Protein 6AM0 (pdb70)

CATH classification: 1.10.10.1050 (+1 more: 3.90.79.10)

B-factor: mean 101.77, std 34.58, range [34.34, 227.58]

Secondary structure (P-SEA, 3-state):
ccccccccccccaaaaaaaaaaaccccccccccccaaaaaaaaaaaaaaaaccccccccccccccaaaaaaaaaaaccccccccccaaaaaaaaaaaacccbbbbbbcccccccbbbbbccccccccccccccccccccaaaaaaaaaaaacccccccccccccbbbbbcccbbbbbbbbccccccbbbbbccccccccccccaaaaaaaaaacccccccccccccaaaaaaaaaaaaaaaaaaaaaaaaaaaaaacccc/ccaaaaaaaaaaaaaaaaaacccccccccccccbbbbbbbcccbbbbcccccbbbbbccccccccbbbbbccccccbbbbbccccccccbbbbbcccccbbbbbbbbcaaaaaaaaccccccccbbbbbbbbccccbbbbbccccccbbbbbccccaaaaaaaaaaaaacccccc/ccccccccccccccccccccccc/cccccccbbbbbccccbbbbbccccccccbbbbccccccccccccbbbbbccccccccccccccc/ccccccccccccaaaaaaaaaaaccccccccccccaaaaaaaaaaaaaaaaacccccccccccccaaaaaaaaaaaccccccccccaaaaaaaaaaaaaabbbbbbbcccccccbbbbbbcccccccccccccccccccaaaaaaaaaaaccccccccccccccbbbbbcccbbbbbbbbccccccbbbbbcccccccccccccccccccccccccccccccaaaaaaaaaaaaaaaaaaacaaaaaaaaaaacccc/ccaaaaaaaaaaaaaaaaaaaccccccccccccbbbbbbbcccbbbbcccccbbbbbcccccccccccbbbbccccccccccccccccccccbbbbccccccbbbbbbbbcccccccccccccccccbbbbbbcccbbbbbcccbbbbbbbbccccaaaaaaaaaaaaaacccccccc/cccccccccccccccccccccccccc/cccccccccccccccccccccccccbbbbccccccccccbbbbccccccccccccccc

Nearest PDB structures (foldseek):
  6am0-assembly1_E  TM=1.004E+00  e=3.508E-52  Kluyveromyces lactis NRRL Y-1140
  6am0-assembly1_A  TM=9.498E-01  e=4.312E-46  Kluyveromyces lactis NRRL Y-1140
  5lop-assembly1_A  TM=9.326E-01  e=1.225E-42  Kluyveromyces lactis NRRL Y-1140
  5lon-assembly1_A  TM=5.388E-01  e=1.935E-34  Kluyveromyces lactis NRRL Y-1140
  4kg3-assembly1_A  TM=9.601E-01  e=4.808E-19  Saccharomyces cerevisiae S288C

Sequence (1042 aa):
SLPLLRPFETVSLENAVEDLVVRFILNVPPEDLSTVERVLFHFEEASWFYTDFVKLMNPYLPNLSIKSFSKIVIDICPLIWNWDITPENALVKFSNYKKTIPVRGAAIFNDSLSKILLLRGINSKHWSFPRGKIGKDEDDVACCIREVKEQTGFDLTGFIDADQYVERNMNGKNFKIFLVKGVPEDFEFKPEHKNEIQAIEWKDFKKLSKAITKNEAKVFLVNSMIRPLSLYVKNEKRAKDENKLKLYAEEHLKSILGLNMSTETLEIYRKALNFNVIARYDPKIKQLLFHTPHATVYKWGDDNWNKLEYQGVLAIYLRDVGDKEAILPEVSSEANTPHVLTGHDIYNYGLIIMNRINPDNFSLAIAPNSVLNKRKLFAPNREEELEPMKVEVRDDLVMIKTLKKEVYGIWVHTPEDRQNIYELIKYLLENEPTDKCYAGATFATEAPQVTTLPKPSFMLNFKGYQIEIELKDGKRITGTLKQVSPKSLTLTDAVFQDGGVSPVFKIKADKLYDLKVLKLPPNSLPLLRPFETVSLENAVEDLVVRFILNVPPEDLSTVERVLFHFEEASWFYTDFVKLMNPYLPNLSIKSFSKIVIDICPLIWNWDITPENALVKFSNYKKTIPVRGAAIFNDSLSKILLLRGINSKHWSFPRGKIGKDEDDVACCIREVKEQTGFDLTGFIDADQYVERNMNGKNFKIFLVKGVPEDFEFKPEHKNEIQAIEWKDFKKLSKAITKNVFLVNSMIRPLSLYVKNEKRAKDENKLKLYAEEHLKSILGLNMSTETLEIYRKALNFNVIARYDPKIKQLLFHTPHATVYKWGDDNWNKLEYQGVLAIYLRDVGDKEAILPEVSSYDDEANTPHVLTGHDIYNYGLIIMNRINPDNFSLAIAPNSVLNKRKLNREEELEPMKVEVRDDLVMIKTLKKEVYGIWVHTPEDRQNIYELIKYLLENEPTDSFTHSKCYAGATFATEAPQVTTLPKPSFVLNFKGYQIEIELKRITGTLKQVSPKSLTLTDAVFQGVSPVFKIKADKLYDLKVLKLPP

Solvent-accessible surface area: 53587 Å² total; per-residue (Å²): 12,5,21,43,76,100,10,2,78,111,18,62,30,88,48,0,0,32,2,1,0,1,5,2,3,3,7,14,6,114,89,0,55,66,56,11,27,10,2,2,6,0,2,16,45,0,5,148,7,1,56,35,70,0,31,134,45,14,103,204,6,65,134,17,69,50,120,39,0,3,110,21,0,32,96,43,0,83,60,19,34,66,63,152,61,72,41,83,84,1,37,100,76,9,56,92,31,58,131,33,0,30,9,20,0,0,0,4,0,13,37,69,3,31,82,0,2,1,7,75,27,89,122,43,164,81,10,4,0,0,66,5,76,14,4,48,131,27,105,37,47,40,0,0,34,57,21,1,94,56,20,1,32,12,42,0,66,17,31,25,72,59,117,71,88,10,78,80,106,90,113,58,34,32,12,25,0,3,12,1,62,1,0,44,95,131,86,121,32,125,47,111,93,175,99,67,20,77,25,38,85,38,41,36,10,120,152,19,30,168,54,25,109,120,161,176,58,122,17,64,2,0,70,53,0,34,178,44,0,14,83,17,7,117,58,22,83,132,34,38,79,66,62,130,98,42,92,124,0,29,102,21,0,62,12,14,17,50,114,132,172,58,121,130,60,40,56,102,46,31,114,52,6,14,63,79,0,4,27,54,6,5,82,50,11,128,87,41,59,32,65,0,24,2,0,4,0,0,28,47,40,130,108,59,4,95,124,45,102,38,34,0,9,0,6,0,0,25,7,61,28,61,80,167,153,14,138,20,65,149,94,91,143,200,89,106,95,50,89,74,2,62,15,72,7,44,4,21,18,0,1,0,0,4,0,25,77,46,29,81,10,6,8,2,2,3,0,0,45,24,32,10,81,124,66,155,154,130,106,82,136,201,46,59,143,19,70,75,6,108,23,53,39,85,115,68,0,0,0,3,47,4,6,50,130,31,15,1,0,0,38,0,43,35,90,122,21,33,86,57,0,47,93,38,2,91,135,9,8,99,70,134,32,120,157,152,94,24,9,20,3,11,5,46,39,60,31,31,129,49,96,93,24,17,111,8,71,79,194,70,50,12,81,29,36,40,0,28,0,23,53,147,82,17,88,12,12,22,0,37,4,60,16,25,10,52,112,6,0,6,0,29,88,0,74,57,97,123,52,44,124,29,110,76,41,100,21,84,17,108,124,24,138,38,10,84,5,62,130,45,40,139,183,15,8,10,26,68,77,12,6,73,121,25,65,43,103,44,2,2,31,3,1,1,1,4,0,2,3,6,13,2,107,83,0,57,67,58,16,33,14,0,6,12,3,2,19,60,1,7,144,8,3,50,48,53,0,45,113,49,20,92,209,17,63,131,21,62,60,100,43,1,4,127,45,0,32,103,51,0,83,61,13,33,70,59,140,39,76,41,91,74,0,35,83,90,5,44,106,36,38,110,6,0,22,8,23,0,0,0,2,0,21,88,55,11,26,54,18,1,22,6,50,19,105,143,52,149,87,68,8,0,0,56,15,70,31,6,67,124,29,107,36,34,36,0,0,12,110,5,0,83,38,15,0,32,23,31,1,18,4,41,4,71,51,80,68,78,25,73,141,72,75,132,52,40,47,14,29,1,1,11,2,84,28,2,52,66,135,131,150,31,157,26,110,70,179,75,70,13,120,24,32,83,43,122,65,13,134,143,89,16,113,57,30,78,180,166,70,78,4,16,63,68,1,22,185,41,1,29,132,24,3,92,68,22,104,151,27,92,102,43,84,156,75,58,91,73,1,40,60,32,1,23,60,40,19,62,46,165,177,54,116,132,62,38,76,121,49,46,122,54,9,8,64,84,0,2,26,54,6,8,85,54,14,116,94,37,35,37,63,0,23,1,0,0,0,0,37,32,37,133,89,13,6,76,82,21,76,30,23,0,8,0,5,0,0,15,8,65,27,61,82,168,140,27,105,7,61,124,53,80,90,144,108,87,130,99,106,78,23,91,58,3,43,3,101,9,35,3,14,9,0,1,0,0,2,0,11,54,24,15,80,9,4,8,3,3,1,0,0,53,52,27,11,78,121,145,137,219,181,157,118,59,121,30,46,54,10,84,7,33,40,93,100,84,0,0,0,0,28,5,5,40,121,24,8,1,0,0,30,0,44,21,78,122,24,25,88,76,0,42,103,7,1,75,48,10,7,108,54,108,68,73,110,74,122,136,166,94,195,9,33,15,27,8,14,4,50,47,52,21,32,66,32,1,59,12,3,104,0,82,41,73,146,106,40,90,26,25,41,1,34,8,22,109,156,78,16,47,1,31,5,103,83,36,29,92,137,39,1,15,0,30,83,0,71,74,136,56,117,25,112,84,40,169,24,90,14,116,139,18,104,27,7,102,8,83,99,31,74,140

Radius of gyration: 44.65 Å; Cα contacts (8 Å, |Δi|>4): 1939; chains: 8; bounding box: 62×128×120 Å

InterPro domains:
  IPR000086 NUDIX hydrolase domain [PF00293] (104-222)
  IPR000086 NUDIX hydrolase domain [PS51462] (100-226)
  IPR007722 mRNA decapping protein 2, Box A domain [PF05026] (17-98)
  IPR007722 mRNA decapping protein 2, Box A domain [SM01125] (15-99)
  IPR015797 NUDIX hydrolase-like domain superfamily [SSF55811] (88-213)
  IPR020084 NUDIX hydrolase, conserved site [PS00893] (133-154)
  IPR036189 mRNA decapping protein 2, Box A domain superfamily [G3DSA:1.10.10.1050] (18-100)
  IPR036189 mRNA decapping protein 2, Box A domain superfamily [SSF140586] (9-100)
  IPR044099 mRNA decapping enzyme 2 , NUDIX hydrolase domain [cd03672] (102-243)

GO terms:
  GO:0005515 protein binding (F, IPI)

Foldseek 3Di:
DDDDDDCLLPDDPLVLLVVLCVVFQPDDDVVCLPDLLSRLVSLQVSLLCCQAPSCVSHVVDDNDDSLVSVVSNCVNCVVRPPDDDDVVVSVVVNVVVVVQFEKEFAFEAEQLRFWTKWFAAPVRQAIDTQMDGDDDPDDSLRRHQVRCCQAWVDGCVPFFDPPAWDWDQDPNHIYIYHYGYHDHPPDHTDHNGPNTTDDMDIDGLVVVLVVLVDPHDRHDPCNVCVPSVVVVSVVSVVVVVVVVVVVVVVVVVCVVPPPD/DDPVVVVVCVQVVVCVVVCVVVVQFDHWDDKAFKKWKWWDDPNDTHGDQFMGMKTKTFGDPPDFQAWDDDDPDPPPDDDDFTDTDQFGMKMWGCGPRDRDIDIATAHAPVSVVVVVPDPPVPHDQFDQKDWDADPQWIWMQGRRRIIMIMRGDDSVCSVVVRVVSVVSHHDDDDD/DPDDDDPCPPVDDDPVPDDDPPD/DVWQFQFWKWFAFDVRWIKTFTWPGDDQFKTKGAQIATPVGDTDGIDIDTPVGTDDMDTDGGHPD/DDDDDDCLQPPDPLVVLVVLCVVQQPDDPVVQVPDLLSRLVSLVVSLLCCQQPSCVNYVVDDNADSVRSVVSNCVSDVVSDDDPDDVVVSVVVNVVVVQQFEKEFEFEAAQQNFKTKWFAADPPRFTDTQMGGDDPPDDSLRRHQVRCCQAWVDGCNPWFDPVAWDWDDDPNYIYIYGYGYNDDPPDHTHHPGPRTTDDMDIGTCPVCVCVVVPCRPPCVVCSVVVVVVNVCVVVVVVVVVVVVVVVVVVCVVDPND/DDPVVVVVVVQVVVCVVVCVVVVFFDHWADKAFKKWKWWADPNDTHTDQFMGIKTKTFGDQPDFPDWDDDDDPVPLDDDDDDDQTGTDDFGMKMWGCGPRGRDIDIATAAAPVRVVPPPVPDSDQFDQKDWDADPQWIWIQGRNRIIMIMHGPDRVCSVVVRVVSVVRHHDDDDPDHD/DDPDDDDDPCPPVDDDPVPDDDDPPD/DDQFQFWKWFDPQIKTFTWPDDDQWWTKGAQIDTCDGDGIDIDTPVSTPDMDTDGGPD

Organism: Kluyveromyces lactis (strain ATCC 8585 / CBS 2359 / DSM 70799 / NBRC 1267 / NRRL Y-1140 / WM37) (NCBI:txid284590)

Structure (mmCIF, N/CA/C/O backbone):
data_6AM0
#
_entry.id   6AM0
#
_cell.length_a   174.260
_cell.length_b   83.250
_cell.length_c   104.300
_cell.angle_alpha   90.00
_cell.angle_beta   93.62
_cell.angle_gamma   90.00
#
_symmetry.space_group_name_H-M   'C 1 2 1'
#
loop_
_entity.id
_entity.type
_entity.pdbx_description
1 polymer KLLA0F23980p
2 polymer KLLA0E01827p
3 polymer KLLA0A01474p
4 polymer KLLA0A11308p
5 non-polymer 'MAGNESIUM ION'
6 non-polymer '[[(2~{R},3~{S},4~{R},5~{R})-5-(2-azanyl-7-methyl-6-oxidanylidene-3~{H}-purin-7-ium-9-yl)-3,4-bis(oxidanyl)oxolan-2-yl]methoxy-sulfanyl-phosphoryl] [[[(2~{R},3~{S},4~{R},5~{R})-5-(2-azanyl-7-methyl-6-oxidanylidene-3~{H}-purin-7-ium-9-yl)-3,4-bis(oxidanyl)oxolan-2-yl]methoxy-sulfanyl-phosphoryl]oxy-oxidanyl-phosphoryl] hydrogen phosphate'
#
loop_
_atom_site.group_PDB
_atom_site.id
_atom_site.type_symbol
_atom_site.label_atom_id
_atom_site.label_alt_id
_atom_site.label_comp_id
_atom_site.label_asym_id
_atom_site.label_entity_id
_atom_site.label_seq_id
_atom_site.pdbx_PDB_ins_code
_atom_site.Cartn_x
_atom_site.Cartn_y
_atom_site.Cartn_z
_atom_site.occupancy
_atom_site.B_iso_or_equiv
_atom_site.auth_seq_id
_atom_site.auth_comp_id
_atom_site.auth_asym_id
_atom_site.auth_atom_id
_atom_site.pdbx_PDB_model_num
ATOM 1 N N . SER A 1 2 ? -26.010 63.281 14.316 1.00 88.24 2 SER A N 1
ATOM 2 C CA . SER A 1 2 ? -26.715 62.467 13.330 1.00 94.23 2 SER A CA 1
ATOM 3 C C . SER A 1 2 ? -27.563 63.329 12.398 1.00 92.62 2 SER A C 1
ATOM 4 O O . SER A 1 2 ? -28.743 63.558 12.658 1.00 102.78 2 SER A O 1
ATOM 7 N N . LEU A 1 3 ? -26.951 63.798 11.311 1.00 82.19 3 LEU A N 1
ATOM 8 C CA . LEU A 1 3 ? -27.645 64.659 10.367 1.00 79.98 3 LEU A CA 1
ATOM 9 C C . LEU A 1 3 ? -28.842 63.934 9.753 1.00 88.16 3 LEU A C 1
ATOM 10 O O . LEU A 1 3 ? -28.821 62.711 9.583 1.00 93.82 3 LEU A O 1
ATOM 15 N N . PRO A 1 4 ? -29.903 64.666 9.411 1.00 92.17 4 PRO A N 1
ATOM 16 C CA . PRO A 1 4 ? -31.058 64.037 8.756 1.00 91.32 4 PRO A CA 1
ATOM 17 C C . PRO A 1 4 ? -30.791 63.833 7.271 1.00 92.39 4 PRO A C 1
ATOM 18 O O . PRO A 1 4 ? -30.373 64.756 6.567 1.00 99.57 4 PRO A O 1
ATOM 22 N N . LEU A 1 5 ? -31.031 62.619 6.798 1.00 88.36 5 LEU A N 1
ATOM 23 C CA . LEU A 1 5 ? -30.861 62.282 5.395 1.00 73.75 5 LEU A CA 1
ATOM 24 C C . LEU A 1 5 ? -32.229 62.071 4.754 1.00 78.17 5 LEU A C 1
ATOM 25 O O . LEU A 1 5 ? -33.268 62.098 5.419 1.00 82.47 5 LEU A O 1
ATOM 30 N N . LEU A 1 6 ? -32.217 61.862 3.443 1.00 74.70 6 LEU A N 1
ATOM 31 C CA . LEU A 1 6 ? -33.418 61.656 2.649 1.00 69.09 6 LEU A CA 1
ATOM 32 C C . LEU A 1 6 ? -33.526 60.185 2.254 1.00 73.07 6 LEU A C 1
ATOM 33 O O . LEU A 1 6 ? -32.671 59.361 2.588 1.00 86.91 6 LEU A O 1
ATOM 38 N N . ARG A 1 7 ? -34.598 59.854 1.536 1.00 67.61 7 ARG A N 1
ATOM 39 C CA . ARG A 1 7 ? -34.870 58.487 1.092 1.00 67.00 7 ARG A CA 1
ATOM 40 C C . ARG A 1 7 ? -35.114 58.484 -0.412 1.00 64.21 7 ARG A C 1
ATOM 41 O O . ARG A 1 7 ? -36.248 58.299 -0.870 1.00 80.15 7 ARG A O 1
ATOM 49 N N . PRO A 1 8 ? -34.064 58.677 -1.215 1.00 59.51 8 PRO A N 1
ATOM 50 C CA . PRO A 1 8 ? -34.271 58.765 -2.670 1.00 68.23 8 PRO A CA 1
ATOM 51 C C . PRO A 1 8 ? -34.781 57.479 -3.297 1.00 77.02 8 PRO A C 1
ATOM 52 O O . PRO A 1 8 ? -35.441 57.540 -4.341 1.00 82.31 8 PRO A O 1
ATOM 56 N N . PHE A 1 9 ? -34.511 56.321 -2.684 1.00 74.35 9 PHE A N 1
ATOM 57 C CA . PHE A 1 9 ? -34.948 55.046 -3.249 1.00 71.12 9 PHE A CA 1
ATOM 58 C C . PHE A 1 9 ? -36.450 55.008 -3.493 1.00 75.21 9 PHE A C 1
ATOM 59 O O . PHE A 1 9 ? -36.913 54.318 -4.410 1.00 80.68 9 PHE A O 1
ATOM 67 N N . GLU A 1 10 ? -37.226 55.733 -2.685 1.00 80.38 10 GLU A N 1
ATOM 68 C CA . GLU A 1 10 ? -38.672 55.758 -2.864 1.00 93.61 10 GLU A CA 1
ATOM 69 C C . GLU A 1 10 ? -39.094 56.560 -4.087 1.00 90.53 10 GLU A C 1
ATOM 70 O O . GLU A 1 10 ? -40.218 56.380 -4.568 1.00 91.72 10 GLU A O 1
ATOM 76 N N . THR A 1 11 ? -38.222 57.426 -4.610 1.00 90.96 11 THR A N 1
ATOM 77 C CA . THR A 1 11 ? -38.629 58.404 -5.610 1.00 88.03 11 THR A CA 1
ATOM 78 C C . THR A 1 11 ? -37.649 58.553 -6.771 1.00 80.47 11 THR A C 1
ATOM 79 O O . THR A 1 11 ? -37.810 59.475 -7.577 1.00 97.47 11 THR A O 1
ATOM 83 N N . VAL A 1 12 ? -36.645 57.692 -6.889 1.00 71.31 12 VAL A N 1
ATOM 84 C CA . VAL A 1 12 ? -35.705 57.790 -7.999 1.00 71.52 12 VAL A CA 1
ATOM 85 C C . VAL A 1 12 ? -36.131 56.829 -9.093 1.00 65.52 12 VAL A C 1
ATOM 86 O O . VAL A 1 12 ? -36.769 55.799 -8.842 1.00 72.66 12 VAL A O 1
ATOM 90 N N . SER A 1 13 ? -35.770 57.173 -10.324 1.00 62.20 13 SER A N 1
ATOM 91 C CA . SER A 1 13 ? -35.912 56.234 -11.419 1.00 71.25 13 SER A CA 1
ATOM 92 C C . SER A 1 13 ? -35.067 54.996 -11.144 1.00 73.57 13 SER A C 1
ATOM 93 O O . SER A 1 13 ? -34.138 55.013 -10.331 1.00 78.97 13 SER A O 1
ATOM 96 N N . LEU A 1 14 ? -35.410 53.905 -11.831 1.00 69.04 14 LEU A N 1
ATOM 97 C CA . LEU A 1 14 ? -34.652 52.669 -11.685 1.00 60.47 14 LEU A CA 1
ATOM 98 C C . LEU A 1 14 ? -33.163 52.891 -11.910 1.00 72.85 14 LEU A C 1
ATOM 99 O O . LEU A 1 14 ? -32.335 52.274 -11.230 1.00 84.46 14 LEU A O 1
ATOM 104 N N . GLU A 1 15 ? -32.806 53.788 -12.832 1.00 68.55 15 GLU A N 1
ATOM 105 C CA . GLU A 1 15 ? -31.400 54.015 -13.156 1.00 76.76 15 GLU A CA 1
ATOM 106 C C . GLU A 1 15 ? -30.634 54.557 -11.955 1.00 73.11 15 GLU A C 1
ATOM 107 O O . GLU A 1 15 ? -29.554 54.058 -11.611 1.00 71.09 15 GLU A O 1
ATOM 113 N N . ASN A 1 16 ? -31.178 55.582 -11.300 1.00 68.77 16 ASN A N 1
ATOM 114 C CA . ASN A 1 16 ? -30.477 56.173 -10.167 1.00 80.86 16 ASN A CA 1
ATOM 115 C C . ASN A 1 16 ? -30.475 55.249 -8.959 1.00 86.46 16 ASN A C 1
ATOM 116 O O . ASN A 1 16 ? -29.510 55.248 -8.186 1.00 94.89 16 ASN A O 1
ATOM 121 N N . ALA A 1 17 ? -31.535 54.459 -8.778 1.00 72.64 17 ALA A N 1
ATOM 122 C CA . ALA A 1 17 ? -31.514 53.440 -7.736 1.00 60.67 17 ALA A CA 1
ATOM 123 C C . ALA A 1 17 ? -30.401 52.428 -7.989 1.00 65.37 17 ALA A C 1
ATOM 124 O O . ALA A 1 17 ? -29.687 52.031 -7.059 1.00 77.19 17 ALA A O 1
ATOM 126 N N . VAL A 1 18 ? -30.225 52.014 -9.247 1.00 61.23 18 VAL A N 1
ATOM 127 C CA . VAL A 1 18 ? -29.155 51.074 -9.574 1.00 62.44 18 VAL A CA 1
ATOM 128 C C . VAL A 1 18 ? -27.791 51.710 -9.331 1.00 64.26 18 VAL A C 1
ATOM 129 O O . VAL A 1 18 ? -26.845 51.037 -8.899 1.00 72.96 18 VAL A O 1
ATOM 133 N N . GLU A 1 19 ? -27.661 53.014 -9.603 1.00 63.50 19 GLU A N 1
ATOM 134 C CA . GLU A 1 19 ? -26.410 53.701 -9.287 1.00 68.86 19 GLU A CA 1
ATOM 135 C C . GLU A 1 19 ? -26.149 53.694 -7.783 1.00 62.20 19 GLU A C 1
ATOM 136 O O . GLU A 1 19 ? -25.020 53.441 -7.337 1.00 64.34 19 GLU A O 1
ATOM 142 N N . ASP A 1 20 ? -27.188 53.962 -6.988 1.00 53.39 20 ASP A N 1
ATOM 143 C CA . ASP A 1 20 ? -27.058 53.891 -5.536 1.00 63.20 20 ASP A CA 1
ATOM 144 C C . ASP A 1 20 ? -26.556 52.517 -5.102 1.00 65.40 20 ASP A C 1
ATOM 145 O O . ASP A 1 20 ? -25.572 52.406 -4.355 1.00 64.82 20 ASP A O 1
ATOM 150 N N . LEU A 1 21 ? -27.214 51.453 -5.571 1.00 58.65 21 LEU A N 1
ATOM 151 C CA . LEU A 1 21 ? -26.742 50.111 -5.245 1.00 52.15 21 LEU A CA 1
ATOM 152 C C . LEU A 1 21 ? -25.300 49.909 -5.686 1.00 55.50 21 LEU A C 1
ATOM 153 O O . LEU A 1 21 ? -24.547 49.180 -5.030 1.00 61.90 21 LEU A O 1
ATOM 158 N N . VAL A 1 22 ? -24.891 50.558 -6.775 1.00 50.33 22 VAL A N 1
ATOM 159 C CA . VAL A 1 22 ? -23.522 50.393 -7.251 1.00 52.15 22 VAL A CA 1
ATOM 160 C C . VAL A 1 22 ? -22.534 51.007 -6.267 1.00 58.85 22 VAL A C 1
ATOM 161 O O . VAL A 1 22 ? -21.492 50.412 -5.966 1.00 67.24 22 VAL A O 1
ATOM 165 N N . VAL A 1 23 ? -22.838 52.199 -5.742 1.00 51.27 23 VAL A N 1
ATOM 166 C CA . VAL A 1 23 ? -21.902 52.765 -4.772 1.00 58.98 23 VAL A CA 1
ATOM 167 C C . VAL A 1 23 ? -21.955 51.987 -3.464 1.00 63.94 23 VAL A C 1
ATOM 168 O O . VAL A 1 23 ? -20.968 51.952 -2.720 1.00 58.14 23 VAL A O 1
ATOM 172 N N . ARG A 1 24 ? -23.081 51.328 -3.171 1.00 65.59 24 ARG A N 1
ATOM 173 C CA . ARG A 1 24 ? -23.192 50.586 -1.918 1.00 55.84 24 ARG A CA 1
ATOM 174 C C . ARG A 1 24 ? -22.460 49.245 -1.960 1.00 62.83 24 ARG A C 1
ATOM 175 O O . ARG A 1 24 ? -21.896 48.821 -0.946 1.00 77.19 24 ARG A O 1
ATOM 183 N N . PHE A 1 25 ? -22.453 48.555 -3.103 1.00 54.85 25 PHE A N 1
ATOM 184 C CA . PHE A 1 25 ? -22.046 47.154 -3.107 1.00 51.63 25 PHE A CA 1
ATOM 185 C C . PHE A 1 25 ? -20.858 46.820 -3.991 1.00 57.95 25 PHE A C 1
ATOM 186 O O . PHE A 1 25 ? -20.155 45.852 -3.694 1.00 70.16 25 PHE A O 1
ATOM 194 N N . ILE A 1 26 ? -20.617 47.562 -5.071 1.00 52.75 26 ILE A N 1
ATOM 195 C CA . ILE A 1 26 ? -19.659 47.156 -6.087 1.00 44.88 26 ILE A CA 1
ATOM 196 C C . ILE A 1 26 ? -18.549 48.181 -6.275 1.00 54.45 26 ILE A C 1
ATOM 197 O O . ILE A 1 26 ? -17.388 47.811 -6.477 1.00 73.72 26 ILE A O 1
ATOM 202 N N . LEU A 1 27 ? -18.874 49.473 -6.200 1.00 51.32 27 LEU A N 1
ATOM 203 C CA . LEU A 1 27 ? -17.924 50.497 -6.628 1.00 60.59 27 LEU A CA 1
ATOM 204 C C . LEU A 1 27 ? -16.777 50.674 -5.635 1.00 68.96 27 LEU A C 1
ATOM 205 O O . LEU A 1 27 ? -15.635 50.920 -6.043 1.00 72.56 27 LEU A O 1
ATOM 210 N N . ASN A 1 28 ? -17.048 50.548 -4.335 1.00 79.47 28 ASN A N 1
ATOM 211 C CA . ASN A 1 28 ? -16.118 51.002 -3.308 1.00 60.98 28 ASN A CA 1
ATOM 212 C C . ASN A 1 28 ? -15.479 49.874 -2.508 1.00 61.84 28 ASN A C 1
ATOM 213 O O . ASN A 1 28 ? -14.772 50.148 -1.534 1.00 65.15 28 ASN A O 1
ATOM 218 N N . VAL A 1 29 ? -15.691 48.623 -2.898 1.00 57.81 29 VAL A N 1
ATOM 219 C CA . VAL A 1 29 ? -15.142 47.482 -2.171 1.00 51.82 29 VAL A CA 1
ATOM 220 C C . VAL A 1 29 ? -13.622 47.466 -2.300 1.00 68.62 29 VAL A C 1
ATOM 221 O O . VAL A 1 29 ? -13.079 47.990 -3.284 1.00 83.30 29 VAL A O 1
ATOM 225 N N . PRO A 1 30 ? -12.902 46.889 -1.339 1.00 61.40 30 PRO A N 1
ATOM 226 C CA . PRO A 1 30 ? -11.432 46.870 -1.406 1.00 65.10 30 PRO A CA 1
ATOM 227 C C . PRO A 1 30 ? -10.938 46.038 -2.578 1.00 82.63 30 PRO A C 1
ATOM 228 O O . PRO A 1 30 ? -11.703 45.252 -3.159 1.00 79.33 30 PRO A O 1
ATOM 232 N N . PRO A 1 31 ? -9.658 46.186 -2.951 1.00 75.73 31 PRO A N 1
ATOM 233 C CA . PRO A 1 31 ? -9.179 45.571 -4.203 1.00 64.36 31 PRO A CA 1
ATOM 234 C C . PRO A 1 31 ? -9.370 44.067 -4.291 1.00 74.24 31 PRO A C 1
ATOM 235 O O . PRO A 1 31 ? -9.675 43.563 -5.378 1.00 77.91 31 PRO A O 1
ATOM 239 N N . GLU A 1 32 ? -9.192 43.329 -3.190 1.00 84.31 32 GLU A N 1
ATOM 240 C CA . GLU A 1 32 ? -9.299 41.874 -3.269 1.00 82.57 32 GLU A CA 1
ATOM 241 C C . GLU A 1 32 ? -10.689 41.434 -3.712 1.00 72.23 32 GLU A C 1
ATOM 242 O O . GLU A 1 32 ? -10.831 40.410 -4.389 1.00 56.67 32 GLU A O 1
ATOM 248 N N . ASP A 1 33 ? -11.722 42.199 -3.356 1.00 70.64 33 ASP A N 1
ATOM 249 C CA . ASP A 1 33 ? -13.078 41.855 -3.760 1.00 63.16 33 ASP A CA 1
ATOM 250 C C . ASP A 1 33 ? -13.323 42.106 -5.238 1.00 70.44 33 ASP A C 1
ATOM 251 O O . ASP A 1 33 ? -14.337 41.643 -5.771 1.00 66.45 33 ASP A O 1
ATOM 256 N N . LEU A 1 34 ? -12.431 42.841 -5.902 1.00 74.98 34 LEU A N 1
ATOM 257 C CA . LEU A 1 34 ? -12.522 43.105 -7.331 1.00 72.15 34 LEU A CA 1
ATOM 258 C C . LEU A 1 34 ? -11.491 42.315 -8.129 1.00 72.83 34 LEU A C 1
ATOM 259 O O . LEU A 1 34 ? -11.209 42.657 -9.281 1.00 94.42 34 LEU A O 1
ATOM 264 N N . SER A 1 35 ? -10.927 41.259 -7.541 1.00 68.90 35 SER A N 1
ATOM 265 C CA . SER A 1 35 ? -9.829 40.546 -8.183 1.00 65.52 35 SER A CA 1
ATOM 266 C C . SER A 1 35 ? -10.327 39.563 -9.236 1.00 71.83 35 SER A C 1
ATOM 267 O O . SER A 1 35 ? -9.705 39.417 -10.293 1.00 77.87 35 SER A O 1
ATOM 270 N N . THR A 1 36 ? -11.432 38.875 -8.965 1.00 70.37 36 THR A N 1
ATOM 271 C CA . THR A 1 36 ? -11.950 37.849 -9.856 1.00 58.02 36 THR A CA 1
ATOM 272 C C . THR A 1 36 ? -13.426 38.098 -10.124 1.00 66.71 36 THR A C 1
ATOM 273 O O . THR A 1 36 ? -14.086 38.873 -9.426 1.00 81.83 36 THR A O 1
ATOM 277 N N . VAL A 1 37 ? -13.938 37.416 -11.149 1.00 73.44 37 VAL A N 1
ATOM 278 C CA . VAL A 1 37 ? -15.348 37.542 -11.504 1.00 66.24 37 VAL A CA 1
ATOM 279 C C . VAL A 1 37 ? -16.230 37.049 -10.364 1.00 76.39 37 VAL A C 1
ATOM 280 O O . VAL A 1 37 ? -17.303 37.604 -10.102 1.00 80.82 37 VAL A O 1
ATOM 284 N N . GLU A 1 38 ? -15.789 36.004 -9.664 1.00 71.71 38 GLU A N 1
ATOM 285 C CA . GLU A 1 38 ? -16.576 35.449 -8.568 1.00 63.83 38 GLU A CA 1
ATOM 286 C C . GLU A 1 38 ? -16.645 36.424 -7.398 1.00 64.66 38 GLU A C 1
ATOM 287 O O . GLU A 1 38 ? -17.729 36.699 -6.858 1.00 72.74 38 GLU A O 1
ATOM 293 N N . ARG A 1 39 ? -15.488 36.967 -7.007 1.00 56.64 39 ARG A N 1
ATOM 294 C CA . ARG A 1 39 ? -15.428 37.904 -5.892 1.00 63.01 39 ARG A CA 1
ATOM 295 C C . ARG A 1 39 ? -16.393 39.067 -6.083 1.00 73.77 39 ARG A C 1
ATOM 296 O O . ARG A 1 39 ? -17.057 39.493 -5.131 1.00 87.89 39 ARG A O 1
ATOM 304 N N . VAL A 1 40 ? -16.500 39.587 -7.308 1.00 70.88 40 VAL A N 1
ATOM 305 C CA . VAL A 1 40 ? -17.440 40.681 -7.532 1.00 72.30 40 VAL A CA 1
ATOM 306 C C . VAL A 1 40 ? -18.861 40.156 -7.669 1.00 71.09 40 VAL A C 1
ATOM 307 O O . VAL A 1 40 ? -19.816 40.836 -7.273 1.00 74.46 40 VAL A O 1
ATOM 311 N N . LEU A 1 41 ? -19.032 38.950 -8.216 1.00 61.81 41 LEU A N 1
ATOM 312 C CA . LEU A 1 41 ? -20.377 38.425 -8.405 1.00 53.65 41 LEU A CA 1
ATOM 313 C C . LEU A 1 41 ? -21.080 38.214 -7.074 1.00 55.34 41 LEU A C 1
ATOM 314 O O . LEU A 1 41 ? -22.308 38.307 -7.010 1.00 58.60 41 LEU A O 1
ATOM 319 N N . PHE A 1 42 ? -20.327 37.947 -6.000 1.00 69.53 42 PHE A N 1
ATOM 320 C CA . PHE A 1 42 ? -20.942 37.950 -4.672 1.00 55.86 42 PHE A CA 1
ATOM 321 C C . PHE A 1 42 ? -21.531 39.316 -4.337 1.00 63.76 42 PHE A C 1
ATOM 322 O O . PHE A 1 42 ? -22.579 39.410 -3.683 1.00 58.73 42 PHE A O 1
ATOM 330 N N . HIS A 1 43 ? -20.873 40.389 -4.779 1.00 67.95 43 HIS A N 1
ATOM 331 C CA . HIS A 1 43 ? -21.391 41.725 -4.510 1.00 58.61 43 HIS A CA 1
ATOM 332 C C . HIS A 1 43 ? -22.593 42.038 -5.389 1.00 58.87 43 HIS A C 1
ATOM 333 O O . HIS A 1 43 ? -23.568 42.638 -4.921 1.00 47.63 43 HIS A O 1
ATOM 340 N N . PHE A 1 44 ? -22.541 41.646 -6.663 1.00 56.90 44 PHE A N 1
ATOM 341 C CA . PHE A 1 44 ? -23.734 41.703 -7.501 1.00 59.19 44 PHE A CA 1
ATOM 342 C C . PHE A 1 44 ? -24.900 40.989 -6.827 1.00 60.67 44 PHE A C 1
ATOM 343 O O . PHE A 1 44 ? -26.018 41.511 -6.765 1.00 64.48 44 PHE A O 1
ATOM 351 N N . GLU A 1 45 ? -24.640 39.794 -6.297 1.00 53.91 45 GLU A N 1
ATOM 352 C CA . GLU A 1 45 ? -25.678 39.006 -5.641 1.00 49.18 45 GLU A CA 1
ATOM 353 C C . GLU A 1 45 ? -26.272 39.749 -4.451 1.00 60.02 45 GLU A C 1
ATOM 354 O O . GLU A 1 45 ? -27.499 39.854 -4.320 1.00 62.98 45 GLU A O 1
ATOM 360 N N . GLU A 1 46 ? -25.412 40.264 -3.563 1.00 65.05 46 GLU A N 1
ATOM 361 C CA . GLU A 1 46 ? -25.911 41.051 -2.438 1.00 62.63 46 GLU A CA 1
ATOM 362 C C . GLU A 1 46 ? -26.738 42.235 -2.917 1.00 58.22 46 GLU A C 1
ATOM 363 O O . GLU A 1 46 ? -27.789 42.538 -2.343 1.00 49.89 46 GLU A O 1
ATOM 369 N N . ALA A 1 47 ? -26.280 42.920 -3.967 1.00 63.70 47 ALA A N 1
ATOM 370 C CA . ALA A 1 47 ? -27.012 44.083 -4.454 1.00 53.76 47 ALA A CA 1
ATOM 371 C C . ALA A 1 47 ? -28.383 43.686 -4.987 1.00 53.56 47 ALA A C 1
ATOM 372 O O . ALA A 1 47 ? -29.371 44.390 -4.754 1.00 55.22 47 ALA A O 1
ATOM 374 N N . SER A 1 48 ? -28.467 42.552 -5.688 1.00 51.16 48 SER A N 1
ATOM 375 C CA . SER A 1 48 ? -29.753 42.099 -6.211 1.00 49.77 48 SER A CA 1
ATOM 376 C C . SER A 1 48 ? -30.704 41.728 -5.081 1.00 55.19 48 SER A C 1
ATOM 377 O O . SER A 1 48 ? -31.868 42.146 -5.078 1.00 61.19 48 SER A O 1
ATOM 380 N N . TRP A 1 49 ? -30.229 40.931 -4.118 1.00 56.12 49 TRP A N 1
ATOM 381 C CA . TRP A 1 49 ? -31.035 40.640 -2.936 1.00 49.71 49 TRP A CA 1
ATOM 382 C C . TRP A 1 49 ? -31.528 41.923 -2.281 1.00 58.33 49 TRP A C 1
ATOM 383 O O . TRP A 1 49 ? -32.697 42.031 -1.896 1.00 69.89 49 TRP A O 1
ATOM 394 N N . PHE A 1 50 ? -30.638 42.910 -2.151 1.00 58.19 50 PHE A N 1
ATOM 395 C CA . PHE A 1 50 ? -30.993 44.175 -1.513 1.00 64.02 50 PHE A CA 1
ATOM 396 C C . PHE A 1 50 ? -32.099 44.880 -2.287 1.00 70.28 50 PHE A C 1
ATOM 397 O O . PHE A 1 50 ? -33.081 45.351 -1.701 1.00 63.88 50 PHE A O 1
ATOM 405 N N . TYR A 1 51 ? -31.945 44.965 -3.612 1.00 64.81 51 TYR A N 1
ATOM 406 C CA . TYR A 1 51 ? -32.976 45.535 -4.473 1.00 65.00 51 TYR A CA 1
ATOM 407 C C . TYR A 1 51 ? -34.316 44.852 -4.247 1.00 70.68 51 TYR A C 1
ATOM 408 O O . TYR A 1 51 ? -35.335 45.513 -4.018 1.00 80.77 51 TYR A O 1
ATOM 417 N N . THR A 1 52 ? -34.325 43.518 -4.306 1.00 57.40 52 THR A N 1
ATOM 418 C CA . THR A 1 52 ? -35.569 42.771 -4.155 1.00 42.53 52 THR A CA 1
ATOM 419 C C . THR A 1 52 ? -36.209 43.011 -2.795 1.00 62.52 52 THR A C 1
ATOM 420 O O . THR A 1 52 ? -37.431 43.166 -2.697 1.00 77.08 52 THR A O 1
ATOM 424 N N . ASP A 1 53 ? -35.403 43.050 -1.734 1.00 66.74 53 ASP A N 1
ATOM 425 C CA . ASP A 1 53 ? -35.968 43.085 -0.390 1.00 55.18 53 ASP A CA 1
ATOM 426 C C . ASP A 1 53 ? -36.345 44.485 0.056 1.00 65.71 53 ASP A C 1
ATOM 427 O O . ASP A 1 53 ? -37.315 44.646 0.802 1.00 74.59 53 ASP A O 1
ATOM 432 N N . PHE A 1 54 ? -35.601 45.501 -0.372 1.00 77.73 54 PHE A N 1
ATOM 433 C CA . PHE A 1 54 ? -35.763 46.839 0.184 1.00 70.00 54 PHE A CA 1
ATOM 434 C C . PHE A 1 54 ? -36.239 47.857 -0.842 1.00 68.89 54 PHE A C 1
ATOM 435 O O . PHE A 1 54 ? -37.305 48.449 -0.649 1.00 67.72 54 PHE A O 1
ATOM 443 N N . VAL A 1 55 ? -35.489 48.095 -1.919 1.00 60.78 55 VAL A N 1
ATOM 444 C CA . VAL A 1 55 ? -35.815 49.259 -2.738 1.00 72.51 55 VAL A CA 1
ATOM 445 C C . VAL A 1 55 ? -37.031 48.992 -3.616 1.00 64.08 55 VAL A C 1
ATOM 446 O O . VAL A 1 55 ? -37.776 49.922 -3.941 1.00 72.09 55 VAL A O 1
ATOM 450 N N . LYS A 1 56 ? -37.265 47.736 -4.000 1.00 64.62 56 LYS A N 1
ATOM 451 C CA . LYS A 1 56 ? -38.451 47.419 -4.783 1.00 58.63 56 LYS A CA 1
ATOM 452 C C . LYS A 1 56 ? -39.721 47.631 -3.968 1.00 73.38 56 LYS A C 1
ATOM 453 O O . LYS A 1 56 ? -40.765 47.986 -4.527 1.00 93.94 56 LYS A O 1
ATOM 459 N N . LEU A 1 57 ? -39.650 47.451 -2.653 1.00 71.19 57 LEU A N 1
ATOM 460 C CA . LEU A 1 57 ? -40.790 47.700 -1.783 1.00 78.89 57 LEU A CA 1
ATOM 461 C C . LEU A 1 57 ? -40.872 49.150 -1.321 1.00 82.49 57 LEU A C 1
ATOM 462 O O . LEU A 1 57 ? -41.828 49.511 -0.627 1.00 83.75 57 LEU A O 1
ATOM 467 N N . MET A 1 58 ? -39.896 49.984 -1.682 1.00 83.05 58 MET A N 1
ATOM 468 C CA . MET A 1 58 ? -39.958 51.412 -1.394 1.00 83.48 58 MET A CA 1
ATOM 469 C C . MET A 1 58 ? -40.544 52.210 -2.549 1.00 94.16 58 MET A C 1
ATOM 470 O O . MET A 1 58 ? -41.141 53.269 -2.324 1.00 103.07 58 MET A O 1
ATOM 475 N N . ASN A 1 59 ? -40.380 51.721 -3.777 1.00 84.89 59 ASN A N 1
ATOM 476 C CA . ASN A 1 59 ? -40.851 52.408 -4.977 1.00 74.32 59 ASN A CA 1
ATOM 477 C C . ASN A 1 59 ? -41.520 51.372 -5.868 1.00 75.37 59 ASN A C 1
ATOM 478 O O . ASN A 1 59 ? -40.871 50.751 -6.720 1.00 75.77 59 ASN A O 1
ATOM 483 N N . PRO A 1 60 ? -42.835 51.155 -5.696 1.00 79.72 60 PRO A N 1
ATOM 484 C CA . PRO A 1 60 ? -43.516 50.073 -6.427 1.00 74.33 60 PRO A CA 1
ATOM 485 C C . PRO A 1 60 ? -43.553 50.261 -7.937 1.00 84.74 60 PRO A C 1
ATOM 486 O O . PRO A 1 60 ? -44.075 49.402 -8.654 1.00 99.68 60 PRO A O 1
ATOM 490 N N . TYR A 1 61 ? -43.011 51.371 -8.436 1.00 76.11 61 TYR A N 1
ATOM 491 C CA . TYR A 1 61 ? -42.854 51.546 -9.874 1.00 78.52 61 TYR A CA 1
ATOM 492 C C . TYR A 1 61 ? -41.659 50.789 -10.432 1.00 86.95 61 TYR A C 1
ATOM 493 O O . TYR A 1 61 ? -41.525 50.690 -11.657 1.00 100.80 61 TYR A O 1
ATOM 502 N N . LEU A 1 62 ? -40.796 50.258 -9.574 1.00 81.03 62 LEU A N 1
ATOM 503 C CA . LEU A 1 62 ? -39.658 49.494 -10.051 1.00 70.38 62 LEU A CA 1
ATOM 504 C C . LEU A 1 62 ? -40.112 48.098 -10.467 1.00 64.42 62 LEU A C 1
ATOM 505 O O . LEU A 1 62 ? -41.040 47.545 -9.871 1.00 67.57 62 LEU A O 1
ATOM 510 N N . PRO A 1 63 ? -39.498 47.511 -11.487 1.00 60.07 63 PRO A N 1
ATOM 511 C CA . PRO A 1 63 ? -39.872 46.157 -11.899 1.00 65.33 63 PRO A CA 1
ATOM 512 C C . PRO A 1 63 ? -39.279 45.111 -10.964 1.00 76.37 63 PRO A C 1
ATOM 513 O O . PRO A 1 63 ? -38.411 45.392 -10.137 1.00 78.09 63 PRO A O 1
ATOM 517 N N . ASN A 1 64 ? -39.780 43.886 -11.104 1.00 76.78 64 ASN A N 1
ATOM 518 C CA . ASN A 1 64 ? -39.276 42.745 -10.347 1.00 67.91 64 ASN A CA 1
ATOM 519 C C . ASN A 1 64 ? -38.105 42.138 -11.110 1.00 67.67 64 ASN A C 1
ATOM 520 O O . ASN A 1 64 ? -38.289 41.563 -12.188 1.00 74.39 64 ASN A O 1
ATOM 525 N N . LEU A 1 65 ? -36.905 42.261 -10.553 1.00 65.05 65 LEU A N 1
ATOM 526 C CA . LEU A 1 65 ? -35.701 41.745 -11.183 1.00 64.32 65 LEU A CA 1
ATOM 527 C C . LEU A 1 65 ? -35.172 40.529 -10.439 1.00 62.06 65 LEU A C 1
ATOM 528 O O . LEU A 1 65 ? -35.297 40.419 -9.216 1.00 76.43 65 LEU A O 1
ATOM 533 N N . SER A 1 66 ? -34.587 39.618 -11.204 1.00 59.49 66 SER A N 1
ATOM 534 C CA . SER A 1 66 ? -33.749 38.555 -10.682 1.00 65.51 66 SER A CA 1
ATOM 535 C C . SER A 1 66 ? -32.293 38.971 -10.851 1.00 76.48 66 SER A C 1
ATOM 536 O O . SER A 1 66 ? -31.986 40.007 -11.444 1.00 84.08 66 SER A O 1
ATOM 539 N N . ILE A 1 67 ? -31.380 38.143 -10.338 1.00 76.71 67 ILE A N 1
ATOM 540 C CA . ILE A 1 67 ? -29.964 38.503 -10.370 1.00 77.12 67 ILE A CA 1
ATOM 541 C C . ILE A 1 67 ? -29.454 38.607 -11.804 1.00 80.22 67 ILE A C 1
ATOM 542 O O . ILE A 1 67 ? -28.510 39.356 -12.084 1.00 84.83 67 ILE A O 1
ATOM 547 N N . LYS A 1 68 ? -30.073 37.877 -12.734 1.00 69.49 68 LYS A N 1
ATOM 548 C CA . LYS A 1 68 ? -29.663 37.935 -14.134 1.00 70.85 68 LYS A CA 1
ATOM 549 C C . LYS A 1 68 ? -30.058 39.269 -14.762 1.00 69.40 68 LYS A C 1
ATOM 550 O O . LYS A 1 68 ? -29.211 40.005 -15.292 1.00 72.52 68 LYS A O 1
ATOM 556 N N . SER A 1 69 ? -31.350 39.600 -14.702 1.00 57.34 69 SER A N 1
ATOM 557 C CA . SER A 1 69 ? -31.811 40.903 -15.166 1.00 68.14 69 SER A CA 1
ATOM 558 C C . SER A 1 69 ? -31.116 42.037 -14.415 1.00 91.05 69 SER A C 1
ATOM 559 O O . SER A 1 69 ? -30.769 43.066 -15.011 1.00 106.32 69 SER A O 1
ATOM 562 N N . PHE A 1 70 ? -30.893 41.859 -13.109 1.00 86.59 70 PHE A N 1
ATOM 563 C CA . PHE A 1 70 ? -30.205 42.877 -12.317 1.00 71.94 70 PHE A CA 1
ATOM 564 C C . PHE A 1 70 ? -28.794 43.117 -12.836 1.00 64.15 70 PHE A C 1
ATOM 565 O O . PHE A 1 70 ? -28.378 44.266 -13.024 1.00 65.56 70 PHE A O 1
ATOM 573 N N . SER A 1 71 ? -28.036 42.042 -13.070 1.00 64.27 71 SER A N 1
ATOM 574 C CA . SER A 1 71 ? -26.686 42.202 -13.602 1.00 76.25 71 SER A CA 1
ATOM 575 C C . SER A 1 71 ? -26.713 42.884 -14.964 1.00 83.88 71 SER A C 1
ATOM 576 O O . SER A 1 71 ? -25.879 43.756 -15.247 1.00 88.09 71 SER A O 1
ATOM 579 N N . LYS A 1 72 ? -27.673 42.502 -15.814 1.00 84.95 72 LYS A N 1
ATOM 580 C CA . LYS A 1 72 ? -27.867 43.175 -17.096 1.00 75.62 72 LYS A CA 1
ATOM 581 C C . LYS A 1 72 ? -27.990 44.685 -16.909 1.00 69.56 72 LYS A C 1
ATOM 582 O O . LYS A 1 72 ? -27.220 45.467 -17.483 1.00 77.74 72 LYS A O 1
ATOM 588 N N . ILE A 1 73 ? -28.952 45.109 -16.087 1.00 61.18 73 ILE A N 1
ATOM 589 C CA . ILE A 1 73 ? -29.223 46.536 -15.932 1.00 58.46 73 ILE A CA 1
ATOM 590 C C . ILE A 1 73 ? -28.024 47.256 -15.325 1.00 76.36 73 ILE A C 1
ATOM 591 O O . ILE A 1 73 ? -27.674 48.370 -15.738 1.00 75.33 73 ILE A O 1
ATOM 596 N N . VAL A 1 74 ? -27.369 46.630 -14.345 1.00 78.24 74 VAL A N 1
ATOM 597 C CA . VAL A 1 74 ? -26.236 47.268 -13.679 1.00 77.31 74 VAL A CA 1
ATOM 598 C C . VAL A 1 74 ? -25.107 47.512 -14.669 1.00 71.11 74 VAL A C 1
ATOM 599 O O . VAL A 1 74 ? -24.575 48.625 -14.771 1.00 64.77 74 VAL A O 1
ATOM 603 N N . ILE A 1 75 ? -24.722 46.477 -15.418 1.00 73.57 75 ILE A N 1
ATOM 604 C CA . ILE A 1 75 ? -23.672 46.668 -16.409 1.00 79.03 75 ILE A CA 1
ATOM 605 C C . ILE A 1 75 ? -24.123 47.616 -17.520 1.00 84.05 75 ILE A C 1
ATOM 606 O O . ILE A 1 75 ? -23.281 48.228 -18.190 1.00 69.27 75 ILE A O 1
ATOM 611 N N . ASP A 1 76 ? -25.436 47.784 -17.715 1.00 83.07 76 ASP A N 1
ATOM 612 C CA . ASP A 1 76 ? -25.917 48.789 -18.661 1.00 82.22 76 ASP A CA 1
ATOM 613 C C . ASP A 1 76 ? -25.654 50.202 -18.150 1.00 72.26 76 ASP A C 1
ATOM 614 O O . ASP A 1 76 ? -25.105 51.041 -18.873 1.00 77.29 76 ASP A O 1
ATOM 619 N N . ILE A 1 77 ? -26.037 50.482 -16.903 1.00 75.17 77 ILE A N 1
ATOM 620 C CA . ILE A 1 77 ? -26.030 51.856 -16.408 1.00 64.01 77 ILE A CA 1
ATOM 621 C C . ILE A 1 77 ? -24.636 52.282 -15.959 1.00 61.34 77 ILE A C 1
ATOM 622 O O . ILE A 1 77 ? -24.245 53.441 -16.131 1.00 70.48 77 ILE A O 1
ATOM 627 N N . CYS A 1 78 ? -23.866 51.367 -15.367 1.00 66.07 78 CYS A N 1
ATOM 628 C CA . CYS A 1 78 ? -22.516 51.649 -14.881 1.00 73.77 78 CYS A CA 1
ATOM 629 C C . CYS A 1 78 ? -21.548 50.716 -15.598 1.00 85.82 78 CYS A C 1
ATOM 630 O O . CYS A 1 78 ? -21.069 49.734 -15.012 1.00 90.18 78 CYS A O 1
ATOM 633 N N . PRO A 1 79 ? -21.230 50.993 -16.865 1.00 84.10 79 PRO A N 1
ATOM 634 C CA . PRO A 1 79 ? -20.338 50.089 -17.607 1.00 67.24 79 PRO A CA 1
ATOM 635 C C . PRO A 1 79 ? -18.924 50.046 -17.058 1.00 73.01 79 PRO A C 1
ATOM 636 O O . PRO A 1 79 ? -18.228 49.043 -17.263 1.00 84.85 79 PRO A O 1
ATOM 640 N N . LEU A 1 80 ? -18.480 51.091 -16.358 1.00 68.00 80 LEU A N 1
ATOM 641 C CA . LEU A 1 80 ? -17.089 51.176 -15.937 1.00 70.43 80 LEU A CA 1
ATOM 642 C C . LEU A 1 80 ? -16.735 50.204 -14.821 1.00 82.60 80 LEU A C 1
ATOM 643 O O . LEU A 1 80 ? -15.554 50.103 -14.470 1.00 79.12 80 LEU A O 1
ATOM 648 N N . ILE A 1 81 ? -17.711 49.492 -14.256 1.00 87.51 81 ILE A N 1
ATOM 649 C CA . ILE A 1 81 ? -17.402 48.512 -13.221 1.00 74.40 81 ILE A CA 1
ATOM 650 C C . ILE A 1 81 ? -17.156 47.122 -13.790 1.00 69.04 81 ILE A C 1
ATOM 651 O O . ILE A 1 81 ? -16.465 46.317 -13.151 1.00 77.27 81 ILE A O 1
ATOM 656 N N . TRP A 1 82 ? -17.697 46.814 -14.965 1.00 83.14 82 TRP A N 1
ATOM 657 C CA . TRP A 1 82 ? -17.488 45.506 -15.573 1.00 76.53 82 TRP A CA 1
ATOM 658 C C . TRP A 1 82 ? -16.138 45.515 -16.275 1.00 79.27 82 TRP A C 1
ATOM 659 O O . TRP A 1 82 ? -15.982 46.126 -17.337 1.00 81.56 82 TRP A O 1
ATOM 670 N N . ASN A 1 83 ? -15.159 44.843 -15.674 1.00 94.00 83 ASN A N 1
ATOM 671 C CA . ASN A 1 83 ? -13.775 44.914 -16.115 1.00 106.78 83 ASN A CA 1
ATOM 672 C C . ASN A 1 83 ? -13.371 43.759 -17.021 1.00 105.39 83 ASN A C 1
ATOM 673 O O . ASN A 1 83 ? -12.288 43.807 -17.613 1.00 110.66 83 ASN A O 1
ATOM 678 N N . TRP A 1 84 ? -14.210 42.737 -17.153 1.00 106.30 84 TRP A N 1
ATOM 679 C CA . TRP A 1 84 ? -13.873 41.527 -17.884 1.00 106.17 84 TRP A CA 1
ATOM 680 C C . TRP A 1 84 ? -14.683 41.433 -19.170 1.00 113.60 84 TRP A C 1
ATOM 681 O O . TRP A 1 84 ? -15.690 42.124 -19.352 1.00 115.55 84 TRP A O 1
ATOM 692 N N . ASP A 1 85 ? -14.226 40.563 -20.065 1.00 120.76 85 ASP A N 1
ATOM 693 C CA . ASP A 1 85 ? -14.879 40.357 -21.357 1.00 128.79 85 ASP A CA 1
ATOM 694 C C . ASP A 1 85 ? -15.582 39.001 -21.376 1.00 128.65 85 ASP A C 1
ATOM 695 O O . ASP A 1 85 ? -15.346 38.138 -22.225 1.00 129.19 85 ASP A O 1
ATOM 700 N N . ILE A 1 86 ? -16.457 38.830 -20.389 1.00 126.84 86 ILE A N 1
ATOM 701 C CA . ILE A 1 86 ? -17.287 37.645 -20.239 1.00 118.25 86 ILE A CA 1
ATOM 702 C C . ILE A 1 86 ? -18.740 38.088 -20.281 1.00 109.80 86 ILE A C 1
ATOM 703 O O . ILE A 1 86 ? -19.102 39.119 -19.701 1.00 104.48 86 ILE A O 1
ATOM 708 N N . THR A 1 87 ? -19.566 37.322 -20.982 1.00 110.33 87 THR A N 1
ATOM 709 C CA . THR A 1 87 ? -21.001 37.537 -20.913 1.00 120.20 87 THR A CA 1
ATOM 710 C C . THR A 1 87 ? -21.450 37.384 -19.464 1.00 129.86 87 THR A C 1
ATOM 711 O O . THR A 1 87 ? -21.071 36.403 -18.809 1.00 135.61 87 THR A O 1
ATOM 715 N N . PRO A 1 88 ? -22.239 38.317 -18.928 1.00 129.68 88 PRO A N 1
ATOM 716 C CA . PRO A 1 88 ? -22.707 38.163 -17.540 1.00 126.52 88 PRO A CA 1
ATOM 717 C C . PRO A 1 88 ? -23.381 36.824 -17.275 1.00 117.85 88 PRO A C 1
ATOM 718 O O . PRO A 1 88 ? -23.358 36.342 -16.135 1.00 115.59 88 PRO A O 1
ATOM 722 N N . GLU A 1 89 ? -23.944 36.182 -18.301 1.00 111.86 89 GLU A N 1
ATOM 723 C CA . GLU A 1 89 ? -24.541 34.865 -18.107 1.00 116.77 89 GLU A CA 1
ATOM 724 C C . GLU A 1 89 ? -23.468 33.795 -17.919 1.00 110.80 89 GLU A C 1
ATOM 725 O O . GLU A 1 89 ? -23.509 33.019 -16.953 1.00 109.42 89 GLU A O 1
ATOM 731 N N . ASN A 1 90 ? -22.490 33.744 -18.830 1.00 105.41 90 ASN A N 1
ATOM 732 C CA . ASN A 1 90 ? -21.370 32.821 -18.660 1.00 114.96 90 ASN A CA 1
ATOM 733 C C . ASN A 1 90 ? -20.640 33.087 -17.351 1.00 118.50 90 ASN A C 1
ATOM 734 O O . ASN A 1 90 ? -20.200 32.151 -16.667 1.00 123.77 90 ASN A O 1
ATOM 739 N N . ALA A 1 91 ? -20.505 34.365 -16.986 1.00 119.26 91 ALA A N 1
ATOM 740 C CA . ALA A 1 91 ? -19.972 34.710 -15.675 1.00 99.92 91 ALA A CA 1
ATOM 741 C C . ALA A 1 91 ? -20.819 34.107 -14.564 1.00 98.60 91 ALA A C 1
ATOM 742 O O . ALA A 1 91 ? -20.288 33.688 -13.529 1.00 93.05 91 ALA A O 1
ATOM 744 N N . LEU A 1 92 ? -22.142 34.045 -14.759 1.00 99.85 92 LEU A N 1
ATOM 745 C CA . LEU A 1 92 ? -22.994 33.413 -13.754 1.00 104.27 92 LEU A CA 1
ATOM 746 C C . LEU A 1 92 ? -22.708 31.918 -13.640 1.00 99.79 92 LEU A C 1
ATOM 747 O O . LEU A 1 92 ? -22.663 31.375 -12.526 1.00 109.62 92 LEU A O 1
ATOM 752 N N . VAL A 1 93 ? -22.503 31.230 -14.770 1.00 93.35 93 VAL A N 1
ATOM 753 C CA . VAL A 1 93 ? -22.189 29.801 -14.685 1.00 96.02 93 VAL A CA 1
ATOM 754 C C . VAL A 1 93 ? -20.849 29.594 -13.981 1.00 97.82 93 VAL A C 1
ATOM 755 O O . VAL A 1 93 ? -20.682 28.653 -13.190 1.00 106.22 93 VAL A O 1
ATOM 759 N N . LYS A 1 94 ? -19.887 30.490 -14.225 1.00 93.73 94 LYS A N 1
ATOM 760 C CA . LYS A 1 94 ? -18.620 30.403 -13.506 1.00 99.21 94 LYS A CA 1
ATOM 761 C C . LYS A 1 94 ? -18.806 30.689 -12.018 1.00 99.28 94 LYS A C 1
ATOM 762 O O . LYS A 1 94 ? -18.082 30.135 -11.178 1.00 93.46 94 LYS A O 1
ATOM 768 N N . PHE A 1 95 ? -19.783 31.534 -11.680 1.00 109.42 95 PHE A N 1
ATOM 769 C CA . PHE A 1 95 ? -20.096 31.824 -10.284 1.00 81.45 95 PHE A CA 1
ATOM 770 C C . PHE A 1 95 ? -20.619 30.581 -9.573 1.00 86.06 95 PHE A C 1
ATOM 771 O O . PHE A 1 95 ? -20.137 30.218 -8.491 1.00 82.68 95 PHE A O 1
ATOM 779 N N . SER A 1 96 ? -21.609 29.910 -10.174 1.00 84.06 96 SER A N 1
ATOM 780 C CA . SER A 1 96 ? -22.120 28.677 -9.582 1.00 86.55 96 SER A CA 1
ATOM 781 C C . SER A 1 96 ? -21.015 27.636 -9.450 1.00 86.43 96 SER A C 1
ATOM 782 O O . SER A 1 96 ? -20.901 26.959 -8.416 1.00 91.28 96 SER A O 1
ATOM 785 N N . ASN A 1 97 ? -20.183 27.505 -10.488 1.00 87.18 97 ASN A N 1
ATOM 786 C CA . ASN A 1 97 ? -19.065 26.571 -10.413 1.00 99.92 97 ASN A CA 1
ATOM 787 C C . ASN A 1 97 ? -18.150 26.894 -9.236 1.00 87.18 97 ASN A C 1
ATOM 788 O O . ASN A 1 97 ? -17.657 25.983 -8.560 1.00 89.26 97 ASN A O 1
ATOM 793 N N . TYR A 1 98 ? -17.915 28.183 -8.966 1.00 87.72 98 TYR A N 1
ATOM 794 C CA . TYR A 1 98 ? -17.114 28.537 -7.796 1.00 80.12 98 TYR A CA 1
ATOM 795 C C . TYR A 1 98 ? -17.810 28.124 -6.506 1.00 80.98 98 TYR A C 1
ATOM 796 O O . TYR A 1 98 ? -17.173 27.571 -5.601 1.00 74.61 98 TYR A O 1
ATOM 805 N N . LYS A 1 99 ? -19.116 28.391 -6.397 1.00 68.96 99 LYS A N 1
ATOM 806 C CA . LYS A 1 99 ? -19.832 28.027 -5.177 1.00 60.64 99 LYS A CA 1
ATOM 807 C C . LYS A 1 99 ? -19.781 26.530 -4.912 1.00 85.65 99 LYS A C 1
ATOM 808 O O . LYS A 1 99 ? -19.799 26.110 -3.749 1.00 91.01 99 LYS A O 1
ATOM 814 N N . LYS A 1 100 ? -19.711 25.713 -5.971 1.00 90.94 100 LYS A N 1
ATOM 815 C CA . LYS A 1 100 ? -19.847 24.263 -5.818 1.00 85.68 100 LYS A CA 1
ATOM 816 C C . LYS A 1 100 ? -18.885 23.660 -4.796 1.00 84.54 100 LYS A C 1
ATOM 817 O O . LYS A 1 100 ? -19.171 22.594 -4.239 1.00 84.91 100 LYS A O 1
ATOM 823 N N . THR A 1 101 ? -17.746 24.302 -4.540 1.00 80.93 101 THR A N 1
ATOM 824 C CA . THR A 1 101 ? -16.701 23.714 -3.707 1.00 86.30 101 THR A CA 1
ATOM 825 C C . THR A 1 101 ? -16.310 24.620 -2.545 1.00 88.45 101 THR A C 1
ATOM 826 O O . THR A 1 101 ? -15.136 24.719 -2.183 1.00 81.31 101 THR A O 1
ATOM 830 N N . ILE A 1 102 ? -17.279 25.285 -1.937 1.00 89.94 102 ILE A N 1
ATOM 831 C CA . ILE A 1 102 ? -17.047 26.113 -0.754 1.00 80.79 102 ILE A CA 1
ATOM 832 C C . ILE A 1 102 ? -17.507 25.330 0.468 1.00 74.33 102 ILE A C 1
ATOM 833 O O . ILE A 1 102 ? -18.657 24.877 0.500 1.00 71.67 102 ILE A O 1
ATOM 838 N N . PRO A 1 103 ? -16.651 25.140 1.477 1.00 72.09 103 PRO A N 1
ATOM 839 C CA . PRO A 1 103 ? -17.063 24.397 2.677 1.00 65.45 103 PRO A CA 1
ATOM 840 C C . PRO A 1 103 ? -18.344 24.948 3.289 1.00 69.40 103 PRO A C 1
ATOM 841 O O . PRO A 1 103 ? -18.574 26.159 3.317 1.00 83.15 103 PRO A O 1
ATOM 845 N N . VAL A 1 104 ? -19.180 24.041 3.785 1.00 70.59 104 VAL A N 1
ATOM 846 C CA . VAL A 1 104 ? -20.464 24.380 4.389 1.00 66.85 104 VAL A CA 1
ATOM 847 C C . VAL A 1 104 ? -20.444 23.913 5.836 1.00 64.39 104 VAL A C 1
ATOM 848 O O . VAL A 1 104 ? -20.203 22.730 6.109 1.00 77.77 104 VAL A O 1
ATOM 852 N N . ARG A 1 105 ? -20.696 24.836 6.760 1.00 58.24 105 ARG A N 1
ATOM 853 C CA . ARG A 1 105 ? -20.763 24.525 8.180 1.00 67.63 105 ARG A CA 1
ATOM 854 C C . ARG A 1 105 ? -22.194 24.712 8.664 1.00 72.67 105 ARG A C 1
ATOM 855 O O . ARG A 1 105 ? -22.838 25.722 8.348 1.00 73.31 105 ARG A O 1
ATOM 863 N N . GLY A 1 106 ? -22.693 23.728 9.412 1.00 71.85 106 GLY A N 1
ATOM 864 C CA . GLY A 1 106 ? -24.052 23.760 9.913 1.00 66.94 106 GLY A CA 1
ATOM 865 C C . GLY A 1 106 ? -24.179 23.162 11.298 1.00 68.12 106 GLY A C 1
ATOM 866 O O . GLY A 1 106 ? -23.168 22.860 11.941 1.00 73.92 106 GLY A O 1
ATOM 867 N N . ALA A 1 107 ? -25.411 22.970 11.769 1.00 64.94 107 ALA A N 1
ATOM 868 C CA . ALA A 1 107 ? -25.617 22.509 13.138 1.00 57.11 107 ALA A CA 1
ATOM 869 C C . ALA A 1 107 ? -26.855 21.630 13.232 1.00 62.93 107 ALA A C 1
ATOM 870 O O . ALA A 1 107 ? -27.960 22.069 12.902 1.00 83.15 107 ALA A O 1
ATOM 872 N N . ALA A 1 108 ? -26.663 20.395 13.688 1.00 69.60 108 ALA A N 1
ATOM 873 C CA . ALA A 1 108 ? -27.752 19.558 14.180 1.00 69.89 108 ALA A CA 1
ATOM 874 C C . ALA A 1 108 ? -28.116 20.026 15.582 1.00 76.71 108 ALA A C 1
ATOM 875 O O . ALA A 1 108 ? -27.313 19.909 16.518 1.00 76.84 108 ALA A O 1
ATOM 877 N N . ILE A 1 109 ? -29.329 20.550 15.722 1.00 77.79 109 ILE A N 1
ATOM 878 C CA . ILE A 1 109 ? -29.773 21.253 16.918 1.00 70.80 109 ILE A CA 1
ATOM 879 C C . ILE A 1 109 ? -30.834 20.408 17.605 1.00 73.35 109 ILE A C 1
ATOM 880 O O . ILE A 1 109 ? -31.808 19.988 16.967 1.00 71.99 109 ILE A O 1
ATOM 885 N N . PHE A 1 110 ? -30.651 20.158 18.901 1.00 83.91 110 PHE A N 1
ATOM 886 C CA . PHE A 1 110 ? -31.495 19.231 19.639 1.00 76.78 110 PHE A CA 1
ATOM 887 C C . PHE A 1 110 ? -32.149 19.905 20.838 1.00 87.26 110 PHE A C 1
ATOM 888 O O . PHE A 1 110 ? -31.566 20.784 21.482 1.00 87.23 110 PHE A O 1
ATOM 896 N N . ASN A 1 111 ? -33.376 19.471 21.119 1.00 91.32 111 ASN A N 1
ATOM 897 C CA . ASN A 1 111 ? -34.056 19.822 22.356 1.00 101.60 111 ASN A CA 1
ATOM 898 C C . ASN A 1 111 ? -33.316 19.216 23.546 1.00 113.36 111 ASN A C 1
ATOM 899 O O . ASN A 1 111 ? -32.627 18.199 23.423 1.00 118.03 111 ASN A O 1
ATOM 904 N N . ASP A 1 112 ? -33.453 19.863 24.709 1.00 119.77 112 ASP A N 1
ATOM 905 C CA . ASP A 1 112 ? -32.776 19.374 25.908 1.00 106.35 112 ASP A CA 1
ATOM 906 C C . ASP A 1 112 ? -33.175 17.936 26.208 1.00 94.18 112 ASP A C 1
ATOM 907 O O . ASP A 1 112 ? -32.323 17.102 26.536 1.00 91.98 112 ASP A O 1
ATOM 912 N N . SER A 1 113 ? -34.465 17.630 26.104 1.00 86.18 113 SER A N 1
ATOM 913 C CA . SER A 1 113 ? -34.914 16.254 25.934 1.00 94.14 113 SER A CA 1
ATOM 914 C C . SER A 1 113 ? -34.730 15.903 24.465 1.00 104.91 113 SER A C 1
ATOM 915 O O . SER A 1 113 ? -35.477 16.386 23.608 1.00 123.66 113 SER A O 1
ATOM 918 N N . LEU A 1 114 ? -33.734 15.074 24.167 1.00 89.19 114 LEU A N 1
ATOM 919 C CA . LEU A 1 114 ? -33.364 14.811 22.781 1.00 81.10 114 LEU A CA 1
ATOM 920 C C . LEU A 1 114 ? -34.448 14.030 22.042 1.00 84.08 114 LEU A C 1
ATOM 921 O O . LEU A 1 114 ? -34.183 12.971 21.462 1.00 84.03 114 LEU A O 1
ATOM 926 N N . SER A 1 115 ? -35.669 14.563 22.045 1.00 89.07 115 SER A N 1
ATOM 927 C CA . SER A 1 115 ? -36.785 13.964 21.327 1.00 92.05 115 SER A CA 1
ATOM 928 C C . SER A 1 115 ? -36.959 14.537 19.930 1.00 99.53 115 SER A C 1
ATOM 929 O O . SER A 1 115 ? -37.409 13.822 19.025 1.00 95.38 115 SER A O 1
ATOM 932 N N . LYS A 1 116 ? -36.609 15.806 19.731 1.00 106.84 116 LYS A N 1
ATOM 933 C CA . LYS A 1 116 ? -36.855 16.482 18.469 1.00 97.03 116 LYS A CA 1
ATOM 934 C C . LYS A 1 116 ? -35.612 17.244 18.035 1.00 92.01 116 LYS A C 1
ATOM 935 O O . LYS A 1 116 ? -34.808 17.686 18.861 1.00 76.03 116 LYS A O 1
ATOM 941 N N . ILE A 1 117 ? -35.470 17.389 16.719 1.00 94.49 117 ILE A N 1
ATOM 942 C CA . ILE A 1 117 ? -34.338 18.060 16.096 1.00 85.41 117 ILE A CA 1
ATOM 943 C C . ILE A 1 117 ? -34.872 19.165 15.195 1.00 82.00 117 ILE A C 1
ATOM 944 O O . ILE A 1 117 ? -35.890 18.988 14.515 1.00 81.65 117 ILE A O 1
ATOM 949 N N . LEU A 1 118 ? -34.192 20.308 15.199 1.00 79.73 118 LEU A N 1
ATOM 950 C CA . LEU A 1 118 ? -34.649 21.493 14.484 1.00 73.82 118 LEU A CA 1
ATOM 951 C C . LEU A 1 118 ? -34.147 21.463 13.046 1.00 63.19 118 LEU A C 1
ATOM 952 O O . LEU A 1 118 ? -32.934 21.478 12.809 1.00 72.45 118 LEU A O 1
ATOM 957 N N . LEU A 1 119 ? -35.075 21.439 12.090 1.00 57.53 119 LEU A N 1
ATOM 958 C CA . LEU A 1 119 ? -34.734 21.438 10.673 1.00 67.06 119 LEU A CA 1
ATOM 959 C C . LEU A 1 119 ? -35.499 22.542 9.952 1.00 69.83 119 LEU A C 1
ATOM 960 O O . LEU A 1 119 ? -36.497 23.065 10.455 1.00 89.63 119 LEU A O 1
ATOM 965 N N . LEU A 1 120 ? -35.020 22.889 8.756 1.00 63.72 120 LEU A N 1
ATOM 966 C CA . LEU A 1 120 ? -35.643 23.930 7.946 1.00 64.97 120 LEU A CA 1
ATOM 967 C C . LEU A 1 120 ? -35.662 23.521 6.479 1.00 68.52 120 LEU A C 1
ATOM 968 O O . LEU A 1 120 ? -34.838 22.725 6.022 1.00 70.57 120 LEU A O 1
ATOM 973 N N . ARG A 1 121 ? -36.612 24.092 5.741 1.00 80.33 121 ARG A N 1
ATOM 974 C CA . ARG A 1 121 ? -36.708 23.923 4.297 1.00 84.89 121 ARG A CA 1
ATOM 975 C C . ARG A 1 121 ? -36.671 25.288 3.624 1.00 82.88 121 ARG A C 1
ATOM 976 O O . ARG A 1 121 ? -37.196 26.272 4.164 1.00 74.59 121 ARG A O 1
ATOM 984 N N . GLY A 1 122 ? -36.040 25.335 2.441 1.00 82.32 122 GLY A N 1
ATOM 985 C CA . GLY A 1 122 ? -35.897 26.560 1.681 1.00 88.18 122 GLY A CA 1
ATOM 986 C C . GLY A 1 122 ? -37.077 26.826 0.760 1.00 98.30 122 GLY A C 1
ATOM 987 O O . GLY A 1 122 ? -38.010 26.034 0.655 1.00 106.74 122 GLY A O 1
ATOM 988 N N . ILE A 1 123 ? -36.993 27.962 0.056 1.00 101.29 123 ILE A N 1
ATOM 989 C CA . ILE A 1 123 ? -38.158 28.540 -0.619 1.00 101.37 123 ILE A CA 1
ATOM 990 C C . ILE A 1 123 ? -38.796 27.536 -1.571 1.00 109.56 123 ILE A C 1
ATOM 991 O O . ILE A 1 123 ? -40.011 27.305 -1.532 1.00 109.46 123 ILE A O 1
ATOM 996 N N . ASN A 1 124 ? -37.995 26.932 -2.443 1.00 106.86 124 ASN A N 1
ATOM 997 C CA . ASN A 1 124 ? -38.403 25.703 -3.116 1.00 119.37 124 ASN A CA 1
ATOM 998 C C . ASN A 1 124 ? -38.413 24.617 -2.047 1.00 128.70 124 ASN A C 1
ATOM 999 O O . ASN A 1 124 ? -37.374 24.023 -1.757 1.00 124.25 124 ASN A O 1
ATOM 1004 N N . SER A 1 125 ? -39.593 24.376 -1.451 1.00 131.84 125 SER A N 1
ATOM 1005 C CA . SER A 1 125 ? -39.728 23.568 -0.234 1.00 122.82 125 SER A CA 1
ATOM 1006 C C . SER A 1 125 ? -38.814 22.351 -0.210 1.00 121.88 125 SER A C 1
ATOM 1007 O O . SER A 1 125 ? -38.076 22.136 0.758 1.00 138.09 125 SER A O 1
ATOM 1010 N N . LYS A 1 126 ? -38.871 21.536 -1.264 1.00 120.41 126 LYS A N 1
ATOM 1011 C CA . LYS A 1 126 ? -37.907 20.465 -1.475 1.00 118.09 126 LYS A CA 1
ATOM 1012 C C . LYS A 1 126 ? -37.822 19.555 -0.255 1.00 118.63 126 LYS A C 1
ATOM 1013 O O . LYS A 1 126 ? -38.801 18.898 0.115 1.00 115.30 126 LYS A O 1
ATOM 1019 N N . HIS A 1 127 ? -36.668 19.542 0.397 1.00 110.84 127 HIS A N 1
ATOM 1020 C CA . HIS A 1 127 ? -36.424 18.670 1.533 1.00 96.67 127 HIS A CA 1
ATOM 1021 C C . HIS A 1 127 ? -36.081 19.513 2.766 1.00 92.72 127 HIS A C 1
ATOM 1022 O O . HIS A 1 127 ? -36.149 20.745 2.744 1.00 91.06 127 HIS A O 1
ATOM 1029 N N . TRP A 1 128 ? -35.725 18.835 3.854 1.00 94.80 128 TRP A N 1
ATOM 1030 C CA . TRP A 1 128 ? -35.315 19.484 5.090 1.00 85.38 128 TRP A CA 1
ATOM 1031 C C . TRP A 1 128 ? -33.849 19.179 5.363 1.00 78.25 128 TRP A C 1
ATOM 1032 O O . TRP A 1 128 ? -33.322 18.150 4.925 1.00 71.47 128 TRP A O 1
ATOM 1043 N N . SER A 1 129 ? -33.192 20.083 6.087 1.00 63.57 129 SER A N 1
ATOM 1044 C CA . SER A 1 129 ? -31.809 19.882 6.500 1.00 57.91 129 SER A CA 1
ATOM 1045 C C . SER A 1 129 ? -31.517 20.785 7.686 1.00 66.65 129 SER A C 1
ATOM 1046 O O . SER A 1 129 ? -32.381 21.529 8.160 1.00 72.52 129 SER A O 1
ATOM 1049 N N . PHE A 1 130 ? -30.277 20.711 8.161 1.00 68.59 130 PHE A N 1
ATOM 1050 C CA . PHE A 1 130 ? -29.850 21.532 9.273 1.00 68.40 130 PHE A CA 1
ATOM 1051 C C . PHE A 1 130 ? -29.648 22.972 8.815 1.00 61.75 130 PHE A C 1
ATOM 1052 O O . PHE A 1 130 ? -29.403 23.235 7.634 1.00 74.24 130 PHE A O 1
ATOM 1060 N N . PRO A 1 131 ? -29.766 23.926 9.734 1.00 49.77 131 PRO A N 1
ATOM 1061 C CA . PRO A 1 131 ? -29.237 25.267 9.470 1.00 52.64 131 PRO A CA 1
ATOM 1062 C C . PRO A 1 131 ? -27.758 25.187 9.125 1.00 66.39 131 PRO A C 1
ATOM 1063 O O . PRO A 1 131 ? -26.961 24.587 9.854 1.00 92.68 131 PRO A O 1
ATOM 1067 N N . ARG A 1 132 ? -27.397 25.789 7.996 1.00 54.46 132 ARG A N 1
ATOM 1068 C CA . ARG A 1 132 ? -26.053 25.646 7.457 1.00 64.44 132 ARG A CA 1
ATOM 1069 C C . ARG A 1 132 ? -25.746 26.852 6.582 1.00 70.32 132 ARG A C 1
ATOM 1070 O O . ARG A 1 132 ? -26.633 27.634 6.231 1.00 71.35 132 ARG A O 1
ATOM 1078 N N . GLY A 1 133 ? -24.471 26.997 6.237 1.00 65.76 133 GLY A N 1
ATOM 1079 C CA . GLY A 1 133 ? -24.083 28.095 5.369 1.00 61.85 133 GLY A CA 1
ATOM 1080 C C . GLY A 1 133 ? -22.665 27.926 4.879 1.00 69.00 133 GLY A C 1
ATOM 1081 O O . GLY A 1 133 ? -21.908 27.080 5.366 1.00 72.31 133 GLY A O 1
ATOM 1082 N N . LYS A 1 134 ? -22.315 28.757 3.902 1.00 64.73 134 LYS A N 1
ATOM 1083 C CA . LYS A 1 134 ? -21.003 28.694 3.275 1.00 64.43 134 LYS A CA 1
ATOM 1084 C C . LYS A 1 134 ? -19.973 29.460 4.098 1.00 62.22 134 LYS A C 1
ATOM 1085 O O . LYS A 1 134 ? -20.286 30.475 4.728 1.00 47.37 134 LYS A O 1
ATOM 1091 N N . ILE A 1 135 ? -18.736 28.962 4.088 1.00 59.72 135 ILE A N 1
ATOM 1092 C CA . ILE A 1 135 ? -17.685 29.539 4.915 1.00 65.00 135 ILE A CA 1
ATOM 1093 C C . ILE A 1 135 ? -17.214 30.862 4.316 1.00 71.61 135 ILE A C 1
ATOM 1094 O O . ILE A 1 135 ? -17.209 31.056 3.092 1.00 69.72 135 ILE A O 1
ATOM 1099 N N . GLY A 1 136 ? -16.827 31.792 5.192 1.00 65.56 136 GLY A N 1
ATOM 1100 C CA . GLY A 1 136 ? -16.346 33.091 4.783 1.00 53.60 136 GLY A CA 1
ATOM 1101 C C . GLY A 1 136 ? -14.830 33.161 4.716 1.00 66.16 136 GLY A C 1
ATOM 1102 O O . GLY A 1 136 ? -14.120 32.158 4.800 1.00 80.70 136 GLY A O 1
ATOM 1103 N N . LYS A 1 137 ? -14.334 34.387 4.572 1.00 85.08 137 LYS A N 1
ATOM 1104 C CA . LYS A 1 137 ? -12.905 34.619 4.391 1.00 80.51 137 LYS A CA 1
ATOM 1105 C C . LYS A 1 137 ? -12.165 34.459 5.713 1.00 81.10 137 LYS A C 1
ATOM 1106 O O . LYS A 1 137 ? -12.388 35.232 6.650 1.00 82.80 137 LYS A O 1
ATOM 1112 N N . ASP A 1 138 ? -11.275 33.469 5.778 1.00 88.56 138 ASP A N 1
ATOM 1113 C CA . ASP A 1 138 ? -10.420 33.224 6.942 1.00 95.06 138 ASP A CA 1
ATOM 1114 C C . ASP A 1 138 ? -11.237 33.188 8.233 1.00 85.91 138 ASP A C 1
ATOM 1115 O O . ASP A 1 138 ? -11.059 34.000 9.142 1.00 85.03 138 ASP A O 1
ATOM 1120 N N . GLU A 1 139 ? -12.149 32.226 8.299 1.00 80.50 139 GLU A N 1
ATOM 1121 C CA . GLU A 1 139 ? -13.063 32.117 9.423 1.00 75.57 139 GLU A CA 1
ATOM 1122 C C . GLU A 1 139 ? -13.042 30.698 9.969 1.00 73.63 139 GLU A C 1
ATOM 1123 O O . GLU A 1 139 ? -13.030 29.729 9.205 1.00 76.59 139 GLU A O 1
ATOM 1129 N N . ASP A 1 140 ? -13.039 30.584 11.294 1.00 77.44 140 ASP A N 1
ATOM 1130 C CA . ASP A 1 140 ? -13.097 29.276 11.927 1.00 79.77 140 ASP A CA 1
ATOM 1131 C C . ASP A 1 140 ? -14.450 28.621 11.687 1.00 80.69 140 ASP A C 1
ATOM 1132 O O . ASP A 1 140 ? -15.468 29.292 11.494 1.00 90.58 140 ASP A O 1
ATOM 1137 N N . ASP A 1 141 ? -14.451 27.285 11.714 1.00 72.16 141 ASP A N 1
ATOM 1138 C CA . ASP A 1 141 ? -15.670 26.536 11.434 1.00 72.12 141 ASP A CA 1
ATOM 1139 C C . ASP A 1 141 ? -16.759 26.812 12.466 1.00 71.06 141 ASP A C 1
ATOM 1140 O O . ASP A 1 141 ? -17.948 26.802 12.126 1.00 81.61 141 ASP A O 1
ATOM 1145 N N . VAL A 1 142 ? -16.387 27.066 13.722 1.00 64.89 142 VAL A N 1
ATOM 1146 C CA . VAL A 1 142 ? -17.408 27.370 14.719 1.00 70.53 142 VAL A CA 1
ATOM 1147 C C . VAL A 1 142 ? -17.919 28.797 14.555 1.00 73.83 142 VAL A C 1
ATOM 1148 O O . VAL A 1 142 ? -19.098 29.070 14.810 1.00 72.74 142 VAL A O 1
ATOM 1152 N N . ALA A 1 143 ? -17.060 29.725 14.129 1.00 71.78 143 ALA A N 1
ATOM 1153 C CA . ALA A 1 143 ? -17.532 31.070 13.829 1.00 68.59 143 ALA A CA 1
ATOM 1154 C C . ALA A 1 143 ? -18.476 31.050 12.637 1.00 69.26 143 ALA A C 1
ATOM 1155 O O . ALA A 1 143 ? -19.507 31.733 12.637 1.00 71.44 143 ALA A O 1
ATOM 1157 N N . CYS A 1 144 ? -18.145 30.254 11.618 1.00 59.51 144 CYS A N 1
ATOM 1158 C CA . CYS A 1 144 ? -19.009 30.124 10.451 1.00 60.59 144 CYS A CA 1
ATOM 1159 C C . CYS A 1 144 ? -20.342 29.489 10.822 1.00 68.87 144 CYS A C 1
ATOM 1160 O O . CYS A 1 144 ? -21.405 29.970 10.415 1.00 66.76 144 CYS A O 1
ATOM 1163 N N . CYS A 1 145 ? -20.301 28.396 11.586 1.00 75.96 145 CYS A N 1
ATOM 1164 C CA . CYS A 1 145 ? -21.533 27.751 12.025 1.00 69.63 145 CYS A CA 1
ATOM 1165 C C . CYS A 1 145 ? -22.400 28.714 12.826 1.00 72.41 145 CYS A C 1
ATOM 1166 O O . CYS A 1 145 ? -23.600 28.846 12.567 1.00 72.54 145 CYS A O 1
ATOM 1169 N N . ILE A 1 146 ? -21.802 29.408 13.796 1.00 71.46 146 ILE A N 1
ATOM 1170 C CA . ILE A 1 146 ? -22.558 30.350 14.619 1.00 63.20 146 ILE A CA 1
ATOM 1171 C C . ILE A 1 146 ? -23.175 31.442 13.752 1.00 64.12 146 ILE A C 1
ATOM 1172 O O . ILE A 1 146 ? -24.376 31.732 13.845 1.00 71.44 146 ILE A O 1
ATOM 1177 N N . ARG A 1 147 ? -22.361 32.058 12.892 1.00 68.48 147 ARG A N 1
ATOM 1178 C CA . ARG A 1 147 ? -22.845 33.149 12.052 1.00 72.24 147 ARG A CA 1
ATOM 1179 C C . ARG A 1 147 ? -23.990 32.687 11.160 1.00 70.47 147 ARG A C 1
ATOM 1180 O O . ARG A 1 147 ? -25.030 33.353 11.055 1.00 69.36 147 ARG A O 1
ATOM 1188 N N . GLU A 1 148 ? -23.825 31.526 10.527 1.00 59.45 148 GLU A N 1
ATOM 1189 C CA . GLU A 1 148 ? -24.806 31.076 9.550 1.00 60.21 148 GLU A CA 1
ATOM 1190 C C . GLU A 1 148 ? -26.090 30.597 10.219 1.00 70.95 148 GLU A C 1
ATOM 1191 O O . GLU A 1 148 ? -27.185 30.834 9.696 1.00 81.93 148 GLU A O 1
ATOM 1197 N N . VAL A 1 149 ? -25.997 29.931 11.375 1.00 68.87 149 VAL A N 1
ATOM 1198 C CA . VAL A 1 149 ? -27.238 29.539 12.035 1.00 67.93 149 VAL A CA 1
ATOM 1199 C C . VAL A 1 149 ? -27.936 30.761 12.610 1.00 68.07 149 VAL A C 1
ATOM 1200 O O . VAL A 1 149 ? -29.163 30.764 12.767 1.00 80.32 149 VAL A O 1
ATOM 1204 N N . LYS A 1 150 ? -27.186 31.822 12.921 1.00 61.72 150 LYS A N 1
ATOM 1205 C CA . LYS A 1 150 ? -27.845 33.037 13.388 1.00 63.19 150 LYS A CA 1
ATOM 1206 C C . LYS A 1 150 ? -28.568 33.741 12.247 1.00 78.79 150 LYS A C 1
ATOM 1207 O O . LYS A 1 150 ? -29.668 34.272 12.439 1.00 85.29 150 LYS A O 1
ATOM 1213 N N . GLU A 1 151 ? -27.973 33.754 11.051 1.00 71.61 151 GLU A N 1
ATOM 1214 C CA . GLU A 1 151 ? -28.653 34.364 9.911 1.00 68.11 151 GLU A CA 1
ATOM 1215 C C . GLU A 1 151 ? -29.847 33.529 9.459 1.00 69.37 151 GLU A C 1
ATOM 1216 O O . GLU A 1 151 ? -30.887 34.078 9.078 1.00 92.76 151 GLU A O 1
ATOM 1222 N N . GLN A 1 152 ? -29.724 32.202 9.496 1.00 64.33 152 GLN A N 1
ATOM 1223 C CA . GLN A 1 152 ? -30.801 31.347 9.013 1.00 64.64 152 GLN A CA 1
ATOM 1224 C C . GLN A 1 152 ? -31.926 31.187 10.026 1.00 77.50 152 GLN A C 1
ATOM 1225 O O . GLN A 1 152 ? -33.070 30.933 9.632 1.00 77.64 152 GLN A O 1
ATOM 1231 N N . THR A 1 153 ? -31.628 31.306 11.322 1.00 75.88 153 THR A N 1
ATOM 1232 C CA . THR A 1 153 ? -32.614 31.046 12.366 1.00 60.14 153 THR A CA 1
ATOM 1233 C C . THR A 1 153 ? -32.798 32.178 13.362 1.00 63.10 153 THR A C 1
ATOM 1234 O O . THR A 1 153 ? -33.816 32.184 14.064 1.00 73.50 153 THR A O 1
ATOM 1238 N N . GLY A 1 154 ? -31.859 33.113 13.472 1.00 62.19 154 GLY A N 1
ATOM 1239 C CA . GLY A 1 154 ? -31.950 34.122 14.508 1.00 72.95 154 GLY A CA 1
ATOM 1240 C C . GLY A 1 154 ? -31.502 33.657 15.871 1.00 83.46 154 GLY A C 1
ATOM 1241 O O . GLY A 1 154 ? -31.871 34.270 16.877 1.00 87.42 154 GLY A O 1
ATOM 1242 N N . PHE A 1 155 ? -30.707 32.593 15.937 1.00 87.96 155 PHE A N 1
ATOM 1243 C CA . PHE A 1 155 ? -30.291 31.993 17.195 1.00 86.19 155 PHE A CA 1
ATOM 1244 C C . PHE A 1 155 ? -28.772 31.939 17.262 1.00 83.33 155 PHE A C 1
ATOM 1245 O O . PHE A 1 155 ? -28.117 31.513 16.303 1.00 80.85 155 PHE A O 1
ATOM 1253 N N . ASP A 1 156 ? -28.217 32.359 18.395 1.00 75.44 156 ASP A N 1
ATOM 1254 C CA . ASP A 1 156 ? -26.776 32.345 18.605 1.00 78.25 156 ASP A CA 1
ATOM 1255 C C . ASP A 1 156 ? -26.372 31.052 19.303 1.00 76.32 156 ASP A C 1
ATOM 1256 O O . ASP A 1 156 ? -26.904 30.721 20.366 1.00 82.07 156 ASP A O 1
ATOM 1261 N N . LEU A 1 157 ? -25.426 30.329 18.705 1.00 82.83 157 LEU A N 1
ATOM 1262 C CA . LEU A 1 157 ? -24.925 29.065 19.245 1.00 77.65 157 LEU A CA 1
ATOM 1263 C C . LEU A 1 157 ? -23.575 29.226 19.929 1.00 94.50 157 LEU A C 1
ATOM 1264 O O . LEU A 1 157 ? -22.717 28.347 19.818 1.00 97.03 157 LEU A O 1
ATOM 1269 N N . THR A 1 158 ? -23.356 30.333 20.639 1.00 98.19 158 THR A N 1
ATOM 1270 C CA . THR A 1 158 ? -22.043 30.596 21.221 1.00 99.94 158 THR A CA 1
ATOM 1271 C C . THR A 1 158 ? -21.644 29.507 22.212 1.00 102.35 158 THR A C 1
ATOM 1272 O O . THR A 1 158 ? -20.661 28.786 22.002 1.00 112.38 158 THR A O 1
ATOM 1276 N N . GLY A 1 159 ? -22.404 29.366 23.301 1.00 82.57 159 GLY A N 1
ATOM 1277 C CA . GLY A 1 159 ? -22.025 28.420 24.335 1.00 75.87 159 GLY A CA 1
ATOM 1278 C C . GLY A 1 159 ? -22.386 26.979 24.049 1.00 81.77 159 GLY A C 1
ATOM 1279 O O . GLY A 1 159 ? -21.866 26.079 24.716 1.00 95.46 159 GLY A O 1
ATOM 1280 N N . PHE A 1 160 ? -23.252 26.738 23.069 1.00 82.84 160 PHE A N 1
ATOM 1281 C CA . PHE A 1 160 ? -23.787 25.405 22.828 1.00 80.42 160 PHE A CA 1
ATOM 1282 C C . PHE A 1 160 ? -22.890 24.541 21.950 1.00 80.84 160 PHE A C 1
ATOM 1283 O O . PHE A 1 160 ? -23.012 23.311 21.987 1.00 79.05 160 PHE A O 1
ATOM 1291 N N . ILE A 1 161 ? -21.996 25.143 21.173 1.00 77.52 161 ILE A N 1
ATOM 1292 C CA . ILE A 1 161 ? -21.178 24.389 20.228 1.00 77.22 161 ILE A CA 1
ATOM 1293 C C . ILE A 1 161 ? -19.953 23.837 20.943 1.00 83.79 161 ILE A C 1
ATOM 1294 O O . ILE A 1 161 ? -19.187 24.584 21.562 1.00 86.57 161 ILE A O 1
ATOM 1299 N N . ASP A 1 162 ? -19.769 22.524 20.860 1.00 74.67 162 ASP A N 1
ATOM 1300 C CA . ASP A 1 162 ? -18.534 21.871 21.264 1.00 78.73 162 ASP A CA 1
ATOM 1301 C C . ASP A 1 162 ? -17.753 21.549 19.997 1.00 79.12 162 ASP A C 1
ATOM 1302 O O . ASP A 1 162 ? -18.221 20.773 19.157 1.00 93.12 162 ASP A O 1
ATOM 1307 N N . ALA A 1 163 ? -16.569 22.147 19.862 1.00 79.79 163 ALA A N 1
ATOM 1308 C CA . ALA A 1 163 ? -15.817 22.119 18.611 1.00 79.63 163 ALA A CA 1
ATOM 1309 C C . ALA A 1 163 ? -15.349 20.728 18.204 1.00 82.65 163 ALA A C 1
ATOM 1310 O O . ALA A 1 163 ? -14.791 20.589 17.110 1.00 83.50 163 ALA A O 1
ATOM 1312 N N . ASP A 1 164 ? -15.550 19.701 19.033 1.00 93.34 164 ASP A N 1
ATOM 1313 C CA . ASP A 1 164 ? -15.131 18.350 18.688 1.00 100.92 164 ASP A CA 1
ATOM 1314 C C . ASP A 1 164 ? -16.279 17.423 18.324 1.00 95.01 164 ASP A C 1
ATOM 1315 O O . ASP A 1 164 ? -16.037 16.387 17.696 1.00 85.50 164 ASP A O 1
ATOM 1320 N N . GLN A 1 165 ? -17.509 17.760 18.699 1.00 89.12 165 GLN A N 1
ATOM 1321 C CA . GLN A 1 165 ? -18.680 16.959 18.354 1.00 87.67 165 GLN A CA 1
ATOM 1322 C C . GLN A 1 165 ? -19.191 17.443 17.002 1.00 77.41 165 GLN A C 1
ATOM 1323 O O . GLN A 1 165 ? -19.869 18.469 16.916 1.00 89.24 165 GLN A O 1
ATOM 1329 N N . TYR A 1 166 ? -18.864 16.713 15.939 1.00 64.38 166 TYR A N 1
ATOM 1330 C CA . TYR A 1 166 ? -19.328 17.097 14.612 1.00 67.99 166 TYR A CA 1
ATOM 1331 C C . TYR A 1 166 ? -19.325 15.885 13.693 1.00 72.74 166 TYR A C 1
ATOM 1332 O O . TYR A 1 166 ? -18.765 14.832 14.009 1.00 87.26 166 TYR A O 1
ATOM 1341 N N . VAL A 1 167 ? -19.972 16.056 12.544 1.00 76.52 167 VAL A N 1
ATOM 1342 C CA . VAL A 1 167 ? -19.976 15.083 11.461 1.00 79.71 167 VAL A CA 1
ATOM 1343 C C . VAL A 1 167 ? -19.398 15.761 10.228 1.00 77.06 167 VAL A C 1
ATOM 1344 O O . VAL A 1 167 ? -19.680 16.936 9.968 1.00 84.83 167 VAL A O 1
ATOM 1348 N N . GLU A 1 168 ? -18.580 15.027 9.477 1.00 73.69 168 GLU A N 1
ATOM 1349 C CA . GLU A 1 168 ? -17.949 15.549 8.272 1.00 79.54 168 GLU A CA 1
ATOM 1350 C C . GLU A 1 168 ? -18.243 14.623 7.104 1.00 78.33 168 GLU A C 1
ATOM 1351 O O . GLU A 1 168 ? -17.995 13.416 7.190 1.00 83.11 168 GLU A O 1
ATOM 1357 N N . ARG A 1 169 ? -18.765 15.190 6.014 1.00 79.12 169 ARG A N 1
ATOM 1358 C CA . ARG A 1 169 ? -19.104 14.420 4.822 1.00 84.32 169 ARG A CA 1
ATOM 1359 C C . ARG A 1 169 ? -18.754 15.224 3.580 1.00 83.88 169 ARG A C 1
ATOM 1360 O O . ARG A 1 169 ? -19.133 16.393 3.467 1.00 89.13 169 ARG A O 1
ATOM 1368 N N . ASN A 1 170 ? -18.043 14.594 2.651 1.00 84.26 170 ASN A N 1
ATOM 1369 C CA . ASN A 1 170 ? -17.691 15.196 1.372 1.00 76.89 170 ASN A CA 1
ATOM 1370 C C . ASN A 1 170 ? -18.558 14.564 0.291 1.00 85.65 170 ASN A C 1
ATOM 1371 O O . ASN A 1 170 ? -18.511 13.346 0.090 1.00 91.75 170 ASN A O 1
ATOM 1376 N N . MET A 1 171 ? -19.351 15.385 -0.396 1.00 88.21 171 MET A N 1
ATOM 1377 C CA . MET A 1 171 ? -20.296 14.885 -1.388 1.00 103.10 171 MET A CA 1
ATOM 1378 C C . MET A 1 171 ? -19.828 15.100 -2.823 1.00 111.79 171 MET A C 1
ATOM 1379 O O . MET A 1 171 ? -19.750 14.142 -3.597 1.00 122.35 171 MET A O 1
ATOM 1384 N N . ASN A 1 172 ? -19.525 16.341 -3.200 1.00 104.79 172 ASN A N 1
ATOM 1385 C CA . ASN A 1 172 ? -19.093 16.667 -4.555 1.00 99.66 172 ASN A CA 1
ATOM 1386 C C . ASN A 1 172 ? -17.957 17.688 -4.479 1.00 103.09 172 ASN A C 1
ATOM 1387 O O . ASN A 1 172 ? -18.011 18.771 -5.053 1.00 108.01 172 ASN A O 1
ATOM 1392 N N . GLY A 1 173 ? -16.900 17.338 -3.745 1.00 101.35 173 GLY A N 1
ATOM 1393 C CA . GLY A 1 173 ? -15.903 18.307 -3.342 1.00 90.76 173 GLY A CA 1
ATOM 1394 C C . GLY A 1 173 ? -16.395 19.313 -2.330 1.00 88.62 173 GLY A C 1
ATOM 1395 O O . GLY A 1 173 ? -15.575 20.011 -1.719 1.00 95.30 173 GLY A O 1
ATOM 1396 N N . LYS A 1 174 ? -17.707 19.410 -2.136 1.00 79.38 174 LYS A N 1
ATOM 1397 C CA . LYS A 1 174 ? -18.311 20.267 -1.127 1.00 78.03 174 LYS A CA 1
ATOM 1398 C C . LYS A 1 174 ? -18.108 19.637 0.245 1.00 81.95 174 LYS A C 1
ATOM 1399 O O . LYS A 1 174 ? -18.685 18.586 0.545 1.00 77.67 174 LYS A O 1
ATOM 1405 N N . ASN A 1 175 ? -17.282 20.267 1.075 1.00 79.89 175 ASN A N 1
ATOM 1406 C CA . ASN A 1 175 ? -16.962 19.736 2.395 1.00 75.05 175 ASN A CA 1
ATOM 1407 C C . ASN A 1 175 ? -18.030 20.178 3.387 1.00 81.30 175 ASN A C 1
ATOM 1408 O O . ASN A 1 175 ? -18.091 21.353 3.763 1.00 93.41 175 ASN A O 1
ATOM 1413 N N . PHE A 1 176 ? -18.869 19.239 3.815 1.00 83.11 176 PHE A N 1
ATOM 1414 C CA . PHE A 1 176 ? -19.896 19.501 4.815 1.00 73.34 176 PHE A CA 1
ATOM 1415 C C . PHE A 1 176 ? -19.374 19.162 6.205 1.00 72.77 176 PHE A C 1
ATOM 1416 O O . PHE A 1 176 ? -18.812 18.082 6.419 1.00 74.14 176 PHE A O 1
ATOM 1424 N N . LYS A 1 177 ? -19.573 20.081 7.148 1.00 70.33 177 LYS A N 1
ATOM 1425 C CA . LYS A 1 177 ? -19.294 19.826 8.557 1.00 61.31 177 LYS A CA 1
ATOM 1426 C C . LYS A 1 177 ? -20.462 20.351 9.375 1.00 62.57 177 LYS A C 1
ATOM 1427 O O . LYS A 1 177 ? -20.736 21.555 9.365 1.00 70.57 177 LYS A O 1
ATOM 1433 N N . ILE A 1 178 ? -21.152 19.452 10.074 1.00 66.20 178 ILE A N 1
ATOM 1434 C CA . ILE A 1 178 ? -22.327 19.798 10.869 1.00 67.15 178 ILE A CA 1
ATOM 1435 C C . ILE A 1 178 ? -22.036 19.455 12.322 1.00 66.33 178 ILE A C 1
ATOM 1436 O O . ILE A 1 178 ? -21.818 18.285 12.659 1.00 68.14 178 ILE A O 1
ATOM 1441 N N . PHE A 1 179 ? -22.035 20.471 13.179 1.00 60.84 179 PHE A N 1
ATOM 1442 C CA . PHE A 1 179 ? -21.784 20.262 14.594 1.00 61.30 179 PHE A CA 1
ATOM 1443 C C . PHE A 1 179 ? -23.018 19.679 15.273 1.00 73.98 179 PHE A C 1
ATOM 1444 O O . PHE A 1 179 ? -24.123 19.706 14.737 1.00 84.54 179 PHE A O 1
ATOM 1452 N N . LEU A 1 180 ? -22.815 19.133 16.466 1.00 78.28 180 LEU A N 1
ATOM 1453 C CA . LEU A 1 180 ? -23.896 18.565 17.257 1.00 72.37 180 LEU A CA 1
ATOM 1454 C C . LEU A 1 180 ? -24.088 19.419 18.497 1.00 68.23 180 LEU A C 1
ATOM 1455 O O . LEU A 1 180 ? -23.132 19.658 19.242 1.00 71.74 180 LEU A O 1
ATOM 1460 N N . VAL A 1 181 ? -25.310 19.900 18.706 1.00 67.34 181 VAL A N 1
ATOM 1461 C CA . VAL A 1 181 ? -25.596 20.724 19.870 1.00 69.35 181 VAL A CA 1
ATOM 1462 C C . VAL A 1 181 ? -26.857 20.214 20.547 1.00 77.32 181 VAL A C 1
ATOM 1463 O O . VAL A 1 181 ? -27.731 19.612 19.915 1.00 77.04 181 VAL A O 1
ATOM 1467 N N . LYS A 1 182 ? -26.936 20.454 21.852 1.00 74.62 182 LYS A N 1
ATOM 1468 C CA . LYS A 1 182 ? -28.077 20.054 22.655 1.00 74.99 182 LYS A CA 1
ATOM 1469 C C . LYS A 1 182 ? -28.381 21.161 23.650 1.00 78.68 182 LYS A C 1
ATOM 1470 O O . LYS A 1 182 ? -27.537 22.011 23.942 1.00 78.44 182 LYS A O 1
ATOM 1476 N N . GLY A 1 183 ? -29.604 21.144 24.168 1.00 92.95 183 GLY A N 1
ATOM 1477 C CA . GLY A 1 183 ? -29.982 22.066 25.217 1.00 104.57 183 GLY A CA 1
ATOM 1478 C C . GLY A 1 183 ? -30.478 23.414 24.754 1.00 104.67 183 GLY A C 1
ATOM 1479 O O . GLY A 1 183 ? -30.506 24.354 25.557 1.00 103.10 183 GLY A O 1
ATOM 1480 N N . VAL A 1 184 ? -30.863 23.548 23.490 1.00 99.39 184 VAL A N 1
ATOM 1481 C CA . VAL A 1 184 ? -31.490 24.783 23.034 1.00 94.22 184 VAL A CA 1
ATOM 1482 C C . VAL A 1 184 ? -32.970 24.686 23.380 1.00 89.79 184 VAL A C 1
ATOM 1483 O O . VAL A 1 184 ? -33.533 23.581 23.399 1.00 99.52 184 VAL A O 1
ATOM 1487 N N . PRO A 1 185 ? -33.629 25.801 23.691 1.00 82.77 185 PRO A N 1
ATOM 1488 C CA . PRO A 1 185 ? -35.053 25.745 24.041 1.00 89.67 185 PRO A CA 1
ATOM 1489 C C . PRO A 1 185 ? -35.921 25.579 22.802 1.00 96.12 185 PRO A C 1
ATOM 1490 O O . PRO A 1 185 ? -35.801 26.337 21.836 1.00 108.27 185 PRO A O 1
ATOM 1494 N N . GLU A 1 186 ? -36.803 24.578 22.838 1.00 92.45 186 GLU A N 1
ATOM 1495 C CA . GLU A 1 186 ? -37.874 24.479 21.856 1.00 100.14 186 GLU A CA 1
ATOM 1496 C C . GLU A 1 186 ? -38.829 25.661 21.937 1.00 106.65 186 GLU A C 1
ATOM 1497 O O . GLU A 1 186 ? -39.684 25.817 21.058 1.00 106.56 186 GLU A O 1
ATOM 1503 N N . ASP A 1 187 ? -38.685 26.498 22.966 1.00 111.81 187 ASP A N 1
ATOM 1504 C CA . ASP A 1 187 ? -39.547 27.658 23.148 1.00 110.13 187 ASP A CA 1
ATOM 1505 C C . ASP A 1 187 ? -39.276 28.726 22.092 1.00 109.92 187 ASP A C 1
ATOM 1506 O O . ASP A 1 187 ? -40.210 29.258 21.481 1.00 111.65 187 ASP A O 1
ATOM 1511 N N . PHE A 1 188 ? -37.996 29.037 21.863 1.00 111.97 188 PHE A N 1
ATOM 1512 C CA . PHE A 1 188 ? -37.555 30.160 21.037 1.00 108.55 188 PHE A CA 1
ATOM 1513 C C . PHE A 1 188 ? -38.303 30.235 19.711 1.00 109.04 188 PHE A C 1
ATOM 1514 O O . PHE A 1 188 ? -38.566 29.215 19.070 1.00 116.96 188 PHE A O 1
ATOM 1522 N N . GLU A 1 189 ? -38.647 31.457 19.305 1.00 101.61 189 GLU A N 1
ATOM 1523 C CA . GLU A 1 189 ? -39.289 31.700 18.016 1.00 104.17 189 GLU A CA 1
ATOM 1524 C C . GLU A 1 189 ? -38.209 32.000 16.982 1.00 91.71 189 GLU A C 1
ATOM 1525 O O . GLU A 1 189 ? -37.546 33.041 17.047 1.00 80.33 189 GLU A O 1
ATOM 1531 N N . PHE A 1 190 ? -38.041 31.097 16.023 1.00 92.10 190 PHE A N 1
ATOM 1532 C CA . PHE A 1 190 ? -36.968 31.199 15.043 1.00 100.43 190 PHE A CA 1
ATOM 1533 C C . PHE A 1 190 ? -37.465 31.947 13.810 1.00 100.17 190 PHE A C 1
ATOM 1534 O O . PHE A 1 190 ? -38.385 31.486 13.125 1.00 91.22 190 PHE A O 1
ATOM 1542 N N . LYS A 1 191 ? -36.856 33.098 13.530 1.00 98.06 191 LYS A N 1
ATOM 1543 C CA . LYS A 1 191 ? -37.109 33.821 12.299 1.00 94.34 191 LYS A CA 1
ATOM 1544 C C . LYS A 1 191 ? -35.817 33.942 11.499 1.00 86.57 191 LYS A C 1
ATOM 1545 O O . LYS A 1 191 ? -34.759 34.215 12.077 1.00 86.35 191 LYS A O 1
ATOM 1551 N N . PRO A 1 192 ? -35.860 33.740 10.185 1.00 79.20 192 PRO A N 1
ATOM 1552 C CA . PRO A 1 192 ? -34.675 34.012 9.366 1.00 71.24 192 PRO A CA 1
ATOM 1553 C C . PRO A 1 192 ? -34.385 35.504 9.298 1.00 67.90 192 PRO A C 1
ATOM 1554 O O . PRO A 1 192 ? -35.283 36.341 9.409 1.00 68.86 192 PRO A O 1
ATOM 1558 N N . GLU A 1 193 ? -33.099 35.832 9.137 1.00 59.77 193 GLU A N 1
ATOM 1559 C CA . GLU A 1 193 ? -32.693 37.230 9.040 1.00 67.13 193 GLU A CA 1
ATOM 1560 C C . GLU A 1 193 ? -33.036 37.835 7.688 1.00 82.06 193 GLU A C 1
ATOM 1561 O O . GLU A 1 193 ? -33.186 39.057 7.587 1.00 79.24 193 GLU A O 1
ATOM 1567 N N . HIS A 1 194 ? -33.162 37.008 6.654 1.00 91.13 194 HIS A N 1
ATOM 1568 C CA . HIS A 1 194 ? -33.451 37.459 5.304 1.00 72.25 194 HIS A CA 1
ATOM 1569 C C . HIS A 1 194 ? -34.671 36.721 4.781 1.00 76.43 194 HIS A C 1
ATOM 1570 O O . HIS A 1 194 ? -34.813 35.514 4.994 1.00 84.46 194 HIS A O 1
ATOM 1577 N N . LYS A 1 195 ? -35.548 37.445 4.099 1.00 91.27 195 LYS A N 1
ATOM 1578 C CA . LYS A 1 195 ? -36.725 36.824 3.518 1.00 90.64 195 LYS A CA 1
ATOM 1579 C C . LYS A 1 195 ? -36.404 36.302 2.120 1.00 76.00 195 LYS A C 1
ATOM 1580 O O . LYS A 1 195 ? -35.382 36.647 1.522 1.00 74.43 195 LYS A O 1
ATOM 1586 N N . ASN A 1 196 ? -37.297 35.446 1.615 1.00 79.80 196 ASN A N 1
ATOM 1587 C CA . ASN A 1 196 ? -37.131 34.690 0.373 1.00 80.36 196 ASN A CA 1
ATOM 1588 C C . ASN A 1 196 ? -35.955 33.728 0.427 1.00 74.62 196 ASN A C 1
ATOM 1589 O O . ASN A 1 196 ? -35.463 33.293 -0.619 1.00 75.68 196 ASN A O 1
ATOM 1594 N N . GLU A 1 197 ? -35.503 33.379 1.629 1.00 80.75 197 GLU A N 1
ATOM 1595 C CA . GLU A 1 197 ? -34.424 32.424 1.834 1.00 82.36 197 GLU A CA 1
ATOM 1596 C C . GLU A 1 197 ? -34.902 31.136 2.484 1.00 76.45 197 GLU A C 1
ATOM 1597 O O . GLU A 1 197 ? -34.572 30.043 2.010 1.00 82.33 197 GLU A O 1
ATOM 1603 N N . ILE A 1 198 ? -35.681 31.234 3.558 1.00 71.06 198 ILE A N 1
ATOM 1604 C CA . ILE A 1 198 ? -36.111 30.081 4.339 1.00 70.08 198 ILE A CA 1
ATOM 1605 C C . ILE A 1 198 ? -37.621 29.937 4.216 1.00 70.69 198 ILE A C 1
ATOM 1606 O O . ILE A 1 198 ? -38.368 30.883 4.496 1.00 76.62 198 ILE A O 1
ATOM 1611 N N . GLN A 1 199 ? -38.067 28.747 3.810 1.00 79.79 199 GLN A N 1
ATOM 1612 C CA . GLN A 1 199 ? -39.496 28.483 3.705 1.00 89.65 199 GLN A CA 1
ATOM 1613 C C . GLN A 1 199 ? -40.101 28.155 5.066 1.00 95.19 199 GLN A C 1
ATOM 1614 O O . GLN A 1 199 ? -41.109 28.752 5.458 1.00 94.30 199 GLN A O 1
ATOM 1620 N N . ALA A 1 200 ? -39.504 27.219 5.807 1.00 101.07 200 ALA A N 1
ATOM 1621 C CA . ALA A 1 200 ? -40.097 26.846 7.087 1.00 88.21 200 ALA A CA 1
ATOM 1622 C C . ALA A 1 200 ? -39.031 26.353 8.056 1.00 79.82 200 ALA A C 1
ATOM 1623 O O . ALA A 1 200 ? -37.998 25.814 7.648 1.00 70.86 200 ALA A O 1
ATOM 1625 N N . ILE A 1 201 ? -39.307 26.540 9.349 1.00 75.95 201 ILE A N 1
ATOM 1626 C CA . ILE A 1 201 ? -38.433 26.112 10.438 1.00 79.68 201 ILE A CA 1
ATOM 1627 C C . ILE A 1 201 ? -39.274 25.345 11.447 1.00 83.28 201 ILE A C 1
ATOM 1628 O O . ILE A 1 201 ? -40.173 25.922 12.073 1.00 91.05 201 ILE A O 1
ATOM 1633 N N . GLU A 1 202 ? -38.972 24.061 11.629 1.00 80.73 202 GLU A N 1
ATOM 1634 C CA . GLU A 1 202 ? -39.793 23.213 12.482 1.00 94.38 202 GLU A CA 1
ATOM 1635 C C . GLU A 1 202 ? -38.941 22.177 13.204 1.00 87.10 202 GLU A C 1
ATOM 1636 O O . GLU A 1 202 ? -37.930 21.699 12.680 1.00 97.12 202 GLU A O 1
ATOM 1642 N N . TRP A 1 203 ? -39.369 21.840 14.419 1.00 86.51 203 TRP A N 1
ATOM 1643 C CA . TRP A 1 203 ? -38.859 20.660 15.101 1.00 76.87 203 TRP A CA 1
ATOM 1644 C C . TRP A 1 203 ? -39.475 19.400 14.504 1.00 84.61 203 TRP A C 1
ATOM 1645 O O . TRP A 1 203 ? -40.624 19.395 14.055 1.00 92.92 203 TRP A O 1
ATOM 1656 N N . LYS A 1 204 ? -38.704 18.319 14.511 1.00 79.62 204 LYS A N 1
ATOM 1657 C CA . LYS A 1 204 ? -39.183 17.023 14.052 1.00 90.72 204 LYS A CA 1
ATOM 1658 C C . LYS A 1 204 ? -38.884 15.976 15.116 1.00 103.75 204 LYS A C 1
ATOM 1659 O O . LYS A 1 204 ? -37.813 15.996 15.732 1.00 111.53 204 LYS A O 1
ATOM 1665 N N . ASP A 1 205 ? -39.842 15.074 15.341 1.00 101.10 205 ASP A N 1
ATOM 1666 C CA . ASP A 1 205 ? -39.647 13.972 16.277 1.00 101.31 205 ASP A CA 1
ATOM 1667 C C . ASP A 1 205 ? -38.474 13.120 15.814 1.00 92.27 205 ASP A C 1
ATOM 1668 O O . ASP A 1 205 ? -38.545 12.490 14.754 1.00 87.13 205 ASP A O 1
ATOM 1673 N N . PHE A 1 206 ? -37.385 13.102 16.590 1.00 83.67 206 PHE A N 1
ATOM 1674 C CA . PHE A 1 206 ? -36.174 12.439 16.120 1.00 81.23 206 PHE A CA 1
ATOM 1675 C C . PHE A 1 206 ? -36.355 10.932 16.007 1.00 99.00 206 PHE A C 1
ATOM 1676 O O . PHE A 1 206 ? -35.764 10.304 15.121 1.00 101.28 206 PHE A O 1
ATOM 1684 N N . LYS A 1 207 ? -37.159 10.335 16.887 1.00 106.26 207 LYS A N 1
ATOM 1685 C CA . LYS A 1 207 ? -37.446 8.910 16.773 1.00 105.96 207 LYS A CA 1
ATOM 1686 C C . LYS A 1 207 ? -38.269 8.623 15.522 1.00 95.18 207 LYS A C 1
ATOM 1687 O O . LYS A 1 207 ? -37.904 7.765 14.708 1.00 82.32 207 LYS A O 1
ATOM 1693 N N . LYS A 1 208 ? -39.375 9.353 15.344 1.00 101.77 208 LYS A N 1
ATOM 1694 C CA . LYS A 1 208 ? -40.203 9.180 14.154 1.00 95.45 208 LYS A CA 1
ATOM 1695 C C . LYS A 1 208 ? -39.440 9.544 12.889 1.00 93.00 208 LYS A C 1
ATOM 1696 O O . LYS A 1 208 ? -39.629 8.915 11.842 1.00 95.52 208 LYS A O 1
ATOM 1702 N N . LEU A 1 209 ? -38.588 10.569 12.958 1.00 98.30 209 LEU A N 1
ATOM 1703 C CA . LEU A 1 209 ? -37.798 10.936 11.787 1.00 94.71 209 LEU A CA 1
ATOM 1704 C C . LEU A 1 209 ? -36.786 9.851 11.448 1.00 93.89 209 LEU A C 1
ATOM 1705 O O . LEU A 1 209 ? -36.549 9.563 10.270 1.00 79.13 209 LEU A O 1
ATOM 1710 N N . SER A 1 210 ? -36.184 9.237 12.468 1.00 101.45 210 SER A N 1
ATOM 1711 C CA . SER A 1 210 ? -35.240 8.153 12.221 1.00 97.54 210 SER A CA 1
ATOM 1712 C C . SER A 1 210 ? -35.943 6.939 11.624 1.00 93.13 210 SER A C 1
ATOM 1713 O O . SER A 1 210 ? -35.420 6.308 10.698 1.00 79.72 210 SER A O 1
ATOM 1716 N N . LYS A 1 211 ? -37.131 6.600 12.137 1.00 97.89 211 LYS A N 1
ATOM 1717 C CA . LYS A 1 211 ? -37.920 5.536 11.522 1.00 97.93 211 LYS A CA 1
ATOM 1718 C C . LYS A 1 211 ? -38.312 5.889 10.093 1.00 103.14 211 LYS A C 1
ATOM 1719 O O . LYS A 1 211 ? -38.383 5.005 9.230 1.00 95.74 211 LYS A O 1
ATOM 1725 N N . ALA A 1 212 ? -38.559 7.172 9.824 1.00 106.89 212 ALA A N 1
ATOM 1726 C CA . ALA A 1 212 ? -39.009 7.598 8.504 1.00 105.45 212 ALA A CA 1
ATOM 1727 C C . ALA A 1 212 ? -37.878 7.565 7.484 1.00 96.24 212 ALA A C 1
ATOM 1728 O O . ALA A 1 212 ? -38.101 7.214 6.322 1.00 96.47 212 ALA A O 1
ATOM 1730 N N . ILE A 1 213 ? -36.662 7.933 7.894 1.00 102.08 213 ILE A N 1
ATOM 1731 C CA . ILE A 1 213 ? -35.528 7.882 6.976 1.00 103.15 213 ILE A CA 1
ATOM 1732 C C . ILE A 1 213 ? -35.167 6.438 6.658 1.00 106.15 213 ILE A C 1
ATOM 1733 O O . ILE A 1 213 ? -34.666 6.139 5.566 1.00 101.78 213 ILE A O 1
ATOM 1738 N N . THR A 1 214 ? -35.437 5.518 7.581 1.00 116.97 214 THR A N 1
ATOM 1739 C CA . THR A 1 214 ? -35.315 4.086 7.310 1.00 130.96 214 THR A CA 1
ATOM 1740 C C . THR A 1 214 ? -36.495 3.556 6.497 1.00 140.98 214 THR A C 1
ATOM 1741 O O . THR A 1 214 ? -36.951 2.429 6.697 1.00 134.53 214 THR A O 1
ATOM 1745 N N . LYS A 1 215 ? -37.005 4.375 5.579 1.00 146.98 215 LYS A N 1
ATOM 1746 C CA . LYS A 1 215 ? -38.130 4.028 4.728 1.00 147.05 215 LYS A CA 1
ATOM 1747 C C . LYS A 1 215 ? -37.727 2.938 3.735 1.00 158.22 215 LYS A C 1
ATOM 1748 O O . LYS A 1 215 ? -36.548 2.611 3.570 1.00 159.51 215 LYS A O 1
ATOM 1754 N N . ASN A 1 216 ? -38.734 2.361 3.073 1.00 169.12 216 ASN A N 1
ATOM 1755 C CA . ASN A 1 216 ? -38.465 1.482 1.941 1.00 167.82 216 ASN A CA 1
ATOM 1756 C C . ASN A 1 216 ? -37.664 2.202 0.863 1.00 165.24 216 ASN A C 1
ATOM 1757 O O . ASN A 1 216 ? -36.923 1.563 0.107 1.00 165.69 216 ASN A O 1
ATOM 1762 N N . GLU A 1 217 ? -37.796 3.524 0.779 1.00 162.91 217 GLU A N 1
ATOM 1763 C CA . GLU A 1 217 ? -36.994 4.326 -0.136 1.00 159.19 217 GLU A CA 1
ATOM 1764 C C . GLU A 1 217 ? -36.513 5.606 0.543 1.00 152.04 217 GLU A C 1
ATOM 1765 O O . GLU A 1 217 ? -35.388 6.057 0.318 1.00 147.43 217 GLU A O 1
ATOM 1771 N N . ALA A 1 220 ? -36.319 10.087 2.107 1.00 147.06 220 ALA A N 1
ATOM 1772 C CA . ALA A 1 220 ? -37.623 10.692 1.870 1.00 146.43 220 ALA A CA 1
ATOM 1773 C C . ALA A 1 220 ? -37.750 12.038 2.573 1.00 144.94 220 ALA A C 1
ATOM 1774 O O . ALA A 1 220 ? -37.731 12.106 3.805 1.00 137.32 220 ALA A O 1
ATOM 1776 N N . LYS A 1 221 ? -37.868 13.100 1.771 1.00 140.40 221 LYS A N 1
ATOM 1777 C CA . LYS A 1 221 ? -38.147 14.470 2.199 1.00 129.26 221 LYS A CA 1
ATOM 1778 C C . LYS A 1 221 ? -36.964 15.142 2.882 1.00 113.66 221 LYS A C 1
ATOM 1779 O O . LYS A 1 221 ? -37.150 16.175 3.536 1.00 115.12 221 LYS A O 1
ATOM 1785 N N . VAL A 1 222 ? -35.752 14.600 2.753 1.00 107.28 222 VAL A N 1
ATOM 1786 C CA . VAL A 1 222 ? -34.626 15.028 3.576 1.00 100.00 222 VAL A CA 1
ATOM 1787 C C . VAL A 1 222 ? -33.351 15.093 2.738 1.00 94.19 222 VAL A C 1
ATOM 1788 O O . VAL A 1 222 ? -33.171 14.339 1.776 1.00 89.73 222 VAL A O 1
ATOM 1792 N N . PHE A 1 223 ? -32.472 16.032 3.103 1.00 86.29 223 PHE A N 1
ATOM 1793 C CA . PHE A 1 223 ? -31.137 16.173 2.535 1.00 87.16 223 PHE A CA 1
ATOM 1794 C C . PHE A 1 223 ? -30.124 16.175 3.672 1.00 77.79 223 PHE A C 1
ATOM 1795 O O . PHE A 1 223 ? -30.385 16.739 4.740 1.00 81.02 223 PHE A O 1
ATOM 1803 N N . LEU A 1 224 ? -28.984 15.515 3.445 1.00 78.91 224 LEU A N 1
ATOM 1804 C CA . LEU A 1 224 ? -27.885 15.403 4.406 1.00 81.95 224 LEU A CA 1
ATOM 1805 C C . LEU A 1 224 ? -28.232 14.577 5.641 1.00 79.47 224 LEU A C 1
ATOM 1806 O O . LEU A 1 224 ? -27.468 13.681 6.013 1.00 89.02 224 LEU A O 1
ATOM 1811 N N . VAL A 1 225 ? -29.356 14.880 6.297 1.00 77.97 225 VAL A N 1
ATOM 1812 C CA . VAL A 1 225 ? -29.718 14.168 7.522 1.00 74.95 225 VAL A CA 1
ATOM 1813 C C . VAL A 1 225 ? -29.791 12.668 7.267 1.00 80.40 225 VAL A C 1
ATOM 1814 O O . VAL A 1 225 ? -29.339 11.862 8.089 1.00 84.47 225 VAL A O 1
ATOM 1818 N N . ASN A 1 226 ? -30.346 12.269 6.119 1.00 88.52 226 ASN A N 1
ATOM 1819 C CA . ASN A 1 226 ? -30.378 10.852 5.770 1.00 93.69 226 ASN A CA 1
ATOM 1820 C C . ASN A 1 226 ? -28.968 10.293 5.635 1.00 89.44 226 ASN A C 1
ATOM 1821 O O . ASN A 1 226 ? -28.702 9.151 6.028 1.00 94.13 226 ASN A O 1
ATOM 1826 N N . SER A 1 227 ? -28.049 11.091 5.092 1.00 87.79 227 SER A N 1
ATOM 1827 C CA . SER A 1 227 ? -26.662 10.673 4.948 1.00 92.58 227 SER A CA 1
ATOM 1828 C C . SER A 1 227 ? -25.922 10.626 6.280 1.00 95.41 227 SER A C 1
ATOM 1829 O O . SER A 1 227 ? -24.923 9.909 6.391 1.00 108.47 227 SER A O 1
ATOM 1832 N N . MET A 1 228 ? -26.384 11.366 7.291 1.00 85.79 228 MET A N 1
ATOM 1833 C CA . MET A 1 228 ? -25.670 11.495 8.557 1.00 79.36 228 MET A CA 1
ATOM 1834 C C . MET A 1 228 ? -26.433 10.898 9.732 1.00 82.84 228 MET A C 1
ATOM 1835 O O . MET A 1 228 ? -26.135 11.228 10.884 1.00 81.69 228 MET A O 1
ATOM 1840 N N . ILE A 1 229 ? -27.408 10.027 9.472 1.00 83.92 229 ILE A N 1
ATOM 1841 C CA . ILE A 1 229 ? -28.402 9.730 10.499 1.00 86.60 229 ILE A CA 1
ATOM 1842 C C . ILE A 1 229 ? -27.808 8.880 11.618 1.00 96.15 229 ILE A C 1
ATOM 1843 O O . ILE A 1 229 ? -28.169 9.045 12.790 1.00 97.89 229 ILE A O 1
ATOM 1848 N N . ARG A 1 230 ? -26.888 7.973 11.294 1.00 97.67 230 ARG A N 1
ATOM 1849 C CA . ARG A 1 230 ? -26.407 7.064 12.329 1.00 94.49 230 ARG A CA 1
ATOM 1850 C C . ARG A 1 230 ? -25.475 7.761 13.320 1.00 84.41 230 ARG A C 1
ATOM 1851 O O . ARG A 1 230 ? -25.611 7.535 14.530 1.00 93.08 230 ARG A O 1
ATOM 1859 N N . PRO A 1 231 ? -24.520 8.597 12.882 1.00 77.13 231 PRO A N 1
ATOM 1860 C CA . PRO A 1 231 ? -23.773 9.391 13.875 1.00 71.74 231 PRO A CA 1
ATOM 1861 C C . PRO A 1 231 ? -24.672 10.273 14.725 1.00 79.11 231 PRO A C 1
ATOM 1862 O O . PRO A 1 231 ? -24.434 10.419 15.931 1.00 83.39 231 PRO A O 1
ATOM 1866 N N . LEU A 1 232 ? -25.709 10.862 14.123 1.00 81.94 232 LEU A N 1
ATOM 1867 C CA . LEU A 1 232 ? -26.686 11.636 14.883 1.00 85.93 232 LEU A CA 1
ATOM 1868 C C . LEU A 1 232 ? -27.318 10.792 15.981 1.00 83.73 232 LEU A C 1
ATOM 1869 O O . LEU A 1 232 ? -27.256 11.137 17.169 1.00 82.78 232 LEU A O 1
ATOM 1874 N N . SER A 1 233 ? -27.952 9.683 15.589 1.00 75.11 233 SER A N 1
ATOM 1875 C CA . SER A 1 233 ? -28.613 8.819 16.558 1.00 84.45 233 SER A CA 1
ATOM 1876 C C . SER A 1 233 ? -27.649 8.397 17.655 1.00 94.33 233 SER A C 1
ATOM 1877 O O . SER A 1 233 ? -27.975 8.495 18.840 1.00 103.33 233 SER A O 1
ATOM 1880 N N . LEU A 1 234 ? -26.438 7.972 17.280 1.00 79.11 234 LEU A N 1
ATOM 1881 C CA . LEU A 1 234 ? -25.407 7.656 18.268 1.00 76.81 234 LEU A CA 1
ATOM 1882 C C . LEU A 1 234 ? -25.229 8.802 19.262 1.00 77.87 234 LEU A C 1
ATOM 1883 O O . LEU A 1 234 ? -25.190 8.589 20.483 1.00 76.28 234 LEU A O 1
ATOM 1888 N N . TYR A 1 235 ? -25.137 10.032 18.748 1.00 85.45 235 TYR A N 1
ATOM 1889 C CA . TYR A 1 235 ? -24.992 11.193 19.619 1.00 79.78 235 TYR A CA 1
ATOM 1890 C C . TYR A 1 235 ? -26.158 11.306 20.596 1.00 78.55 235 TYR A C 1
ATOM 1891 O O . TYR A 1 235 ? -25.954 11.579 21.788 1.00 82.41 235 TYR A O 1
ATOM 1900 N N . VAL A 1 236 ? -27.388 11.084 20.120 1.00 75.35 236 VAL A N 1
ATOM 1901 C CA . VAL A 1 236 ? -28.524 11.223 21.029 1.00 87.95 236 VAL A CA 1
ATOM 1902 C C . VAL A 1 236 ? -28.543 10.086 22.043 1.00 97.51 236 VAL A C 1
ATOM 1903 O O . VAL A 1 236 ? -29.037 10.255 23.165 1.00 105.80 236 VAL A O 1
ATOM 1907 N N . LYS A 1 237 ? -27.995 8.924 21.683 1.00 96.73 237 LYS A N 1
ATOM 1908 C CA . LYS A 1 237 ? -27.906 7.818 22.628 1.00 89.48 237 LYS A CA 1
ATOM 1909 C C . LYS A 1 237 ? -26.947 8.154 23.760 1.00 85.55 237 LYS A C 1
ATOM 1910 O O . LYS A 1 237 ? -27.300 8.047 24.942 1.00 91.60 237 LYS A O 1
ATOM 1916 N N . ASN A 1 238 ? -25.729 8.583 23.413 1.00 77.70 238 ASN A N 1
ATOM 1917 C CA . ASN A 1 238 ? -24.773 8.967 24.446 1.00 69.80 238 ASN A CA 1
ATOM 1918 C C . ASN A 1 238 ? -25.290 10.121 25.294 1.00 86.95 238 ASN A C 1
ATOM 1919 O O . ASN A 1 238 ? -25.004 10.182 26.495 1.00 109.23 238 ASN A O 1
ATOM 1924 N N . GLU A 1 239 ? -26.057 11.040 24.701 1.00 86.47 239 GLU A N 1
ATOM 1925 C CA . GLU A 1 239 ? -26.496 12.203 25.466 1.00 92.60 239 GLU A CA 1
ATOM 1926 C C . GLU A 1 239 ? -27.653 11.865 26.402 1.00 89.51 239 GLU A C 1
ATOM 1927 O O . GLU A 1 239 ? -27.642 12.259 27.574 1.00 79.46 239 GLU A O 1
ATOM 1933 N N . LYS A 1 240 ? -28.665 11.149 25.904 1.00 88.88 240 LYS A N 1
ATOM 1934 C CA . LYS A 1 240 ? -29.766 10.733 26.771 1.00 92.14 240 LYS A CA 1
ATOM 1935 C C . LYS A 1 240 ? -29.264 9.817 27.883 1.00 100.52 240 LYS A C 1
ATOM 1936 O O . LYS A 1 240 ? -29.555 10.032 29.070 1.00 109.83 240 LYS A O 1
ATOM 1942 N N . ARG A 1 241 ? -28.483 8.797 27.510 1.00 96.88 241 ARG A N 1
ATOM 1943 C CA . ARG A 1 241 ? -27.887 7.904 28.500 1.00 97.49 241 ARG A CA 1
ATOM 1944 C C . ARG A 1 241 ? -27.060 8.681 29.521 1.00 91.22 241 ARG A C 1
ATOM 1945 O O . ARG A 1 241 ? -27.117 8.393 30.724 1.00 97.64 241 ARG A O 1
ATOM 1953 N N . ALA A 1 242 ? -26.299 9.681 29.066 1.00 81.46 242 ALA A N 1
ATOM 1954 C CA . ALA A 1 242 ? -25.494 10.471 29.991 1.00 76.02 242 ALA A CA 1
ATOM 1955 C C . ALA A 1 242 ? -26.358 11.324 30.913 1.00 89.85 242 ALA A C 1
ATOM 1956 O O . ALA A 1 242 ? -25.972 11.575 32.061 1.00 94.21 242 ALA A O 1
ATOM 1958 N N . LYS A 1 243 ? -27.516 11.787 30.436 1.00 98.90 243 LYS A N 1
ATOM 1959 C CA . LYS A 1 243 ? -28.432 12.512 31.312 1.00 108.55 243 LYS A CA 1
ATOM 1960 C C . LYS A 1 243 ? -28.957 11.600 32.415 1.00 109.55 243 LYS A C 1
ATOM 1961 O O . LYS A 1 243 ? -28.982 11.979 33.595 1.00 97.02 243 LYS A O 1
ATOM 1967 N N . ASP A 1 244 ? -29.375 10.383 32.045 1.00 113.09 244 ASP A N 1
ATOM 1968 C CA . ASP A 1 244 ? -29.833 9.424 33.050 1.00 106.75 244 ASP A CA 1
ATOM 1969 C C . ASP A 1 244 ? -28.732 9.113 34.064 1.00 97.22 244 ASP A C 1
ATOM 1970 O O . ASP A 1 244 ? -28.981 9.079 35.279 1.00 100.22 244 ASP A O 1
ATOM 1975 N N . GLU A 1 245 ? -27.505 8.886 33.582 1.00 83.96 245 GLU A N 1
ATOM 1976 C CA . GLU A 1 245 ? -26.391 8.638 34.491 1.00 74.64 245 GLU A CA 1
ATOM 1977 C C . GLU A 1 245 ? -26.132 9.831 35.400 1.00 100.86 245 GLU A C 1
ATOM 1978 O O . GLU A 1 245 ? -25.729 9.653 36.556 1.00 118.74 245 GLU A O 1
ATOM 1984 N N . ASN A 1 246 ? -26.351 11.050 34.905 1.00 104.89 246 ASN A N 1
ATOM 1985 C CA . ASN A 1 246 ? -26.250 12.210 35.781 1.00 106.65 246 ASN A CA 1
ATOM 1986 C C . ASN A 1 246 ? -27.351 12.207 36.833 1.00 97.47 246 ASN A C 1
ATOM 1987 O O . ASN A 1 246 ? -27.135 12.688 37.953 1.00 96.44 246 ASN A O 1
ATOM 1992 N N . LYS A 1 247 ? -28.527 11.666 36.501 1.00 97.71 247 LYS A N 1
ATOM 1993 C CA . LYS A 1 247 ? -29.584 11.532 37.501 1.00 111.45 247 LYS A CA 1
ATOM 1994 C C . LYS A 1 247 ? -29.168 10.577 38.614 1.00 120.38 247 LYS A C 1
ATOM 1995 O O . LYS A 1 247 ? -29.209 10.931 39.801 1.00 125.93 247 LYS A O 1
ATOM 2001 N N . LEU A 1 248 ? -28.773 9.350 38.248 1.00 115.46 248 LEU A N 1
ATOM 2002 C CA . LEU A 1 248 ? -28.297 8.397 39.250 1.00 96.55 248 LEU A CA 1
ATOM 2003 C C . LEU A 1 248 ? -27.162 8.987 40.078 1.00 92.37 248 LEU A C 1
ATOM 2004 O O . LEU A 1 248 ? -27.128 8.836 41.307 1.00 91.55 248 LEU A O 1
ATOM 2009 N N . LYS A 1 249 ? -26.228 9.670 39.416 1.00 96.07 249 LYS A N 1
ATOM 2010 C CA . LYS A 1 249 ? -25.114 10.302 40.114 1.00 94.19 249 LYS A CA 1
ATOM 2011 C C . LYS A 1 249 ? -25.612 11.302 41.151 1.00 98.11 249 LYS A C 1
ATOM 2012 O O . LYS A 1 249 ? -25.127 11.329 42.289 1.00 101.18 249 LYS A O 1
ATOM 2018 N N . LEU A 1 250 ? -26.595 12.127 40.776 1.00 108.53 250 LEU A N 1
ATOM 2019 C CA . LEU A 1 250 ? -27.134 13.127 41.696 1.00 116.01 250 LEU A CA 1
ATOM 2020 C C . LEU A 1 250 ? -27.793 12.464 42.902 1.00 121.47 250 LEU A C 1
ATOM 2021 O O . LEU A 1 250 ? -27.531 12.836 44.058 1.00 120.96 250 LEU A O 1
ATOM 2026 N N . TYR A 1 251 ? -28.667 11.485 42.642 1.00 118.85 251 TYR A N 1
ATOM 2027 C CA . TYR A 1 251 ? -29.234 10.648 43.697 1.00 112.47 251 TYR A CA 1
ATOM 2028 C C . TYR A 1 251 ? -28.152 10.181 44.667 1.00 106.24 251 TYR A C 1
ATOM 2029 O O . TYR A 1 251 ? -28.273 10.345 45.892 1.00 98.88 251 TYR A O 1
ATOM 2038 N N . ALA A 1 252 ? -27.064 9.632 44.126 1.00 109.10 252 ALA A N 1
ATOM 2039 C CA . ALA A 1 252 ? -25.944 9.184 44.941 1.00 97.87 252 ALA A CA 1
ATOM 2040 C C . ALA A 1 252 ? -25.405 10.310 45.814 1.00 94.71 252 ALA A C 1
ATOM 2041 O O . ALA A 1 252 ? -25.536 10.245 47.037 1.00 102.82 252 ALA A O 1
ATOM 2043 N N . GLU A 1 253 ? -24.825 11.353 45.205 1.00 87.24 253 GLU A N 1
ATOM 2044 C CA . GLU A 1 253 ? -24.137 12.378 45.992 1.00 101.43 253 GLU A CA 1
ATOM 2045 C C . GLU A 1 253 ? -25.032 12.965 47.075 1.00 97.27 253 GLU A C 1
ATOM 2046 O O . GLU A 1 253 ? -24.569 13.242 48.191 1.00 93.44 253 GLU A O 1
ATOM 2052 N N . GLU A 1 254 ? -26.319 13.153 46.774 1.00 102.14 254 GLU A N 1
ATOM 2053 C CA . GLU A 1 254 ? -27.217 13.651 47.810 1.00 111.11 254 GLU A CA 1
ATOM 2054 C C . GLU A 1 254 ? -27.351 12.644 48.948 1.00 107.25 254 GLU A C 1
ATOM 2055 O O . GLU A 1 254 ? -27.278 13.013 50.129 1.00 96.91 254 GLU A O 1
ATOM 2061 N N . HIS A 1 255 ? -27.508 11.359 48.612 1.00 105.21 255 HIS A N 1
ATOM 2062 C CA . HIS A 1 255 ? -27.646 10.347 49.657 1.00 101.30 255 HIS A CA 1
ATOM 2063 C C . HIS A 1 255 ? -26.378 10.213 50.497 1.00 105.38 255 HIS A C 1
ATOM 2064 O O . HIS A 1 255 ? -26.457 10.064 51.721 1.00 110.06 255 HIS A O 1
ATOM 2071 N N . LEU A 1 256 ? -25.201 10.247 49.865 1.00 101.99 256 LEU A N 1
ATOM 2072 C CA . LEU A 1 256 ? -23.957 10.182 50.627 1.00 99.71 256 LEU A CA 1
ATOM 2073 C C . LEU A 1 256 ? -23.825 11.383 51.551 1.00 101.21 256 LEU A C 1
ATOM 2074 O O . LEU A 1 256 ? -23.456 11.241 52.723 1.00 110.77 256 LEU A O 1
ATOM 2079 N N . LYS A 1 257 ? -24.128 12.582 51.044 1.00 106.62 257 LYS A N 1
ATOM 2080 C CA . LYS A 1 257 ? -24.112 13.748 51.919 1.00 113.44 257 LYS A CA 1
ATOM 2081 C C . LYS A 1 257 ? -25.191 13.682 52.992 1.00 108.85 257 LYS A C 1
ATOM 2082 O O . LYS A 1 257 ? -25.134 14.462 53.950 1.00 111.16 257 LYS A O 1
ATOM 2088 N N . SER A 1 258 ? -26.166 12.779 52.856 1.00 104.29 258 SER A N 1
ATOM 2089 C CA . SER A 1 258 ? -27.088 12.513 53.956 1.00 101.09 258 SER A CA 1
ATOM 2090 C C . SER A 1 258 ? -26.488 11.547 54.973 1.00 95.65 258 SER A C 1
ATOM 2091 O O . SER A 1 258 ? -26.644 11.745 56.183 1.00 94.65 258 SER A O 1
ATOM 2094 N N . ILE A 1 259 ? -25.814 10.494 54.501 1.00 91.25 259 ILE A N 1
ATOM 2095 C CA . ILE A 1 259 ? -25.203 9.526 55.409 1.00 92.79 259 ILE A CA 1
ATOM 2096 C C . ILE A 1 259 ? -24.171 10.212 56.293 1.00 102.66 259 ILE A C 1
ATOM 2097 O O . ILE A 1 259 ? -24.138 10.015 57.513 1.00 116.00 259 ILE A O 1
ATOM 2102 N N . LEU A 1 260 ? -23.323 11.037 55.693 1.00 89.77 260 LEU A N 1
ATOM 2103 C CA . LEU A 1 260 ? -22.372 11.837 56.444 1.00 89.05 260 LEU A CA 1
ATOM 2104 C C . LEU A 1 260 ? -23.036 13.160 56.820 1.00 100.82 260 LEU A C 1
ATOM 2105 O O . LEU A 1 260 ? -24.243 13.346 56.641 1.00 100.83 260 LEU A O 1
ATOM 2110 N N . GLY A 1 261 ? -22.255 14.101 57.342 1.00 111.54 261 GLY A N 1
ATOM 2111 C CA . GLY A 1 261 ? -22.815 15.367 57.771 1.00 120.06 261 GLY A CA 1
ATOM 2112 C C . GLY A 1 261 ? -22.408 16.558 56.928 1.00 131.04 261 GLY A C 1
ATOM 2113 O O . GLY A 1 261 ? -21.258 17.005 56.990 1.00 134.11 261 GLY A O 1
ATOM 2114 N N . LEU A 1 262 ? -23.344 17.082 56.132 1.00 138.07 262 LEU A N 1
ATOM 2115 C CA . LEU A 1 262 ? -23.097 18.334 55.423 1.00 146.19 262 LEU A CA 1
ATOM 2116 C C . LEU A 1 262 ? -22.981 19.494 56.406 1.00 153.30 262 LEU A C 1
ATOM 2117 O O . LEU A 1 262 ? -22.060 20.314 56.311 1.00 154.51 262 LEU A O 1
ATOM 2122 N N . ASN A 1 263 ? -23.907 19.579 57.356 1.00 159.29 263 ASN A N 1
ATOM 2123 C CA . ASN A 1 263 ? -23.867 20.599 58.398 1.00 159.96 263 ASN A CA 1
ATOM 2124 C C . ASN A 1 263 ? -22.933 20.159 59.523 1.00 159.16 263 ASN A C 1
ATOM 2125 O O . ASN A 1 263 ? -22.499 20.968 60.343 1.00 158.72 263 ASN A O 1
ATOM 2130 N N . MET B 2 3 ? -11.382 50.526 -17.766 1.00 112.39 1 MET B N 1
ATOM 2131 C CA . MET B 2 3 ? -10.219 49.647 -17.793 1.00 111.09 1 MET B CA 1
ATOM 2132 C C . MET B 2 3 ? -8.950 50.448 -17.508 1.00 102.89 1 MET B C 1
ATOM 2133 O O . MET B 2 3 ? -7.851 49.897 -17.436 1.00 98.38 1 MET B O 1
ATOM 2138 N N . SER B 2 4 ? -9.122 51.757 -17.352 1.00 92.38 2 SER B N 1
ATOM 2139 C CA . SER B 2 4 ? -8.052 52.666 -16.965 1.00 87.21 2 SER B CA 1
ATOM 2140 C C . SER B 2 4 ? -8.250 53.063 -15.510 1.00 85.62 2 SER B C 1
ATOM 2141 O O . SER B 2 4 ? -9.365 53.409 -15.105 1.00 88.42 2 SER B O 1
ATOM 2144 N N . THR B 2 5 ? -7.170 53.009 -14.726 1.00 77.09 3 THR B N 1
ATOM 2145 C CA . THR B 2 5 ? -7.274 53.323 -13.304 1.00 76.25 3 THR B CA 1
ATOM 2146 C C . THR B 2 5 ? -7.703 54.768 -13.086 1.00 80.85 3 THR B C 1
ATOM 2147 O O . THR B 2 5 ? -8.509 55.055 -12.193 1.00 87.60 3 THR B O 1
ATOM 2151 N N . GLU B 2 6 ? -7.186 55.693 -13.900 1.00 74.80 4 GLU B N 1
ATOM 2152 C CA . GLU B 2 6 ? -7.536 57.100 -13.728 1.00 65.17 4 GLU B CA 1
ATOM 2153 C C . GLU B 2 6 ? -9.008 57.347 -14.043 1.00 63.95 4 GLU B C 1
ATOM 2154 O O . GLU B 2 6 ? -9.659 58.170 -13.390 1.00 61.07 4 GLU B O 1
ATOM 2160 N N . THR B 2 7 ? -9.554 56.640 -15.036 1.00 68.53 5 THR B N 1
ATOM 2161 C CA . THR B 2 7 ? -10.974 56.784 -15.353 1.00 57.75 5 THR B CA 1
ATOM 2162 C C . THR B 2 7 ? -11.841 56.277 -14.208 1.00 60.16 5 THR B C 1
ATOM 2163 O O . THR B 2 7 ? -12.810 56.934 -13.802 1.00 72.83 5 THR B O 1
ATOM 2167 N N . LEU B 2 8 ? -11.494 55.109 -13.661 1.00 68.24 6 LEU B N 1
ATOM 2168 C CA . LEU B 2 8 ? -12.324 54.486 -12.635 1.00 72.17 6 LEU B CA 1
ATOM 2169 C C . LEU B 2 8 ? -12.343 55.309 -11.352 1.00 63.25 6 LEU B C 1
ATOM 2170 O O . LEU B 2 8 ? -13.378 55.394 -10.682 1.00 54.23 6 LEU B O 1
ATOM 2175 N N . GLU B 2 9 ? -11.216 55.926 -10.989 1.00 50.49 7 GLU B N 1
ATOM 2176 C CA . GLU B 2 9 ? -11.195 56.721 -9.765 1.00 55.57 7 GLU B CA 1
ATOM 2177 C C . GLU B 2 9 ? -12.049 57.972 -9.912 1.00 66.17 7 GLU B C 1
ATOM 2178 O O . GLU B 2 9 ? -12.764 58.359 -8.977 1.00 64.62 7 GLU B O 1
ATOM 2184 N N . ILE B 2 10 ? -12.000 58.612 -11.084 1.00 72.73 8 ILE B N 1
ATOM 2185 C CA . ILE B 2 10 ? -12.851 59.771 -11.326 1.00 65.24 8 ILE B CA 1
ATOM 2186 C C . ILE B 2 10 ? -14.319 59.366 -11.289 1.00 60.13 8 ILE B C 1
ATOM 2187 O O . ILE B 2 10 ? -15.149 60.053 -10.682 1.00 67.39 8 ILE B O 1
ATOM 2192 N N . TYR B 2 11 ? -14.666 58.236 -11.914 1.00 49.85 9 TYR B N 1
ATOM 2193 C CA . TYR B 2 11 ? -16.057 57.793 -11.873 1.00 53.13 9 TYR B CA 1
ATOM 2194 C C . TYR B 2 11 ? -16.495 57.451 -10.454 1.00 60.22 9 TYR B C 1
ATOM 2195 O O . TYR B 2 11 ? -17.655 57.675 -10.091 1.00 67.56 9 TYR B O 1
ATOM 2204 N N . ARG B 2 12 ? -15.581 56.919 -9.638 1.00 49.05 10 ARG B N 1
ATOM 2205 C CA . ARG B 2 12 ? -15.900 56.615 -8.249 1.00 56.23 10 ARG B CA 1
ATOM 2206 C C . ARG B 2 12 ? -16.169 57.890 -7.457 1.00 68.07 10 ARG B C 1
ATOM 2207 O O . ARG B 2 12 ? -17.161 57.977 -6.724 1.00 64.01 10 ARG B O 1
ATOM 2215 N N . LYS B 2 13 ? -15.301 58.897 -7.595 1.00 57.81 11 LYS B N 1
ATOM 2216 C CA . LYS B 2 13 ? -15.523 60.151 -6.878 1.00 45.56 11 LYS B CA 1
ATOM 2217 C C . LYS B 2 13 ? -16.813 60.822 -7.334 1.00 58.58 11 LYS B C 1
ATOM 2218 O O . LYS B 2 13 ? -17.652 61.213 -6.511 1.00 70.67 11 LYS B O 1
ATOM 2224 N N . ALA B 2 14 ? -16.994 60.950 -8.651 1.00 60.73 12 ALA B N 1
ATOM 2225 C CA . ALA B 2 14 ? -18.155 61.657 -9.177 1.00 59.70 12 ALA B CA 1
ATOM 2226 C C . ALA B 2 14 ? -19.451 60.948 -8.815 1.00 57.40 12 ALA B C 1
ATOM 2227 O O . ALA B 2 14 ? -20.432 61.593 -8.427 1.00 55.88 12 ALA B O 1
ATOM 2229 N N . LEU B 2 15 ? -19.476 59.618 -8.928 1.00 65.00 13 LEU B N 1
ATOM 2230 C CA . LEU B 2 15 ? -20.698 58.885 -8.616 1.00 62.15 13 LEU B CA 1
ATOM 2231 C C . LEU B 2 15 ? -20.961 58.861 -7.116 1.00 66.31 13 LEU B C 1
ATOM 2232 O O . LEU B 2 15 ? -22.117 58.953 -6.683 1.00 63.37 13 LEU B O 1
ATOM 2237 N N . ASN B 2 16 ? -19.909 58.731 -6.306 1.00 53.72 14 ASN B N 1
ATOM 2238 C CA . ASN B 2 16 ? -20.101 58.809 -4.864 1.00 59.88 14 ASN B CA 1
ATOM 2239 C C . ASN B 2 16 ? -20.702 60.150 -4.472 1.00 66.90 14 ASN B C 1
ATOM 2240 O O . ASN B 2 16 ? -21.643 60.205 -3.673 1.00 71.20 14 ASN B O 1
ATOM 2245 N N . PHE B 2 17 ? -20.196 61.240 -5.055 1.00 59.90 15 PHE B N 1
ATOM 2246 C CA . PHE B 2 17 ? -20.774 62.551 -4.779 1.00 53.45 15 PHE B CA 1
ATOM 2247 C C . PHE B 2 17 ? -22.219 62.626 -5.256 1.00 58.74 15 PHE B C 1
ATOM 2248 O O . PHE B 2 17 ? -23.088 63.147 -4.549 1.00 66.96 15 PHE B O 1
ATOM 2256 N N . ASN B 2 18 ? -22.489 62.132 -6.469 1.00 59.96 16 ASN B N 1
ATOM 2257 C CA . ASN B 2 18 ? -23.849 62.175 -7.002 1.00 63.86 16 ASN B CA 1
ATOM 2258 C C . ASN B 2 18 ? -24.822 61.446 -6.088 1.00 65.09 16 ASN B C 1
ATOM 2259 O O . ASN B 2 18 ? -25.963 61.886 -5.908 1.00 59.73 16 ASN B O 1
ATOM 2264 N N . VAL B 2 19 ? -24.389 60.333 -5.497 1.00 76.86 17 VAL B N 1
ATOM 2265 C CA . VAL B 2 19 ? -25.290 59.545 -4.663 1.00 70.16 17 VAL B CA 1
ATOM 2266 C C . VAL B 2 19 ? -25.449 60.179 -3.290 1.00 62.23 17 VAL B C 1
ATOM 2267 O O . VAL B 2 19 ? -26.573 60.371 -2.811 1.00 63.21 17 VAL B O 1
ATOM 2271 N N . ILE B 2 20 ? -24.333 60.506 -2.632 1.00 66.28 18 ILE B N 1
ATOM 2272 C CA . ILE B 2 20 ? -24.408 61.122 -1.310 1.00 68.08 18 ILE B CA 1
ATOM 2273 C C . ILE B 2 20 ? -25.215 62.409 -1.367 1.00 68.78 18 ILE B C 1
ATOM 2274 O O . ILE B 2 20 ? -25.943 62.738 -0.422 1.00 68.46 18 ILE B O 1
ATOM 2279 N N . ALA B 2 21 ? -25.129 63.139 -2.481 1.00 69.26 19 ALA B N 1
ATOM 2280 C CA . ALA B 2 21 ? -25.900 64.368 -2.621 1.00 56.97 19 ALA B CA 1
ATOM 2281 C C . ALA B 2 21 ? -27.401 64.101 -2.609 1.00 64.26 19 ALA B C 1
ATOM 2282 O O . ALA B 2 21 ? -28.182 64.988 -2.249 1.00 63.73 19 ALA B O 1
ATOM 2284 N N . ARG B 2 22 ? -27.828 62.894 -2.993 1.00 61.22 20 ARG B N 1
ATOM 2285 C CA . ARG B 2 22 ? -29.243 62.550 -2.914 1.00 69.17 20 ARG B CA 1
ATOM 2286 C C . ARG B 2 22 ? -29.697 62.252 -1.490 1.00 68.70 20 ARG B C 1
ATOM 2287 O O . ARG B 2 22 ? -30.904 62.124 -1.255 1.00 68.56 20 ARG B O 1
ATOM 2295 N N . TYR B 2 23 ? -28.771 62.130 -0.543 1.00 59.02 21 TYR B N 1
ATOM 2296 C CA . TYR B 2 23 ? -29.112 61.985 0.865 1.00 63.51 21 TYR B CA 1
ATOM 2297 C C . TYR B 2 23 ? -28.846 63.261 1.647 1.00 72.25 21 TYR B C 1
ATOM 2298 O O . TYR B 2 23 ? -29.715 63.736 2.384 1.00 73.41 21 TYR B O 1
ATOM 2307 N N . ASP B 2 24 ? -27.659 63.839 1.489 1.00 70.23 22 ASP B N 1
ATOM 2308 C CA . ASP B 2 24 ? -27.325 65.131 2.075 1.00 73.08 22 ASP B CA 1
ATOM 2309 C C . ASP B 2 24 ? -27.148 66.119 0.932 1.00 74.19 22 ASP B C 1
ATOM 2310 O O . ASP B 2 24 ? -26.049 66.237 0.368 1.00 73.87 22 ASP B O 1
ATOM 2315 N N . PRO B 2 25 ? -28.203 66.836 0.535 1.00 69.52 23 PRO B N 1
ATOM 2316 C CA . PRO B 2 25 ? -28.085 67.749 -0.613 1.00 67.75 23 PRO B CA 1
ATOM 2317 C C . PRO B 2 25 ? -27.096 68.874 -0.398 1.00 81.45 23 PRO B C 1
ATOM 2318 O O . PRO B 2 25 ? -26.707 69.531 -1.372 1.00 89.92 23 PRO B O 1
ATOM 2322 N N . LYS B 2 26 ? -26.666 69.112 0.838 1.00 79.58 24 LYS B N 1
ATOM 2323 C CA . LYS B 2 26 ? -25.737 70.186 1.148 1.00 64.25 24 LYS B CA 1
ATOM 2324 C C . LYS B 2 26 ? -24.277 69.775 0.995 1.00 70.32 24 LYS B C 1
ATOM 2325 O O . LYS B 2 26 ? -23.389 70.561 1.341 1.00 86.43 24 LYS B O 1
ATOM 2331 N N . ILE B 2 27 ? -24.004 68.573 0.483 1.00 70.48 25 ILE B N 1
ATOM 2332 C CA . ILE B 2 27 ? -22.622 68.156 0.278 1.00 67.37 25 ILE B CA 1
ATOM 2333 C C . ILE B 2 27 ? -21.986 69.030 -0.794 1.00 75.87 25 ILE B C 1
ATOM 2334 O O . ILE B 2 27 ? -22.626 69.400 -1.788 1.00 85.82 25 ILE B O 1
ATOM 2339 N N . LYS B 2 28 ? -20.727 69.379 -0.585 1.00 67.76 26 LYS B N 1
ATOM 2340 C CA . LYS B 2 28 ? -19.993 70.279 -1.462 1.00 61.07 26 LYS B CA 1
ATOM 2341 C C . LYS B 2 28 ? -18.734 69.655 -2.039 1.00 70.74 26 LYS B C 1
ATOM 2342 O O . LYS B 2 28 ? -18.397 69.922 -3.197 1.00 68.04 26 LYS B O 1
ATOM 2348 N N . GLN B 2 29 ? -18.036 68.819 -1.272 1.00 71.63 27 GLN B N 1
ATOM 2349 C CA . GLN B 2 29 ? -16.802 68.204 -1.745 1.00 71.51 27 GLN B CA 1
ATOM 2350 C C . GLN B 2 29 ? -16.475 66.993 -0.884 1.00 74.40 27 GLN B C 1
ATOM 2351 O O . GLN B 2 29 ? -16.562 67.063 0.345 1.00 78.83 27 GLN B O 1
ATOM 2357 N N . LEU B 2 30 ? -16.102 65.893 -1.532 1.00 77.73 28 LEU B N 1
ATOM 2358 C CA . LEU B 2 30 ? -15.616 64.716 -0.826 1.00 68.64 28 LEU B CA 1
ATOM 2359 C C . LEU B 2 30 ? -14.187 64.951 -0.359 1.00 75.91 28 LEU B C 1
ATOM 2360 O O . LEU B 2 30 ? -13.318 65.316 -1.156 1.00 79.14 28 LEU B O 1
ATOM 2365 N N . LEU B 2 31 ? -13.943 64.744 0.933 1.00 81.49 29 LEU B N 1
ATOM 2366 C CA . LEU B 2 31 ? -12.610 64.915 1.497 1.00 75.27 29 LEU B CA 1
ATOM 2367 C C . LEU B 2 31 ? -11.890 63.599 1.734 1.00 76.11 29 LEU B C 1
ATOM 2368 O O . LEU B 2 31 ? -10.677 63.515 1.519 1.00 81.11 29 LEU B O 1
ATOM 2373 N N . PHE B 2 32 ? -12.602 62.568 2.179 1.00 71.06 30 PHE B N 1
ATOM 2374 C CA . PHE B 2 32 ? -11.952 61.315 2.523 1.00 67.93 30 PHE B CA 1
ATOM 2375 C C . PHE B 2 32 ? -12.924 60.169 2.287 1.00 63.80 30 PHE B C 1
ATOM 2376 O O . PHE B 2 32 ? -14.145 60.345 2.332 1.00 59.01 30 PHE B O 1
ATOM 2384 N N . HIS B 2 33 ? -12.364 58.987 2.034 1.00 54.96 31 HIS B N 1
ATOM 2385 C CA . HIS B 2 33 ? -13.168 57.804 1.763 1.00 65.18 31 HIS B CA 1
ATOM 2386 C C . HIS B 2 33 ? -12.354 56.564 2.104 1.00 56.66 31 HIS B C 1
ATOM 2387 O O . HIS B 2 33 ? -11.140 56.531 1.881 1.00 65.44 31 HIS B O 1
ATOM 2394 N N . THR B 2 34 ? -13.027 55.555 2.657 1.00 55.50 32 THR B N 1
ATOM 2395 C CA . THR B 2 34 ? -12.389 54.284 2.958 1.00 59.61 32 THR B CA 1
ATOM 2396 C C . THR B 2 34 ? -13.347 53.159 2.581 1.00 59.77 32 THR B C 1
ATOM 2397 O O . THR B 2 34 ? -14.574 53.286 2.769 1.00 72.83 32 THR B O 1
ATOM 2401 N N . PRO B 2 35 ? -12.813 52.058 2.039 1.00 48.61 33 PRO B N 1
ATOM 2402 C CA . PRO B 2 35 ? -13.678 51.050 1.397 1.00 47.27 33 PRO B CA 1
ATOM 2403 C C . PRO B 2 35 ? -14.713 50.432 2.315 1.00 60.42 33 PRO B C 1
ATOM 2404 O O . PRO B 2 35 ? -15.839 50.171 1.872 1.00 66.81 33 PRO B O 1
ATOM 2408 N N . HIS B 2 36 ? -14.371 50.174 3.574 1.00 62.51 34 HIS B N 1
ATOM 2409 C CA . HIS B 2 36 ? -15.289 49.464 4.450 1.00 57.28 34 HIS B CA 1
ATOM 2410 C C . HIS B 2 36 ? -15.100 49.920 5.889 1.00 60.15 34 HIS B C 1
ATOM 2411 O O . HIS B 2 36 ? -13.974 50.171 6.327 1.00 68.51 34 HIS B O 1
ATOM 2418 N N . ALA B 2 37 ? -16.209 50.012 6.618 1.00 50.29 35 ALA B N 1
ATOM 2419 C CA . ALA B 2 37 ? -16.186 50.464 8.000 1.00 53.43 35 ALA B CA 1
ATOM 2420 C C . ALA B 2 37 ? -17.400 49.914 8.731 1.00 62.93 35 ALA B C 1
ATOM 2421 O O . ALA B 2 37 ? -18.518 49.954 8.210 1.00 58.03 35 ALA B O 1
ATOM 2423 N N . THR B 2 38 ? -17.166 49.393 9.933 1.00 65.73 36 THR B N 1
ATOM 2424 C CA . THR B 2 38 ? -18.212 48.920 10.828 1.00 65.20 36 THR B CA 1
ATOM 2425 C C . THR B 2 38 ? -18.329 49.876 12.007 1.00 74.52 36 THR B C 1
ATOM 2426 O O . THR B 2 38 ? -17.331 50.426 12.476 1.00 89.64 36 THR B O 1
ATOM 2430 N N . VAL B 2 39 ? -19.550 50.070 12.497 1.00 62.87 37 VAL B N 1
ATOM 2431 C CA . VAL B 2 39 ? -19.807 51.059 13.535 1.00 61.76 37 VAL B CA 1
ATOM 2432 C C . VAL B 2 39 ? -20.419 50.383 14.757 1.00 68.91 37 VAL B C 1
ATOM 2433 O O . VAL B 2 39 ? -21.302 49.525 14.637 1.00 76.10 37 VAL B O 1
ATOM 2437 N N . TYR B 2 40 ? -19.924 50.764 15.934 1.00 65.05 38 TYR B N 1
ATOM 2438 C CA . TYR B 2 40 ? -20.437 50.339 17.227 1.00 69.23 38 TYR B CA 1
ATOM 2439 C C . TYR B 2 40 ? -20.839 51.569 18.031 1.00 71.45 38 TYR B C 1
ATOM 2440 O O . TYR B 2 40 ? -20.232 52.634 17.905 1.00 65.71 38 TYR B O 1
ATOM 2449 N N . LYS B 2 41 ? -21.865 51.419 18.861 1.00 68.13 39 LYS B N 1
ATOM 2450 C CA . LYS B 2 41 ? -22.283 52.467 19.780 1.00 77.45 39 LYS B CA 1
ATOM 2451 C C . LYS B 2 41 ? -21.936 52.055 21.203 1.00 98.13 39 LYS B C 1
ATOM 2452 O O . LYS B 2 41 ? -21.975 50.869 21.548 1.00 96.05 39 LYS B O 1
ATOM 2458 N N . TRP B 2 42 ? -21.587 53.038 22.032 1.00 105.52 40 TRP B N 1
ATOM 2459 C CA . TRP B 2 42 ? -21.190 52.763 23.406 1.00 106.42 40 TRP B CA 1
ATOM 2460 C C . TRP B 2 42 ? -22.254 53.243 24.384 1.00 104.80 40 TRP B C 1
ATOM 2461 O O . TRP B 2 42 ? -22.699 54.394 24.320 1.00 97.92 40 TRP B O 1
ATOM 2472 N N . GLY B 2 43 ? -22.646 52.344 25.282 1.00 113.82 41 GLY B N 1
ATOM 2473 C CA . GLY B 2 43 ? -23.572 52.594 26.368 1.00 120.52 41 GLY B CA 1
ATOM 2474 C C . GLY B 2 43 ? -23.606 51.350 27.230 1.00 123.90 41 GLY B C 1
ATOM 2475 O O . GLY B 2 43 ? -23.347 50.256 26.718 1.00 121.65 41 GLY B O 1
ATOM 2476 N N . ASP B 2 44 ? -23.893 51.490 28.528 1.00 130.96 42 ASP B N 1
ATOM 2477 C CA . ASP B 2 44 ? -23.899 50.365 29.468 1.00 134.51 42 ASP B CA 1
ATOM 2478 C C . ASP B 2 44 ? -22.499 49.766 29.645 1.00 126.08 42 ASP B C 1
ATOM 2479 O O . ASP B 2 44 ? -22.349 48.590 29.985 1.00 123.91 42 ASP B O 1
ATOM 2484 N N . ASP B 2 45 ? -21.464 50.577 29.415 1.00 118.70 43 ASP B N 1
ATOM 2485 C CA . ASP B 2 45 ? -20.066 50.184 29.621 1.00 129.12 43 ASP B CA 1
ATOM 2486 C C . ASP B 2 45 ? -19.682 48.934 28.830 1.00 132.03 43 ASP B C 1
ATOM 2487 O O . ASP B 2 45 ? -18.856 48.132 29.275 1.00 131.74 43 ASP B O 1
ATOM 2492 N N . ASN B 2 46 ? -20.276 48.762 27.652 1.00 129.63 44 ASN B N 1
ATOM 2493 C CA . ASN B 2 46 ? -19.824 47.761 26.697 1.00 117.42 44 ASN B CA 1
ATOM 2494 C C . ASN B 2 46 ? -20.299 48.183 25.316 1.00 103.32 44 ASN B C 1
ATOM 2495 O O . ASN B 2 46 ? -21.321 48.859 25.178 1.00 99.96 44 ASN B O 1
ATOM 2500 N N . TRP B 2 47 ? -19.531 47.804 24.302 1.00 97.77 45 TRP B N 1
ATOM 2501 C CA . TRP B 2 47 ? -19.855 48.192 22.940 1.00 90.07 45 TRP B CA 1
ATOM 2502 C C . TRP B 2 47 ? -20.994 47.344 22.392 1.00 91.00 45 TRP B C 1
ATOM 2503 O O . TRP B 2 47 ? -21.129 46.159 22.710 1.00 95.54 45 TRP B O 1
ATOM 2514 N N . ASN B 2 48 ? -21.819 47.965 21.554 1.00 82.86 46 ASN B N 1
ATOM 2515 C CA . ASN B 2 48 ? -22.884 47.264 20.848 1.00 88.72 46 ASN B CA 1
ATOM 2516 C C . ASN B 2 48 ? -22.719 47.501 19.355 1.00 85.02 46 ASN B C 1
ATOM 2517 O O . ASN B 2 48 ? -22.669 48.652 18.909 1.00 83.25 46 ASN B O 1
ATOM 2522 N N . LYS B 2 49 ? -22.620 46.416 18.589 1.00 79.91 47 LYS B N 1
ATOM 2523 C CA . LYS B 2 49 ? -22.461 46.507 17.141 1.00 77.08 47 LYS B CA 1
ATOM 2524 C C . LYS B 2 49 ? -23.782 46.931 16.513 1.00 77.91 47 LYS B C 1
ATOM 2525 O O . LYS B 2 49 ? -24.774 46.198 16.580 1.00 85.30 47 LYS B O 1
ATOM 2531 N N . LEU B 2 50 ? -23.800 48.117 15.909 1.00 71.69 48 LEU B N 1
ATOM 2532 C CA . LEU B 2 50 ? -24.987 48.622 15.239 1.00 64.87 48 LEU B CA 1
ATOM 2533 C C . LEU B 2 50 ? -25.159 47.937 13.884 1.00 72.64 48 LEU B C 1
ATOM 2534 O O . LEU B 2 50 ? -24.361 47.087 13.478 1.00 81.35 48 LEU B O 1
ATOM 2539 N N . GLU B 2 51 ? -26.210 48.315 13.168 1.00 76.62 49 GLU B N 1
ATOM 2540 C CA . GLU B 2 51 ? -26.546 47.683 11.890 1.00 76.84 49 GLU B CA 1
ATOM 2541 C C . GLU B 2 51 ? -26.149 48.554 10.700 1.00 69.84 49 GLU B C 1
ATOM 2542 O O . GLU B 2 51 ? -26.924 48.720 9.759 1.00 69.40 49 GLU B O 1
ATOM 2548 N N . TYR B 2 52 ? -24.941 49.118 10.718 1.00 62.17 50 TYR B N 1
ATOM 2549 C CA . TYR B 2 52 ? -24.412 49.862 9.582 1.00 53.53 50 TYR B CA 1
ATOM 2550 C C . TYR B 2 52 ? -23.057 49.294 9.191 1.00 66.11 50 TYR B C 1
ATOM 2551 O O . TYR B 2 52 ? -22.229 48.986 10.054 1.00 75.11 50 TYR B O 1
ATOM 2560 N N . GLN B 2 53 ? -22.834 49.167 7.884 1.00 73.61 51 GLN B N 1
ATOM 2561 C CA . GLN B 2 53 ? -21.638 48.520 7.362 1.00 67.03 51 GLN B CA 1
ATOM 2562 C C . GLN B 2 53 ? -21.489 48.889 5.895 1.00 64.66 51 GLN B C 1
ATOM 2563 O O . GLN B 2 53 ? -22.424 48.690 5.114 1.00 69.61 51 GLN B O 1
ATOM 2569 N N . GLY B 2 54 ? -20.332 49.422 5.524 1.00 58.60 52 GLY B N 1
ATOM 2570 C CA . GLY B 2 54 ? -20.069 49.752 4.137 1.00 58.13 52 GLY B CA 1
ATOM 2571 C C . GLY B 2 54 ? -18.996 50.818 4.017 1.00 61.38 52 GLY B C 1
ATOM 2572 O O . GLY B 2 54 ? -18.226 51.051 4.943 1.00 76.45 52 GLY B O 1
ATOM 2573 N N . VAL B 2 55 ? -18.969 51.452 2.842 1.00 67.36 53 VAL B N 1
ATOM 2574 C CA . VAL B 2 55 ? -17.973 52.474 2.553 1.00 58.40 53 VAL B CA 1
ATOM 2575 C C . VAL B 2 55 ? -18.234 53.709 3.408 1.00 54.82 53 VAL B C 1
ATOM 2576 O O . VAL B 2 55 ? -19.390 54.079 3.680 1.00 56.34 53 VAL B O 1
ATOM 2580 N N . LEU B 2 56 ? -17.146 54.342 3.862 1.00 63.04 54 LEU B N 1
ATOM 2581 C CA . LEU B 2 56 ? -17.217 55.521 4.718 1.00 55.29 54 LEU B CA 1
ATOM 2582 C C . LEU B 2 56 ? -16.682 56.733 3.970 1.00 51.47 54 LEU B C 1
ATOM 2583 O O . LEU B 2 56 ? -15.614 56.671 3.350 1.00 60.28 54 LEU B O 1
ATOM 2588 N N . ALA B 2 57 ? -17.412 57.844 4.062 1.00 52.90 55 ALA B N 1
ATOM 2589 C CA . ALA B 2 57 ? -17.059 59.077 3.373 1.00 59.15 55 ALA B CA 1
ATOM 2590 C C . ALA B 2 57 ? -17.136 60.254 4.335 1.00 64.02 55 ALA B C 1
ATOM 2591 O O . ALA B 2 57 ? -18.132 60.413 5.053 1.00 63.99 55 ALA B O 1
ATOM 2593 N N . ILE B 2 58 ? -16.079 61.066 4.348 1.00 56.55 56 ILE B N 1
ATOM 2594 C CA . ILE B 2 58 ? -16.043 62.349 5.043 1.00 64.37 56 ILE B CA 1
ATOM 2595 C C . ILE B 2 58 ? -16.091 63.443 3.990 1.00 63.28 56 ILE B C 1
ATOM 2596 O O . ILE B 2 58 ? -15.250 63.469 3.080 1.00 57.79 56 ILE B O 1
ATOM 2601 N N . TYR B 2 59 ? -17.050 64.358 4.123 1.00 65.97 57 TYR B N 1
ATOM 2602 C CA . TYR B 2 59 ? -17.271 65.358 3.089 1.00 75.65 57 TYR B CA 1
ATOM 2603 C C . TYR B 2 59 ? -17.519 66.734 3.690 1.00 81.76 57 TYR B C 1
ATOM 2604 O O . TYR B 2 59 ? -18.016 66.870 4.812 1.00 76.37 57 TYR B O 1
ATOM 2613 N N . LEU B 2 60 ? -17.166 67.753 2.910 1.00 83.35 58 LEU B N 1
ATOM 2614 C CA . LEU B 2 60 ? -17.443 69.143 3.235 1.00 76.69 58 LEU B CA 1
ATOM 2615 C C . LEU B 2 60 ? -18.887 69.478 2.886 1.00 74.39 58 LEU B C 1
ATOM 2616 O O . LEU B 2 60 ? -19.455 68.936 1.936 1.00 84.24 58 LEU B O 1
ATOM 2621 N N . ARG B 2 61 ? -19.487 70.373 3.666 1.00 78.59 59 ARG B N 1
ATOM 2622 C CA . ARG B 2 61 ? -20.871 70.773 3.461 1.00 81.78 59 ARG B CA 1
ATOM 2623 C C . ARG B 2 61 ? -20.960 72.272 3.204 1.00 89.65 59 ARG B C 1
ATOM 2624 O O . ARG B 2 61 ? -20.069 73.045 3.568 1.00 101.48 59 ARG B O 1
ATOM 2632 N N . ASP B 2 62 ? -22.061 72.675 2.577 1.00 76.69 60 ASP B N 1
ATOM 2633 C CA . ASP B 2 62 ? -22.290 74.060 2.183 1.00 89.34 60 ASP B CA 1
ATOM 2634 C C . ASP B 2 62 ? -23.230 74.713 3.190 1.00 100.83 60 ASP B C 1
ATOM 2635 O O . ASP B 2 62 ? -24.407 74.350 3.274 1.00 106.42 60 ASP B O 1
ATOM 2640 N N . VAL B 2 63 ? -22.715 75.680 3.949 1.00 111.72 61 VAL B N 1
ATOM 2641 C CA . VAL B 2 63 ? -23.532 76.403 4.918 1.00 115.53 61 VAL B CA 1
ATOM 2642 C C . VAL B 2 63 ? -23.338 77.905 4.755 1.00 132.99 61 VAL B C 1
ATOM 2643 O O . VAL B 2 63 ? -23.433 78.663 5.729 1.00 147.17 61 VAL B O 1
ATOM 2647 N N . GLY B 2 64 ? -23.067 78.348 3.524 1.00 131.55 62 GLY B N 1
ATOM 2648 C CA . GLY B 2 64 ? -23.076 79.776 3.250 1.00 126.87 62 GLY B CA 1
ATOM 2649 C C . GLY B 2 64 ? -24.432 80.403 3.508 1.00 125.08 62 GLY B C 1
ATOM 2650 O O . GLY B 2 64 ? -24.523 81.530 4.002 1.00 110.50 62 GLY B O 1
ATOM 2651 N N . ASP B 2 65 ? -25.499 79.683 3.170 1.00 134.79 63 ASP B N 1
ATOM 2652 C CA . ASP B 2 65 ? -26.841 80.089 3.564 1.00 130.96 63 ASP B CA 1
ATOM 2653 C C . ASP B 2 65 ? -26.948 80.107 5.083 1.00 133.70 63 ASP B C 1
ATOM 2654 O O . ASP B 2 65 ? -26.375 79.259 5.772 1.00 137.09 63 ASP B O 1
ATOM 2659 N N . LYS B 2 66 ? -27.689 81.084 5.610 1.00 133.60 64 LYS B N 1
ATOM 2660 C CA . LYS B 2 66 ? -27.841 81.235 7.050 1.00 125.96 64 LYS B CA 1
ATOM 2661 C C . LYS B 2 66 ? -29.235 80.906 7.564 1.00 125.55 64 LYS B C 1
ATOM 2662 O O . LYS B 2 66 ? -29.383 80.645 8.762 1.00 124.71 64 LYS B O 1
ATOM 2668 N N . GLU B 2 67 ? -30.251 80.915 6.704 1.00 122.88 65 GLU B N 1
ATOM 2669 C CA . GLU B 2 67 ? -31.591 80.483 7.081 1.00 129.16 65 GLU B CA 1
ATOM 2670 C C . GLU B 2 67 ? -31.765 78.974 6.961 1.00 132.35 65 GLU B C 1
ATOM 2671 O O . GLU B 2 67 ? -32.885 78.474 7.113 1.00 136.91 65 GLU B O 1
ATOM 2677 N N . ALA B 2 68 ? -30.680 78.245 6.704 1.00 131.58 66 ALA B N 1
ATOM 2678 C CA . ALA B 2 68 ? -30.763 76.815 6.439 1.00 129.98 66 ALA B CA 1
ATOM 2679 C C . ALA B 2 68 ? -31.384 76.076 7.618 1.00 126.57 66 ALA B C 1
ATOM 2680 O O . ALA B 2 68 ? -30.865 76.122 8.738 1.00 122.37 66 ALA B O 1
ATOM 2682 N N . ILE B 2 69 ? -32.503 75.403 7.359 1.00 129.41 67 ILE B N 1
ATOM 2683 C CA . ILE B 2 69 ? -33.204 74.600 8.352 1.00 126.33 67 ILE B CA 1
ATOM 2684 C C . ILE B 2 69 ? -33.262 73.165 7.845 1.00 120.55 67 ILE B C 1
ATOM 2685 O O . ILE B 2 69 ? -33.403 72.923 6.641 1.00 117.79 67 ILE B O 1
ATOM 2690 N N . LEU B 2 70 ? -33.129 72.217 8.763 1.00 116.15 68 LEU B N 1
ATOM 2691 C CA . LEU B 2 70 ? -32.980 70.820 8.395 1.00 114.33 68 LEU B CA 1
ATOM 2692 C C . LEU B 2 70 ? -34.322 70.190 8.035 1.00 120.24 68 LEU B C 1
ATOM 2693 O O . LEU B 2 70 ? -35.380 70.665 8.454 1.00 129.58 68 LEU B O 1
ATOM 2698 N N . PRO B 2 71 ? -34.302 69.108 7.245 1.00 117.12 69 PRO B N 1
ATOM 2699 C CA . PRO B 2 71 ? -35.551 68.403 6.918 1.00 118.26 69 PRO B CA 1
ATOM 2700 C C . PRO B 2 71 ? -36.136 67.656 8.108 1.00 118.43 69 PRO B C 1
ATOM 2701 O O . PRO B 2 71 ? -35.735 67.887 9.253 1.00 115.32 69 PRO B O 1
ATOM 2705 N N . GLU B 2 72 ? -37.084 66.756 7.853 1.00 127.57 70 GLU B N 1
ATOM 2706 C CA . GLU B 2 72 ? -37.721 66.005 8.925 1.00 134.13 70 GLU B CA 1
ATOM 2707 C C . GLU B 2 72 ? -38.111 64.629 8.406 1.00 139.13 70 GLU B C 1
ATOM 2713 N N . VAL B 2 73 ? -38.288 63.701 9.337 1.00 147.85 71 VAL B N 1
ATOM 2714 C CA . VAL B 2 73 ? -38.660 62.326 9.027 1.00 156.56 71 VAL B CA 1
ATOM 2715 C C . VAL B 2 73 ? -40.177 62.229 8.946 1.00 170.44 71 VAL B C 1
ATOM 2716 O O . VAL B 2 73 ? -40.906 62.939 9.646 1.00 175.81 71 VAL B O 1
ATOM 2720 N N . SER B 2 74 ? -40.665 61.345 8.077 1.00 175.14 72 SER B N 1
ATOM 2721 C CA . SER B 2 74 ? -42.089 61.037 8.038 1.00 175.59 72 SER B CA 1
ATOM 2722 C C . SER B 2 74 ? -42.454 60.030 9.127 1.00 181.72 72 SER B C 1
ATOM 2723 O O . SER B 2 74 ? -43.072 59.000 8.844 1.00 184.81 72 SER B O 1
ATOM 2726 N N . SER B 2 75 ? -42.080 60.328 10.372 1.00 180.51 73 SER B N 1
ATOM 2727 C CA . SER B 2 75 ? -42.330 59.445 11.517 1.00 173.95 73 SER B CA 1
ATOM 2728 C C . SER B 2 75 ? -41.857 58.014 11.269 1.00 169.94 73 SER B C 1
ATOM 2729 O O . SER B 2 75 ? -41.114 57.445 12.073 1.00 164.44 73 SER B O 1
ATOM 2732 N N . GLU B 2 86 ? -34.816 52.807 24.836 1.00 123.93 84 GLU B N 1
ATOM 2733 C CA . GLU B 2 86 ? -35.472 54.004 24.324 1.00 130.56 84 GLU B CA 1
ATOM 2734 C C . GLU B 2 86 ? -34.443 55.010 23.813 1.00 133.66 84 GLU B C 1
ATOM 2735 O O . GLU B 2 86 ? -34.564 55.521 22.700 1.00 134.70 84 GLU B O 1
ATOM 2741 N N . ALA B 2 87 ? -33.426 55.285 24.629 1.00 133.98 85 ALA B N 1
ATOM 2742 C CA . ALA B 2 87 ? -32.306 56.118 24.213 1.00 131.85 85 ALA B CA 1
ATOM 2743 C C . ALA B 2 87 ? -31.261 55.335 23.430 1.00 130.60 85 ALA B C 1
ATOM 2744 O O . ALA B 2 87 ? -30.132 55.813 23.274 1.00 124.59 85 ALA B O 1
ATOM 2746 N N . ASN B 2 88 ? -31.617 54.140 22.950 1.00 133.53 86 ASN B N 1
ATOM 2747 C CA . ASN B 2 88 ? -30.699 53.343 22.144 1.00 136.22 86 ASN B CA 1
ATOM 2748 C C . ASN B 2 88 ? -30.507 53.953 20.762 1.00 137.73 86 ASN B C 1
ATOM 2749 O O . ASN B 2 88 ? -29.398 53.935 20.215 1.00 136.43 86 ASN B O 1
ATOM 2754 N N . THR B 2 89 ? -31.577 54.493 20.185 1.00 136.72 87 THR B N 1
ATOM 2755 C CA . THR B 2 89 ? -31.536 55.129 18.882 1.00 127.30 87 THR B CA 1
ATOM 2756 C C . THR B 2 89 ? -30.976 56.546 18.990 1.00 119.42 87 THR B C 1
ATOM 2757 O O . THR B 2 89 ? -31.197 57.238 19.989 1.00 118.26 87 THR B O 1
ATOM 2761 N N . PRO B 2 90 ? -30.258 57.000 17.966 1.00 116.56 88 PRO B N 1
ATOM 2762 C CA . PRO B 2 90 ? -29.605 58.310 18.038 1.00 116.14 88 PRO B CA 1
ATOM 2763 C C . PRO B 2 90 ? -30.605 59.446 17.906 1.00 113.91 88 PRO B C 1
ATOM 2764 O O . PRO B 2 90 ? -31.759 59.271 17.510 1.00 113.82 88 PRO B O 1
ATOM 2768 N N . HIS B 2 91 ? -30.128 60.638 18.244 1.00 110.02 89 HIS B N 1
ATOM 2769 C CA . HIS B 2 91 ? -30.904 61.857 18.077 1.00 107.94 89 HIS B CA 1
ATOM 2770 C C . HIS B 2 91 ? -30.539 62.494 16.744 1.00 99.36 89 HIS B C 1
ATOM 2771 O O . HIS B 2 91 ? -29.369 62.817 16.505 1.00 101.86 89 HIS B O 1
ATOM 2778 N N . VAL B 2 92 ? -31.530 62.670 15.880 1.00 92.32 90 VAL B N 1
ATOM 2779 C CA . VAL B 2 92 ? -31.333 63.351 14.608 1.00 91.54 90 VAL B CA 1
ATOM 2780 C C . VAL B 2 92 ? -31.480 64.850 14.831 1.00 86.16 90 VAL B C 1
ATOM 2781 O O . VAL B 2 92 ? -32.454 65.308 15.441 1.00 96.53 90 VAL B O 1
ATOM 2785 N N . LEU B 2 93 ? -30.506 65.614 14.347 1.00 82.88 91 LEU B N 1
ATOM 2786 C CA . LEU B 2 93 ? -30.449 67.039 14.635 1.00 93.29 91 LEU B CA 1
ATOM 2787 C C . LEU B 2 93 ? -31.590 67.791 13.962 1.00 109.12 91 LEU B C 1
ATOM 2788 O O . LEU B 2 93 ? -32.035 67.448 12.865 1.00 99.91 91 LEU B O 1
ATOM 2793 N N . THR B 2 94 ? -32.057 68.832 14.641 1.00 124.01 92 THR B N 1
ATOM 2794 C CA . THR B 2 94 ? -33.026 69.782 14.117 1.00 112.53 92 THR B CA 1
ATOM 2795 C C . THR B 2 94 ? -32.459 71.193 14.249 1.00 107.74 92 THR B C 1
ATOM 2796 O O . THR B 2 94 ? -31.337 71.396 14.722 1.00 94.79 92 THR B O 1
ATOM 2800 N N . GLY B 2 95 ? -33.247 72.174 13.819 1.00 115.06 93 GLY B N 1
ATOM 2801 C CA . GLY B 2 95 ? -32.859 73.563 13.959 1.00 126.17 93 GLY B CA 1
ATOM 2802 C C . GLY B 2 95 ? -32.007 74.090 12.823 1.00 129.29 93 GLY B C 1
ATOM 2803 O O . GLY B 2 95 ? -32.142 73.654 11.675 1.00 128.48 93 GLY B O 1
ATOM 2804 N N . HIS B 2 96 ? -31.121 75.031 13.136 1.00 132.26 94 HIS B N 1
ATOM 2805 C CA . HIS B 2 96 ? -30.296 75.661 12.115 1.00 130.87 94 HIS B CA 1
ATOM 2806 C C . HIS B 2 96 ? -29.221 74.703 11.614 1.00 126.25 94 HIS B C 1
ATOM 2807 O O . HIS B 2 96 ? -28.619 73.955 12.390 1.00 123.33 94 HIS B O 1
ATOM 2814 N N . ASP B 2 97 ? -28.982 74.735 10.303 1.00 124.35 95 ASP B N 1
ATOM 2815 C CA . ASP B 2 97 ? -27.952 73.920 9.657 1.00 117.15 95 ASP B CA 1
ATOM 2816 C C . ASP B 2 97 ? -26.645 74.703 9.690 1.00 112.64 95 ASP B C 1
ATOM 2817 O O . ASP B 2 97 ? -26.431 75.612 8.884 1.00 112.83 95 ASP B O 1
ATOM 2822 N N . ILE B 2 98 ? -25.761 74.343 10.621 1.00 116.00 96 ILE B N 1
ATOM 2823 C CA . ILE B 2 98 ? -24.513 75.071 10.832 1.00 115.44 96 ILE B CA 1
ATOM 2824 C C . ILE B 2 98 ? -23.350 74.095 10.949 1.00 115.25 96 ILE B C 1
ATOM 2825 O O . ILE B 2 98 ? -22.352 74.380 11.621 1.00 117.07 96 ILE B O 1
ATOM 2830 N N . TYR B 2 99 ? -23.461 72.945 10.291 1.00 112.36 97 TYR B N 1
ATOM 2831 C CA . TYR B 2 99 ? -22.480 71.871 10.413 1.00 103.45 97 TYR B CA 1
ATOM 2832 C C . TYR B 2 99 ? -21.599 71.871 9.169 1.00 86.53 97 TYR B C 1
ATOM 2833 O O . TYR B 2 99 ? -22.075 71.615 8.059 1.00 82.00 97 TYR B O 1
ATOM 2842 N N . ASN B 2 100 ? -20.313 72.167 9.361 1.00 83.04 98 ASN B N 1
ATOM 2843 C CA . ASN B 2 100 ? -19.415 72.337 8.226 1.00 84.24 98 ASN B CA 1
ATOM 2844 C C . ASN B 2 100 ? -19.121 71.013 7.539 1.00 81.38 98 ASN B C 1
ATOM 2845 O O . ASN B 2 100 ? -19.003 70.961 6.310 1.00 80.97 98 ASN B O 1
ATOM 2850 N N . TYR B 2 101 ? -18.996 69.933 8.305 1.00 80.82 99 TYR B N 1
ATOM 2851 C CA . TYR B 2 101 ? -18.550 68.669 7.746 1.00 75.59 99 TYR B CA 1
ATOM 2852 C C . TYR B 2 101 ? -19.532 67.562 8.096 1.00 81.63 99 TYR B C 1
ATOM 2853 O O . TYR B 2 101 ? -20.314 67.666 9.045 1.00 84.99 99 TYR B O 1
ATOM 2862 N N . GLY B 2 102 ? -19.478 66.496 7.307 1.00 72.17 100 GLY B N 1
ATOM 2863 C CA . GLY B 2 102 ? -20.337 65.351 7.521 1.00 66.62 100 GLY B CA 1
ATOM 2864 C C . GLY B 2 102 ? -19.581 64.056 7.322 1.00 64.02 100 GLY B C 1
ATOM 2865 O O . GLY B 2 102 ? -18.650 63.968 6.520 1.00 69.38 100 GLY B O 1
ATOM 2866 N N . LEU B 2 103 ? -19.983 63.050 8.090 1.00 63.61 101 LEU B N 1
ATOM 2867 C CA . LEU B 2 103 ? -19.514 61.684 7.921 1.00 65.93 101 LEU B CA 1
ATOM 2868 C C . LEU B 2 103 ? -20.715 60.811 7.603 1.00 68.12 101 LEU B C 1
ATOM 2869 O O . LEU B 2 103 ? -21.776 60.954 8.221 1.00 74.77 101 LEU B O 1
ATOM 2874 N N . ILE B 2 104 ? -20.550 59.901 6.647 1.00 66.02 102 ILE B N 1
ATOM 2875 C CA . ILE B 2 104 ? -21.633 59.001 6.271 1.00 67.23 102 ILE B CA 1
ATOM 2876 C C . ILE B 2 104 ? -21.063 57.624 5.952 1.00 72.17 102 ILE B C 1
ATOM 2877 O O . ILE B 2 104 ? -19.997 57.504 5.337 1.00 84.63 102 ILE B O 1
ATOM 2882 N N . ILE B 2 105 ? -21.770 56.588 6.399 1.00 61.51 103 ILE B N 1
ATOM 2883 C CA . ILE B 2 105 ? -21.530 55.205 6.002 1.00 68.40 103 ILE B CA 1
ATOM 2884 C C . ILE B 2 105 ? -22.672 54.788 5.087 1.00 65.04 103 ILE B C 1
ATOM 2885 O O . ILE B 2 105 ? -23.844 54.834 5.493 1.00 68.04 103 ILE B O 1
ATOM 2890 N N . MET B 2 106 ? -22.329 54.369 3.865 1.00 50.62 104 MET B N 1
ATOM 2891 C CA . MET B 2 106 ? -23.306 53.878 2.892 1.00 48.77 104 MET B CA 1
ATOM 2892 C C . MET B 2 106 ? -23.591 52.405 3.180 1.00 51.42 104 MET B C 1
ATOM 2893 O O . MET B 2 106 ? -22.797 51.530 2.821 1.00 61.69 104 MET B O 1
ATOM 2898 N N . ASN B 2 107 ? -24.745 52.134 3.787 1.00 50.55 105 ASN B N 1
ATOM 2899 C CA . ASN B 2 107 ? -25.031 50.835 4.387 1.00 45.12 105 ASN B CA 1
ATOM 2900 C C . ASN B 2 107 ? -25.331 49.757 3.348 1.00 54.31 105 ASN B C 1
ATOM 2901 O O . ASN B 2 107 ? -26.048 49.994 2.372 1.00 62.73 105 ASN B O 1
ATOM 2906 N N . ARG B 2 108 ? -24.786 48.557 3.579 1.00 51.94 106 ARG B N 1
ATOM 2907 C CA . ARG B 2 108 ? -25.111 47.366 2.802 1.00 44.15 106 ARG B CA 1
ATOM 2908 C C . ARG B 2 108 ? -26.099 46.454 3.521 1.00 56.12 106 ARG B C 1
ATOM 2909 O O . ARG B 2 108 ? -26.532 45.450 2.945 1.00 70.20 106 ARG B O 1
ATOM 2917 N N . ILE B 2 109 ? -26.456 46.775 4.762 1.00 54.81 107 ILE B N 1
ATOM 2918 C CA . ILE B 2 109 ? -27.397 45.973 5.543 1.00 54.37 107 ILE B CA 1
ATOM 2919 C C . ILE B 2 109 ? -28.837 46.317 5.189 1.00 50.61 107 ILE B C 1
ATOM 2920 O O . ILE B 2 109 ? -29.629 45.438 4.839 1.00 68.58 107 ILE B O 1
ATOM 2925 N N . ASN B 2 110 ? -29.189 47.596 5.282 1.00 50.42 108 ASN B N 1
ATOM 2926 C CA . ASN B 2 110 ? -30.548 48.056 5.027 1.00 64.37 108 ASN B CA 1
ATOM 2927 C C . ASN B 2 110 ? -30.457 49.456 4.430 1.00 72.35 108 ASN B C 1
ATOM 2928 O O . ASN B 2 110 ? -29.374 50.045 4.383 1.00 79.25 108 ASN B O 1
ATOM 2933 N N . PRO B 2 111 ? -31.581 50.003 3.942 1.00 72.57 109 PRO B N 1
ATOM 2934 C CA . PRO B 2 111 ? -31.507 51.287 3.217 1.00 66.81 109 PRO B CA 1
ATOM 2935 C C . PRO B 2 111 ? -31.031 52.476 4.043 1.00 75.18 109 PRO B C 1
ATOM 2936 O O . PRO B 2 111 ? -30.687 53.504 3.445 1.00 71.70 109 PRO B O 1
ATOM 2940 N N . ASP B 2 112 ? -31.005 52.391 5.372 1.00 80.69 110 ASP B N 1
ATOM 2941 C CA . ASP B 2 112 ? -30.670 53.545 6.199 1.00 67.05 110 ASP B CA 1
ATOM 2942 C C . ASP B 2 112 ? -29.160 53.651 6.377 1.00 67.57 110 ASP B C 1
ATOM 2943 O O . ASP B 2 112 ? -28.504 52.680 6.770 1.00 75.35 110 ASP B O 1
ATOM 2948 N N . ASN B 2 113 ? -28.620 54.834 6.095 1.00 60.96 111 ASN B N 1
ATOM 2949 C CA . ASN B 2 113 ? -27.191 55.111 6.155 1.00 64.84 111 ASN B CA 1
ATOM 2950 C C . ASN B 2 113 ? -26.816 55.734 7.496 1.00 66.15 111 ASN B C 1
ATOM 2951 O O . ASN B 2 113 ? -27.661 56.278 8.211 1.00 59.75 111 ASN B O 1
ATOM 2956 N N . PHE B 2 114 ? -25.528 55.652 7.838 1.00 67.90 112 PHE B N 1
ATOM 2957 C CA . PHE B 2 114 ? -25.056 56.197 9.109 1.00 59.88 112 PHE B CA 1
ATOM 2958 C C . PHE B 2 114 ? -24.564 57.625 8.915 1.00 58.69 112 PHE B C 1
ATOM 2959 O O . PHE B 2 114 ? -23.694 57.880 8.077 1.00 63.03 112 PHE B O 1
ATOM 2967 N N . SER B 2 115 ? -25.112 58.553 9.696 1.00 59.84 113 SER B N 1
ATOM 2968 C CA . SER B 2 115 ? -24.781 59.966 9.572 1.00 71.40 113 SER B CA 1
ATOM 2969 C C . SER B 2 115 ? -24.209 60.492 10.880 1.00 74.16 113 SER B C 1
ATOM 2970 O O . SER B 2 115 ? -24.740 60.205 11.958 1.00 79.56 113 SER B O 1
ATOM 2973 N N . LEU B 2 116 ? -23.130 61.265 10.778 1.00 78.14 114 LEU B N 1
ATOM 2974 C CA . LEU B 2 116 ? -22.564 61.972 11.921 1.00 75.45 114 LEU B CA 1
ATOM 2975 C C . LEU B 2 116 ? -22.206 63.383 11.494 1.00 76.78 114 LEU B C 1
ATOM 2976 O O . LEU B 2 116 ? -21.410 63.569 10.569 1.00 78.99 114 LEU B O 1
ATOM 2981 N N . ALA B 2 117 ? -22.791 64.371 12.162 1.00 79.47 115 ALA B N 1
ATOM 2982 C CA . ALA B 2 117 ? -22.421 65.752 11.900 1.00 77.39 115 ALA B CA 1
ATOM 2983 C C . ALA B 2 117 ? -21.064 66.050 12.519 1.00 72.77 115 ALA B C 1
ATOM 2984 O O . ALA B 2 117 ? -20.705 65.499 13.563 1.00 73.39 115 ALA B O 1
ATOM 2986 N N . ILE B 2 118 ? -20.301 66.918 11.862 1.00 72.66 116 ILE B N 1
ATOM 2987 C CA . ILE B 2 118 ? -19.008 67.364 12.365 1.00 78.03 116 ILE B CA 1
ATOM 2988 C C . ILE B 2 118 ? -18.984 68.882 12.311 1.00 86.30 116 ILE B C 1
ATOM 2989 O O . ILE B 2 118 ? -18.975 69.472 11.221 1.00 99.34 116 ILE B O 1
ATOM 2994 N N . ALA B 2 119 ? -18.981 69.512 13.480 1.00 88.42 117 ALA B N 1
ATOM 2995 C CA . ALA B 2 119 ? -18.829 70.946 13.613 1.00 84.63 117 ALA B CA 1
ATOM 2996 C C . ALA B 2 119 ? -17.541 71.247 14.356 1.00 97.79 117 ALA B C 1
ATOM 2997 O O . ALA B 2 119 ? -17.298 70.657 15.418 1.00 109.00 117 ALA B O 1
ATOM 2999 N N . PRO B 2 120 ? -16.688 72.129 13.838 1.00 95.80 118 PRO B N 1
ATOM 3000 C CA . PRO B 2 120 ? -15.437 72.444 14.537 1.00 104.24 118 PRO B CA 1
ATOM 3001 C C . PRO B 2 120 ? -15.712 73.129 15.868 1.00 119.70 118 PRO B C 1
ATOM 3002 O O . PRO B 2 120 ? -16.814 73.607 16.144 1.00 137.58 118 PRO B O 1
ATOM 3006 N N . ASN B 2 121 ? -14.678 73.168 16.711 1.00 114.52 119 ASN B N 1
ATOM 3007 C CA . ASN B 2 121 ? -14.835 73.774 18.029 1.00 118.26 119 ASN B CA 1
ATOM 3008 C C . ASN B 2 121 ? -15.004 75.288 17.927 1.00 122.21 119 ASN B C 1
ATOM 3009 O O . ASN B 2 121 ? -15.783 75.884 18.683 1.00 134.47 119 ASN B O 1
ATOM 3014 N N . SER B 2 122 ? -14.296 75.922 16.988 1.00 114.52 120 SER B N 1
ATOM 3015 C CA . SER B 2 122 ? -14.378 77.374 16.842 1.00 113.27 120 SER B CA 1
ATOM 3016 C C . SER B 2 122 ? -15.778 77.811 16.426 1.00 113.53 120 SER B C 1
ATOM 3017 O O . SER B 2 122 ? -16.340 78.758 16.991 1.00 122.61 120 SER B O 1
ATOM 3020 N N . VAL B 2 123 ? -16.358 77.131 15.433 1.00 112.88 121 VAL B N 1
ATOM 3021 C CA . VAL B 2 123 ? -17.700 77.480 14.975 1.00 118.02 121 VAL B CA 1
ATOM 3022 C C . VAL B 2 123 ? -18.725 77.259 16.081 1.00 130.89 121 VAL B C 1
ATOM 3023 O O . VAL B 2 123 ? -19.717 77.992 16.177 1.00 135.22 121 VAL B O 1
ATOM 3027 N N . LEU B 2 124 ? -18.495 76.264 16.941 1.00 132.13 122 LEU B N 1
ATOM 3028 C CA . LEU B 2 124 ? -19.446 75.963 18.007 1.00 123.73 122 LEU B CA 1
ATOM 3029 C C . LEU B 2 124 ? -19.386 77.014 19.112 1.00 124.18 122 LEU B C 1
ATOM 3030 O O . LEU B 2 124 ? -20.410 77.615 19.471 1.00 123.70 122 LEU B O 1
ATOM 3035 N N . ASN B 2 125 ? -18.192 77.249 19.665 1.00 123.56 123 ASN B N 1
ATOM 3036 C CA . ASN B 2 125 ? -18.064 78.258 20.713 1.00 128.45 123 ASN B CA 1
ATOM 3037 C C . ASN B 2 125 ? -18.424 79.645 20.197 1.00 133.70 123 ASN B C 1
ATOM 3038 O O . ASN B 2 125 ? -18.857 80.504 20.973 1.00 132.91 123 ASN B O 1
ATOM 3043 N N . LYS B 2 126 ? -18.250 79.885 18.895 1.00 138.54 124 LYS B N 1
ATOM 3044 C CA . LYS B 2 126 ? -18.749 81.123 18.306 1.00 135.08 124 LYS B CA 1
ATOM 3045 C C . LYS B 2 126 ? -20.271 81.123 18.244 1.00 136.39 124 LYS B C 1
ATOM 3046 O O . LYS B 2 126 ? -20.907 82.167 18.434 1.00 132.65 124 LYS B O 1
ATOM 3052 N N . ARG B 2 127 ? -20.870 79.956 17.981 1.00 145.23 125 ARG B N 1
ATOM 3053 C CA . ARG B 2 127 ? -22.325 79.834 18.002 1.00 144.93 125 ARG B CA 1
ATOM 3054 C C . ARG B 2 127 ? -22.891 80.125 19.386 1.00 145.04 125 ARG B C 1
ATOM 3055 O O . ARG B 2 127 ? -24.028 80.599 19.503 1.00 141.17 125 ARG B O 1
ATOM 3063 N N . LYS B 2 128 ? -22.118 79.849 20.442 1.00 147.60 126 LYS B N 1
ATOM 3064 C CA . LYS B 2 128 ? -22.544 80.221 21.792 1.00 150.21 126 LYS B CA 1
ATOM 3065 C C . LYS B 2 128 ? -22.977 81.682 21.868 1.00 153.39 126 LYS B C 1
ATOM 3066 O O . LYS B 2 128 ? -23.974 82.010 22.522 1.00 149.53 126 LYS B O 1
ATOM 3072 N N . LEU B 2 129 ? -22.244 82.574 21.201 1.00 155.02 127 LEU B N 1
ATOM 3073 C CA . LEU B 2 129 ? -22.473 84.015 21.327 1.00 149.53 127 LEU B CA 1
ATOM 3074 C C . LEU B 2 129 ? -23.661 84.420 20.450 1.00 156.77 127 LEU B C 1
ATOM 3075 O O . LEU B 2 129 ? -23.532 85.034 19.388 1.00 155.91 127 LEU B O 1
ATOM 3080 N N . PHE B 2 130 ? -24.847 84.063 20.944 1.00 166.31 128 PHE B N 1
ATOM 3081 C CA . PHE B 2 130 ? -26.124 84.242 20.264 1.00 170.31 128 PHE B CA 1
ATOM 3082 C C . PHE B 2 130 ? -27.184 84.298 21.356 1.00 174.84 128 PHE B C 1
ATOM 3083 O O . PHE B 2 130 ? -27.253 83.391 22.192 1.00 177.43 128 PHE B O 1
ATOM 3091 N N . ALA B 2 131 ? -27.989 85.366 21.357 1.00 171.92 129 ALA B N 1
ATOM 3092 C CA . ALA B 2 131 ? -28.866 85.647 22.496 1.00 170.03 129 ALA B CA 1
ATOM 3093 C C . ALA B 2 131 ? -29.810 84.508 22.858 1.00 176.42 129 ALA B C 1
ATOM 3094 O O . ALA B 2 131 ? -29.811 84.100 24.032 1.00 175.34 129 ALA B O 1
ATOM 3096 N N . PRO B 2 132 ? -30.641 83.969 21.948 1.00 178.82 130 PRO B N 1
ATOM 3097 C CA . PRO B 2 132 ? -31.717 83.066 22.407 1.00 179.44 130 PRO B CA 1
ATOM 3098 C C . PRO B 2 132 ? -31.221 81.883 23.216 1.00 180.54 130 PRO B C 1
ATOM 3099 O O . PRO B 2 132 ? -31.852 81.528 24.219 1.00 181.13 130 PRO B O 1
ATOM 3103 N N . ASN B 2 133 ? -30.086 81.291 22.837 1.00 178.62 131 ASN B N 1
ATOM 3104 C CA . ASN B 2 133 ? -29.646 80.014 23.400 1.00 178.44 131 ASN B CA 1
ATOM 3105 C C . ASN B 2 133 ? -30.778 78.990 23.323 1.00 176.27 131 ASN B C 1
ATOM 3106 O O . ASN B 2 133 ? -30.919 78.118 24.184 1.00 174.32 131 ASN B O 1
ATOM 3111 N N . ARG B 2 134 ? -31.606 79.116 22.284 1.00 174.22 132 ARG B N 1
ATOM 3112 C CA . ARG B 2 134 ? -32.768 78.264 22.070 1.00 166.22 132 ARG B CA 1
ATOM 3113 C C . ARG B 2 134 ? -32.490 77.121 21.106 1.00 164.20 132 ARG B C 1
ATOM 3114 O O . ARG B 2 134 ? -33.038 76.028 21.287 1.00 163.59 132 ARG B O 1
ATOM 3122 N N . GLU B 2 135 ? -31.637 77.337 20.107 1.00 160.11 133 GLU B N 1
ATOM 3123 C CA . GLU B 2 135 ? -31.252 76.259 19.209 1.00 153.39 133 GLU B CA 1
ATOM 3124 C C . GLU B 2 135 ? -30.645 75.101 19.998 1.00 148.05 133 GLU B C 1
ATOM 3125 O O . GLU B 2 135 ? -30.195 75.256 21.137 1.00 151.13 133 GLU B O 1
ATOM 3131 N N . GLU B 2 136 ? -30.637 73.927 19.368 1.00 135.10 134 GLU B N 1
ATOM 3132 C CA . GLU B 2 136 ? -30.385 72.682 20.084 1.00 131.72 134 GLU B CA 1
ATOM 3133 C C . GLU B 2 136 ? -29.029 72.704 20.776 1.00 124.06 134 GLU B C 1
ATOM 3134 O O . GLU B 2 136 ? -28.016 73.080 20.180 1.00 123.55 134 GLU B O 1
ATOM 3140 N N . GLU B 2 137 ? -29.022 72.309 22.046 1.00 119.25 135 GLU B N 1
ATOM 3141 C CA . GLU B 2 137 ? -27.798 72.320 22.832 1.00 124.91 135 GLU B CA 1
ATOM 3142 C C . GLU B 2 137 ? -26.835 71.260 22.319 1.00 122.61 135 GLU B C 1
ATOM 3143 O O . GLU B 2 137 ? -27.202 70.090 22.167 1.00 125.89 135 GLU B O 1
ATOM 3149 N N . LEU B 2 138 ? -25.604 71.669 22.055 1.00 117.69 136 LEU B N 1
ATOM 3150 C CA . LEU B 2 138 ? -24.579 70.794 21.515 1.00 113.24 136 LEU B CA 1
ATOM 3151 C C . LEU B 2 138 ? -23.407 70.721 22.488 1.00 112.76 136 LEU B C 1
ATOM 3152 O O . LEU B 2 138 ? -23.412 71.340 23.553 1.00 124.74 136 LEU B O 1
ATOM 3157 N N . GLU B 2 139 ? -22.395 69.943 22.107 1.00 107.81 137 GLU B N 1
ATOM 3158 C CA . GLU B 2 139 ? -21.171 69.798 22.871 1.00 109.93 137 GLU B CA 1
ATOM 3159 C C . GLU B 2 139 ? -20.038 69.590 21.881 1.00 104.18 137 GLU B C 1
ATOM 3160 O O . GLU B 2 139 ? -20.252 68.954 20.838 1.00 100.04 137 GLU B O 1
ATOM 3166 N N . PRO B 2 140 ? -18.847 70.123 22.154 1.00 103.59 138 PRO B N 1
ATOM 3167 C CA . PRO B 2 140 ? -17.713 69.879 21.255 1.00 103.62 138 PRO B CA 1
ATOM 3168 C C . PRO B 2 140 ? -17.412 68.393 21.136 1.00 109.31 138 PRO B C 1
ATOM 3169 O O . PRO B 2 140 ? -17.463 67.645 22.116 1.00 104.00 138 PRO B O 1
ATOM 3173 N N . MET B 2 141 ? -17.108 67.969 19.914 1.00 104.52 139 MET B N 1
ATOM 3174 C CA . MET B 2 141 ? -16.796 66.573 19.666 1.00 100.46 139 MET B CA 1
ATOM 3175 C C . MET B 2 141 ? -15.408 66.233 20.185 1.00 91.58 139 MET B C 1
ATOM 3176 O O . MET B 2 141 ? -14.573 67.107 20.436 1.00 97.94 139 MET B O 1
ATOM 3181 N N . LYS B 2 142 ? -15.167 64.938 20.346 1.00 84.55 140 LYS B N 1
ATOM 3182 C CA . LYS B 2 142 ? -13.829 64.441 20.624 1.00 85.80 140 LYS B CA 1
ATOM 3183 C C . LYS B 2 142 ? -13.578 63.220 19.754 1.00 81.26 140 LYS B C 1
ATOM 3184 O O . LYS B 2 142 ? -14.513 62.585 19.261 1.00 84.13 140 LYS B O 1
ATOM 3190 N N . VAL B 2 143 ? -12.305 62.903 19.546 1.00 68.76 141 VAL B N 1
ATOM 3191 C CA . VAL B 2 143 ? -11.950 61.768 18.705 1.00 70.66 141 VAL B CA 1
ATOM 3192 C C . VAL B 2 143 ? -10.680 61.138 19.254 1.00 78.80 141 VAL B C 1
ATOM 3193 O O . VAL B 2 143 ? -9.778 61.832 19.734 1.00 86.49 141 VAL B O 1
ATOM 3197 N N . GLU B 2 144 ? -10.622 59.812 19.186 1.00 70.98 142 GLU B N 1
ATOM 3198 C CA . GLU B 2 144 ? -9.559 59.041 19.806 1.00 79.65 142 GLU B CA 1
ATOM 3199 C C . GLU B 2 144 ? -9.330 57.785 18.979 1.00 85.48 142 GLU B C 1
ATOM 3200 O O . GLU B 2 144 ? -10.239 57.305 18.298 1.00 87.43 142 GLU B O 1
ATOM 3206 N N . VAL B 2 145 ? -8.102 57.273 19.021 1.00 89.87 143 VAL B N 1
ATOM 3207 C CA . VAL B 2 145 ? -7.765 55.968 18.466 1.00 91.77 143 VAL B CA 1
ATOM 3208 C C . VAL B 2 145 ? -7.227 55.103 19.590 1.00 97.03 143 VAL B C 1
ATOM 3209 O O . VAL B 2 145 ? -6.359 55.541 20.354 1.00 100.90 143 VAL B O 1
ATOM 3213 N N . ARG B 2 146 ? -7.725 53.875 19.682 1.00 92.22 144 ARG B N 1
ATOM 3214 C CA . ARG B 2 146 ? -7.211 52.941 20.675 1.00 93.79 144 ARG B CA 1
ATOM 3215 C C . ARG B 2 146 ? -7.349 51.537 20.114 1.00 85.34 144 ARG B C 1
ATOM 3216 O O . ARG B 2 146 ? -8.457 51.126 19.757 1.00 79.26 144 ARG B O 1
ATOM 3224 N N . ASP B 2 147 ? -6.226 50.824 20.020 1.00 82.77 145 ASP B N 1
ATOM 3225 C CA . ASP B 2 147 ? -6.202 49.446 19.525 1.00 91.79 145 ASP B CA 1
ATOM 3226 C C . ASP B 2 147 ? -7.001 49.302 18.233 1.00 96.46 145 ASP B C 1
ATOM 3227 O O . ASP B 2 147 ? -7.790 48.368 18.066 1.00 100.50 145 ASP B O 1
ATOM 3232 N N . ASP B 2 148 ? -6.806 50.258 17.323 1.00 101.00 146 ASP B N 1
ATOM 3233 C CA . ASP B 2 148 ? -7.355 50.299 15.965 1.00 93.36 146 ASP B CA 1
ATOM 3234 C C . ASP B 2 148 ? -8.834 50.663 15.914 1.00 84.59 146 ASP B C 1
ATOM 3235 O O . ASP B 2 148 ? -9.457 50.506 14.854 1.00 97.40 146 ASP B O 1
ATOM 3240 N N . LEU B 2 149 ? -9.420 51.152 17.003 1.00 73.26 147 LEU B N 1
ATOM 3241 C CA . LEU B 2 149 ? -10.800 51.617 17.011 1.00 64.59 147 LEU B CA 1
ATOM 3242 C C . LEU B 2 149 ? -10.811 53.137 17.081 1.00 77.23 147 LEU B C 1
ATOM 3243 O O . LEU B 2 149 ? -10.044 53.730 17.852 1.00 95.60 147 LEU B O 1
ATOM 3248 N N . VAL B 2 150 ? -11.676 53.763 16.283 1.00 65.91 148 VAL B N 1
ATOM 3249 C CA . VAL B 2 150 ? -11.751 55.219 16.198 1.00 64.85 148 VAL B CA 1
ATOM 3250 C C . VAL B 2 150 ? -13.027 55.659 16.907 1.00 77.55 148 VAL B C 1
ATOM 3251 O O . VAL B 2 150 ? -14.125 55.570 16.356 1.00 91.93 148 VAL B O 1
ATOM 3255 N N . MET B 2 151 ? -12.883 56.165 18.126 1.00 75.47 149 MET B N 1
ATOM 3256 C CA . MET B 2 151 ? -14.015 56.589 18.935 1.00 68.78 149 MET B CA 1
ATOM 3257 C C . MET B 2 151 ? -14.263 58.083 18.770 1.00 69.71 149 MET B C 1
ATOM 3258 O O . MET B 2 151 ? -13.323 58.881 18.690 1.00 69.02 149 MET B O 1
ATOM 3263 N N . ILE B 2 152 ? -15.541 58.450 18.712 1.00 58.29 150 ILE B N 1
ATOM 3264 C CA . ILE B 2 152 ? -15.984 59.820 18.501 1.00 74.80 150 ILE B CA 1
ATOM 3265 C C . ILE B 2 152 ? -17.060 60.145 19.530 1.00 85.54 150 ILE B C 1
ATOM 3266 O O . ILE B 2 152 ? -18.029 59.391 19.685 1.00 96.41 150 ILE B O 1
ATOM 3271 N N . LYS B 2 153 ? -16.872 61.257 20.240 1.00 71.07 151 LYS B N 1
ATOM 3272 C CA . LYS B 2 153 ? -17.893 61.857 21.090 1.00 74.36 151 LYS B CA 1
ATOM 3273 C C . LYS B 2 153 ? -18.588 62.932 20.263 1.00 83.27 151 LYS B C 1
ATOM 3274 O O . LYS B 2 153 ? -17.974 63.952 19.924 1.00 93.62 151 LYS B O 1
ATOM 3280 N N . THR B 2 154 ? -19.861 62.700 19.944 1.00 79.93 152 THR B N 1
ATOM 3281 C CA . THR B 2 154 ? -20.616 63.541 19.028 1.00 87.96 152 THR B CA 1
ATOM 3282 C C . THR B 2 154 ? -21.107 64.810 19.724 1.00 92.73 152 THR B C 1
ATOM 3283 O O . THR B 2 154 ? -20.970 64.983 20.939 1.00 86.96 152 THR B O 1
ATOM 3287 N N . LEU B 2 155 ? -21.691 65.709 18.923 1.00 92.51 153 LEU B N 1
ATOM 3288 C CA . LEU B 2 155 ? -22.311 66.908 19.480 1.00 93.27 153 LEU B CA 1
ATOM 3289 C C . LEU B 2 155 ? -23.394 66.542 20.483 1.00 100.06 153 LEU B C 1
ATOM 3290 O O . LEU B 2 155 ? -23.510 67.166 21.543 1.00 106.22 153 LEU B O 1
ATOM 3295 N N . LYS B 2 156 ? -24.187 65.525 20.166 1.00 105.83 154 LYS B N 1
ATOM 3296 C CA . LYS B 2 156 ? -25.297 65.089 20.998 1.00 110.27 154 LYS B CA 1
ATOM 3297 C C . LYS B 2 156 ? -24.861 64.246 22.190 1.00 98.31 154 LYS B C 1
ATOM 3298 O O . LYS B 2 156 ? -25.726 63.648 22.842 1.00 94.15 154 LYS B O 1
ATOM 3304 N N . LYS B 2 157 ? -23.559 64.178 22.479 1.00 86.64 155 LYS B N 1
ATOM 3305 C CA . LYS B 2 157 ? -22.951 63.489 23.611 1.00 97.43 155 LYS B CA 1
ATOM 3306 C C . LYS B 2 157 ? -22.889 61.973 23.387 1.00 96.28 155 LYS B C 1
ATOM 3307 O O . LYS B 2 157 ? -22.149 61.291 24.101 1.00 86.61 155 LYS B O 1
ATOM 3313 N N . GLU B 2 158 ? -23.628 61.422 22.423 1.00 93.52 1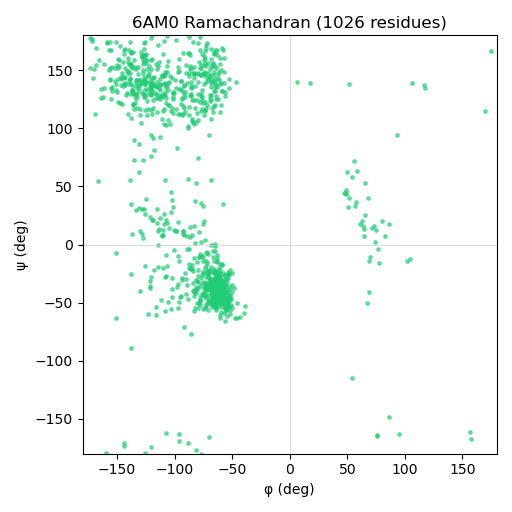56 GLU B N 1
ATOM 3314 C CA . GLU B 2 158 ? -23.485 60.015 22.070 1.00 89.23 156 GLU B CA 1
ATOM 3315 C C . GLU B 2 158 ? -22.044 59.722 21.669 1.00 84.71 156 GLU B C 1
ATOM 3316 O O . GLU B 2 158 ? -21.336 60.587 21.146 1.00 81.64 156 GLU B O 1
ATOM 3322 N N . VAL B 2 159 ? -21.593 58.497 21.940 1.00 79.90 157 VAL B N 1
ATOM 3323 C CA . VAL B 2 159 ? -20.216 58.110 21.650 1.00 78.00 157 VAL B CA 1
ATOM 3324 C C . VAL B 2 159 ? -20.214 56.812 20.843 1.00 74.02 157 VAL B C 1
ATOM 3325 O O . VAL B 2 159 ? -20.915 55.846 21.183 1.00 76.84 157 VAL B O 1
ATOM 3329 N N . TYR B 2 160 ? -19.445 56.814 19.751 1.00 78.74 158 TYR B N 1
ATOM 3330 C CA . TYR B 2 160 ? -19.399 55.718 18.794 1.00 66.16 158 TYR B CA 1
ATOM 3331 C C . TYR B 2 160 ? -17.954 55.303 18.553 1.00 58.38 158 TYR B C 1
ATOM 3332 O O . TYR B 2 160 ? -17.017 56.048 18.819 1.00 68.73 158 TYR B O 1
ATOM 3341 N N . GLY B 2 161 ? -17.792 54.107 18.032 1.00 55.15 159 GLY B N 1
ATOM 3342 C CA . GLY B 2 161 ? -16.480 53.624 17.629 1.00 57.49 159 GLY B CA 1
ATOM 3343 C C . GLY B 2 161 ? -16.570 53.005 16.250 1.00 68.58 159 GLY B C 1
ATOM 3344 O O . GLY B 2 161 ? -17.532 52.311 15.930 1.00 75.97 159 GLY B O 1
ATOM 3345 N N . ILE B 2 162 ? -15.555 53.271 15.437 1.00 65.97 160 ILE B N 1
ATOM 3346 C CA . ILE B 2 162 ? -15.542 52.865 14.040 1.00 63.09 160 ILE B CA 1
ATOM 3347 C C . ILE B 2 162 ? -14.344 51.955 13.819 1.00 70.97 160 ILE B C 1
ATOM 3348 O O . ILE B 2 162 ? -13.218 52.287 14.217 1.00 85.91 160 ILE B O 1
ATOM 3353 N N . TRP B 2 163 ? -14.600 50.807 13.202 1.00 61.32 161 TRP B N 1
ATOM 3354 C CA . TRP B 2 163 ? -13.585 49.839 12.812 1.00 59.26 161 TRP B CA 1
ATOM 3355 C C . TRP B 2 163 ? -13.484 49.874 11.291 1.00 69.07 161 TRP B C 1
ATOM 3356 O O . TRP B 2 163 ? -14.346 49.335 10.591 1.00 89.02 161 TRP B O 1
ATOM 3367 N N . VAL B 2 164 ? -12.445 50.508 10.783 1.00 57.87 162 VAL B N 1
ATOM 3368 C CA . VAL B 2 164 ? -12.240 50.636 9.346 1.00 63.08 162 VAL B CA 1
ATOM 3369 C C . VAL B 2 164 ? -11.389 49.468 8.861 1.00 69.06 162 VAL B C 1
ATOM 3370 O O . VAL B 2 164 ? -10.415 49.077 9.515 1.00 72.56 162 VAL B O 1
ATOM 3374 N N . HIS B 2 165 ? -11.773 48.897 7.714 1.00 73.75 163 HIS B N 1
ATOM 3375 C CA . HIS B 2 165 ? -11.115 47.698 7.195 1.00 67.39 163 HIS B CA 1
ATOM 3376 C C . HIS B 2 165 ? -9.654 47.966 6.852 1.00 67.82 163 HIS B C 1
ATOM 3377 O O . HIS B 2 165 ? -8.750 47.276 7.338 1.00 79.23 163 HIS B O 1
ATOM 3384 N N . THR B 2 166 ? -9.408 48.950 6.001 1.00 71.72 164 THR B N 1
ATOM 3385 C CA . THR B 2 166 ? -8.049 49.265 5.572 1.00 75.21 164 THR B CA 1
ATOM 3386 C C . THR B 2 166 ? -7.230 49.766 6.754 1.00 84.12 164 THR B C 1
ATOM 3387 O O . THR B 2 166 ? -7.597 50.778 7.363 1.00 92.89 164 THR B O 1
ATOM 3391 N N . PRO B 2 167 ? -6.126 49.103 7.112 1.00 85.66 165 PRO B N 1
ATOM 3392 C CA . PRO B 2 167 ? -5.393 49.520 8.323 1.00 78.58 165 PRO B CA 1
ATOM 3393 C C . PRO B 2 167 ? -4.793 50.915 8.227 1.00 75.48 165 PRO B C 1
ATOM 3394 O O . PRO B 2 167 ? -4.930 51.707 9.169 1.00 68.46 165 PRO B O 1
ATOM 3398 N N . GLU B 2 168 ? -4.142 51.247 7.106 1.00 82.17 166 GLU B N 1
ATOM 3399 C CA . GLU B 2 168 ? -3.521 52.563 6.964 1.00 87.94 166 GLU B CA 1
ATOM 3400 C C . GLU B 2 168 ? -4.514 53.693 7.213 1.00 81.38 166 GLU B C 1
ATOM 3401 O O . GLU B 2 168 ? -4.138 54.749 7.738 1.00 81.36 166 GLU B O 1
ATOM 3407 N N . ASP B 2 169 ? -5.787 53.480 6.873 1.00 84.32 167 ASP B N 1
ATOM 3408 C CA . ASP B 2 169 ? -6.785 54.532 7.018 1.00 82.77 167 ASP B CA 1
ATOM 3409 C C . ASP B 2 169 ? -7.139 54.808 8.473 1.00 84.38 167 ASP B C 1
ATOM 3410 O O . ASP B 2 169 ? -7.571 55.925 8.781 1.00 89.64 167 ASP B O 1
ATOM 3415 N N . ARG B 2 170 ? -6.954 53.833 9.373 1.00 87.12 168 ARG B N 1
ATOM 3416 C CA . ARG B 2 170 ? -7.323 54.031 10.775 1.00 73.33 168 ARG B CA 1
ATOM 3417 C C . ARG B 2 170 ? -6.673 55.284 11.345 1.00 70.70 168 ARG B C 1
ATOM 3418 O O . ARG B 2 170 ? -7.330 56.098 12.004 1.00 65.75 168 ARG B O 1
ATOM 3426 N N . GLN B 2 171 ? -5.376 55.457 11.092 1.00 69.53 169 GLN B N 1
ATOM 3427 C CA . GLN B 2 171 ? -4.715 56.697 11.479 1.00 83.52 169 GLN B CA 1
ATOM 3428 C C . GLN B 2 171 ? -5.308 57.878 10.724 1.00 81.21 169 GLN B C 1
ATOM 3429 O O . GLN B 2 171 ? -5.744 58.863 11.335 1.00 80.53 169 GLN B O 1
ATOM 3435 N N . ASN B 2 172 ? -5.373 57.768 9.391 1.00 81.70 170 ASN B N 1
ATOM 3436 C CA . ASN B 2 172 ? -5.776 58.882 8.535 1.00 79.95 170 ASN B CA 1
ATOM 3437 C C . ASN B 2 172 ? -7.039 59.556 9.053 1.00 85.81 170 ASN B C 1
ATOM 3438 O O . ASN B 2 172 ? -7.016 60.732 9.441 1.00 91.95 170 ASN B O 1
ATOM 3443 N N . ILE B 2 173 ? -8.145 58.807 9.082 1.00 83.44 171 ILE B N 1
ATOM 3444 C CA . ILE B 2 173 ? -9.434 59.283 9.575 1.00 84.29 171 ILE B CA 1
ATOM 3445 C C . ILE B 2 173 ? -9.201 60.148 10.802 1.00 74.21 171 ILE B C 1
ATOM 3446 O O . ILE B 2 173 ? -9.510 61.347 10.794 1.00 76.37 171 ILE B O 1
ATOM 3451 N N . TYR B 2 174 ? -8.580 59.553 11.827 1.00 74.82 172 TYR B N 1
ATOM 3452 C CA . TYR B 2 174 ? -8.333 60.255 13.081 1.00 79.44 172 TYR B CA 1
ATOM 3453 C C . TYR B 2 174 ? -7.773 61.642 12.832 1.00 78.49 172 TYR B C 1
ATOM 3454 O O . TYR B 2 174 ? -8.418 62.654 13.141 1.00 80.31 172 TYR B O 1
ATOM 3463 N N . GLU B 2 175 ? -6.582 61.699 12.230 1.00 63.85 173 GLU B N 1
ATOM 3464 C CA . GLU B 2 175 ? -5.939 62.983 11.990 1.00 75.23 173 GLU B CA 1
ATOM 3465 C C . GLU B 2 175 ? -6.905 63.926 11.291 1.00 77.17 173 GLU B C 1
ATOM 3466 O O . GLU B 2 175 ? -7.192 65.021 11.791 1.00 88.24 173 GLU B O 1
ATOM 3472 N N . LEU B 2 176 ? -7.497 63.463 10.186 1.00 74.84 174 LEU B N 1
ATOM 3473 C CA . LEU B 2 176 ? -8.442 64.289 9.446 1.00 77.21 174 LEU B CA 1
ATOM 3474 C C . LEU B 2 176 ? -9.540 64.791 10.368 1.00 72.56 174 LEU B C 1
ATOM 3475 O O . LEU B 2 176 ? -9.762 66.003 10.488 1.00 84.90 174 LEU B O 1
ATOM 3480 N N . ILE B 2 177 ? -10.203 63.868 11.074 1.00 72.28 175 ILE B N 1
ATOM 3481 C CA . ILE B 2 177 ? -11.256 64.275 12.001 1.00 87.58 175 ILE B CA 1
ATOM 3482 C C . ILE B 2 177 ? -10.704 65.289 12.988 1.00 92.88 175 ILE B C 1
ATOM 3483 O O . ILE B 2 177 ? -11.260 66.381 13.166 1.00 89.46 175 ILE B O 1
ATOM 3488 N N . LYS B 2 178 ? -9.571 64.953 13.610 1.00 94.64 176 LYS B N 1
ATOM 3489 C CA . LYS B 2 178 ? -8.936 65.881 14.536 1.00 93.81 176 LYS B CA 1
ATOM 3490 C C . LYS B 2 178 ? -8.712 67.224 13.862 1.00 91.43 176 LYS B C 1
ATOM 3491 O O . LYS B 2 178 ? -9.112 68.268 14.388 1.00 91.70 176 LYS B O 1
ATOM 3497 N N . TYR B 2 179 ? -8.129 67.205 12.659 1.00 94.96 177 TYR B N 1
ATOM 3498 C CA . TYR B 2 179 ? -7.965 68.427 11.881 1.00 89.60 177 TYR B CA 1
ATOM 3499 C C . TYR B 2 179 ? -9.283 69.185 11.792 1.00 88.02 177 TYR B C 1
ATOM 3500 O O . TYR B 2 179 ? -9.378 70.346 12.209 1.00 87.61 177 TYR B O 1
ATOM 3509 N N . LEU B 2 180 ? -10.334 68.506 11.324 1.00 85.41 178 LEU B N 1
ATOM 3510 C CA . LEU B 2 180 ? -11.621 69.159 11.122 1.00 89.65 178 LEU B CA 1
ATOM 3511 C C . LEU B 2 180 ? -12.182 69.735 12.414 1.00 97.82 178 LEU B C 1
ATOM 3512 O O . LEU B 2 180 ? -13.005 70.656 12.365 1.00 106.35 178 LEU B O 1
ATOM 3517 N N . LEU B 2 181 ? -11.740 69.233 13.568 1.00 104.44 179 LEU B N 1
ATOM 3518 C CA . LEU B 2 181 ? -12.195 69.790 14.834 1.00 102.76 179 LEU B CA 1
ATOM 3519 C C . LEU B 2 181 ? -11.384 71.014 15.241 1.00 108.21 179 LEU B C 1
ATOM 3520 O O . LEU B 2 181 ? -11.948 71.990 15.748 1.00 108.19 179 LEU B O 1
ATOM 3525 N N . GLU B 2 182 ? -10.064 70.987 15.022 1.00 107.80 180 GLU B N 1
ATOM 3526 C CA . GLU B 2 182 ? -9.206 71.990 15.650 1.00 103.02 180 GLU B CA 1
ATOM 3527 C C . GLU B 2 182 ? -9.192 73.310 14.890 1.00 102.49 180 GLU B C 1
ATOM 3528 O O . GLU B 2 182 ? -9.024 74.368 15.508 1.00 106.68 180 GLU B O 1
ATOM 3534 N N . ASN B 2 183 ? -9.362 73.282 13.573 1.00 101.62 181 ASN B N 1
ATOM 3535 C CA . ASN B 2 183 ? -9.083 74.438 12.734 1.00 112.55 181 ASN B CA 1
ATOM 3536 C C . ASN B 2 183 ? -10.355 75.124 12.253 1.00 127.60 181 ASN B C 1
ATOM 3537 O O . ASN B 2 183 ? -11.435 74.527 12.212 1.00 130.47 181 ASN B O 1
ATOM 3542 N N . GLU B 2 184 ? -10.200 76.398 11.893 1.00 138.97 182 GLU B N 1
ATOM 3543 C CA . GLU B 2 184 ? -11.257 77.129 11.217 1.00 148.13 182 GLU B CA 1
ATOM 3544 C C . GLU B 2 184 ? -11.498 76.519 9.836 1.00 148.23 182 GLU B C 1
ATOM 3545 O O . GLU B 2 184 ? -10.574 75.988 9.210 1.00 152.93 182 GLU B O 1
ATOM 3551 N N . PRO B 2 185 ? -12.732 76.572 9.345 1.00 140.93 183 PRO B N 1
ATOM 3552 C CA . PRO B 2 185 ? -13.068 75.879 8.095 1.00 146.21 183 PRO B CA 1
ATOM 3553 C C . PRO B 2 185 ? -13.112 76.788 6.873 1.00 154.53 183 PRO B C 1
ATOM 3554 O O . PRO B 2 185 ? -13.758 77.841 6.902 1.00 160.65 183 PRO B O 1
ATOM 3558 N N . THR B 2 186 ? -12.435 76.387 5.795 1.00 157.77 184 THR B N 1
ATOM 3559 C CA . THR B 2 186 ? -12.460 77.083 4.511 1.00 157.95 184 THR B CA 1
ATOM 3560 C C . THR B 2 186 ? -11.766 76.207 3.473 1.00 157.21 184 THR B C 1
ATOM 3561 O O . THR B 2 186 ? -10.784 75.524 3.782 1.00 155.25 184 THR B O 1
ATOM 3565 N N . ASP B 2 187 ? -12.298 76.228 2.249 1.00 158.15 185 ASP B N 1
ATOM 3566 C CA . ASP B 2 187 ? -11.712 75.532 1.098 1.00 160.68 185 ASP B CA 1
ATOM 3567 C C . ASP B 2 187 ? -11.486 74.041 1.355 1.00 162.29 185 ASP B C 1
ATOM 3568 O O . ASP B 2 187 ? -10.553 73.440 0.816 1.00 160.47 185 ASP B O 1
ATOM 3573 N N . LYS C 3 3 ? -11.508 28.630 -4.835 1.00 102.90 357 LYS C N 1
ATOM 3574 C CA . LYS C 3 3 ? -12.530 27.716 -4.341 1.00 99.31 357 LYS C CA 1
ATOM 3575 C C . LYS C 3 3 ? -12.514 27.647 -2.818 1.00 102.12 357 LYS C C 1
ATOM 3576 O O . LYS C 3 3 ? -12.849 26.617 -2.234 1.00 111.03 357 LYS C O 1
ATOM 3582 N N . CYS C 3 4 ? -12.124 28.745 -2.173 1.00 93.99 358 CYS C N 1
ATOM 3583 C CA . CYS C 3 4 ? -11.905 28.741 -0.732 1.00 86.43 358 CYS C CA 1
ATOM 3584 C C . CYS C 3 4 ? -13.094 29.267 0.064 1.00 87.09 358 CYS C C 1
ATOM 3585 O O . CYS C 3 4 ? -13.582 28.574 0.961 1.00 101.91 358 CYS C O 1
ATOM 3588 N N . TYR C 3 5 ? -13.575 30.475 -0.231 1.00 70.60 359 TYR C N 1
ATOM 3589 C CA . TYR C 3 5 ? -14.539 31.124 0.648 1.00 69.27 359 TYR C CA 1
ATOM 3590 C C . TYR C 3 5 ? -15.625 31.814 -0.160 1.00 68.92 359 TYR C C 1
ATOM 3591 O O . TYR C 3 5 ? -15.578 31.881 -1.390 1.00 80.06 359 TYR C O 1
ATOM 3600 N N . ALA C 3 6 ? -16.613 32.332 0.565 1.00 60.48 360 ALA C N 1
ATOM 3601 C CA . ALA C 3 6 ? -17.787 32.958 -0.017 1.00 53.71 360 ALA C CA 1
ATOM 3602 C C . ALA C 3 6 ? -17.995 34.333 0.597 1.00 67.16 360 ALA C C 1
ATOM 3603 O O . ALA C 3 6 ? -17.473 34.648 1.671 1.00 76.95 360 ALA C O 1
ATOM 3605 N N . GLY C 3 7 ? -18.785 35.146 -0.097 1.00 58.65 361 GLY C N 1
ATOM 3606 C CA . GLY C 3 7 ? -19.121 36.461 0.399 1.00 52.38 361 GLY C CA 1
ATOM 3607 C C . GLY C 3 7 ? -17.973 37.444 0.250 1.00 60.35 361 GLY C C 1
ATOM 3608 O O . GLY C 3 7 ? -17.013 37.237 -0.501 1.00 64.48 361 GLY C O 1
ATOM 3609 N N . ALA C 3 8 ? -18.100 38.549 0.977 1.00 58.81 362 ALA C N 1
ATOM 3610 C CA . ALA C 3 8 ? -17.088 39.593 0.956 1.00 67.54 362 ALA C CA 1
ATOM 3611 C C . ALA C 3 8 ? -15.841 39.157 1.717 1.00 72.14 362 ALA C C 1
ATOM 3612 O O . ALA C 3 8 ? -15.908 38.384 2.675 1.00 86.29 362 ALA C O 1
ATOM 3614 N N . THR C 3 9 ? -14.685 39.645 1.260 1.00 63.73 363 THR C N 1
ATOM 3615 C CA . THR C 3 9 ? -13.439 39.378 1.968 1.00 69.42 363 THR C CA 1
ATOM 3616 C C . THR C 3 9 ? -13.437 39.991 3.361 1.00 76.69 363 THR C C 1
ATOM 3617 O O . THR C 3 9 ? -12.697 39.526 4.235 1.00 93.95 363 THR C O 1
ATOM 3621 N N . PHE C 3 10 ? -14.247 41.023 3.584 1.00 70.23 364 PHE C N 1
ATOM 3622 C CA . PHE C 3 10 ? -14.392 41.665 4.881 1.00 67.39 364 PHE C CA 1
ATOM 3623 C C . PHE C 3 10 ? -15.629 41.186 5.628 1.00 70.95 364 PHE C C 1
ATOM 3624 O O . PHE C 3 10 ? -16.005 41.794 6.636 1.00 70.35 364 PHE C O 1
ATOM 3632 N N . ALA C 3 11 ? -16.274 40.119 5.148 1.00 71.78 365 ALA C N 1
ATOM 3633 C CA . ALA C 3 11 ? -17.569 39.722 5.692 1.00 69.54 365 ALA C CA 1
ATOM 3634 C C . ALA C 3 11 ? -17.471 39.360 7.167 1.00 72.85 365 ALA C C 1
ATOM 3635 O O . ALA C 3 11 ? -18.367 39.686 7.953 1.00 80.56 365 ALA C O 1
ATOM 3637 N N . THR C 3 12 ? -16.391 38.691 7.564 1.00 78.12 366 THR C N 1
ATOM 3638 C CA . THR C 3 12 ? -16.264 38.177 8.922 1.00 91.62 366 THR C CA 1
ATOM 3639 C C . THR C 3 12 ? -15.076 38.777 9.667 1.00 84.77 366 THR C C 1
ATOM 3640 O O . THR C 3 12 ? -14.597 38.188 10.640 1.00 87.06 366 THR C O 1
ATOM 3644 N N . GLU C 3 13 ? -14.589 39.936 9.236 1.00 83.97 367 GLU C N 1
ATOM 3645 C CA . GLU C 3 13 ? -13.422 40.542 9.859 1.00 75.12 367 GLU C CA 1
ATOM 3646 C C . GLU C 3 13 ? -13.750 41.427 11.056 1.00 81.56 367 GLU C C 1
ATOM 3647 O O . GLU C 3 13 ? -12.843 41.745 11.833 1.00 86.06 367 GLU C O 1
ATOM 3653 N N . ALA C 3 14 ? -15.003 41.844 11.219 1.00 93.44 368 ALA C N 1
ATOM 3654 C CA . ALA C 3 14 ? -15.355 42.737 12.319 1.00 83.99 368 ALA C CA 1
ATOM 3655 C C . ALA C 3 14 ? -15.137 42.058 13.670 1.00 85.00 368 ALA C C 1
ATOM 3656 O O . ALA C 3 14 ? -15.699 40.982 13.918 1.00 86.86 368 ALA C O 1
ATOM 3658 N N . PRO C 3 15 ? -14.360 42.659 14.567 1.00 92.32 369 PRO C N 1
ATOM 3659 C CA . PRO C 3 15 ? -14.083 42.038 15.866 1.00 90.39 369 PRO C CA 1
ATOM 3660 C C . PRO C 3 15 ? -15.268 42.113 16.819 1.00 89.29 369 PRO C C 1
ATOM 3661 O O . PRO C 3 15 ? -16.163 42.948 16.686 1.00 91.28 369 PRO C O 1
ATOM 3665 N N . GLN C 3 16 ? -15.250 41.214 17.801 1.00 95.94 370 GLN C N 1
ATOM 3666 C CA . GLN C 3 16 ? -16.297 41.162 18.812 1.00 102.29 370 GLN C CA 1
ATOM 3667 C C . GLN C 3 16 ? -16.107 42.263 19.851 1.00 95.36 370 GLN C C 1
ATOM 3668 O O . GLN C 3 16 ? -14.988 42.706 20.123 1.00 91.59 370 GLN C O 1
ATOM 3674 N N . VAL C 3 17 ? -17.226 42.698 20.440 1.00 89.56 371 VAL C N 1
ATOM 3675 C CA . VAL C 3 17 ? -17.217 43.856 21.333 1.00 96.78 371 VAL C CA 1
ATOM 3676 C C . VAL C 3 17 ? -16.349 43.608 22.561 1.00 102.42 371 VAL C C 1
ATOM 3677 O O . VAL C 3 17 ? -15.849 44.558 23.179 1.00 97.98 371 VAL C O 1
ATOM 3681 N N . THR C 3 18 ? -16.148 42.342 22.935 1.00 109.74 372 THR C N 1
ATOM 3682 C CA . THR C 3 18 ? -15.391 42.023 24.140 1.00 107.21 372 THR C CA 1
ATOM 3683 C C . THR C 3 18 ? -13.899 42.296 24.001 1.00 113.28 372 THR C C 1
ATOM 3684 O O . THR C 3 18 ? -13.176 42.201 24.999 1.00 124.52 372 THR C O 1
ATOM 3688 N N . THR C 3 19 ? -13.422 42.628 22.803 1.00 107.73 373 THR C N 1
ATOM 3689 C CA . THR C 3 19 ? -12.010 42.897 22.566 1.00 96.21 373 THR C CA 1
ATOM 3690 C C . THR C 3 19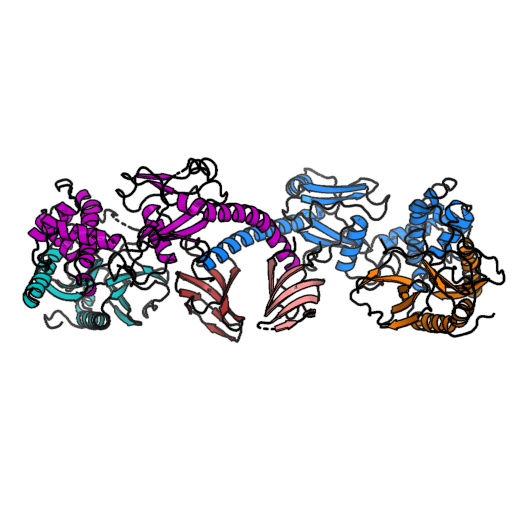 ? -11.747 44.368 22.277 1.00 92.33 373 THR C C 1
ATOM 3691 O O . THR C 3 19 ? -10.621 44.732 21.920 1.00 85.92 373 THR C O 1
ATOM 3695 N N . LEU C 3 20 ? -12.756 45.223 22.432 1.00 92.27 374 LEU C N 1
ATOM 3696 C CA . LEU C 3 20 ? -12.638 46.609 22.023 1.00 88.37 374 LEU C CA 1
ATOM 3697 C C . LEU C 3 20 ? -12.267 47.497 23.205 1.00 88.15 374 LEU C C 1
ATOM 3698 O O . LEU C 3 20 ? -12.648 47.221 24.348 1.00 92.95 374 LEU C O 1
ATOM 3703 N N . PRO C 3 21 ? -11.524 48.568 22.947 1.00 77.80 375 PRO C N 1
ATOM 3704 C CA . PRO C 3 21 ? -11.101 49.458 24.030 1.00 73.66 375 PRO C CA 1
ATOM 3705 C C . PRO C 3 21 ? -12.249 50.305 24.553 1.00 92.10 375 PRO C C 1
ATOM 3706 O O . PRO C 3 21 ? -13.239 50.567 23.867 1.00 106.69 375 PRO C O 1
ATOM 3710 N N . LYS C 3 22 ? -12.092 50.736 25.792 1.00 96.77 376 LYS C N 1
ATOM 3711 C CA . LYS C 3 22 ? -13.027 51.628 26.459 1.00 97.55 376 LYS C CA 1
ATOM 3712 C C . LYS C 3 22 ? -12.782 53.068 26.004 1.00 86.17 376 LYS C C 1
ATOM 3713 O O . LYS C 3 22 ? -11.629 53.476 25.844 1.00 78.74 376 LYS C O 1
ATOM 3719 N N . PRO C 3 23 ? -13.851 53.856 25.775 1.00 91.76 377 PRO C N 1
ATOM 3720 C CA . PRO C 3 23 ? -13.668 55.242 25.312 1.00 103.16 377 PRO C CA 1
ATOM 3721 C C . PRO C 3 23 ? -12.772 56.064 26.224 1.00 116.17 377 PRO C C 1
ATOM 3722 O O . PRO C 3 23 ? -11.786 56.646 25.764 1.00 132.17 377 PRO C O 1
ATOM 3726 N N . SER C 3 24 ? -13.110 56.130 27.511 1.00 99.02 378 SER C N 1
ATOM 3727 C CA . SER C 3 24 ? -12.293 56.748 28.551 1.00 110.00 378 SER C CA 1
ATOM 3728 C C . SER C 3 24 ? -12.104 58.251 28.385 1.00 113.30 378 SER C C 1
ATOM 3729 O O . SER C 3 24 ? -11.220 58.820 29.035 1.00 124.13 378 SER C O 1
ATOM 3732 N N . PHE C 3 25 ? -12.873 58.915 27.527 1.00 113.36 379 PHE C N 1
ATOM 3733 C CA . PHE C 3 25 ? -12.752 60.370 27.449 1.00 120.74 379 PHE C CA 1
ATOM 3734 C C . PHE C 3 25 ? -14.087 61.034 27.764 1.00 118.51 379 PHE C C 1
ATOM 3735 O O . PHE C 3 25 ? -14.142 62.234 28.038 1.00 117.98 379 PHE C O 1
ATOM 3743 N N . MET D 4 1 ? -28.964 -0.037 46.424 1.00 130.72 1 MET D N 1
ATOM 3744 C CA . MET D 4 1 ? -28.971 -0.490 47.810 1.00 138.79 1 MET D CA 1
ATOM 3745 C C . MET D 4 1 ? -28.405 0.620 48.696 1.00 133.71 1 MET D C 1
ATOM 3746 O O . MET D 4 1 ? -27.969 1.659 48.196 1.00 121.39 1 MET D O 1
ATOM 3751 N N . LEU D 4 2 ? -28.433 0.398 50.014 1.00 144.03 2 LEU D N 1
ATOM 3752 C CA . LEU D 4 2 ? -27.835 1.344 50.949 1.00 129.98 2 LEU D CA 1
ATOM 3753 C C . LEU D 4 2 ? -26.360 1.568 50.652 1.00 134.81 2 LEU D C 1
ATOM 3754 O O . LEU D 4 2 ? -25.803 2.612 51.014 1.00 139.41 2 LEU D O 1
ATOM 3759 N N . ASN D 4 3 ? -25.714 0.598 50.015 1.00 129.94 3 ASN D N 1
ATOM 3760 C CA . ASN D 4 3 ? -24.306 0.695 49.675 1.00 118.63 3 ASN D CA 1
ATOM 3761 C C . ASN D 4 3 ? -24.143 1.420 48.346 1.00 120.18 3 ASN D C 1
ATOM 3762 O O . ASN D 4 3 ? -24.925 1.227 47.411 1.00 122.15 3 ASN D O 1
ATOM 3767 N N . PHE D 4 4 ? -23.134 2.275 48.285 1.00 109.70 4 PHE D N 1
ATOM 3768 C CA . PHE D 4 4 ? -22.755 2.978 47.069 1.00 91.66 4 PHE D CA 1
ATOM 3769 C C . PHE D 4 4 ? -21.364 2.536 46.642 1.00 92.99 4 PHE D C 1
ATOM 3770 O O . PHE D 4 4 ? -20.603 3.297 46.045 1.00 98.35 4 PHE D O 1
ATOM 3778 N N . LYS D 4 5 ? -21.036 1.290 46.966 1.00 96.98 5 LYS D N 1
ATOM 3779 C CA . LYS D 4 5 ? -19.714 0.750 46.698 1.00 101.17 5 LYS D CA 1
ATOM 3780 C C . LYS D 4 5 ? -19.468 0.661 45.199 1.00 93.81 5 LYS D C 1
ATOM 3781 O O . LYS D 4 5 ? -20.315 0.178 44.442 1.00 92.24 5 LYS D O 1
ATOM 3787 N N . GLY D 4 6 ? -18.303 1.145 44.776 1.00 88.58 6 GLY D N 1
ATOM 3788 C CA . GLY D 4 6 ? -17.934 1.215 43.381 1.00 89.08 6 GLY D CA 1
ATOM 3789 C C . GLY D 4 6 ? -18.078 2.591 42.767 1.00 92.46 6 GLY D C 1
ATOM 3790 O O . GLY D 4 6 ? -17.562 2.815 41.665 1.00 94.81 6 GLY D O 1
ATOM 3791 N N . TYR D 4 7 ? -18.770 3.509 43.437 1.00 92.37 7 TYR D N 1
ATOM 3792 C CA . TYR D 4 7 ? -18.906 4.864 42.927 1.00 86.88 7 TYR D CA 1
ATOM 3793 C C . TYR D 4 7 ? -17.578 5.607 43.029 1.00 90.87 7 TYR D C 1
ATOM 3794 O O . TYR D 4 7 ? -16.848 5.480 44.017 1.00 76.68 7 TYR D O 1
ATOM 3803 N N . GLN D 4 8 ? -17.285 6.413 42.011 1.00 93.81 8 GLN D N 1
ATOM 3804 C CA . GLN D 4 8 ? -16.080 7.233 41.986 1.00 85.81 8 GLN D CA 1
ATOM 3805 C C . GLN D 4 8 ? -16.329 8.515 42.775 1.00 83.06 8 GLN D C 1
ATOM 3806 O O . GLN D 4 8 ? -17.273 9.255 42.477 1.00 90.98 8 GLN D O 1
ATOM 3812 N N . ILE D 4 9 ? -15.484 8.791 43.769 1.00 84.30 9 ILE D N 1
ATOM 3813 C CA . ILE D 4 9 ? -15.760 9.824 44.763 1.00 83.30 9 ILE D CA 1
ATOM 3814 C C . ILE D 4 9 ? -14.585 10.791 44.833 1.00 88.90 9 ILE D C 1
ATOM 3815 O O . ILE D 4 9 ? -13.424 10.387 44.694 1.00 89.61 9 ILE D O 1
ATOM 3820 N N . GLU D 4 10 ? -14.896 12.074 45.043 1.00 87.97 10 GLU D N 1
ATOM 3821 C CA . GLU D 4 10 ? -13.904 13.118 45.269 1.00 82.36 10 GLU D CA 1
ATOM 3822 C C . GLU D 4 10 ? -14.356 13.968 46.449 1.00 88.15 10 GLU D C 1
ATOM 3823 O O . GLU D 4 10 ? -15.493 14.448 46.471 1.00 94.78 10 GLU D O 1
ATOM 3829 N N . ILE D 4 11 ? -13.465 14.148 47.426 1.00 81.76 11 ILE D N 1
ATOM 3830 C CA . ILE D 4 11 ? -13.766 14.810 48.688 1.00 88.71 11 ILE D CA 1
ATOM 3831 C C . ILE D 4 11 ? -12.764 15.939 48.890 1.00 96.78 11 ILE D C 1
ATOM 3832 O O . ILE D 4 11 ? -11.710 15.984 48.254 1.00 96.78 11 ILE D O 1
ATOM 3837 N N . GLU D 4 12 ? -13.098 16.854 49.797 1.00 100.39 12 GLU D N 1
ATOM 3838 C CA . GLU D 4 12 ? -12.282 18.038 50.025 1.00 103.13 12 GLU D CA 1
ATOM 3839 C C . GLU D 4 12 ? -12.040 18.211 51.513 1.00 93.96 12 GLU D C 1
ATOM 3840 O O . GLU D 4 12 ? -12.906 17.880 52.325 1.00 102.25 12 GLU D O 1
ATOM 3846 N N . LEU D 4 13 ? -10.868 18.744 51.865 1.00 86.16 13 LEU D N 1
ATOM 3847 C CA . LEU D 4 13 ? -10.496 19.010 53.246 1.00 107.97 13 LEU D CA 1
ATOM 3848 C C . LEU D 4 13 ? -10.531 20.526 53.506 1.00 115.88 13 LEU D C 1
ATOM 3849 O O . LEU D 4 13 ? -11.140 21.284 52.735 1.00 118.37 13 LEU D O 1
ATOM 3854 N N . LYS D 4 14 ? -9.879 20.971 54.588 1.00 114.99 14 LYS D N 1
ATOM 3855 C CA . LYS D 4 14 ? -10.077 22.351 55.033 1.00 128.24 14 LYS D CA 1
ATOM 3856 C C . LYS D 4 14 ? -9.459 23.367 54.078 1.00 132.00 14 LYS D C 1
ATOM 3857 O O . LYS D 4 14 ? -9.980 24.480 53.947 1.00 140.83 14 LYS D O 1
ATOM 3863 N N . ASP D 4 15 ? -8.366 23.019 53.399 1.00 114.11 15 ASP D N 1
ATOM 3864 C CA . ASP D 4 15 ? -7.677 23.960 52.524 1.00 117.60 15 ASP D CA 1
ATOM 3865 C C . ASP D 4 15 ? -7.997 23.723 51.054 1.00 115.72 15 ASP D C 1
ATOM 3866 O O . ASP D 4 15 ? -7.144 23.949 50.187 1.00 107.09 15 ASP D O 1
ATOM 3871 N N . GLY D 4 16 ? -9.212 23.271 50.755 1.00 117.02 16 GLY D N 1
ATOM 3872 C CA . GLY D 4 16 ? -9.552 22.911 49.396 1.00 111.02 16 GLY D CA 1
ATOM 3873 C C . GLY D 4 16 ? -8.787 21.739 48.821 1.00 107.25 16 GLY D C 1
ATOM 3874 O O . GLY D 4 16 ? -8.926 21.456 47.630 1.00 115.79 16 GLY D O 1
ATOM 3875 N N . LYS D 4 17 ? -7.982 21.046 49.618 1.00 103.50 17 LYS D N 1
ATOM 3876 C CA . LYS D 4 17 ? -7.296 19.858 49.129 1.00 104.46 17 LYS D CA 1
ATOM 3877 C C . LYS D 4 17 ? -8.309 18.746 48.849 1.00 104.20 17 LYS D C 1
ATOM 3878 O O . LYS D 4 17 ? -9.225 18.513 49.641 1.00 99.61 17 LYS D O 1
ATOM 3884 N N . ARG D 4 18 ? -8.106 18.016 47.739 1.00 105.57 18 ARG D N 1
ATOM 3885 C CA . ARG D 4 18 ? -9.077 17.054 47.217 1.00 101.14 18 ARG D CA 1
ATOM 3886 C C . ARG D 4 18 ? -8.476 15.658 47.137 1.00 93.92 18 ARG D C 1
ATOM 3887 O O . ARG D 4 18 ? -7.346 15.485 46.668 1.00 101.97 18 ARG D O 1
ATOM 3895 N N . ILE D 4 19 ? -9.237 14.665 47.598 1.00 90.13 19 ILE D N 1
ATOM 3896 C CA . ILE D 4 19 ? -8.836 13.266 47.546 1.00 79.83 19 ILE D CA 1
ATOM 3897 C C . ILE D 4 19 ? -9.821 12.565 46.625 1.00 79.24 19 ILE D C 1
ATOM 3898 O O . ILE D 4 19 ? -11.032 12.783 46.725 1.00 83.28 19 ILE D O 1
ATOM 3903 N N . THR D 4 20 ? -9.311 11.724 45.735 1.00 86.62 20 THR D N 1
ATOM 3904 C CA . THR D 4 20 ? -10.148 10.984 44.802 1.00 86.80 20 THR D CA 1
ATOM 3905 C C . THR D 4 20 ? -9.933 9.495 45.013 1.00 86.46 20 THR D C 1
ATOM 3906 O O . THR D 4 20 ? -8.793 9.043 45.147 1.00 81.84 20 THR D O 1
ATOM 3910 N N . GLY D 4 21 ? -11.021 8.730 45.024 1.00 78.43 21 GLY D N 1
ATOM 3911 C CA . GLY D 4 21 ? -10.887 7.296 45.225 1.00 76.77 21 GLY D CA 1
ATOM 3912 C C . GLY D 4 21 ? -12.201 6.578 45.016 1.00 79.14 21 GLY D C 1
ATOM 3913 O O . GLY D 4 21 ? -13.248 7.195 44.793 1.00 79.85 21 GLY D O 1
ATOM 3914 N N . THR D 4 22 ? -12.129 5.248 45.089 1.00 88.28 22 THR D N 1
ATOM 3915 C CA . THR D 4 22 ? -13.303 4.400 44.907 1.00 84.66 22 THR D CA 1
ATOM 3916 C C . THR D 4 22 ? -13.895 4.035 46.263 1.00 87.96 22 THR D C 1
ATOM 3917 O O . THR D 4 22 ? -13.164 3.663 47.184 1.00 91.87 22 THR D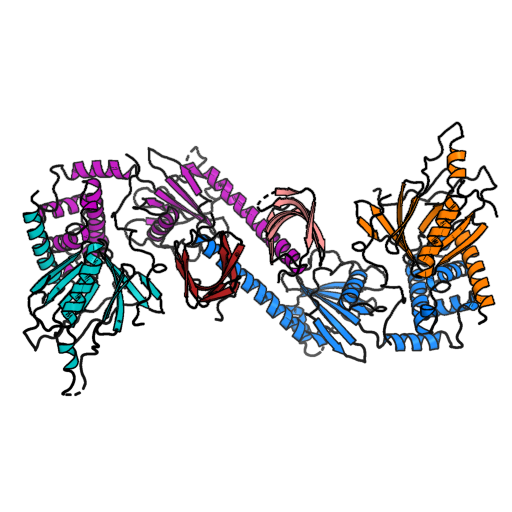 O 1
ATOM 3921 N N . LEU D 4 23 ? -15.215 4.147 46.386 1.00 89.80 23 LEU D N 1
ATOM 3922 C CA . LEU D 4 23 ? -15.869 3.948 47.676 1.00 75.17 23 LEU D CA 1
ATOM 3923 C C . LEU D 4 23 ? -15.875 2.467 48.048 1.00 80.20 23 LEU D C 1
ATOM 3924 O O . LEU D 4 23 ? -16.467 1.641 47.345 1.00 81.46 23 LEU D O 1
ATOM 3929 N N . LYS D 4 24 ? -15.207 2.140 49.156 1.00 81.50 24 LYS D N 1
ATOM 3930 C CA . LYS D 4 24 ? -15.085 0.787 49.687 1.00 82.13 24 LYS D CA 1
ATOM 3931 C C . LYS D 4 24 ? -16.228 0.439 50.637 1.00 84.50 24 LYS D C 1
ATOM 3932 O O . LYS D 4 24 ? -16.821 -0.639 50.529 1.00 94.21 24 LYS D O 1
ATOM 3938 N N . GLN D 4 25 ? -16.546 1.341 51.562 1.00 81.20 25 GLN D N 1
ATOM 3939 C CA . GLN D 4 25 ? -17.721 1.225 52.416 1.00 81.96 25 GLN D CA 1
ATOM 3940 C C . GLN D 4 25 ? -17.927 2.556 53.124 1.00 75.43 25 GLN D C 1
ATOM 3941 O O . GLN D 4 25 ? -16.981 3.324 53.322 1.00 68.41 25 GLN D O 1
ATOM 3947 N N . VAL D 4 26 ? -19.174 2.815 53.512 1.00 72.74 26 VAL D N 1
ATOM 3948 C CA . VAL D 4 26 ? -19.543 4.076 54.144 1.00 74.21 26 VAL D CA 1
ATOM 3949 C C . VAL D 4 26 ? -20.521 3.820 55.286 1.00 75.30 26 VAL D C 1
ATOM 3950 O O . VAL D 4 26 ? -21.443 3.006 55.166 1.00 74.28 26 VAL D O 1
ATOM 3954 N N . SER D 4 27 ? -20.310 4.524 56.393 1.00 66.70 27 SER D N 1
ATOM 3955 C CA . SER D 4 27 ? -21.208 4.535 57.539 1.00 79.92 27 SER D CA 1
ATOM 3956 C C . SER D 4 27 ? -21.343 5.983 58.000 1.00 79.65 27 SER D C 1
ATOM 3957 O O . SER D 4 27 ? -20.555 6.838 57.573 1.00 78.43 27 SER D O 1
ATOM 3960 N N . PRO D 4 28 ? -22.328 6.309 58.853 1.00 77.21 28 PRO D N 1
ATOM 3961 C CA . PRO D 4 28 ? -22.499 7.700 59.303 1.00 74.07 28 PRO D CA 1
ATOM 3962 C C . PRO D 4 28 ? -21.262 8.380 59.873 1.00 76.18 28 PRO D C 1
ATOM 3963 O O . PRO D 4 28 ? -21.200 9.614 59.895 1.00 79.95 28 PRO D O 1
ATOM 3967 N N . LYS D 4 29 ? -20.279 7.617 60.345 1.00 81.15 29 LYS D N 1
ATOM 3968 C CA . LYS D 4 29 ? -19.130 8.218 61.009 1.00 84.56 29 LYS D CA 1
ATOM 3969 C C . LYS D 4 29 ? -17.847 8.176 60.190 1.00 80.22 29 LYS D C 1
ATOM 3970 O O . LYS D 4 29 ? -16.989 9.044 60.370 1.00 82.41 29 LYS D O 1
ATOM 3976 N N . SER D 4 30 ? -17.691 7.208 59.289 1.00 80.46 30 SER D N 1
ATOM 3977 C CA . SER D 4 30 ? -16.427 7.021 58.592 1.00 70.06 30 SER D CA 1
ATOM 3978 C C . SER D 4 30 ? -16.683 6.670 57.132 1.00 77.79 30 SER D C 1
ATOM 3979 O O . SER D 4 30 ? -17.747 6.166 56.765 1.00 76.91 30 SER D O 1
ATOM 3982 N N . LEU D 4 31 ? -15.674 6.943 56.307 1.00 77.29 31 LEU D N 1
ATOM 3983 C CA . LEU D 4 31 ? -15.702 6.706 54.870 1.00 75.65 31 LEU D CA 1
ATOM 3984 C C . LEU D 4 31 ? -14.382 6.076 54.451 1.00 75.62 31 LEU D C 1
ATOM 3985 O O . LEU D 4 31 ? -13.313 6.582 54.808 1.00 74.91 31 LEU D O 1
ATOM 3990 N N . THR D 4 32 ? -14.458 4.978 53.700 1.00 72.12 32 THR D N 1
ATOM 3991 C CA . THR D 4 32 ? -13.280 4.248 53.247 1.00 84.25 32 THR D CA 1
ATOM 3992 C C . THR D 4 32 ? -13.207 4.267 51.726 1.00 83.46 32 THR D C 1
ATOM 3993 O O . THR D 4 32 ? -14.213 4.060 51.044 1.00 76.65 32 THR D O 1
ATOM 3997 N N . LEU D 4 33 ? -12.004 4.506 51.206 1.00 77.52 33 LEU D N 1
ATOM 3998 C CA . LEU D 4 33 ? -11.727 4.563 49.779 1.00 79.71 33 LEU D CA 1
ATOM 3999 C C . LEU D 4 33 ? -10.586 3.616 49.442 1.00 80.55 33 LEU D C 1
ATOM 4000 O O . LEU D 4 33 ? -9.767 3.268 50.294 1.00 89.15 33 LEU D O 1
ATOM 4005 N N . THR D 4 34 ? -10.541 3.201 48.180 1.00 73.47 34 THR D N 1
ATOM 4006 C CA . THR D 4 34 ? -9.423 2.449 47.638 1.00 82.17 34 THR D CA 1
ATOM 4007 C C . THR D 4 34 ? -8.811 3.208 46.467 1.00 84.21 34 THR D C 1
ATOM 4008 O O . THR D 4 34 ? -9.493 3.988 45.786 1.00 89.27 34 THR D O 1
ATOM 4012 N N . ASP D 4 35 ? -7.504 2.980 46.280 1.00 92.69 35 ASP D N 1
ATOM 4013 C CA . ASP D 4 35 ? -6.657 3.629 45.270 1.00 104.02 35 ASP D CA 1
ATOM 4014 C C . ASP D 4 35 ? -6.833 5.150 45.265 1.00 94.47 35 ASP D C 1
ATOM 4015 O O . ASP D 4 35 ? -6.960 5.792 44.222 1.00 104.74 35 ASP D O 1
ATOM 4020 N N . ALA D 4 36 ? -6.801 5.733 46.461 1.00 82.29 36 ALA D N 1
ATOM 4021 C CA . ALA D 4 36 ? -6.973 7.173 46.608 1.00 83.84 36 ALA D CA 1
ATOM 4022 C C . ALA D 4 36 ? -5.771 7.932 46.051 1.00 77.37 36 ALA D C 1
ATOM 4023 O O . ALA D 4 36 ? -4.630 7.693 46.463 1.00 77.72 36 ALA D O 1
ATOM 4025 N N . VAL D 4 37 ? -6.026 8.840 45.106 1.00 78.54 37 VAL D N 1
ATOM 4026 C CA . VAL D 4 37 ? -5.021 9.770 44.595 1.00 87.05 37 VAL D CA 1
ATOM 4027 C C . VAL D 4 37 ? -5.216 11.119 45.277 1.00 81.30 37 VAL D C 1
ATOM 4028 O O . VAL D 4 37 ? -6.352 11.554 45.509 1.00 85.60 37 VAL D O 1
ATOM 4032 N N . PHE D 4 38 ? -4.112 11.785 45.604 1.00 82.07 38 PHE D N 1
ATOM 4033 C CA . PHE D 4 38 ? -4.142 13.048 46.332 1.00 79.74 38 PHE D CA 1
ATOM 4034 C C . PHE D 4 38 ? -3.755 14.192 45.403 1.00 94.74 38 PHE D C 1
ATOM 4035 O O . PHE D 4 38 ? -2.840 14.053 44.584 1.00 106.27 38 PHE D O 1
ATOM 4043 N N . GLN D 4 39 ? -4.468 15.318 45.530 1.00 96.63 39 GLN D N 1
ATOM 4044 C CA . GLN D 4 39 ? -4.197 16.486 44.692 1.00 98.06 39 GLN D CA 1
ATOM 4045 C C . GLN D 4 39 ? -2.748 16.939 44.819 1.00 98.60 39 GLN D C 1
ATOM 4046 O O . GLN D 4 39 ? -2.082 17.220 43.815 1.00 112.39 39 GLN D O 1
ATOM 4052 N N . ASP D 4 40 ? -2.245 17.023 46.045 1.00 85.77 40 ASP D N 1
ATOM 4053 C CA . ASP D 4 40 ? -0.889 17.498 46.274 1.00 85.70 40 ASP D CA 1
ATOM 4054 C C . ASP D 4 40 ? 0.163 16.417 46.080 1.00 86.92 40 ASP D C 1
ATOM 4055 O O . ASP D 4 40 ? 1.352 16.694 46.276 1.00 90.65 40 ASP D O 1
ATOM 4060 N N . GLY D 4 41 ? -0.231 15.210 45.714 1.00 90.38 41 GLY D N 1
ATOM 4061 C CA . GLY D 4 41 ? 0.746 14.175 45.428 1.00 95.83 41 GLY D CA 1
ATOM 4062 C C . GLY D 4 41 ? 0.626 12.994 46.372 1.00 92.26 41 GLY D C 1
ATOM 4063 O O . GLY D 4 41 ? 0.492 13.156 47.590 1.00 88.07 41 GLY D O 1
ATOM 4064 N N . GLY D 4 42 ? 0.674 11.793 45.804 1.00 93.98 42 GLY D N 1
ATOM 4065 C CA . GLY D 4 42 ? 0.684 10.562 46.571 1.00 74.20 42 GLY D CA 1
ATOM 4066 C C . GLY D 4 42 ? -0.518 9.670 46.344 1.00 74.02 42 GLY D C 1
ATOM 4067 O O . GLY D 4 42 ? -1.653 10.146 46.254 1.00 82.11 42 GLY D O 1
ATOM 4068 N N . VAL D 4 43 ? -0.270 8.371 46.223 1.00 74.79 43 VAL D N 1
ATOM 4069 C CA . VAL D 4 43 ? -1.323 7.378 46.057 1.00 76.88 43 VAL D CA 1
ATOM 4070 C C . VAL D 4 43 ? -1.371 6.483 47.292 1.00 73.61 43 VAL D C 1
ATOM 4071 O O . VAL D 4 43 ? -0.399 6.360 48.046 1.00 73.20 43 VAL D O 1
ATOM 4075 N N . SER D 4 44 ? -2.537 5.871 47.514 1.00 68.71 44 SER D N 1
ATOM 4076 C CA . SER D 4 44 ? -2.708 4.985 48.649 1.00 67.15 44 SER D CA 1
ATOM 4077 C C . SER D 4 44 ? -3.736 3.909 48.325 1.00 69.31 44 SER D C 1
ATOM 4078 O O . SER D 4 44 ? -4.840 4.245 47.869 1.00 74.84 44 SER D O 1
ATOM 4081 N N . PRO D 4 45 ? -3.431 2.632 48.579 1.00 72.58 45 PRO D N 1
ATOM 4082 C CA . PRO D 4 45 ? -4.385 1.576 48.208 1.00 61.91 45 PRO D CA 1
ATOM 4083 C C . PRO D 4 45 ? -5.646 1.577 49.052 1.00 69.95 45 PRO D C 1
ATOM 4084 O O . PRO D 4 45 ? -6.713 1.224 48.538 1.00 71.54 45 PRO D O 1
ATOM 4088 N N . VAL D 4 46 ? -5.562 1.953 50.328 1.00 78.27 46 VAL D N 1
ATOM 4089 C CA . VAL D 4 46 ? -6.723 2.049 51.208 1.00 66.76 46 VAL D CA 1
ATOM 4090 C C . VAL D 4 46 ? -6.601 3.331 52.021 1.00 68.22 46 VAL D C 1
ATOM 4091 O O . VAL D 4 46 ? -5.543 3.608 52.595 1.00 70.08 46 VAL D O 1
ATOM 4095 N N . PHE D 4 47 ? -7.682 4.110 52.075 1.00 67.37 47 PHE D N 1
ATOM 4096 C CA . PHE D 4 47 ? -7.709 5.392 52.772 1.00 69.04 47 PHE D CA 1
ATOM 4097 C C . PHE D 4 47 ? -8.974 5.488 53.612 1.00 70.57 47 PHE D C 1
ATOM 4098 O O . PHE D 4 47 ? -10.081 5.420 53.073 1.00 69.44 47 PHE D O 1
ATOM 4106 N N . LYS D 4 48 ? -8.814 5.673 54.921 1.00 69.27 48 LYS D N 1
ATOM 4107 C CA . LYS D 4 48 ? -9.932 5.767 55.854 1.00 64.73 48 LYS D CA 1
ATOM 4108 C C . LYS D 4 48 ? -9.988 7.174 56.437 1.00 70.07 48 LYS D C 1
ATOM 4109 O O . LYS D 4 48 ? -8.984 7.674 56.958 1.00 73.85 48 LYS D O 1
ATOM 4115 N N . ILE D 4 49 ? -11.169 7.794 56.376 1.00 69.05 49 ILE D N 1
ATOM 4116 C CA . ILE D 4 49 ? -11.359 9.190 56.757 1.00 70.04 49 ILE D CA 1
ATOM 4117 C C . ILE D 4 49 ? -12.634 9.316 57.581 1.00 73.68 49 ILE D C 1
ATOM 4118 O O . ILE D 4 49 ? -13.574 8.532 57.429 1.00 78.35 49 ILE D O 1
ATOM 4123 N N . LYS D 4 50 ? -12.666 10.312 58.462 1.00 74.24 50 LYS D N 1
ATOM 4124 C CA . LYS D 4 50 ? -13.811 10.539 59.330 1.00 87.06 50 LYS D CA 1
ATOM 4125 C C . LYS D 4 50 ? -14.628 11.717 58.819 1.00 90.65 50 LYS D C 1
ATOM 4126 O O . LYS D 4 50 ? -14.076 12.694 58.303 1.00 102.26 50 LYS D O 1
ATOM 4132 N N . ALA D 4 51 ? -15.950 11.622 58.980 1.00 82.71 51 ALA D N 1
ATOM 4133 C CA . ALA D 4 51 ? -16.846 12.677 58.519 1.00 78.73 51 ALA D CA 1
ATOM 4134 C C . ALA D 4 51 ? -16.567 14.020 59.183 1.00 95.67 51 ALA D C 1
ATOM 4135 O O . ALA D 4 51 ? -17.017 15.053 58.677 1.00 100.33 51 ALA D O 1
ATOM 4137 N N . ASP D 4 52 ? -15.832 14.030 60.295 1.00 102.98 52 ASP D N 1
ATOM 4138 C CA . ASP D 4 52 ? -15.530 15.287 60.971 1.00 104.61 52 ASP D CA 1
ATOM 4139 C C . ASP D 4 52 ? -14.659 16.186 60.104 1.00 107.42 52 ASP D C 1
ATOM 4140 O O . ASP D 4 52 ? -14.809 17.413 60.120 1.00 109.72 52 ASP D O 1
ATOM 4145 N N . LYS D 4 53 ? -13.742 15.594 59.343 1.00 99.12 53 LYS D N 1
ATOM 4146 C CA . LYS D 4 53 ? -12.742 16.341 58.597 1.00 98.75 53 LYS D CA 1
ATOM 4147 C C . LYS D 4 53 ? -13.166 16.660 57.167 1.00 98.05 53 LYS D C 1
ATOM 4148 O O . LYS D 4 53 ? -12.348 17.170 56.395 1.00 89.35 53 LYS D O 1
ATOM 4154 N N . LEU D 4 54 ? -14.422 16.410 56.804 1.00 93.08 54 LEU D N 1
ATOM 4155 C CA . LEU D 4 54 ? -14.888 16.595 55.435 1.00 94.70 54 LEU D CA 1
ATOM 4156 C C . LEU D 4 54 ? -15.674 17.892 55.308 1.00 104.14 54 LEU D C 1
ATOM 4157 O O . LEU D 4 54 ? -16.631 18.122 56.054 1.00 110.40 54 LEU D O 1
ATOM 4162 N N . TYR D 4 55 ? -15.277 18.724 54.347 1.00 114.47 55 TYR D N 1
ATOM 4163 C CA . TYR D 4 55 ? -15.954 19.988 54.091 1.00 109.76 55 TYR D CA 1
ATOM 4164 C C . TYR D 4 55 ? -16.875 19.947 52.880 1.00 111.43 55 TYR D C 1
ATOM 4165 O O . TYR D 4 55 ? -17.868 20.682 52.855 1.00 121.41 55 TYR D O 1
ATOM 4174 N N . ASP D 4 56 ? -16.585 19.113 51.880 1.00 102.23 56 ASP D N 1
ATOM 4175 C CA . ASP D 4 56 ? -17.550 18.866 50.817 1.00 106.76 56 ASP D CA 1
ATOM 4176 C C . ASP D 4 56 ? -17.168 17.575 50.105 1.00 104.10 56 ASP D C 1
ATOM 4177 O O . ASP D 4 56 ? -16.001 17.167 50.107 1.00 103.53 56 ASP D O 1
ATOM 4182 N N . LEU D 4 57 ? -18.172 16.943 49.495 1.00 94.21 57 LEU D N 1
ATOM 4183 C CA . LEU D 4 57 ? -18.023 15.682 48.783 1.00 91.44 57 LEU D CA 1
ATOM 4184 C C . LEU D 4 57 ? -18.828 15.753 47.492 1.00 98.86 57 LEU D C 1
ATOM 4185 O O . LEU D 4 57 ? -19.957 16.251 47.490 1.00 104.76 57 LEU D O 1
ATOM 4190 N N . LYS D 4 58 ? -18.261 15.241 46.401 1.00 95.70 58 LYS D N 1
ATOM 4191 C CA . LYS D 4 58 ? -18.995 15.171 45.145 1.00 97.20 58 LYS D CA 1
ATOM 4192 C C . LYS D 4 58 ? -18.569 13.899 44.418 1.00 95.48 58 LYS D C 1
ATOM 4193 O O . LYS D 4 58 ? -17.483 13.363 44.656 1.00 97.82 58 LYS D O 1
ATOM 4199 N N . VAL D 4 59 ? -19.431 13.422 43.518 1.00 85.65 59 VAL D N 1
ATOM 4200 C CA . VAL D 4 59 ? -19.287 12.115 42.881 1.00 85.36 59 VAL D CA 1
ATOM 4201 C C . VAL D 4 59 ? -19.066 12.299 41.384 1.00 95.60 59 VAL D C 1
ATOM 4202 O O . VAL D 4 59 ? -19.692 13.157 40.751 1.00 103.97 59 VAL D O 1
ATOM 4206 N N . LEU D 4 60 ? -18.165 11.488 40.819 1.00 83.42 60 LEU D N 1
ATOM 4207 C CA . LEU D 4 60 ? -17.754 11.616 39.425 1.00 80.45 60 LEU D CA 1
ATOM 4208 C C . LEU D 4 60 ? -18.290 10.503 38.534 1.00 93.14 60 LEU D C 1
ATOM 4209 O O . LEU D 4 60 ? -18.944 10.786 37.526 1.00 95.79 60 LEU D O 1
ATOM 4214 N N . LYS D 4 61 ? -18.002 9.243 38.847 1.00 92.06 61 LYS D N 1
ATOM 4215 C CA . LYS D 4 61 ? -18.370 8.139 37.976 1.00 95.55 61 LYS D CA 1
ATOM 4216 C C . LYS D 4 61 ? -19.216 7.116 38.724 1.00 91.64 61 LYS D C 1
ATOM 4217 O O . LYS D 4 61 ? -19.207 7.041 39.955 1.00 87.81 61 LYS D O 1
ATOM 4223 N N . LEU D 4 62 ? -19.951 6.336 37.949 1.00 97.04 62 LEU D N 1
ATOM 4224 C CA . LEU D 4 62 ? -20.692 5.175 38.420 1.00 90.21 62 LEU D CA 1
ATOM 4225 C C . LEU D 4 62 ? -19.789 3.952 38.398 1.00 99.96 62 LEU D C 1
ATOM 4226 O O . LEU D 4 62 ? -18.720 3.961 37.784 1.00 105.38 62 LEU D O 1
ATOM 4231 N N . PRO D 4 63 ? -20.171 2.874 39.077 1.00 96.98 63 PRO D N 1
ATOM 4232 C CA . PRO D 4 63 ? -19.353 1.660 39.033 1.00 99.53 63 PRO D CA 1
ATOM 4233 C C . PRO D 4 63 ? -19.427 1.022 37.659 1.00 100.52 63 PRO D C 1
ATOM 4234 O O . PRO D 4 63 ? -20.484 1.058 37.011 1.00 103.94 63 PRO D O 1
ATOM 4238 N N . PRO D 4 64 ? -18.318 0.449 37.176 1.00 113.89 64 PRO D N 1
ATOM 4239 C CA . PRO D 4 64 ? -18.265 -0.021 35.778 1.00 112.53 64 PRO D CA 1
ATOM 4240 C C . PRO D 4 64 ? -19.435 -0.897 35.363 1.00 118.92 64 PRO D C 1
ATOM 4241 O O . PRO D 4 64 ? -19.873 -0.815 34.207 1.00 119.43 64 PRO D O 1
ATOM 4245 N N . ASN D 4 65 ? -19.953 -1.725 36.268 1.00 136.68 65 ASN D N 1
ATOM 4246 C CA . ASN D 4 65 ? -21.170 -2.503 36.039 1.00 135.49 65 ASN D CA 1
ATOM 4247 C C . ASN D 4 65 ? -21.094 -3.342 34.762 1.00 138.91 65 ASN D C 1
ATOM 4248 O O . ASN D 4 65 ? -21.655 -2.971 33.729 1.00 148.61 65 ASN D O 1
ATOM 4253 N N . SER E 1 2 ? -20.830 -22.435 64.720 1.00 79.33 2 SER E N 1
ATOM 4254 C CA . SER E 1 2 ? -19.757 -23.401 64.518 1.00 78.31 2 SER E CA 1
ATOM 4255 C C . SER E 1 2 ? -20.123 -24.723 65.186 1.00 77.16 2 SER E C 1
ATOM 4256 O O . SER E 1 2 ? -20.187 -25.759 64.528 1.00 79.46 2 SER E O 1
ATOM 4259 N N . LEU E 1 3 ? -20.385 -24.679 66.533 1.00 76.68 3 LEU E N 1
ATOM 4260 C CA . LEU E 1 3 ? -20.795 -25.889 67.239 1.00 73.08 3 LEU E CA 1
ATOM 4261 C C . LEU E 1 3 ? -22.313 -26.038 67.210 1.00 75.06 3 LEU E C 1
ATOM 4262 O O . LEU E 1 3 ? -23.038 -25.053 67.379 1.00 85.86 3 LEU E O 1
ATOM 4267 N N . PRO E 1 4 ? -22.815 -27.257 67.006 1.00 68.74 4 PRO E N 1
ATOM 4268 C CA . PRO E 1 4 ? -24.267 -27.475 67.072 1.00 65.02 4 PRO E CA 1
ATOM 4269 C C . PRO E 1 4 ? -24.811 -27.269 68.475 1.00 65.97 4 PRO E C 1
ATOM 4270 O O . PRO E 1 4 ? -24.485 -28.030 69.390 1.00 85.98 4 PRO E O 1
ATOM 4274 N N . LEU E 1 5 ? -25.639 -26.247 68.658 1.00 67.30 5 LEU E N 1
ATOM 4275 C CA . LEU E 1 5 ? -26.257 -25.957 69.942 1.00 70.16 5 LEU E CA 1
ATOM 4276 C C . LEU E 1 5 ? -27.722 -26.372 69.910 1.00 80.41 5 LEU E C 1
ATOM 4277 O O . LEU E 1 5 ? -28.414 -26.169 68.908 1.00 93.69 5 LEU E O 1
ATOM 4282 N N . LEU E 1 6 ? -28.188 -26.958 71.009 1.00 75.89 6 LEU E N 1
ATOM 4283 C CA . LEU E 1 6 ? -29.588 -27.326 71.116 1.00 79.37 6 LEU E CA 1
ATOM 4284 C C . LEU E 1 6 ? -30.450 -26.076 71.275 1.00 83.03 6 LEU E C 1
ATOM 4285 O O . LEU E 1 6 ? -29.955 -24.953 71.415 1.00 77.85 6 LEU E O 1
ATOM 4290 N N . ARG E 1 7 ? -31.766 -26.284 71.247 1.00 76.63 7 ARG E N 1
ATOM 4291 C CA . ARG E 1 7 ? -32.742 -25.220 71.457 1.00 78.73 7 ARG E CA 1
ATOM 4292 C C . ARG E 1 7 ? -33.539 -25.582 72.704 1.00 83.71 7 ARG E C 1
ATOM 4293 O O . ARG E 1 7 ? -34.650 -26.125 72.605 1.00 90.13 7 ARG E O 1
ATOM 4301 N N . PRO E 1 8 ? -32.998 -25.309 73.896 1.00 83.36 8 PRO E N 1
ATOM 4302 C CA . PRO E 1 8 ? -33.713 -25.704 75.120 1.00 73.15 8 PRO E CA 1
ATOM 4303 C C . PRO E 1 8 ? -35.088 -25.075 75.233 1.00 78.72 8 PRO E C 1
ATOM 4304 O O . PRO E 1 8 ? -36.017 -25.723 75.727 1.00 83.00 8 PRO E O 1
ATOM 4308 N N . PHE E 1 9 ? -35.252 -23.843 74.749 1.00 71.69 9 PHE E N 1
ATOM 4309 C CA . PHE E 1 9 ? -36.521 -23.126 74.820 1.00 78.44 9 PHE E CA 1
ATOM 4310 C C . PHE E 1 9 ? -37.700 -23.956 74.317 1.00 90.57 9 PHE E C 1
ATOM 4311 O O . PHE E 1 9 ? -38.845 -23.712 74.714 1.00 102.16 9 PHE E O 1
ATOM 4319 N N . GLU E 1 10 ? -37.438 -24.938 73.450 1.00 80.27 10 GLU E N 1
ATOM 4320 C CA . GLU E 1 10 ? -38.520 -25.753 72.903 1.00 83.23 10 GLU E CA 1
ATOM 4321 C C . GLU E 1 10 ? -39.160 -26.629 73.974 1.00 85.03 10 GLU E C 1
ATOM 4322 O O . GLU E 1 10 ? -40.389 -26.710 74.067 1.00 87.17 10 GLU E O 1
ATOM 4328 N N . THR E 1 11 ? -38.341 -27.297 74.789 1.00 91.43 11 THR E N 1
ATOM 4329 C CA . THR E 1 11 ? -38.808 -28.332 75.702 1.00 96.27 11 THR E CA 1
ATOM 4330 C C . THR E 1 11 ? -38.639 -27.975 77.171 1.00 96.12 11 THR E C 1
ATOM 4331 O O . THR E 1 11 ? -39.007 -28.779 78.034 1.00 93.97 11 THR E O 1
ATOM 4335 N N . VAL E 1 12 ? -38.105 -26.814 77.479 1.00 91.53 12 VAL E N 1
ATOM 4336 C CA . VAL E 1 12 ? -37.662 -26.500 78.832 1.00 83.24 12 VAL E CA 1
ATOM 4337 C C . VAL E 1 12 ? -38.815 -25.922 79.644 1.00 81.59 12 VAL E C 1
ATOM 4338 O O . VAL E 1 12 ? -39.691 -25.222 79.124 1.00 91.13 12 VAL E O 1
ATOM 4342 N N . SER E 1 13 ? -38.823 -26.251 80.936 1.00 84.34 13 SER E N 1
ATOM 4343 C CA . SER E 1 13 ? -39.798 -25.725 81.880 1.00 82.04 13 SER E CA 1
ATOM 4344 C C . SER E 1 13 ? -39.725 -24.198 81.937 1.00 85.37 13 SER E C 1
ATOM 4345 O O . SER E 1 13 ? -38.802 -23.571 81.419 1.00 92.49 13 SER E O 1
ATOM 4348 N N . LEU E 1 14 ? -40.720 -23.592 82.587 1.00 80.22 14 LEU E N 1
ATOM 4349 C CA . LEU E 1 14 ? -40.763 -22.133 82.623 1.00 70.14 14 LEU E CA 1
ATOM 4350 C C . LEU E 1 14 ? -39.650 -21.561 83.495 1.00 87.09 14 LEU E C 1
ATOM 4351 O O . LEU E 1 14 ? -39.014 -20.571 83.117 1.00 88.69 14 LEU E O 1
ATOM 4356 N N . GLU E 1 15 ? -39.416 -22.151 84.671 1.00 86.98 15 GLU E N 1
ATOM 4357 C CA . GLU E 1 15 ? -38.382 -21.641 85.568 1.00 86.97 15 GLU E CA 1
ATOM 4358 C C . GLU E 1 15 ? -37.026 -21.583 84.872 1.00 80.52 15 GLU E C 1
ATOM 4359 O O . GLU E 1 15 ? -36.303 -20.583 84.967 1.00 82.41 15 GLU E O 1
ATOM 4365 N N . ASN E 1 16 ? -36.670 -22.646 84.146 1.00 72.46 16 ASN E N 1
ATOM 4366 C CA . ASN E 1 16 ? -35.356 -22.683 83.513 1.00 81.14 16 ASN E CA 1
ATOM 4367 C C . ASN E 1 16 ? -35.288 -21.737 82.318 1.00 76.41 16 ASN E C 1
ATOM 4368 O O . ASN E 1 16 ? -34.232 -21.158 82.039 1.00 66.83 16 ASN E O 1
ATOM 4373 N N . ALA E 1 17 ? -36.402 -21.564 81.600 1.00 75.12 17 ALA E N 1
ATOM 4374 C CA . ALA E 1 17 ? -36.431 -20.578 80.524 1.00 74.98 17 ALA E CA 1
ATOM 4375 C C . ALA E 1 17 ? -36.225 -19.172 81.074 1.00 72.55 17 ALA E C 1
ATOM 4376 O O . ALA E 1 17 ? -35.480 -18.366 80.497 1.00 81.23 17 ALA E O 1
ATOM 4378 N N . VAL E 1 18 ? -36.866 -18.866 82.203 1.00 57.98 18 VAL E N 1
ATOM 4379 C CA . VAL E 1 18 ? -36.578 -17.620 82.904 1.00 65.06 18 VAL E CA 1
ATOM 4380 C C . VAL E 1 18 ? -35.093 -17.531 83.243 1.00 78.43 18 VAL E C 1
ATOM 4381 O O . VAL E 1 18 ? -34.480 -16.471 83.106 1.00 76.01 18 VAL E O 1
ATOM 4385 N N . GLU E 1 19 ? -34.489 -18.643 83.683 1.00 74.02 19 GLU E N 1
ATOM 4386 C CA . GLU E 1 19 ? -33.063 -18.615 84.016 1.00 73.78 19 GLU E CA 1
ATOM 4387 C C . GLU E 1 19 ? -32.223 -18.241 82.795 1.00 69.41 19 GLU E C 1
ATOM 4388 O O . GLU E 1 19 ? -31.314 -17.404 82.881 1.00 74.75 19 GLU E O 1
ATOM 4394 N N . ASP E 1 20 ? -32.524 -18.857 81.647 1.00 69.60 20 ASP E N 1
ATOM 4395 C CA . ASP E 1 20 ? -31.882 -18.498 80.384 1.00 65.73 20 ASP E CA 1
ATOM 4396 C C . ASP E 1 20 ? -31.997 -17.002 80.114 1.00 61.02 20 ASP E C 1
ATOM 4397 O O . ASP E 1 20 ? -30.993 -16.319 79.872 1.00 63.22 20 ASP E O 1
ATOM 4402 N N . LEU E 1 21 ? -33.224 -16.474 80.160 1.00 50.55 21 LEU E N 1
ATOM 4403 C CA . LEU E 1 21 ? -33.423 -15.043 79.945 1.00 63.93 21 LEU E CA 1
ATOM 4404 C C . LEU E 1 21 ? -32.608 -14.204 80.930 1.00 68.07 21 LEU E C 1
ATOM 4405 O O . LEU E 1 21 ? -32.040 -13.171 80.554 1.00 76.43 21 LEU E O 1
ATOM 4410 N N . VAL E 1 22 ? -32.524 -14.639 82.189 1.00 60.91 22 VAL E N 1
ATOM 4411 C CA . VAL E 1 22 ? -31.801 -13.866 83.195 1.00 69.70 22 VAL E CA 1
ATOM 4412 C C . VAL E 1 22 ? -30.312 -13.840 82.875 1.00 69.12 22 VAL E C 1
ATOM 4413 O O . VAL E 1 22 ? -29.640 -12.819 83.070 1.00 68.90 22 VAL E O 1
ATOM 4417 N N . VAL E 1 23 ? -29.774 -14.950 82.368 1.00 55.87 23 VAL E N 1
ATOM 4418 C CA . VAL E 1 23 ? -28.382 -14.949 81.924 1.00 59.22 23 VAL E CA 1
ATOM 4419 C C . VAL E 1 23 ? -28.206 -14.000 80.746 1.00 66.42 23 VAL E C 1
ATOM 4420 O O . VAL E 1 23 ? -27.245 -13.224 80.687 1.00 73.98 23 VAL E O 1
ATOM 4424 N N . ARG E 1 24 ? -29.150 -14.030 79.802 1.00 71.50 24 ARG E N 1
ATOM 4425 C CA . ARG E 1 24 ? -29.000 -13.244 78.581 1.00 63.73 24 ARG E CA 1
ATOM 4426 C C . ARG E 1 24 ? -29.053 -11.745 78.856 1.00 75.18 24 ARG E C 1
ATOM 4427 O O . ARG E 1 24 ? -28.289 -10.972 78.264 1.00 79.14 24 ARG E O 1
ATOM 4435 N N . PHE E 1 25 ? -29.945 -11.311 79.751 1.00 66.79 25 PHE E N 1
ATOM 4436 C CA . PHE E 1 25 ? -30.329 -9.908 79.798 1.00 66.98 25 PHE E CA 1
ATOM 4437 C C . PHE E 1 25 ? -30.000 -9.170 81.086 1.00 78.29 25 PHE E C 1
ATOM 4438 O O . PHE E 1 25 ? -29.942 -7.937 81.056 1.00 86.86 25 PHE E O 1
ATOM 4446 N N . ILE E 1 26 ? -29.810 -9.856 82.213 1.00 76.42 26 ILE E N 1
ATOM 4447 C CA . ILE E 1 26 ? -29.683 -9.136 83.478 1.00 62.28 26 ILE E CA 1
ATOM 4448 C C . ILE E 1 26 ? -28.463 -9.593 84.266 1.00 64.85 26 ILE E C 1
ATOM 4449 O O . ILE E 1 26 ? -27.771 -8.775 84.883 1.00 64.72 26 ILE E O 1
ATOM 4454 N N . LEU E 1 27 ? -28.194 -10.900 84.262 1.00 66.05 27 LEU E N 1
ATOM 4455 C CA . LEU E 1 27 ? -27.196 -11.451 85.174 1.00 64.59 27 LEU E CA 1
ATOM 4456 C C . LEU E 1 27 ? -25.793 -10.943 84.861 1.00 73.14 27 LEU E C 1
ATOM 4457 O O . LEU E 1 27 ? -24.993 -10.712 85.775 1.00 85.61 27 LEU E O 1
ATOM 4462 N N . ASN E 1 28 ? -25.475 -10.755 83.581 1.00 80.63 28 ASN E N 1
ATOM 4463 C CA . ASN E 1 28 ? -24.102 -10.515 83.158 1.00 67.76 28 ASN E CA 1
ATOM 4464 C C . ASN E 1 28 ? -23.877 -9.128 82.571 1.00 64.80 28 ASN E C 1
ATOM 4465 O O . ASN E 1 28 ? -22.816 -8.885 81.990 1.00 70.14 28 ASN E O 1
ATOM 4470 N N . VAL E 1 29 ? -24.834 -8.215 82.707 1.00 68.30 29 VAL E N 1
ATOM 4471 C CA . VAL E 1 29 ? -24.679 -6.868 82.158 1.00 67.17 29 VAL E CA 1
ATOM 4472 C C . VAL E 1 29 ? -23.520 -6.179 82.867 1.00 74.89 29 VAL E C 1
ATOM 4473 O O . VAL E 1 29 ? -23.218 -6.512 84.022 1.00 89.18 29 VAL E O 1
ATOM 4477 N N . PRO E 1 30 ? -22.838 -5.238 82.222 1.00 79.95 30 PRO E N 1
ATOM 4478 C CA . PRO E 1 30 ? -21.793 -4.472 82.910 1.00 72.91 30 PRO E CA 1
ATOM 4479 C C . PRO E 1 30 ? -22.375 -3.713 84.088 1.00 75.85 30 PRO E C 1
ATOM 4480 O O . PRO E 1 30 ? -23.583 -3.429 84.112 1.00 77.69 30 PRO E O 1
ATOM 4484 N N . PRO E 1 31 ? -21.558 -3.382 85.093 1.00 78.06 31 PRO E N 1
ATOM 4485 C CA . PRO E 1 31 ? -22.115 -2.763 86.309 1.00 83.73 31 PRO E CA 1
ATOM 4486 C C . PRO E 1 31 ? -22.800 -1.436 86.051 1.00 89.31 31 PRO E C 1
ATOM 4487 O O . PRO E 1 31 ? -23.718 -1.068 86.795 1.00 93.90 31 PRO E O 1
ATOM 4491 N N . GLU E 1 32 ? -22.384 -0.715 85.008 1.00 93.81 32 GLU E N 1
ATOM 4492 C CA . GLU E 1 32 ? -23.018 0.550 84.648 1.00 98.14 32 GLU E CA 1
ATOM 4493 C C . GLU E 1 32 ? -24.527 0.402 84.468 1.00 94.15 32 GLU E C 1
ATOM 4494 O O . GLU E 1 32 ? -25.280 1.348 84.727 1.00 87.98 32 GLU E O 1
ATOM 4500 N N . ASP E 1 33 ? -24.990 -0.779 84.063 1.00 96.24 33 ASP E N 1
ATOM 4501 C CA . ASP E 1 33 ? -26.403 -1.028 83.811 1.00 82.86 33 ASP E CA 1
ATOM 4502 C C . ASP E 1 33 ? -27.165 -1.506 85.041 1.00 89.87 33 ASP E C 1
ATOM 4503 O O . ASP E 1 33 ? -28.383 -1.696 84.961 1.00 89.03 33 ASP E O 1
ATOM 4508 N N . LEU E 1 34 ? -26.484 -1.716 86.168 1.00 97.27 34 LEU E N 1
ATOM 4509 C CA . LEU E 1 34 ? -27.127 -2.111 87.415 1.00 93.86 34 LEU E CA 1
ATOM 4510 C C . LEU E 1 34 ? -27.113 -0.986 88.445 1.00 93.82 34 LEU E C 1
ATOM 4511 O O . LEU E 1 34 ? -27.332 -1.234 89.634 1.00 88.22 34 LEU E O 1
ATOM 4516 N N . SER E 1 35 ? -26.875 0.252 88.002 1.00 98.02 35 SER E N 1
ATOM 4517 C CA . SER E 1 35 ? -26.646 1.353 88.934 1.00 97.73 35 SER E CA 1
ATOM 4518 C C . SER E 1 35 ? -27.922 1.744 89.670 1.00 93.41 35 SER E C 1
ATOM 4519 O O . SER E 1 35 ? -27.922 1.882 90.899 1.00 88.98 35 SER E O 1
ATOM 4522 N N . THR E 1 36 ? -29.017 1.940 88.940 1.00 93.71 36 THR E N 1
ATOM 4523 C CA . THR E 1 36 ? -30.278 2.359 89.532 1.00 90.94 36 THR E CA 1
ATOM 4524 C C . THR E 1 36 ? -31.381 1.395 89.123 1.00 81.21 36 THR E C 1
ATOM 4525 O O . THR E 1 36 ? -31.212 0.560 88.231 1.00 71.98 36 THR E O 1
ATOM 4529 N N . VAL E 1 37 ? -32.526 1.522 89.800 1.00 83.08 37 VAL E N 1
ATOM 4530 C CA . VAL E 1 37 ? -33.691 0.711 89.458 1.00 86.36 37 VAL E CA 1
ATOM 4531 C C . VAL E 1 37 ? -34.143 1.012 88.035 1.00 93.92 37 VAL E C 1
ATOM 4532 O O . VAL E 1 37 ? -34.562 0.114 87.291 1.00 93.42 37 VAL E O 1
ATOM 4536 N N . GLU E 1 38 ? -34.056 2.283 87.632 1.00 92.62 38 GLU E N 1
ATOM 4537 C CA . GLU E 1 38 ? -34.486 2.668 86.294 1.00 90.01 38 GLU E CA 1
ATOM 4538 C C . GLU E 1 38 ? -33.639 1.987 85.226 1.00 87.15 38 GLU E C 1
ATOM 4539 O O . GLU E 1 38 ? -34.163 1.549 84.195 1.00 86.37 38 GLU E O 1
ATOM 4545 N N . ARG E 1 39 ? -32.329 1.873 85.460 1.00 87.59 39 ARG E N 1
ATOM 4546 C CA . ARG E 1 39 ? -31.449 1.248 84.477 1.00 79.41 39 ARG E CA 1
ATOM 4547 C C . ARG E 1 39 ? -31.750 -0.239 84.331 1.00 81.44 39 ARG E C 1
ATOM 4548 O O . ARG E 1 39 ? -31.918 -0.741 83.214 1.00 88.99 39 ARG E O 1
ATOM 4556 N N . VAL E 1 40 ? -31.817 -0.962 85.450 1.00 83.37 40 VAL E N 1
ATOM 4557 C CA . VAL E 1 40 ? -32.049 -2.400 85.381 1.00 78.68 40 VAL E CA 1
ATOM 4558 C C . VAL E 1 40 ? -33.428 -2.702 84.802 1.00 74.74 40 VAL E C 1
ATOM 4559 O O . VAL E 1 40 ? -33.600 -3.691 84.072 1.00 77.03 40 VAL E O 1
ATOM 4563 N N . LEU E 1 41 ? -34.427 -1.857 85.084 1.00 77.67 41 LEU E N 1
ATOM 4564 C CA . LEU E 1 41 ? -35.768 -2.144 84.582 1.00 77.55 41 LEU E CA 1
ATOM 4565 C C . LEU E 1 41 ? -35.818 -2.141 83.058 1.00 90.16 41 LEU E C 1
ATOM 4566 O O . LEU E 1 41 ? -36.677 -2.807 82.470 1.00 98.07 41 LEU E O 1
ATOM 4571 N N . PHE E 1 42 ? -34.905 -1.421 82.398 1.00 85.20 42 PHE E N 1
ATOM 4572 C CA . PHE E 1 42 ? -34.835 -1.497 80.940 1.00 79.27 42 PHE E CA 1
ATOM 4573 C C . PHE E 1 42 ? -34.416 -2.888 80.481 1.00 77.32 42 PHE E C 1
ATOM 4574 O O . PHE E 1 42 ? -34.962 -3.419 79.506 1.00 74.02 42 PHE E O 1
ATOM 4582 N N . HIS E 1 43 ? -33.444 -3.492 81.170 1.00 83.34 43 HIS E N 1
ATOM 4583 C CA . HIS E 1 43 ? -33.054 -4.860 80.846 1.00 73.59 43 HIS E CA 1
ATOM 4584 C C . HIS E 1 43 ? -34.183 -5.837 81.146 1.00 68.03 43 HIS E C 1
ATOM 4585 O O . HIS E 1 43 ? -34.402 -6.794 80.391 1.00 58.75 43 HIS E O 1
ATOM 4592 N N . PHE E 1 44 ? -34.916 -5.606 82.240 1.00 58.84 44 PHE E N 1
ATOM 4593 C CA . PHE E 1 44 ? -36.130 -6.379 82.485 1.00 71.59 44 PHE E CA 1
ATOM 4594 C C . PHE E 1 44 ? -37.098 -6.266 81.311 1.00 72.20 44 PHE E C 1
ATOM 4595 O O . PHE E 1 44 ? -37.728 -7.253 80.909 1.00 68.04 44 PHE E O 1
ATOM 4603 N N . GLU E 1 45 ? -37.208 -5.068 80.737 1.00 68.83 45 GLU E N 1
ATOM 4604 C CA . GLU E 1 45 ? -38.167 -4.826 79.664 1.00 74.14 45 GLU E CA 1
ATOM 4605 C C . GLU E 1 45 ? -37.763 -5.551 78.385 1.00 70.05 45 GLU E C 1
ATOM 4606 O O . GLU E 1 45 ? -38.579 -6.257 77.773 1.00 57.50 45 GLU E O 1
ATOM 4612 N N . GLU E 1 46 ? -36.505 -5.386 77.960 1.00 68.63 46 GLU E N 1
ATOM 4613 C CA . GLU E 1 46 ? -36.037 -6.118 76.787 1.00 64.03 46 GLU E CA 1
ATOM 4614 C C . GLU E 1 46 ? -36.149 -7.622 76.997 1.00 68.84 46 GLU E C 1
ATOM 4615 O O . GLU E 1 46 ? -36.467 -8.356 76.052 1.00 56.02 46 GLU E O 1
ATOM 4621 N N . ALA E 1 47 ? -35.918 -8.096 78.227 1.00 74.20 47 ALA E N 1
ATOM 4622 C CA . ALA E 1 47 ? -36.080 -9.519 78.514 1.00 69.51 47 ALA E CA 1
ATOM 4623 C C . ALA E 1 47 ? -37.526 -9.961 78.322 1.00 69.40 47 ALA E C 1
ATOM 4624 O O . ALA E 1 47 ? -37.788 -11.008 77.715 1.00 62.51 47 ALA E O 1
ATOM 4626 N N . SER E 1 48 ? -38.479 -9.174 78.832 1.00 67.85 48 SER E N 1
ATOM 4627 C CA . SER E 1 48 ? -39.890 -9.507 78.656 1.00 72.92 48 SER E CA 1
ATOM 4628 C C . SER E 1 48 ? -40.264 -9.562 77.179 1.00 73.95 48 SER E C 1
ATOM 4629 O O . SER E 1 48 ? -40.895 -10.525 76.722 1.00 78.03 48 SER E O 1
ATOM 4632 N N . TRP E 1 49 ? -39.887 -8.530 76.415 1.00 71.64 49 TRP E N 1
ATOM 4633 C CA . TRP E 1 49 ? -40.162 -8.552 74.981 1.00 68.74 49 TRP E CA 1
ATOM 4634 C C . TRP E 1 49 ? -39.548 -9.778 74.324 1.00 68.40 49 TRP E C 1
ATOM 4635 O O . TRP E 1 49 ? -40.175 -10.408 73.465 1.00 65.01 49 TRP E O 1
ATOM 4646 N N . PHE E 1 50 ? -38.324 -10.137 74.720 1.00 67.96 50 PHE E N 1
ATOM 4647 C CA . PHE E 1 50 ? -37.693 -11.330 74.168 1.00 72.96 50 PHE E CA 1
ATOM 4648 C C . PHE E 1 50 ? -38.524 -12.569 74.474 1.00 75.86 50 PHE E C 1
ATOM 4649 O O . PHE E 1 50 ? -38.668 -13.454 73.623 1.00 65.02 50 PHE E O 1
ATOM 4657 N N . TYR E 1 51 ? -39.096 -12.638 75.679 1.00 82.25 51 TYR E N 1
ATOM 4658 C CA . TYR E 1 51 ? -39.967 -13.759 76.018 1.00 88.17 51 TYR E CA 1
ATOM 4659 C C . TYR E 1 51 ? -41.189 -13.801 75.107 1.00 86.85 51 TYR E C 1
ATOM 4660 O O . TYR E 1 51 ? -41.517 -14.848 74.537 1.00 71.14 51 TYR E O 1
ATOM 4669 N N . THR E 1 52 ? -41.869 -12.662 74.948 1.00 84.90 52 THR E N 1
ATOM 4670 C CA . THR E 1 52 ? -43.120 -12.647 74.193 1.00 84.98 52 THR E CA 1
ATOM 4671 C C . THR E 1 52 ? -42.888 -12.936 72.713 1.00 89.11 52 THR E C 1
ATOM 4672 O O . THR E 1 52 ? -43.571 -13.782 72.122 1.00 98.97 52 THR E O 1
ATOM 4676 N N . ASP E 1 53 ? -41.919 -12.253 72.099 1.00 83.66 53 ASP E N 1
ATOM 4677 C CA . ASP E 1 53 ? -41.723 -12.321 70.655 1.00 68.57 53 ASP E CA 1
ATOM 4678 C C . ASP E 1 53 ? -41.075 -13.621 70.189 1.00 75.21 53 ASP E C 1
ATOM 4679 O O . ASP E 1 53 ? -41.246 -13.995 69.024 1.00 76.67 53 ASP E O 1
ATOM 4684 N N . PHE E 1 54 ? -40.339 -14.316 71.058 1.00 87.32 54 PHE E N 1
ATOM 4685 C CA . PHE E 1 54 ? -39.626 -15.531 70.669 1.00 75.83 54 PHE E CA 1
ATOM 4686 C C . PHE E 1 54 ? -40.016 -16.733 71.517 1.00 86.07 54 PHE E C 1
ATOM 4687 O O . PHE E 1 54 ? -40.498 -17.732 70.973 1.00 99.08 54 PHE E O 1
ATOM 4695 N N . VAL E 1 55 ? -39.813 -16.670 72.836 1.00 91.77 55 VAL E N 1
ATOM 4696 C CA . VAL E 1 55 ? -39.951 -17.855 73.681 1.00 94.15 55 VAL E CA 1
ATOM 4697 C C . VAL E 1 55 ? -41.384 -18.373 73.662 1.00 101.55 55 VAL E C 1
ATOM 4698 O O . VAL E 1 55 ? -41.619 -19.585 73.583 1.00 102.67 55 VAL E O 1
ATOM 4702 N N . LYS E 1 56 ? -42.362 -17.466 73.738 1.00 101.31 56 LYS E N 1
ATOM 4703 C CA . LYS E 1 56 ? -43.761 -17.878 73.681 1.00 100.46 56 LYS E CA 1
ATOM 4704 C C . LYS E 1 56 ? -44.086 -18.554 72.355 1.00 102.48 56 LYS E C 1
ATOM 4705 O O . LYS E 1 56 ? -44.958 -19.430 72.297 1.00 109.88 56 LYS E O 1
ATOM 4711 N N . LEU E 1 57 ? -43.380 -18.177 71.288 1.00 96.25 57 LEU E N 1
ATOM 4712 C CA . LEU E 1 57 ? -43.610 -18.782 69.981 1.00 102.15 57 LEU E CA 1
ATOM 4713 C C . LEU E 1 57 ? -43.085 -20.214 69.923 1.00 109.20 57 LEU E C 1
ATOM 4714 O O . LEU E 1 57 ? -43.683 -21.072 69.263 1.00 116.45 57 LEU E O 1
ATOM 4719 N N . MET E 1 58 ? -41.968 -20.494 70.602 1.00 115.31 58 MET E N 1
ATOM 4720 C CA . MET E 1 58 ? -41.381 -21.832 70.541 1.00 96.29 58 MET E CA 1
ATOM 4721 C C . MET E 1 58 ? -42.178 -22.829 71.371 1.00 92.42 58 MET E C 1
ATOM 4722 O O . MET E 1 58 ? -42.389 -23.971 70.946 1.00 100.73 58 MET E O 1
ATOM 4727 N N . ASN E 1 59 ? -42.620 -22.424 72.560 1.00 85.83 59 ASN E N 1
ATOM 4728 C CA . ASN E 1 59 ? -43.377 -23.287 73.463 1.00 93.23 59 ASN E CA 1
ATOM 4729 C C . ASN E 1 59 ? -44.748 -22.661 73.681 1.00 105.01 59 ASN E C 1
ATOM 4730 O O . ASN E 1 59 ? -44.924 -21.825 74.582 1.00 115.19 59 ASN E O 1
ATOM 4735 N N . PRO E 1 60 ? -45.744 -23.020 72.868 1.00 107.87 60 PRO E N 1
ATOM 4736 C CA . PRO E 1 60 ? -47.106 -22.525 73.120 1.00 101.22 60 PRO E CA 1
ATOM 4737 C C . PRO E 1 60 ? -47.671 -22.960 74.459 1.00 95.99 60 PRO E C 1
ATOM 4738 O O . PRO E 1 60 ? -48.611 -22.324 74.949 1.00 101.80 60 PRO E O 1
ATOM 4742 N N . TYR E 1 61 ? -47.127 -24.012 75.074 1.00 91.70 61 TYR E N 1
ATOM 4743 C CA . TYR E 1 61 ? -47.577 -24.427 76.398 1.00 98.62 61 TYR E CA 1
ATOM 4744 C C . TYR E 1 61 ? -47.208 -23.428 77.487 1.00 103.63 61 TYR E C 1
ATOM 4745 O O . TYR E 1 61 ? -47.525 -23.671 78.656 1.00 118.70 61 TYR E O 1
ATOM 4754 N N . LEU E 1 62 ? -46.540 -22.323 77.143 1.00 93.34 62 LEU E N 1
ATOM 4755 C CA . LEU E 1 62 ? -46.131 -21.284 78.073 1.00 94.44 62 LEU E CA 1
ATOM 4756 C C . LEU E 1 62 ? -47.216 -20.220 78.199 1.00 94.22 62 LEU E C 1
ATOM 4757 O O . LEU E 1 62 ? -48.025 -20.040 77.287 1.00 108.49 62 LEU E O 1
ATOM 4762 N N . PRO E 1 63 ? -47.270 -19.515 79.324 1.00 91.88 63 PRO E N 1
ATOM 4763 C CA . PRO E 1 63 ? -48.308 -18.499 79.511 1.00 95.80 63 PRO E CA 1
ATOM 4764 C C . PRO E 1 63 ? -47.941 -17.165 78.881 1.00 86.98 63 PRO E C 1
ATOM 4765 O O . PRO E 1 63 ? -46.768 -16.818 78.728 1.00 80.74 63 PRO E O 1
ATOM 4769 N N . ASN E 1 64 ? -48.977 -16.418 78.506 1.00 86.82 64 ASN E N 1
ATOM 4770 C CA . ASN E 1 64 ? -48.794 -15.022 78.135 1.00 88.38 64 ASN E CA 1
ATOM 4771 C C . ASN E 1 64 ? -48.429 -14.223 79.379 1.00 92.39 64 ASN E C 1
ATOM 4772 O O . ASN E 1 64 ? -49.109 -14.312 80.405 1.00 103.05 64 ASN E O 1
ATOM 4777 N N . LEU E 1 65 ? -47.351 -13.449 79.299 1.00 85.43 65 LEU E N 1
ATOM 4778 C CA . LEU E 1 65 ? -46.807 -12.768 80.467 1.00 90.19 65 LEU E CA 1
ATOM 4779 C C . LEU E 1 65 ? -46.742 -11.270 80.219 1.00 89.73 65 LEU E C 1
ATOM 4780 O O . LEU E 1 65 ? -46.009 -10.813 79.336 1.00 97.50 65 LEU E O 1
ATOM 4785 N N . SER E 1 66 ? -47.498 -10.512 81.008 1.00 85.25 66 SER E N 1
ATOM 4786 C CA . SER E 1 66 ? -47.334 -9.071 81.035 1.00 88.99 66 SER E CA 1
ATOM 4787 C C . SER E 1 66 ? -45.933 -8.728 81.535 1.00 86.43 66 SER E C 1
ATOM 4788 O O . SER E 1 66 ? -45.205 -9.576 82.049 1.00 88.00 66 SER E O 1
ATOM 4791 N N . ILE E 1 67 ? -45.548 -7.462 81.369 1.00 91.28 67 ILE E N 1
ATOM 4792 C CA . ILE E 1 67 ? -44.279 -7.011 81.935 1.00 89.60 67 ILE E CA 1
ATOM 4793 C C . ILE E 1 67 ? -44.312 -7.125 83.453 1.00 99.47 67 ILE E C 1
ATOM 4794 O O . ILE E 1 67 ? -43.316 -7.495 84.090 1.00 112.82 67 ILE E O 1
ATOM 4799 N N . LYS E 1 68 ? -45.466 -6.829 84.052 1.00 93.91 68 LYS E N 1
ATOM 4800 C CA . LYS E 1 68 ? -45.615 -6.933 85.498 1.00 91.32 68 LYS E CA 1
ATOM 4801 C C . LYS E 1 68 ? -45.503 -8.383 85.956 1.00 85.66 68 LYS E C 1
ATOM 4802 O O . LYS E 1 68 ? -44.717 -8.703 86.858 1.00 94.12 68 LYS E O 1
ATOM 4808 N N . SER E 1 69 ? -46.272 -9.278 85.330 1.00 78.80 69 SER E N 1
ATOM 4809 C CA . SER E 1 69 ? -46.228 -10.691 85.696 1.00 94.88 69 SER E CA 1
ATOM 4810 C C . SER E 1 69 ? -44.841 -11.273 85.462 1.00 105.57 69 SER E C 1
ATOM 4811 O O . SER E 1 69 ? -44.282 -11.949 86.334 1.00 115.50 69 SER E O 1
ATOM 4814 N N . PHE E 1 70 ? -44.273 -11.022 84.280 1.00 110.37 70 PHE E N 1
ATOM 4815 C CA . PHE E 1 70 ? -42.924 -11.485 83.969 1.00 94.16 70 PHE E CA 1
ATOM 4816 C C . PHE E 1 70 ? -41.927 -11.020 85.024 1.00 80.39 70 PHE E C 1
ATOM 4817 O O . PHE E 1 70 ? -41.098 -11.804 85.499 1.00 74.23 70 PHE E O 1
ATOM 4825 N N . SER E 1 71 ? -41.997 -9.742 85.407 1.00 69.41 71 SER E N 1
ATOM 4826 C CA . SER E 1 71 ? -41.121 -9.248 86.465 1.00 86.65 71 SER E CA 1
ATOM 4827 C C . SER E 1 71 ? -41.330 -10.024 87.760 1.00 97.02 71 SER E C 1
ATOM 4828 O O . SER E 1 71 ? -40.360 -10.382 88.441 1.00 96.47 71 SER E O 1
ATOM 4831 N N . LYS E 1 72 ? -42.590 -10.305 88.108 1.00 100.43 72 LYS E N 1
ATOM 4832 C CA . LYS E 1 72 ? -42.878 -11.096 89.303 1.00 100.64 72 LYS E CA 1
ATOM 4833 C C . LYS E 1 72 ? -42.176 -12.450 89.250 1.00 90.55 72 LYS E C 1
ATOM 4834 O O . LYS E 1 72 ? -41.430 -12.815 90.169 1.00 95.55 72 LYS E O 1
ATOM 4840 N N . ILE E 1 73 ? -42.395 -13.207 88.170 1.00 76.73 73 ILE E N 1
ATOM 4841 C CA . ILE E 1 73 ? -41.801 -14.537 88.066 1.00 76.31 73 ILE E CA 1
ATOM 4842 C C . ILE E 1 73 ? -40.278 -14.450 88.090 1.00 96.41 73 ILE E C 1
ATOM 4843 O O . ILE E 1 73 ? -39.604 -15.303 88.681 1.00 111.93 73 ILE E O 1
ATOM 4848 N N . VAL E 1 74 ? -39.713 -13.409 87.475 1.00 91.44 74 VAL E N 1
ATOM 4849 C CA . VAL E 1 74 ? -38.257 -13.285 87.424 1.00 88.66 74 VAL E CA 1
ATOM 4850 C C . VAL E 1 74 ? -37.689 -13.042 88.818 1.00 81.97 74 VAL E C 1
ATOM 4851 O O . VAL E 1 74 ? -36.741 -13.713 89.244 1.00 81.02 74 VAL E O 1
ATOM 4855 N N . ILE E 1 75 ? -38.257 -12.082 89.553 1.00 78.34 75 ILE E N 1
ATOM 4856 C CA . ILE E 1 75 ? -37.758 -11.810 90.895 1.00 79.49 75 ILE E CA 1
ATOM 4857 C C . ILE E 1 75 ? -38.049 -12.968 91.847 1.00 90.94 75 ILE E C 1
ATOM 4858 O O . ILE E 1 75 ? -37.376 -13.105 92.876 1.00 91.28 75 ILE E O 1
ATOM 4863 N N . ASP E 1 76 ? -39.009 -13.838 91.517 1.00 97.63 76 ASP E N 1
ATOM 4864 C CA . ASP E 1 76 ? -39.254 -15.002 92.368 1.00 92.12 76 ASP E CA 1
ATOM 4865 C C . ASP E 1 76 ? -38.277 -16.141 92.082 1.00 88.81 76 ASP E C 1
ATOM 4866 O O . ASP E 1 76 ? -37.817 -16.811 93.013 1.00 102.74 76 ASP E O 1
ATOM 4871 N N . ILE E 1 77 ? -37.948 -16.378 90.811 1.00 89.21 77 ILE E N 1
ATOM 4872 C CA . ILE E 1 77 ? -37.094 -17.512 90.462 1.00 78.53 77 ILE E CA 1
ATOM 4873 C C . ILE E 1 77 ? -35.615 -17.188 90.695 1.00 80.16 77 ILE E C 1
ATOM 4874 O O . ILE E 1 77 ? -34.829 -18.077 91.050 1.00 77.63 77 ILE E O 1
ATOM 4879 N N . CYS E 1 78 ? -35.216 -15.925 90.531 1.00 79.70 78 CYS E N 1
ATOM 4880 C CA . CYS E 1 78 ? -33.829 -15.491 90.712 1.00 83.24 78 CYS E CA 1
ATOM 4881 C C . CYS E 1 78 ? -33.802 -14.262 91.611 1.00 84.26 78 CYS E C 1
ATOM 4882 O O . CYS E 1 78 ? -33.798 -13.122 91.126 1.00 82.39 78 CYS E O 1
ATOM 4885 N N . PRO E 1 79 ? -33.767 -14.452 92.933 1.00 80.41 79 PRO E N 1
ATOM 4886 C CA . PRO E 1 79 ? -33.849 -13.302 93.847 1.00 74.32 79 PRO E CA 1
ATOM 4887 C C . PRO E 1 79 ? -32.550 -12.528 94.000 1.00 81.20 79 PRO E C 1
ATOM 4888 O O . PRO E 1 79 ? -32.571 -11.430 94.574 1.00 81.00 79 PRO E O 1
ATOM 4892 N N . LEU E 1 80 ? -31.429 -13.050 93.510 1.00 79.86 80 LEU E N 1
ATOM 4893 C CA . LEU E 1 80 ? -30.146 -12.395 93.724 1.00 81.93 80 LEU E CA 1
ATOM 4894 C C . LEU E 1 80 ? -29.864 -11.275 92.731 1.00 87.00 80 LEU E C 1
ATOM 4895 O O . LEU E 1 80 ? -28.913 -10.515 92.940 1.00 90.05 80 LEU E O 1
ATOM 4900 N N . ILE E 1 81 ? -30.656 -11.151 91.665 1.00 95.73 81 ILE E N 1
ATOM 4901 C CA . ILE E 1 81 ? -30.486 -10.075 90.695 1.00 83.26 81 ILE E CA 1
ATOM 4902 C C . ILE E 1 81 ? -31.346 -8.861 91.037 1.00 86.63 81 ILE E C 1
ATOM 4903 O O . ILE E 1 81 ? -31.473 -7.947 90.217 1.00 88.66 81 ILE E O 1
ATOM 4908 N N . TRP E 1 82 ? -31.932 -8.826 92.233 1.00 84.05 82 TRP E N 1
ATOM 4909 C CA . TRP E 1 82 ? -32.797 -7.729 92.660 1.00 88.32 82 TRP E CA 1
ATOM 4910 C C . TRP E 1 82 ? -32.326 -7.253 94.029 1.00 91.69 82 TRP E C 1
ATOM 4911 O O . TRP E 1 82 ? -32.586 -7.912 95.041 1.00 97.05 82 TRP E O 1
ATOM 4922 N N . ASN E 1 83 ? -31.645 -6.104 94.067 1.00 95.96 83 ASN E N 1
ATOM 4923 C CA . ASN E 1 83 ? -30.997 -5.628 95.285 1.00 105.08 83 ASN E CA 1
ATOM 4924 C C . ASN E 1 83 ? -31.612 -4.355 95.855 1.00 108.79 83 ASN E C 1
ATOM 4925 O O . ASN E 1 83 ? -30.998 -3.722 96.723 1.00 113.00 83 ASN E O 1
ATOM 4930 N N . TRP E 1 84 ? -32.795 -3.958 95.397 1.00 108.70 84 TRP E N 1
ATOM 4931 C CA . TRP E 1 84 ? -33.546 -2.864 95.995 1.00 109.12 84 TRP E CA 1
ATOM 4932 C C . TRP E 1 84 ? -34.799 -3.432 96.641 1.00 114.50 84 TRP E C 1
ATOM 4933 O O . TRP E 1 84 ? -35.464 -4.299 96.066 1.00 120.42 84 TRP E O 1
ATOM 4944 N N . ASP E 1 85 ? -35.117 -2.947 97.837 1.00 118.65 85 ASP E N 1
ATOM 4945 C CA . ASP E 1 85 ? -36.250 -3.455 98.597 1.00 127.10 85 ASP E CA 1
ATOM 4946 C C . ASP E 1 85 ? -37.560 -2.763 98.244 1.00 123.70 85 ASP E C 1
ATOM 4947 O O . ASP E 1 85 ? -38.537 -2.898 98.988 1.00 117.97 85 ASP E O 1
ATOM 4952 N N . ILE E 1 86 ? -37.608 -2.039 97.129 1.00 127.36 86 ILE E N 1
ATOM 4953 C CA . ILE E 1 86 ? -38.825 -1.355 96.710 1.00 119.06 86 ILE E CA 1
ATOM 4954 C C . ILE E 1 86 ? -39.738 -2.337 95.985 1.00 115.91 86 ILE E C 1
ATOM 4955 O O . ILE E 1 86 ? -39.281 -3.280 95.327 1.00 108.21 86 ILE E O 1
ATOM 4960 N N . THR E 1 87 ? -41.043 -2.130 96.130 1.00 120.85 87 THR E N 1
ATOM 4961 C CA . THR E 1 87 ? -42.017 -2.971 95.451 1.00 127.99 87 THR E CA 1
ATOM 4962 C C . THR E 1 87 ? -41.865 -2.824 93.939 1.00 126.66 87 THR E C 1
ATOM 4963 O O . THR E 1 87 ? -41.718 -1.703 93.438 1.00 128.13 87 THR E O 1
ATOM 4967 N N . PRO E 1 88 ? -41.886 -3.926 93.182 1.00 125.24 88 PRO E N 1
ATOM 4968 C CA . PRO E 1 88 ? -41.775 -3.800 91.718 1.00 126.44 88 PRO E CA 1
ATOM 4969 C C . PRO E 1 88 ? -42.893 -2.981 91.092 1.00 126.48 88 PRO E C 1
ATOM 4970 O O . PRO E 1 88 ? -42.680 -2.369 90.038 1.00 119.20 88 PRO E O 1
ATOM 4974 N N . GLU E 1 89 ? -44.076 -2.939 91.709 1.00 129.67 89 GLU E N 1
ATOM 4975 C CA . GLU E 1 89 ? -45.161 -2.123 91.178 1.00 132.84 89 GLU E CA 1
ATOM 4976 C C . GLU E 1 89 ? -45.015 -0.650 91.544 1.00 128.72 89 GLU E C 1
ATOM 4977 O O . GLU E 1 89 ? -45.593 0.202 90.862 1.00 135.51 89 GLU E O 1
ATOM 4983 N N . ASN E 1 90 ? -44.261 -0.333 92.600 1.00 118.83 90 ASN E N 1
ATOM 4984 C CA . ASN E 1 90 ? -43.831 1.041 92.839 1.00 119.45 90 ASN E CA 1
ATOM 4985 C C . ASN E 1 90 ? -42.635 1.386 91.958 1.00 114.61 90 ASN E C 1
ATOM 4986 O O . ASN E 1 90 ? -42.530 2.506 91.433 1.00 117.79 90 ASN E O 1
ATOM 4991 N N . ALA E 1 91 ? -41.738 0.415 91.771 1.00 109.15 91 ALA E N 1
ATOM 4992 C CA . ALA E 1 91 ? -40.598 0.604 90.884 1.00 102.30 91 ALA E CA 1
ATOM 4993 C C . ALA E 1 91 ? -41.038 0.864 89.451 1.00 105.00 91 ALA E C 1
ATOM 4994 O O . ALA E 1 91 ? -40.342 1.565 88.711 1.00 107.17 91 ALA E O 1
ATOM 4996 N N . LEU E 1 92 ? -42.180 0.308 89.038 1.00 103.64 92 LEU E N 1
ATOM 4997 C CA . LEU E 1 92 ? -42.685 0.593 87.700 1.00 97.75 92 LEU E CA 1
ATOM 4998 C C . LEU E 1 92 ? -43.140 2.041 87.568 1.00 101.96 92 LEU E C 1
ATOM 4999 O O . LEU E 1 92 ? -42.978 2.641 86.498 1.00 111.65 92 LEU E O 1
ATOM 5004 N N . VAL E 1 93 ? -43.703 2.625 88.630 1.00 100.32 93 VAL E N 1
ATOM 5005 C CA . VAL E 1 93 ? -44.123 4.021 88.543 1.00 108.70 93 VAL E CA 1
ATOM 5006 C C . VAL E 1 93 ? -42.909 4.941 88.590 1.00 110.97 93 VAL E C 1
ATOM 5007 O O . VAL E 1 93 ? -42.900 6.007 87.961 1.00 113.69 93 VAL E O 1
ATOM 5011 N N . LYS E 1 94 ? -41.859 4.545 89.317 1.00 109.75 94 LYS E N 1
ATOM 5012 C CA . LYS E 1 94 ? -40.608 5.293 89.222 1.00 106.75 94 LYS E CA 1
ATOM 5013 C C . LYS E 1 94 ? -40.031 5.195 87.812 1.00 103.57 94 LYS E C 1
ATOM 5014 O O . LYS E 1 94 ? -39.537 6.187 87.253 1.00 103.36 94 LYS E O 1
ATOM 5020 N N . PHE E 1 95 ? -40.115 4.002 87.220 1.00 99.30 95 PHE E N 1
ATOM 5021 C CA . PHE E 1 95 ? -39.719 3.778 85.834 1.00 95.62 95 PHE E CA 1
ATOM 5022 C C . PHE E 1 95 ? -40.437 4.738 84.891 1.00 102.92 95 PHE E C 1
ATOM 5023 O O . PHE E 1 95 ? -39.808 5.384 84.045 1.00 103.55 95 PHE E O 1
ATOM 5031 N N . SER E 1 96 ? -41.762 4.853 85.029 1.00 107.58 96 SER E N 1
ATOM 5032 C CA . SER E 1 96 ? -42.497 5.797 84.192 1.00 107.94 96 SER E CA 1
ATOM 5033 C C . SER E 1 96 ? -42.116 7.241 84.498 1.00 107.90 96 SER E C 1
ATOM 5034 O O . SER E 1 96 ? -42.138 8.086 83.597 1.00 113.73 96 SER E O 1
ATOM 5037 N N . ASN E 1 97 ? -41.765 7.548 85.751 1.00 106.23 97 ASN E N 1
ATOM 5038 C CA . ASN E 1 97 ? -41.235 8.877 86.046 1.00 107.87 97 ASN E CA 1
ATOM 5039 C C . ASN E 1 97 ? -39.945 9.138 85.282 1.00 105.99 97 ASN E C 1
ATOM 5040 O O . ASN E 1 97 ? -39.628 10.293 84.974 1.00 102.41 97 ASN E O 1
ATOM 5045 N N . TYR E 1 98 ? -39.188 8.082 84.971 1.00 113.69 98 TYR E N 1
ATOM 5046 C CA . TYR E 1 98 ? -37.966 8.240 84.189 1.00 106.26 98 TYR E CA 1
ATOM 5047 C C . TYR E 1 98 ? -38.223 8.302 82.685 1.00 101.63 98 TYR E C 1
ATOM 5048 O O . TYR E 1 98 ? -37.568 9.077 81.982 1.00 100.97 98 TYR E O 1
ATOM 5057 N N . LYS E 1 99 ? -39.154 7.501 82.161 1.00 99.37 99 LYS E N 1
ATOM 5058 C CA . LYS E 1 99 ? -39.332 7.487 80.711 1.00 96.54 99 LYS E CA 1
ATOM 5059 C C . LYS E 1 99 ? -40.101 8.692 80.189 1.00 117.81 99 LYS E C 1
ATOM 5060 O O . LYS E 1 99 ? -40.348 8.764 78.980 1.00 124.48 99 LYS E O 1
ATOM 5066 N N . LYS E 1 100 ? -40.482 9.633 81.051 1.00 121.18 100 LYS E N 1
ATOM 5067 C CA . LYS E 1 100 ? -41.197 10.822 80.612 1.00 123.19 100 LYS E CA 1
ATOM 5068 C C . LYS E 1 100 ? -40.281 12.014 80.385 1.00 114.43 100 LYS E C 1
ATOM 5069 O O . LYS E 1 100 ? -40.706 12.995 79.765 1.00 109.77 100 LYS E O 1
ATOM 5075 N N . THR E 1 101 ? -39.041 11.948 80.864 1.00 109.42 101 THR E N 1
ATOM 5076 C CA . THR E 1 101 ? -38.046 12.984 80.637 1.00 105.49 101 THR E CA 1
ATOM 5077 C C . THR E 1 101 ? -37.008 12.576 79.602 1.00 102.74 101 THR E C 1
ATOM 5078 O O . THR E 1 101 ? -35.961 13.223 79.498 1.00 100.18 101 THR E O 1
ATOM 5082 N N . ILE E 1 102 ? -37.270 11.520 78.841 1.00 103.46 102 ILE E N 1
ATOM 5083 C CA . ILE E 1 102 ? -36.330 11.035 77.835 1.00 101.73 102 ILE E CA 1
ATOM 5084 C C . ILE E 1 102 ? -36.655 11.689 76.498 1.00 100.24 102 ILE E C 1
ATOM 5085 O O . ILE E 1 102 ? -37.819 11.679 76.072 1.00 103.13 102 ILE E O 1
ATOM 5090 N N . PRO E 1 103 ? -35.672 12.276 75.815 1.00 98.05 103 PRO E N 1
ATOM 5091 C CA . PRO E 1 103 ? -35.918 12.830 74.478 1.00 88.46 103 PRO E CA 1
ATOM 5092 C C . PRO E 1 103 ? -36.437 11.773 73.515 1.00 94.40 103 PRO E C 1
ATOM 5093 O O . PRO E 1 103 ? -36.399 10.567 73.771 1.00 98.62 103 PRO E O 1
ATOM 5097 N N . VAL E 1 104 ? -36.930 12.248 72.375 1.00 96.16 104 VAL E N 1
ATOM 5098 C CA . VAL E 1 104 ? -37.576 11.373 71.404 1.00 94.45 104 VAL E CA 1
ATOM 5099 C C . VAL E 1 104 ? -37.459 11.982 70.013 1.00 92.84 104 VAL E C 1
ATOM 5100 O O . VAL E 1 104 ? -37.733 13.172 69.817 1.00 100.22 104 VAL E O 1
ATOM 5104 N N . ARG E 1 105 ? -37.038 11.172 69.042 1.00 91.74 105 ARG E N 1
ATOM 5105 C CA . ARG E 1 105 ? -36.817 11.615 67.674 1.00 77.09 105 ARG E CA 1
ATOM 5106 C C . ARG E 1 105 ? -37.734 10.846 66.733 1.00 86.43 105 ARG E C 1
ATOM 5107 O O . ARG E 1 105 ? -37.988 9.655 66.937 1.00 80.30 105 ARG E O 1
ATOM 5115 N N . GLY E 1 106 ? -38.228 11.533 65.701 1.00 98.99 106 GLY E N 1
ATOM 5116 C CA . GLY E 1 106 ? -39.112 10.918 64.723 1.00 98.15 106 GLY E CA 1
ATOM 5117 C C . GLY E 1 106 ? -38.894 11.441 63.317 1.00 106.39 106 GLY E C 1
ATOM 5118 O O . GLY E 1 106 ? -37.959 12.216 63.090 1.00 108.18 106 GLY E O 1
ATOM 5119 N N . ALA E 1 107 ? -39.739 11.045 62.362 1.00 111.91 107 ALA E N 1
ATOM 5120 C CA . ALA E 1 107 ? -39.529 11.468 60.981 1.00 116.99 107 ALA E CA 1
ATOM 5121 C C . ALA E 1 107 ? -40.841 11.755 60.261 1.00 118.12 107 ALA E C 1
ATOM 5122 O O . ALA E 1 107 ? -41.810 10.997 60.378 1.00 118.47 107 ALA E O 1
ATOM 5124 N N . ALA E 1 108 ? -40.846 12.851 59.500 1.00 116.45 108 ALA E N 1
ATOM 5125 C CA . ALA E 1 108 ? -41.930 13.191 58.585 1.00 107.00 108 ALA E CA 1
ATOM 5126 C C . ALA E 1 108 ? -41.619 12.598 57.216 1.00 105.31 108 ALA E C 1
ATOM 5127 O O . ALA E 1 108 ? -40.670 13.025 56.554 1.00 103.24 108 ALA E O 1
ATOM 5129 N N . ILE E 1 109 ? -42.427 11.640 56.782 1.00 102.35 109 ILE E N 1
ATOM 5130 C CA . ILE E 1 109 ? -42.091 10.772 55.658 1.00 111.07 109 ILE E CA 1
ATOM 5131 C C . ILE E 1 109 ? -42.924 11.187 54.452 1.00 121.76 109 ILE E C 1
ATOM 5132 O O . ILE E 1 109 ? -44.126 10.903 54.394 1.00 131.26 109 ILE E O 1
ATOM 5137 N N . PHE E 1 110 ? -42.287 11.829 53.473 1.00 116.51 110 PHE E N 1
ATOM 5138 C CA . PHE E 1 110 ? -42.957 12.319 52.275 1.00 117.19 110 PHE E CA 1
ATOM 5139 C C . PHE E 1 110 ? -42.520 11.529 51.047 1.00 126.39 110 PHE E C 1
ATOM 5140 O O . PHE E 1 110 ? -41.355 11.136 50.931 1.00 129.39 110 PHE E O 1
ATOM 5148 N N . ASN E 1 111 ? -43.455 11.320 50.122 1.00 129.44 111 ASN E N 1
ATOM 5149 C CA . ASN E 1 111 ? -43.134 10.759 48.818 1.00 131.96 111 ASN E CA 1
ATOM 5150 C C . ASN E 1 111 ? -42.517 11.847 47.936 1.00 133.37 111 ASN E C 1
ATOM 5151 O O . ASN E 1 111 ? -42.367 13.002 48.347 1.00 125.34 111 ASN E O 1
ATOM 5156 N N . ASP E 1 112 ? -42.137 11.471 46.710 1.00 141.31 112 ASP E N 1
ATOM 5157 C CA . ASP E 1 112 ? -41.685 12.453 45.727 1.00 137.96 112 ASP E CA 1
ATOM 5158 C C . ASP E 1 112 ? -42.745 13.528 45.525 1.00 143.04 112 ASP E C 1
ATOM 5159 O O . ASP E 1 112 ? -42.488 14.725 45.698 1.00 143.04 112 ASP E O 1
ATOM 5164 N N . SER E 1 113 ? -43.949 13.108 45.149 1.00 137.19 113 SER E N 1
ATOM 5165 C CA . SER E 1 113 ? -45.116 13.962 45.301 1.00 133.03 113 SER E CA 1
ATOM 5166 C C . SER E 1 113 ? -45.392 14.133 46.787 1.00 133.33 113 SER E C 1
ATOM 5167 O O . SER E 1 113 ? -45.672 13.155 47.488 1.00 134.56 113 SER E O 1
ATOM 5170 N N . LEU E 1 114 ? -45.308 15.369 47.277 1.00 135.19 114 LEU E N 1
ATOM 5171 C CA . LEU E 1 114 ? -45.541 15.617 48.694 1.00 128.13 114 LEU E CA 1
ATOM 5172 C C . LEU E 1 114 ? -47.028 15.539 49.010 1.00 130.29 114 LEU E C 1
ATOM 5173 O O . LEU E 1 114 ? -47.530 16.257 49.880 1.00 123.14 114 LEU E O 1
ATOM 5178 N N . SER E 1 115 ? -47.732 14.661 48.296 1.00 128.70 115 SER E N 1
ATOM 5179 C CA . SER E 1 115 ? -49.145 14.435 48.563 1.00 137.13 115 SER E CA 1
ATOM 5180 C C . SER E 1 115 ? -49.337 13.660 49.859 1.00 144.99 115 SER E C 1
ATOM 5181 O O . SER E 1 115 ? -50.164 14.032 50.695 1.00 149.73 115 SER E O 1
ATOM 5184 N N . LYS E 1 116 ? -48.566 12.596 50.057 1.00 147.01 116 LYS E N 1
ATOM 5185 C CA . LYS E 1 116 ? -48.781 11.669 51.157 1.00 141.09 116 LYS E CA 1
ATOM 5186 C C . LYS E 1 116 ? -47.660 11.769 52.186 1.00 136.61 116 LYS E C 1
ATOM 5187 O O . LYS E 1 116 ? -46.501 12.022 51.845 1.00 131.64 116 LYS E O 1
ATOM 5193 N N . ILE E 1 117 ? -48.020 11.570 53.456 1.00 137.43 117 ILE E N 1
ATOM 5194 C CA . ILE E 1 117 ? -47.068 11.595 54.564 1.00 132.04 117 ILE E CA 1
ATOM 5195 C C . ILE E 1 117 ? -47.373 10.422 55.488 1.00 129.74 117 ILE E C 1
ATOM 5196 O O . ILE E 1 117 ? -48.478 10.331 56.035 1.00 129.74 117 ILE E O 1
ATOM 5201 N N . LEU E 1 118 ? -46.397 9.530 55.672 1.00 130.75 118 LEU E N 1
ATOM 5202 C CA . LEU E 1 118 ? -46.626 8.291 56.407 1.00 118.68 118 LEU E CA 1
ATOM 5203 C C . LEU E 1 118 ? -46.670 8.561 57.904 1.00 113.83 118 LEU E C 1
ATOM 5204 O O . LEU E 1 118 ? -45.728 9.121 58.474 1.00 111.94 118 LEU E O 1
ATOM 5209 N N . LEU E 1 119 ? -47.769 8.155 58.530 1.00 117.38 119 LEU E N 1
ATOM 5210 C CA . LEU E 1 119 ? -47.934 8.156 59.973 1.00 121.90 119 LEU E CA 1
ATOM 5211 C C . LEU E 1 119 ? -48.311 6.750 60.421 1.00 119.38 119 LEU E C 1
ATOM 5212 O O . LEU E 1 119 ? -48.712 5.904 59.614 1.00 114.26 119 LEU E O 1
ATOM 5217 N N . LEU E 1 120 ? -48.171 6.495 61.718 1.00 116.02 120 LEU E N 1
ATOM 5218 C CA . LEU E 1 120 ? -48.474 5.180 62.257 1.00 116.56 120 LEU E CA 1
ATOM 5219 C C . LEU E 1 120 ? -49.481 5.291 63.392 1.00 120.68 120 LEU E C 1
ATOM 5220 O O . LEU E 1 120 ? -49.650 6.345 64.011 1.00 115.15 120 LEU E O 1
ATOM 5225 N N . ARG E 1 121 ? -50.146 4.169 63.646 1.00 128.57 121 ARG E N 1
ATOM 5226 C CA . ARG E 1 121 ? -51.210 4.052 64.635 1.00 142.66 121 ARG E CA 1
ATOM 5227 C C . ARG E 1 121 ? -51.001 2.742 65.382 1.00 152.29 121 ARG E C 1
ATOM 5228 O O . ARG E 1 121 ? -51.182 1.657 64.808 1.00 159.07 121 ARG E O 1
ATOM 5236 N N . GLY E 1 122 ? -50.594 2.850 66.645 1.00 149.29 122 GLY E N 1
ATOM 5237 C CA . GLY E 1 122 ? -50.560 1.705 67.525 1.00 154.59 122 GLY E CA 1
ATOM 5238 C C . GLY E 1 122 ? -51.958 1.282 67.928 1.00 167.27 122 GLY E C 1
ATOM 5239 O O . GLY E 1 122 ? -52.953 1.962 67.670 1.00 173.11 122 GLY E O 1
ATOM 5240 N N . ILE E 1 123 ? -52.026 0.131 68.597 1.00 174.60 123 ILE E N 1
ATOM 5241 C CA . ILE E 1 123 ? -53.316 -0.511 68.840 1.00 174.45 123 ILE E CA 1
ATOM 5242 C C . ILE E 1 123 ? -54.158 0.312 69.810 1.00 182.22 123 ILE E C 1
ATOM 5243 O O . ILE E 1 123 ? -55.372 0.463 69.628 1.00 188.69 123 ILE E O 1
ATOM 5248 N N . ASN E 1 124 ? -53.525 0.869 70.845 1.00 181.07 124 ASN E N 1
ATOM 5249 C CA . ASN E 1 124 ? -54.271 1.466 71.948 1.00 177.48 124 ASN E CA 1
ATOM 5250 C C . ASN E 1 124 ? -54.700 2.899 71.651 1.00 170.35 124 ASN E C 1
ATOM 5251 O O . ASN E 1 124 ? -55.823 3.293 71.988 1.00 164.66 124 ASN E O 1
ATOM 5256 N N . SER E 1 125 ? -53.824 3.693 71.027 1.00 168.62 125 SER E N 1
ATOM 5257 C CA . SER E 1 125 ? -54.045 5.135 70.958 1.00 168.65 125 SER E CA 1
ATOM 5258 C C . SER E 1 125 ? -55.283 5.477 70.137 1.00 168.68 125 SER E C 1
ATOM 5259 O O . SER E 1 125 ? -56.173 6.191 70.614 1.00 168.02 125 SER E O 1
ATOM 5262 N N . LYS E 1 126 ? -55.354 4.974 68.903 1.00 169.33 126 LYS E N 1
ATOM 5263 C CA . LYS E 1 126 ? -56.373 5.237 67.878 1.00 168.21 126 LYS E CA 1
ATOM 5264 C C . LYS E 1 126 ? -56.192 6.590 67.198 1.00 167.73 126 LYS E C 1
ATOM 5265 O O . LYS E 1 126 ? -56.957 6.893 66.275 1.00 172.73 126 LYS E O 1
ATOM 5271 N N . HIS E 1 127 ? -55.231 7.412 67.606 1.00 163.81 127 HIS E N 1
ATOM 5272 C CA . HIS E 1 127 ? -54.975 8.686 66.947 1.00 157.82 127 HIS E CA 1
ATOM 5273 C C . HIS E 1 127 ? -53.578 8.665 66.340 1.00 152.29 127 HIS E C 1
ATOM 5274 O O . HIS E 1 127 ? -52.595 8.383 67.035 1.00 149.58 127 HIS E O 1
ATOM 5281 N N . TRP E 1 128 ? -53.504 8.955 65.044 1.00 147.23 128 TRP E N 1
ATOM 5282 C CA . TRP E 1 128 ? -52.283 8.759 64.277 1.00 137.38 128 TRP E CA 1
ATOM 5283 C C . TRP E 1 128 ? -51.181 9.707 64.739 1.00 127.48 128 TRP E C 1
ATOM 5284 O O . TRP E 1 128 ? -51.440 10.773 65.303 1.00 125.71 128 TRP E O 1
ATOM 5295 N N . SER E 1 129 ? -49.936 9.307 64.487 1.00 122.49 129 SER E N 1
ATOM 5296 C CA . SER E 1 129 ? -48.784 10.066 64.954 1.00 122.34 129 SER E CA 1
ATOM 5297 C C . SER E 1 129 ? -47.563 9.700 64.121 1.00 116.03 129 SER E C 1
ATOM 5298 O O . SER E 1 129 ? -47.600 8.796 63.284 1.00 106.56 129 SER E O 1
ATOM 5301 N N . PHE E 1 130 ? -46.472 10.421 64.377 1.00 112.89 130 PHE E N 1
ATOM 5302 C CA . PHE E 1 130 ? -45.216 10.211 63.677 1.00 118.36 130 PHE E CA 1
ATOM 5303 C C . PHE E 1 130 ? -44.594 8.865 64.040 1.00 126.28 130 PHE E C 1
ATOM 5304 O O . PHE E 1 130 ? -44.915 8.277 65.075 1.00 134.14 130 PHE E O 1
ATOM 5312 N N . PRO E 1 131 ? -43.694 8.355 63.197 1.00 119.47 131 PRO E N 1
ATOM 5313 C CA . PRO E 1 131 ? -42.771 7.305 63.652 1.00 111.84 131 PRO E CA 1
ATOM 5314 C C . PRO E 1 131 ? -41.615 7.928 64.426 1.00 104.04 131 PRO E C 1
ATOM 5315 O O . PRO E 1 131 ? -40.917 8.816 63.923 1.00 108.60 131 PRO E O 1
ATOM 5319 N N . ARG E 1 132 ? -41.424 7.461 65.660 1.00 97.41 132 ARG E N 1
ATOM 5320 C CA . ARG E 1 132 ? -40.475 8.078 66.577 1.00 96.76 132 ARG E CA 1
ATOM 5321 C C . ARG E 1 132 ? -40.093 7.074 67.657 1.00 82.59 132 ARG E C 1
ATOM 5322 O O . ARG E 1 132 ? -40.657 5.980 67.746 1.00 77.22 132 ARG E O 1
ATOM 5330 N N . GLY E 1 133 ? -39.129 7.468 68.486 1.00 82.86 133 GLY E N 1
ATOM 5331 C CA . GLY E 1 133 ? -38.713 6.650 69.612 1.00 87.28 133 GLY E CA 1
ATOM 5332 C C . GLY E 1 133 ? -37.756 7.413 70.504 1.00 87.91 133 GLY E C 1
ATOM 5333 O O . GLY E 1 133 ? -37.366 8.545 70.211 1.00 93.32 133 GLY E O 1
ATOM 5334 N N . LYS E 1 134 ? -37.370 6.767 71.604 1.00 85.68 134 LYS E N 1
ATOM 5335 C CA . LYS E 1 134 ? -36.497 7.379 72.600 1.00 83.66 134 LYS E CA 1
ATOM 5336 C C . LYS E 1 134 ? -35.028 7.208 72.228 1.00 85.11 134 LYS E C 1
ATOM 5337 O O . LYS E 1 134 ? -34.639 6.240 71.569 1.00 82.21 134 LYS E O 1
ATOM 5343 N N . ILE E 1 135 ? -34.207 8.157 72.681 1.00 82.41 135 ILE E N 1
ATOM 5344 C CA . ILE E 1 135 ? -32.782 8.150 72.368 1.00 90.78 135 ILE E CA 1
ATOM 5345 C C . ILE E 1 135 ? -32.066 7.120 73.231 1.00 99.04 135 ILE E C 1
ATOM 5346 O O . ILE E 1 135 ? -32.509 6.776 74.334 1.00 104.16 135 ILE E O 1
ATOM 5351 N N . GLY E 1 136 ? -30.939 6.628 72.724 1.00 95.35 136 GLY E N 1
ATOM 5352 C CA . GLY E 1 136 ? -30.049 5.777 73.476 1.00 82.59 136 GLY E CA 1
ATOM 5353 C C . GLY E 1 136 ? -28.919 6.566 74.102 1.00 80.59 136 GLY E C 1
ATOM 5354 O O . GLY E 1 136 ? -28.972 7.796 74.225 1.00 93.55 136 GLY E O 1
ATOM 5355 N N . LYS E 1 137 ? -27.872 5.851 74.501 1.00 79.65 137 LYS E N 1
ATOM 5356 C CA . LYS E 1 137 ? -26.712 6.480 75.115 1.00 87.81 137 LYS E CA 1
ATOM 5357 C C . LYS E 1 137 ? -25.683 6.836 74.051 1.00 90.99 137 LYS E C 1
ATOM 5358 O O . LYS E 1 137 ? -25.285 5.980 73.253 1.00 96.05 137 LYS E O 1
ATOM 5364 N N . ASP E 1 138 ? -25.260 8.099 74.050 1.00 95.42 138 ASP E N 1
ATOM 5365 C CA . ASP E 1 138 ? -24.230 8.607 73.145 1.00 100.07 138 ASP E CA 1
ATOM 5366 C C . ASP E 1 138 ? -24.584 8.310 71.687 1.00 94.86 138 ASP E C 1
ATOM 5367 O O . ASP E 1 138 ? -23.838 7.660 70.954 1.00 95.04 138 ASP E O 1
ATOM 5372 N N . GLU E 1 139 ? -25.750 8.808 71.274 1.00 104.41 139 GLU E N 1
ATOM 5373 C CA . GLU E 1 139 ? -26.287 8.540 69.946 1.00 104.25 139 GLU E CA 1
ATOM 5374 C C . GLU E 1 139 ? -26.648 9.848 69.258 1.00 112.71 139 GLU E C 1
ATOM 5375 O O . GLU E 1 139 ? -27.352 10.684 69.836 1.00 107.47 139 GLU E O 1
ATOM 5381 N N . ASP E 1 140 ? -26.166 10.023 68.029 1.00 112.82 140 ASP E N 1
ATOM 5382 C CA . ASP E 1 140 ? -26.580 11.165 67.226 1.00 117.82 140 ASP E CA 1
ATOM 5383 C C . ASP E 1 140 ? -28.079 11.104 66.974 1.00 115.33 140 ASP E C 1
ATOM 5384 O O . ASP E 1 140 ? -28.647 10.027 66.769 1.00 118.57 140 ASP E O 1
ATOM 5389 N N . ASP E 1 141 ? -28.724 12.273 67.001 1.00 108.32 141 ASP E N 1
ATOM 5390 C CA . ASP E 1 141 ? -30.163 12.329 66.769 1.00 93.80 141 ASP E CA 1
ATOM 5391 C C . ASP E 1 141 ? -30.537 11.696 65.438 1.00 85.43 141 ASP E C 1
ATOM 5392 O O . ASP E 1 141 ? -31.604 11.082 65.320 1.00 79.44 141 ASP E O 1
ATOM 5397 N N . VAL E 1 142 ? -29.667 11.820 64.435 1.00 92.19 142 VAL E N 1
ATOM 5398 C CA . VAL E 1 142 ? -29.937 11.215 63.137 1.00 93.92 142 VAL E CA 1
ATOM 5399 C C . VAL E 1 142 ? -29.902 9.696 63.242 1.00 91.06 142 VAL E C 1
ATOM 5400 O O . VAL E 1 142 ? -30.852 9.016 62.846 1.00 78.06 142 VAL E O 1
ATOM 5404 N N . ALA E 1 143 ? -28.808 9.142 63.778 1.00 100.66 143 ALA E N 1
ATOM 5405 C CA . ALA E 1 143 ? -28.714 7.692 63.938 1.00 100.19 143 ALA E CA 1
ATOM 5406 C C . ALA E 1 143 ? -29.890 7.154 64.742 1.00 91.42 143 ALA E C 1
ATOM 5407 O O . ALA E 1 143 ? -30.459 6.104 64.412 1.00 90.72 143 ALA E O 1
ATOM 5409 N N . CYS E 1 144 ? -30.271 7.877 65.796 1.00 87.37 144 CYS E N 1
ATOM 5410 C CA . CYS E 1 144 ? -31.465 7.557 66.569 1.00 79.37 144 CYS E CA 1
ATOM 5411 C C . CYS E 1 144 ? -32.695 7.466 65.671 1.00 83.84 144 CYS E C 1
ATOM 5412 O O . CYS E 1 144 ? -33.390 6.441 65.635 1.00 89.66 144 CYS E O 1
ATOM 5415 N N . CYS E 1 145 ? -32.961 8.536 64.915 1.00 88.33 145 CYS E N 1
ATOM 5416 C CA . CYS E 1 145 ? -34.134 8.568 64.046 1.00 85.74 145 CYS E CA 1
ATOM 5417 C C . CYS E 1 145 ? -34.123 7.416 63.047 1.00 86.81 145 CYS E C 1
ATOM 5418 O O . CYS E 1 145 ? -35.148 6.755 62.841 1.00 92.02 145 CYS E O 1
ATOM 5421 N N . ILE E 1 146 ? -32.974 7.157 62.420 1.00 74.61 146 ILE E N 1
ATOM 5422 C CA . ILE E 1 146 ? -32.884 6.057 61.466 1.00 82.31 146 ILE E CA 1
ATOM 5423 C C . ILE E 1 146 ? -33.194 4.738 62.153 1.00 90.85 146 ILE E C 1
ATOM 5424 O O . ILE E 1 146 ? -33.832 3.851 61.572 1.00 96.86 146 ILE E O 1
ATOM 5429 N N . ARG E 1 147 ? -32.766 4.592 63.408 1.00 94.64 147 ARG E N 1
ATOM 5430 C CA . ARG E 1 147 ? -32.951 3.320 64.096 1.00 99.69 147 ARG E CA 1
ATOM 5431 C C . ARG E 1 147 ? -34.416 3.081 64.446 1.00 97.12 147 ARG E C 1
ATOM 5432 O O . ARG E 1 147 ? -34.959 2.006 64.167 1.00 101.57 147 ARG E O 1
ATOM 5440 N N . GLU E 1 148 ? -35.080 4.071 65.056 1.00 88.62 148 GLU E N 1
ATOM 5441 C CA . GLU E 1 148 ? -36.473 3.856 65.454 1.00 86.25 148 GLU E CA 1
ATOM 5442 C C . GLU E 1 148 ? -37.407 3.835 64.253 1.00 89.50 148 GLU E C 1
ATOM 5443 O O . GLU E 1 148 ? -38.361 3.050 64.222 1.00 89.69 148 GLU E O 1
ATOM 5449 N N . VAL E 1 149 ? -37.175 4.706 63.269 1.00 93.74 149 VAL E N 1
ATOM 5450 C CA . VAL E 1 149 ? -37.998 4.665 62.065 1.00 93.72 149 VAL E CA 1
ATOM 5451 C C . VAL E 1 149 ? -37.792 3.344 61.334 1.00 89.14 149 VAL E C 1
ATOM 5452 O O . VAL E 1 149 ? -38.744 2.750 60.814 1.00 86.02 149 VAL E O 1
ATOM 5456 N N . LYS E 1 150 ? -36.549 2.851 61.304 1.00 92.56 150 LYS E N 1
ATOM 5457 C CA . LYS E 1 150 ? -36.293 1.537 60.721 1.00 91.36 150 LYS E CA 1
ATOM 5458 C C . LYS E 1 150 ? -36.962 0.436 61.528 1.00 96.48 150 LYS E C 1
ATOM 5459 O O . LYS E 1 150 ? -37.311 -0.616 60.980 1.00 96.86 150 LYS E O 1
ATOM 5465 N N . GLU E 1 151 ? -37.155 0.662 62.824 1.00 97.60 151 GLU E N 1
ATOM 5466 C CA . GLU E 1 151 ? -37.789 -0.334 63.674 1.00 95.87 151 GLU E CA 1
ATOM 5467 C C . GLU E 1 151 ? -39.295 -0.390 63.442 1.00 95.20 151 GLU E C 1
ATOM 5468 O O . GLU E 1 151 ? -39.845 -1.451 63.125 1.00 94.92 151 GLU E O 1
ATOM 5474 N N . GLN E 1 152 ? -39.971 0.752 63.582 1.00 96.49 152 GLN E N 1
ATOM 5475 C CA . GLN E 1 152 ? -41.427 0.798 63.522 1.00 94.94 152 GLN E CA 1
ATOM 5476 C C . GLN E 1 152 ? -41.953 0.613 62.104 1.00 104.73 152 GLN E C 1
ATOM 5477 O O . GLN E 1 152 ? -43.001 -0.012 61.908 1.00 112.05 152 GLN E O 1
ATOM 5483 N N . THR E 1 153 ? -41.259 1.159 61.107 1.00 106.84 153 THR E N 1
ATOM 5484 C CA . THR E 1 153 ? -41.742 1.120 59.736 1.00 101.81 153 THR E CA 1
ATOM 5485 C C . THR E 1 153 ? -40.971 0.157 58.846 1.00 97.71 153 THR E C 1
ATOM 5486 O O . THR E 1 153 ? -41.399 -0.085 57.712 1.00 91.81 153 THR E O 1
ATOM 5490 N N . GLY E 1 154 ? -39.863 -0.402 59.322 1.00 92.67 154 GLY E N 1
ATOM 5491 C CA . GLY E 1 154 ? -39.082 -1.324 58.516 1.00 97.55 154 GLY E CA 1
ATOM 5492 C C . GLY E 1 154 ? -38.400 -0.684 57.327 1.00 104.37 154 GLY E C 1
ATOM 5493 O O . GLY E 1 154 ? -38.355 -1.288 56.247 1.00 107.12 154 GLY E O 1
ATOM 5494 N N . PHE E 1 155 ? -37.859 0.523 57.496 1.00 99.18 155 PHE E N 1
ATOM 5495 C CA . PHE E 1 155 ? -37.271 1.255 56.383 1.00 93.84 155 PHE E CA 1
ATOM 5496 C C . PHE E 1 155 ? -36.028 2.003 56.840 1.00 83.45 155 PHE E C 1
ATOM 5497 O O . PHE E 1 155 ? -36.076 2.758 57.815 1.00 73.53 155 PHE E O 1
ATOM 5505 N N . ASP E 1 156 ? -34.928 1.809 56.115 1.00 87.63 156 ASP E N 1
ATOM 5506 C CA . ASP E 1 156 ? -33.655 2.445 56.436 1.00 92.62 156 ASP E CA 1
ATOM 5507 C C . ASP E 1 156 ? -33.623 3.863 55.873 1.00 91.71 156 ASP E C 1
ATOM 5508 O O . ASP E 1 156 ? -33.663 4.052 54.653 1.00 97.09 156 ASP E O 1
ATOM 5513 N N . LEU E 1 157 ? -33.521 4.857 56.758 1.00 91.39 157 LEU E N 1
ATOM 5514 C CA . LEU E 1 157 ? -33.474 6.260 56.363 1.00 80.54 157 LEU E CA 1
ATOM 5515 C C . LEU E 1 157 ? -32.067 6.845 56.425 1.00 92.89 157 LEU E C 1
ATOM 5516 O O . LEU E 1 157 ? -31.915 8.054 56.625 1.00 104.17 157 LEU E O 1
ATOM 5521 N N . THR E 1 158 ? -31.031 6.019 56.256 1.00 96.88 158 THR E N 1
ATOM 5522 C CA . THR E 1 158 ? -29.670 6.517 56.441 1.00 102.00 158 THR E CA 1
ATOM 5523 C C . THR E 1 158 ? -29.279 7.535 55.380 1.00 109.01 158 THR E C 1
ATOM 5524 O O . THR E 1 158 ? -28.384 8.355 55.612 1.00 125.09 158 THR E O 1
ATOM 5528 N N . GLY E 1 159 ? -29.924 7.505 54.220 1.00 92.16 159 GLY E N 1
ATOM 5529 C CA . GLY E 1 159 ? -29.569 8.435 53.170 1.00 95.79 159 GLY E CA 1
ATOM 5530 C C . GLY E 1 159 ? -30.650 9.448 52.857 1.00 100.02 159 GLY E C 1
ATOM 5531 O O . GLY E 1 159 ? -30.664 10.015 51.763 1.00 115.87 159 GLY E O 1
ATOM 5532 N N . PHE E 1 160 ? -31.548 9.710 53.808 1.00 93.66 160 PHE E N 1
ATOM 5533 C CA . PHE E 1 160 ? -32.699 10.564 53.543 1.00 84.77 160 PHE E CA 1
ATOM 5534 C C . PHE E 1 160 ? -32.876 11.686 54.558 1.00 86.38 160 PHE E C 1
ATOM 5535 O O . PHE E 1 160 ? -33.906 12.366 54.529 1.00 93.35 160 PHE E O 1
ATOM 5543 N N . ILE E 1 161 ? -31.919 11.903 55.454 1.00 88.50 161 ILE E N 1
ATOM 5544 C CA . ILE E 1 161 ? -32.125 12.771 56.605 1.00 92.97 161 ILE E CA 1
ATOM 5545 C C . ILE E 1 161 ? -31.124 13.914 56.564 1.00 102.18 161 ILE E C 1
ATOM 5546 O O . ILE E 1 161 ? -29.917 13.686 56.416 1.00 112.13 161 ILE E O 1
ATOM 5551 N N . ASP E 1 162 ? -31.627 15.138 56.695 1.00 102.76 162 ASP E N 1
ATOM 5552 C CA . ASP E 1 162 ? -30.796 16.313 56.912 1.00 114.75 162 ASP E CA 1
ATOM 5553 C C . ASP E 1 162 ? -30.844 16.687 58.385 1.00 109.75 162 ASP E C 1
ATOM 5554 O O . ASP E 1 162 ? -31.928 16.798 58.968 1.00 110.27 162 ASP E O 1
ATOM 5559 N N . ALA E 1 163 ? -29.670 16.891 58.981 1.00 104.38 163 ALA E N 1
ATOM 5560 C CA . ALA E 1 163 ? -29.604 17.357 60.357 1.00 98.35 163 ALA E CA 1
ATOM 5561 C C . ALA E 1 163 ? -30.169 18.761 60.543 1.00 112.77 163 ALA E C 1
ATOM 5562 O O . ALA E 1 163 ? -30.162 19.257 61.675 1.00 118.66 163 ALA E O 1
ATOM 5564 N N . ASP E 1 164 ? -30.670 19.411 59.490 1.00 119.06 164 ASP E N 1
ATOM 5565 C CA . ASP E 1 164 ? -31.159 20.776 59.601 1.00 128.98 164 ASP E CA 1
ATOM 5566 C C . ASP E 1 164 ? -32.652 20.917 59.361 1.00 121.40 164 ASP E C 1
ATOM 5567 O O . ASP E 1 164 ? -33.230 21.930 59.769 1.00 123.53 164 ASP E O 1
ATOM 5572 N N . GLN E 1 165 ? -33.284 19.939 58.710 1.00 112.63 165 GLN E N 1
ATOM 5573 C CA . GLN E 1 165 ? -34.710 19.992 58.391 1.00 123.81 165 GLN E CA 1
ATOM 5574 C C . GLN E 1 165 ? -35.472 19.199 59.451 1.00 118.05 165 GLN E C 1
ATOM 5575 O O . GLN E 1 165 ? -35.811 18.028 59.278 1.00 107.67 165 GLN E O 1
ATOM 5581 N N . TYR E 1 166 ? -35.732 19.867 60.574 1.00 120.03 166 TYR E N 1
ATOM 5582 C CA . TYR E 1 166 ? -36.459 19.277 61.688 1.00 115.73 166 TYR E CA 1
ATOM 5583 C C . TYR E 1 166 ? -37.203 20.378 62.429 1.00 124.78 166 TYR E C 1
ATOM 5584 O O . TYR E 1 166 ? -37.049 21.567 62.138 1.00 136.41 166 TYR E O 1
ATOM 5593 N N . VAL E 1 167 ? -38.005 19.968 63.407 1.00 122.55 167 VAL E N 1
ATOM 5594 C CA . VAL E 1 167 ? -38.751 20.898 64.250 1.00 119.81 167 VAL E CA 1
ATOM 5595 C C . VAL E 1 167 ? -39.029 20.211 65.579 1.00 121.68 167 VAL E C 1
ATOM 5596 O O . VAL E 1 167 ? -39.410 19.038 65.618 1.00 119.74 167 VAL E O 1
ATOM 5600 N N . GLU E 1 168 ? -38.832 20.946 66.672 1.00 120.44 168 GLU E N 1
ATOM 5601 C CA . GLU E 1 168 ? -38.877 20.373 68.008 1.00 117.72 168 GLU E CA 1
ATOM 5602 C C . GLU E 1 168 ? -39.772 21.196 68.923 1.00 124.09 168 GLU E C 1
ATOM 5603 O O . GLU E 1 168 ? -39.798 22.428 68.845 1.00 127.65 168 GLU E O 1
ATOM 5609 N N . ARG E 1 169 ? -40.513 20.502 69.787 1.00 127.68 169 ARG E N 1
ATOM 5610 C CA . ARG E 1 169 ? -41.307 21.132 70.832 1.00 136.55 169 ARG E CA 1
ATOM 5611 C C . ARG E 1 169 ? -41.269 20.252 72.075 1.00 138.87 169 ARG E C 1
ATOM 5612 O O . ARG E 1 169 ? -40.890 19.080 72.017 1.00 133.01 169 ARG E O 1
ATOM 5620 N N . ASN E 1 170 ? -41.654 20.835 73.210 1.00 141.95 170 ASN E N 1
ATOM 5621 C CA . ASN E 1 170 ? -41.628 20.152 74.498 1.00 131.99 170 ASN E CA 1
ATOM 5622 C C . ASN E 1 170 ? -43.042 20.026 75.046 1.00 136.30 170 ASN E C 1
ATOM 5623 O O . ASN E 1 170 ? -43.782 21.013 75.099 1.00 140.37 170 ASN E O 1
ATOM 5628 N N . MET E 1 171 ? -43.408 18.813 75.464 1.00 136.47 171 MET E N 1
ATOM 5629 C CA . MET E 1 171 ? -44.724 18.565 76.041 1.00 143.53 171 MET E CA 1
ATOM 5630 C C . MET E 1 171 ? -44.728 18.870 77.534 1.00 146.46 171 MET E C 1
ATOM 5631 O O . MET E 1 171 ? -45.241 19.909 77.962 1.00 151.88 171 MET E O 1
ATOM 5636 N N . ASN E 1 172 ? -44.158 17.960 78.339 1.00 145.16 172 ASN E N 1
ATOM 5637 C CA . ASN E 1 172 ? -44.067 18.118 79.788 1.00 149.72 172 ASN E CA 1
ATOM 5638 C C . ASN E 1 172 ? -42.647 17.729 80.211 1.00 147.13 172 ASN E C 1
ATOM 5639 O O . ASN E 1 172 ? -42.402 16.679 80.805 1.00 152.32 172 ASN E O 1
ATOM 5644 N N . GLY E 1 173 ? -41.685 18.595 79.897 1.00 136.92 173 GLY E N 1
ATOM 5645 C CA . GLY E 1 173 ? -40.289 18.294 80.134 1.00 128.18 173 GLY E CA 1
ATOM 5646 C C . GLY E 1 173 ? -39.685 17.286 79.183 1.00 119.44 173 GLY E C 1
ATOM 5647 O O . GLY E 1 173 ? -38.506 16.944 79.336 1.00 117.33 173 GLY E O 1
ATOM 5648 N N . LYS E 1 174 ? -40.451 16.802 78.210 1.00 114.94 174 LYS E N 1
ATOM 5649 C CA . LYS E 1 174 ? -39.985 15.827 77.233 1.00 112.75 174 LYS E CA 1
ATOM 5650 C C . LYS E 1 174 ? -39.608 16.559 75.951 1.00 120.73 174 LYS E C 1
ATOM 5651 O O . LYS E 1 174 ? -40.466 17.173 75.307 1.00 124.80 174 LYS E O 1
ATOM 5657 N N . ASN E 1 175 ? -38.331 16.494 75.584 1.00 118.81 175 ASN E N 1
ATOM 5658 C CA . ASN E 1 175 ? -37.820 17.190 74.408 1.00 107.33 175 ASN E CA 1
ATOM 5659 C C . ASN E 1 175 ? -38.070 16.331 73.174 1.00 98.75 175 ASN E C 1
ATOM 5660 O O . ASN E 1 175 ? -37.374 15.335 72.951 1.00 96.40 175 ASN E O 1
ATOM 5665 N N . PHE E 1 176 ? -39.054 16.715 72.370 1.00 111.51 176 PHE E N 1
ATOM 5666 C CA . PHE E 1 176 ? -39.320 16.030 71.116 1.00 110.54 176 PHE E CA 1
ATOM 5667 C C . PHE E 1 176 ? -38.464 16.624 70.005 1.00 112.93 176 PHE E C 1
ATOM 5668 O O . PHE E 1 176 ? -37.919 17.722 70.131 1.00 113.83 176 PHE E O 1
ATOM 5676 N N . LYS E 1 177 ? -38.343 15.873 68.910 1.00 105.78 177 LYS E N 1
ATOM 5677 C CA . LYS E 1 177 ? -37.577 16.319 67.752 1.00 91.80 177 LYS E CA 1
ATOM 5678 C C . LYS E 1 177 ? -37.840 15.401 66.568 1.00 94.29 177 LYS E C 1
ATOM 5679 O O . LYS E 1 177 ? -37.459 14.225 66.584 1.00 89.84 177 LYS E O 1
ATOM 5685 N N . ILE E 1 178 ? -38.498 15.922 65.538 1.00 103.02 178 ILE E N 1
ATOM 5686 C CA . ILE E 1 178 ? -38.850 15.144 64.360 1.00 111.18 178 ILE E CA 1
ATOM 5687 C C . ILE E 1 178 ? -38.210 15.795 63.143 1.00 108.34 178 ILE E C 1
ATOM 5688 O O . ILE E 1 178 ? -38.324 17.011 62.948 1.00 108.42 178 ILE E O 1
ATOM 5693 N N . PHE E 1 179 ? -37.515 14.991 62.346 1.00 109.19 179 PHE E N 1
ATOM 5694 C CA . PHE E 1 179 ? -36.900 15.486 61.128 1.00 109.91 179 PHE E CA 1
ATOM 5695 C C . PHE E 1 179 ? -37.921 15.490 59.992 1.00 106.61 179 PHE E C 1
ATOM 5696 O O . PHE E 1 179 ? -39.051 15.016 60.132 1.00 101.51 179 PHE E O 1
ATOM 5704 N N . LEU E 1 180 ? -37.511 16.040 58.851 1.00 104.47 180 LEU E N 1
ATOM 5705 C CA . LEU E 1 180 ? -38.375 16.164 57.683 1.00 105.20 180 LEU E CA 1
ATOM 5706 C C . LEU E 1 180 ? -37.678 15.526 56.492 1.00 107.60 180 LEU E C 1
ATOM 5707 O O . LEU E 1 180 ? -36.617 15.995 56.068 1.00 119.74 180 LEU E O 1
ATOM 5712 N N . VAL E 1 181 ? -38.269 14.458 55.958 1.00 90.25 181 VAL E N 1
ATOM 5713 C CA . VAL E 1 181 ? -37.687 13.714 54.850 1.00 101.54 181 VAL E CA 1
ATOM 5714 C C . VAL E 1 181 ? -38.693 13.642 53.710 1.00 115.98 181 VAL E C 1
ATOM 5715 O O . VAL E 1 181 ? -39.905 13.761 53.903 1.00 123.36 181 VAL E O 1
ATOM 5719 N N . LYS E 1 182 ? -38.165 13.449 52.504 1.00 111.68 182 LYS E N 1
ATOM 5720 C CA . LYS E 1 182 ? -38.977 13.322 51.306 1.00 114.72 182 LYS E CA 1
ATOM 5721 C C . LYS E 1 182 ? -38.323 12.311 50.378 1.00 111.71 182 LYS E C 1
ATOM 5722 O O . LYS E 1 182 ? -37.164 11.925 50.558 1.00 110.56 182 LYS E O 1
ATOM 5728 N N . GLY E 1 183 ? -39.075 11.890 49.366 1.00 111.62 183 GLY E N 1
ATOM 5729 C CA . GLY E 1 183 ? -38.558 10.946 48.402 1.00 112.66 183 GLY E CA 1
ATOM 5730 C C . GLY E 1 183 ? -38.629 9.500 48.827 1.00 113.66 183 GLY 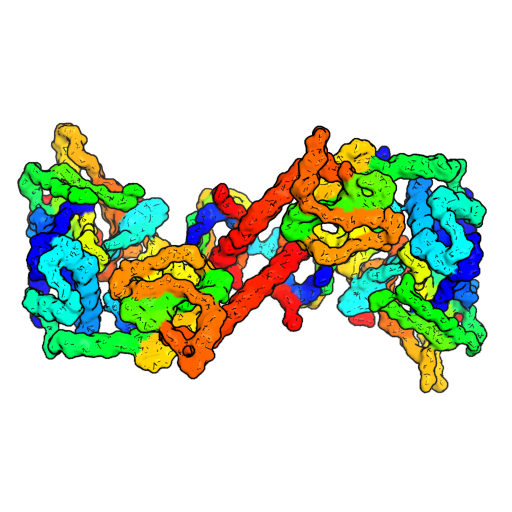E C 1
ATOM 5731 O O . GLY E 1 183 ? -38.071 8.641 48.134 1.00 119.33 183 GLY E O 1
ATOM 5732 N N . VAL E 1 184 ? -39.282 9.204 49.948 1.00 110.51 184 VAL E N 1
ATOM 5733 C CA . VAL E 1 184 ? -39.451 7.800 50.328 1.00 110.86 184 VAL E CA 1
ATOM 5734 C C . VAL E 1 184 ? -40.305 7.110 49.274 1.00 106.91 184 VAL E C 1
ATOM 5735 O O . VAL E 1 184 ? -41.278 7.711 48.772 1.00 113.70 184 VAL E O 1
ATOM 5739 N N . PRO E 1 185 ? -39.974 5.891 48.850 1.00 109.81 185 PRO E N 1
ATOM 5740 C CA . PRO E 1 185 ? -40.818 5.210 47.859 1.00 114.73 185 PRO E CA 1
ATOM 5741 C C . PRO E 1 185 ? -42.096 4.698 48.506 1.00 123.56 185 PRO E C 1
ATOM 5742 O O . PRO E 1 185 ? -42.055 3.930 49.469 1.00 126.43 185 PRO E O 1
ATOM 5746 N N . GLU E 1 186 ? -43.238 5.149 47.980 1.00 127.61 186 GLU E N 1
ATOM 5747 C CA . GLU E 1 186 ? -44.519 4.606 48.416 1.00 127.24 186 GLU E CA 1
ATOM 5748 C C . GLU E 1 186 ? -44.619 3.119 48.115 1.00 117.35 186 GLU E C 1
ATOM 5749 O O . GLU E 1 186 ? -45.267 2.372 48.858 1.00 110.40 186 GLU E O 1
ATOM 5755 N N . ASP E 1 187 ? -43.965 2.673 47.043 1.00 119.81 187 ASP E N 1
ATOM 5756 C CA . ASP E 1 187 ? -44.099 1.292 46.598 1.00 129.83 187 ASP E CA 1
ATOM 5757 C C . ASP E 1 187 ? -43.575 0.314 47.644 1.00 137.25 187 ASP E C 1
ATOM 5758 O O . ASP E 1 187 ? -44.218 -0.702 47.934 1.00 137.26 187 ASP E O 1
ATOM 5763 N N . PHE E 1 188 ? -42.414 0.608 48.226 1.00 138.77 188 PHE E N 1
ATOM 5764 C CA . PHE E 1 188 ? -41.772 -0.337 49.132 1.00 139.77 188 PHE E CA 1
ATOM 5765 C C . PHE E 1 188 ? -42.619 -0.543 50.381 1.00 135.06 188 PHE E C 1
ATOM 5766 O O . PHE E 1 188 ? -43.074 0.421 51.005 1.00 128.71 188 PHE E O 1
ATOM 5774 N N . GLU E 1 189 ? -42.825 -1.807 50.745 1.00 135.68 189 GLU E N 1
ATOM 5775 C CA . GLU E 1 189 ? -43.684 -2.141 51.869 1.00 130.91 189 GLU E CA 1
ATOM 5776 C C . GLU E 1 189 ? -43.097 -1.630 53.180 1.00 129.42 189 GLU E C 1
ATOM 5777 O O . GLU E 1 189 ? -41.916 -1.284 53.279 1.00 134.88 189 GLU E O 1
ATOM 5783 N N . PHE E 1 190 ? -43.954 -1.585 54.197 1.00 124.29 190 PHE E N 1
ATOM 5784 C CA . PHE E 1 190 ? -43.576 -1.153 55.534 1.00 126.23 190 PHE E CA 1
ATOM 5785 C C . PHE E 1 190 ? -44.127 -2.147 56.542 1.00 137.57 190 PHE E C 1
ATOM 5786 O O . PHE E 1 190 ? -45.317 -2.476 56.509 1.00 140.48 190 PHE E O 1
ATOM 5794 N N . LYS E 1 191 ? -43.260 -2.621 57.435 1.00 139.38 191 LYS E N 1
ATOM 5795 C CA . LYS E 1 191 ? -43.634 -3.563 58.472 1.00 133.23 191 LYS E CA 1
ATOM 5796 C C . LYS E 1 191 ? -42.853 -3.238 59.736 1.00 125.87 191 LYS E C 1
ATOM 5797 O O . LYS E 1 191 ? -41.653 -2.932 59.663 1.00 124.02 191 LYS E O 1
ATOM 5803 N N . PRO E 1 192 ? -43.502 -3.279 60.897 1.00 124.13 192 PRO E N 1
ATOM 5804 C CA . PRO E 1 192 ? -42.752 -3.178 62.152 1.00 122.17 192 PRO E CA 1
ATOM 5805 C C . PRO E 1 192 ? -41.832 -4.377 62.314 1.00 127.92 192 PRO E C 1
ATOM 5806 O O . PRO E 1 192 ? -42.175 -5.502 61.942 1.00 130.81 192 PRO E O 1
ATOM 5810 N N . GLU E 1 193 ? -40.641 -4.127 62.860 1.00 122.62 193 GLU E N 1
ATOM 5811 C CA . GLU E 1 193 ? -39.736 -5.231 63.144 1.00 119.52 193 GLU E CA 1
ATOM 5812 C C . GLU E 1 193 ? -40.245 -6.099 64.288 1.00 111.04 193 GLU E C 1
ATOM 5813 O O . GLU E 1 193 ? -39.867 -7.272 64.375 1.00 99.97 193 GLU E O 1
ATOM 5819 N N . HIS E 1 194 ? -41.104 -5.558 65.148 1.00 114.37 194 HIS E N 1
ATOM 5820 C CA . HIS E 1 194 ? -41.774 -6.315 66.197 1.00 122.18 194 HIS E CA 1
ATOM 5821 C C . HIS E 1 194 ? -43.243 -6.464 65.833 1.00 126.64 194 HIS E C 1
ATOM 5822 O O . HIS E 1 194 ? -43.905 -5.478 65.492 1.00 132.32 194 HIS E O 1
ATOM 5829 N N . LYS E 1 195 ? -43.754 -7.692 65.922 1.00 132.05 195 LYS E N 1
ATOM 5830 C CA . LYS E 1 195 ? -45.100 -7.969 65.434 1.00 132.52 195 LYS E CA 1
ATOM 5831 C C . LYS E 1 195 ? -46.175 -7.309 66.293 1.00 130.55 195 LYS E C 1
ATOM 5832 O O . LYS E 1 195 ? -47.240 -6.950 65.777 1.00 127.58 195 LYS E O 1
ATOM 5838 N N . ASN E 1 196 ? -45.914 -7.116 67.587 1.00 130.21 196 ASN E N 1
ATOM 5839 C CA . ASN E 1 196 ? -46.956 -6.761 68.545 1.00 125.93 196 ASN E CA 1
ATOM 5840 C C . ASN E 1 196 ? -46.850 -5.326 69.049 1.00 117.32 196 ASN E C 1
ATOM 5841 O O . ASN E 1 196 ? -47.318 -5.029 70.153 1.00 108.19 196 ASN E O 1
ATOM 5846 N N . GLU E 1 197 ? -46.257 -4.423 68.272 1.00 122.06 197 GLU E N 1
ATOM 5847 C CA . GLU E 1 197 ? -46.116 -3.044 68.721 1.00 127.29 197 GLU E CA 1
ATOM 5848 C C . GLU E 1 197 ? -47.123 -2.096 68.085 1.00 136.08 197 GLU E C 1
ATOM 5849 O O . GLU E 1 197 ? -47.724 -1.279 68.790 1.00 134.46 197 GLU E O 1
ATOM 5855 N N . ILE E 1 198 ? -47.327 -2.185 66.772 1.00 138.33 198 ILE E N 1
ATOM 5856 C CA . ILE E 1 198 ? -48.140 -1.229 66.029 1.00 135.11 198 ILE E CA 1
ATOM 5857 C C . ILE E 1 198 ? -49.214 -1.980 65.258 1.00 140.02 198 ILE E C 1
ATOM 5858 O O . ILE E 1 198 ? -48.965 -3.072 64.733 1.00 137.72 198 ILE E O 1
ATOM 5863 N N . GLN E 1 199 ? -50.412 -1.392 65.184 1.00 147.00 199 GLN E N 1
ATOM 5864 C CA . GLN E 1 199 ? -51.491 -2.009 64.418 1.00 152.97 199 GLN E CA 1
ATOM 5865 C C . GLN E 1 199 ? -51.385 -1.670 62.936 1.00 146.13 199 GLN E C 1
ATOM 5866 O O . GLN E 1 199 ? -51.314 -2.569 62.090 1.00 140.74 199 GLN E O 1
ATOM 5872 N N . ALA E 1 200 ? -51.377 -0.379 62.596 1.00 146.74 200 ALA E N 1
ATOM 5873 C CA . ALA E 1 200 ? -51.419 0.009 61.190 1.00 146.91 200 ALA E CA 1
ATOM 5874 C C . ALA E 1 200 ? -50.482 1.176 60.919 1.00 136.73 200 ALA E C 1
ATOM 5875 O O . ALA E 1 200 ? -50.381 2.097 61.729 1.00 124.19 200 ALA E O 1
ATOM 5877 N N . ILE E 1 201 ? -49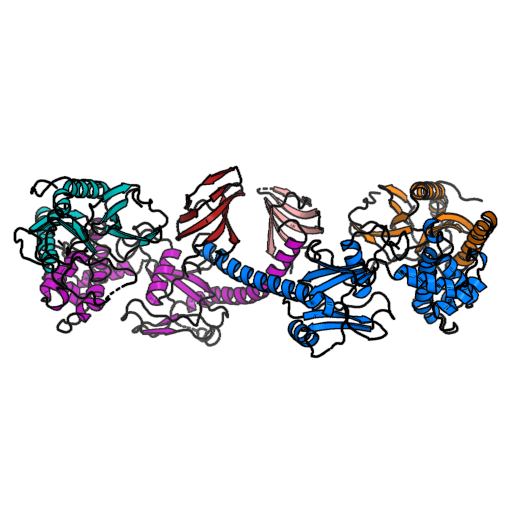.807 1.135 59.772 1.00 135.69 201 ILE E N 1
ATOM 5878 C CA . ILE E 1 201 ? -48.911 2.200 59.326 1.00 135.81 201 ILE E CA 1
ATOM 5879 C C . ILE E 1 201 ? -49.386 2.646 57.947 1.00 139.51 201 ILE E C 1
ATOM 5880 O O . ILE E 1 201 ? -49.290 1.888 56.973 1.00 136.06 201 ILE E O 1
ATOM 5885 N N . GLU E 1 202 ? -49.909 3.869 57.858 1.00 141.16 202 GLU E N 1
ATOM 5886 C CA . GLU E 1 202 ? -50.573 4.320 56.642 1.00 142.58 202 GLU E CA 1
ATOM 5887 C C . GLU E 1 202 ? -50.281 5.793 56.397 1.00 146.61 202 GLU E C 1
ATOM 5888 O O . GLU E 1 202 ? -49.773 6.509 57.262 1.00 152.25 202 GLU E O 1
ATOM 5894 N N . TRP E 1 203 ? -50.630 6.242 55.197 1.00 148.55 203 TRP E N 1
ATOM 5895 C CA . TRP E 1 203 ? -50.592 7.652 54.844 1.00 138.35 203 TRP E CA 1
ATOM 5896 C C . TRP E 1 203 ? -51.770 7.977 53.949 1.00 142.88 203 TRP E C 1
ATOM 5897 O O . TRP E 1 203 ? -52.184 7.155 53.127 1.00 145.37 203 TRP E O 1
ATOM 5908 N N . LYS E 1 204 ? -52.310 9.175 54.124 1.00 143.50 204 LYS E N 1
ATOM 5909 C CA . LYS E 1 204 ? -53.257 9.747 53.186 1.00 155.31 204 LYS E CA 1
ATOM 5910 C C . LYS E 1 204 ? -52.744 11.112 52.761 1.00 166.49 204 LYS E C 1
ATOM 5911 O O . LYS E 1 204 ? -51.730 11.602 53.263 1.00 172.60 204 LYS E O 1
ATOM 5917 N N . ASP E 1 205 ? -53.456 11.711 51.812 1.00 167.07 205 ASP E N 1
ATOM 5918 C CA . ASP E 1 205 ? -53.008 12.958 51.212 1.00 164.40 205 ASP E CA 1
ATOM 5919 C C . ASP E 1 205 ? -52.789 14.026 52.278 1.00 148.46 205 ASP E C 1
ATOM 5920 O O . ASP E 1 205 ? -53.639 14.236 53.149 1.00 141.07 205 ASP E O 1
ATOM 5925 N N . PHE E 1 206 ? -51.622 14.680 52.218 1.00 144.51 206 PHE E N 1
ATOM 5926 C CA . PHE E 1 206 ? -51.306 15.750 53.160 1.00 146.35 206 PHE E CA 1
ATOM 5927 C C . PHE E 1 206 ? -52.388 16.815 53.173 1.00 152.90 206 PHE E C 1
ATOM 5928 O O . PHE E 1 206 ? -52.578 17.491 54.188 1.00 148.46 206 PHE E O 1
ATOM 5936 N N . LYS E 1 207 ? -53.119 16.963 52.068 1.00 162.38 207 LYS E N 1
ATOM 5937 C CA . LYS E 1 207 ? -54.187 17.945 51.948 1.00 162.53 207 LYS E CA 1
ATOM 5938 C C . LYS E 1 207 ? -55.538 17.406 52.404 1.00 162.01 207 LYS E C 1
ATOM 5939 O O . LYS E 1 207 ? -56.335 18.158 52.975 1.00 159.00 207 LYS E O 1
ATOM 5945 N N . LYS E 1 208 ? -55.812 16.116 52.168 1.00 164.77 208 LYS E N 1
ATOM 5946 C CA . LYS E 1 208 ? -57.128 15.563 52.487 1.00 164.63 208 LYS E CA 1
ATOM 5947 C C . LYS E 1 208 ? -57.463 15.715 53.965 1.00 165.90 208 LYS E C 1
ATOM 5948 O O . LYS E 1 208 ? -58.637 15.871 54.323 1.00 166.05 208 LYS E O 1
ATOM 5954 N N . LEU E 1 209 ? -56.454 15.675 54.836 1.00 161.90 209 LEU E N 1
ATOM 5955 C CA . LEU E 1 209 ? -56.652 15.961 56.252 1.00 160.13 209 LEU E CA 1
ATOM 5956 C C . LEU E 1 209 ? -55.707 17.053 56.739 1.00 154.24 209 LEU E C 1
ATOM 5957 O O . LEU E 1 209 ? -55.378 17.092 57.929 1.00 153.21 209 LEU E O 1
ATOM 5962 N N . SER E 1 210 ? -55.262 17.937 55.841 1.00 150.97 210 SER E N 1
ATOM 5963 C CA . SER E 1 210 ? -54.420 19.056 56.253 1.00 151.06 210 SER E CA 1
ATOM 5964 C C . SER E 1 210 ? -55.129 19.914 57.287 1.00 156.56 210 SER E C 1
ATOM 5965 O O . SER E 1 210 ? -54.571 20.229 58.344 1.00 159.67 210 SER E O 1
ATOM 5968 N N . LYS E 1 211 ? -56.369 20.299 56.998 1.00 160.26 211 LYS E N 1
ATOM 5969 C CA . LYS E 1 211 ? -57.124 21.201 57.851 1.00 158.16 211 LYS E CA 1
ATOM 5970 C C . LYS E 1 211 ? -58.280 20.510 58.558 1.00 156.88 211 LYS E C 1
ATOM 5971 O O . LYS E 1 211 ? -59.140 21.188 59.129 1.00 160.66 211 LYS E O 1
ATOM 5977 N N . ALA E 1 212 ? -58.324 19.176 58.534 1.00 154.40 212 ALA E N 1
ATOM 5978 C CA . ALA E 1 212 ? -59.254 18.465 59.403 1.00 150.81 212 ALA E CA 1
ATOM 5979 C C . ALA E 1 212 ? -58.916 18.693 60.868 1.00 156.91 212 ALA E C 1
ATOM 5980 O O . ALA E 1 212 ? -59.790 18.580 61.734 1.00 159.56 212 ALA E O 1
ATOM 5982 N N . ILE E 1 213 ? -57.658 19.020 61.164 1.00 163.82 213 ILE E N 1
ATOM 5983 C CA . ILE E 1 213 ? -57.255 19.272 62.542 1.00 165.52 213 ILE E CA 1
ATOM 5984 C C . ILE E 1 213 ? -57.500 20.715 62.957 1.00 168.84 213 ILE E C 1
ATOM 5985 O O . ILE E 1 213 ? -57.575 21.000 64.159 1.00 171.21 213 ILE E O 1
ATOM 5990 N N . THR E 1 214 ? -57.638 21.636 62.002 1.00 167.20 214 THR E N 1
ATOM 5991 C CA . THR E 1 214 ? -58.025 22.998 62.328 1.00 168.83 214 THR E CA 1
ATOM 5992 C C . THR E 1 214 ? -59.510 23.110 62.694 1.00 170.69 214 THR E C 1
ATOM 5993 O O . THR E 1 214 ? -60.081 24.206 62.615 1.00 167.16 214 THR E O 1
ATOM 5997 N N . LYS E 1 215 ? -60.144 21.996 63.082 1.00 172.16 215 LYS E N 1
ATOM 5998 C CA . LYS E 1 215 ? -61.437 22.071 63.752 1.00 168.86 215 LYS E CA 1
ATOM 5999 C C . LYS E 1 215 ? -61.344 22.899 65.025 1.00 170.86 215 LYS E C 1
ATOM 6000 O O . LYS E 1 215 ? -62.310 23.570 65.403 1.00 172.50 215 LYS E O 1
ATOM 6006 N N . ASN E 1 216 ? -60.193 22.868 65.692 1.00 166.31 216 ASN E N 1
ATOM 6007 C CA . ASN E 1 216 ? -60.007 23.560 66.960 1.00 161.40 216 ASN E CA 1
ATOM 6008 C C . ASN E 1 216 ? -59.451 24.960 66.732 1.00 161.47 216 ASN E C 1
ATOM 6009 O O . ASN E 1 216 ? -58.261 25.127 66.460 1.00 162.75 216 ASN E O 1
ATOM 6014 N N . VAL E 1 222 ? -54.727 12.158 65.707 1.00 121.57 222 VAL E N 1
ATOM 6015 C CA . VAL E 1 222 ? -53.752 13.206 65.443 1.00 125.78 222 VAL E CA 1
ATOM 6016 C C . VAL E 1 222 ? -52.980 13.571 66.711 1.00 130.88 222 VAL E C 1
ATOM 6017 O O . VAL E 1 222 ? -53.433 14.392 67.512 1.00 135.02 222 VAL E O 1
ATOM 6021 N N . PHE E 1 223 ? -51.815 12.953 66.893 1.00 127.46 223 PHE E N 1
ATOM 6022 C CA . PHE E 1 223 ? -50.941 13.253 68.019 1.00 129.37 223 PHE E CA 1
ATOM 6023 C C . PHE E 1 223 ? -49.713 14.003 67.524 1.00 124.03 223 PHE E C 1
ATOM 6024 O O . PHE E 1 223 ? -49.056 13.569 66.571 1.00 118.40 223 PHE E O 1
ATOM 6032 N N . LEU E 1 224 ? -49.428 15.140 68.163 1.00 123.93 224 LEU E N 1
ATOM 6033 C CA . LEU E 1 224 ? -48.176 15.874 68.003 1.00 127.12 224 LEU E CA 1
ATOM 6034 C C . LEU E 1 224 ? -48.015 16.510 66.626 1.00 131.14 224 LEU E C 1
ATOM 6035 O O . LEU E 1 224 ? -47.532 17.643 66.524 1.00 133.85 224 LEU E O 1
ATOM 6040 N N . VAL E 1 225 ? -48.400 15.797 65.565 1.00 131.88 225 VAL E N 1
ATOM 6041 C CA . VAL E 1 225 ? -48.290 16.348 64.216 1.00 124.49 225 VAL E CA 1
ATOM 6042 C C . VAL E 1 225 ? -49.034 17.677 64.118 1.00 129.88 225 VAL E C 1
ATOM 6043 O O . VAL E 1 225 ? -48.581 18.614 63.446 1.00 131.74 225 VAL E O 1
ATOM 6047 N N . ASN E 1 226 ? -50.163 17.796 64.823 1.00 132.25 226 ASN E N 1
ATOM 6048 C CA . ASN E 1 226 ? -50.915 19.047 64.817 1.00 132.39 226 ASN E CA 1
ATOM 6049 C C . ASN E 1 226 ? -50.119 20.181 65.456 1.00 123.42 226 ASN E C 1
ATOM 6050 O O . ASN E 1 226 ? -50.123 21.311 64.954 1.00 120.38 226 ASN E O 1
ATOM 6055 N N . SER E 1 227 ? -49.427 19.900 66.566 1.00 121.95 227 SER E N 1
ATOM 6056 C CA . SER E 1 227 ? -48.626 20.917 67.243 1.00 125.19 227 SER E CA 1
ATOM 6057 C C . SER E 1 227 ? -47.489 21.438 66.380 1.00 129.62 227 SER E C 1
ATOM 6058 O O . SER E 1 227 ? -46.856 22.435 66.748 1.00 122.11 227 SER E O 1
ATOM 6061 N N . MET E 1 228 ? -47.206 20.784 65.255 1.00 134.52 228 MET E N 1
ATOM 6062 C CA . MET E 1 228 ? -46.163 21.213 64.336 1.00 140.56 228 MET E CA 1
ATOM 6063 C C . MET E 1 228 ? -46.625 21.095 62.888 1.00 146.57 228 MET E C 1
ATOM 6064 O O . MET E 1 228 ? -45.827 20.771 62.007 1.00 149.09 228 MET E O 1
ATOM 6069 N N . ILE E 1 229 ? -47.909 21.350 62.619 1.00 148.93 229 ILE E N 1
ATOM 6070 C CA . ILE E 1 229 ? -48.363 21.326 61.230 1.00 143.76 229 ILE E CA 1
ATOM 6071 C C . ILE E 1 229 ? -47.945 22.600 60.502 1.00 141.13 229 ILE E C 1
ATOM 6072 O O . ILE E 1 229 ? -47.471 22.548 59.365 1.00 135.73 229 ILE E O 1
ATOM 6077 N N . ARG E 1 230 ? -48.099 23.752 61.145 1.00 142.24 230 ARG E N 1
ATOM 6078 C CA . ARG E 1 230 ? -47.698 25.016 60.513 1.00 145.12 230 ARG E CA 1
ATOM 6079 C C . ARG E 1 230 ? -46.221 25.019 60.143 1.00 138.25 230 ARG E C 1
ATOM 6080 O O . ARG E 1 230 ? -45.901 25.226 58.950 1.00 130.30 230 ARG E O 1
ATOM 6088 N N . PRO E 1 231 ? -45.272 24.744 61.053 1.00 139.66 231 PRO E N 1
ATOM 6089 C CA . PRO E 1 231 ? -43.868 24.655 60.619 1.00 132.94 231 PRO E CA 1
ATOM 6090 C C . PRO E 1 231 ? -43.630 23.556 59.601 1.00 123.86 231 PRO E C 1
ATOM 6091 O O . PRO E 1 231 ? -42.697 23.661 58.796 1.00 122.20 231 PRO E O 1
ATOM 6095 N N . LEU E 1 232 ? -44.454 22.505 59.611 1.00 118.46 232 LEU E N 1
ATOM 6096 C CA . LEU E 1 232 ? -44.361 21.456 58.599 1.00 121.64 232 LEU E CA 1
ATOM 6097 C C . LEU E 1 232 ? -44.941 21.925 57.269 1.00 130.58 232 LEU E C 1
ATOM 6098 O O . LEU E 1 232 ? -44.368 21.667 56.202 1.00 130.97 232 LEU E O 1
ATOM 6103 N N . SER E 1 233 ? -46.091 22.606 57.318 1.00 141.09 233 SER E N 1
ATOM 6104 C CA . SER E 1 233 ? -46.721 23.108 56.100 1.00 136.66 233 SER E CA 1
ATOM 6105 C C . SER E 1 233 ? -45.773 24.017 55.328 1.00 127.51 233 SER E C 1
ATOM 6106 O O . SER E 1 233 ? -45.625 23.890 54.099 1.00 130.26 233 SER E O 1
ATOM 6109 N N . LEU E 1 234 ? -45.108 24.937 56.040 1.00 123.04 234 LEU E N 1
ATOM 6110 C CA . LEU E 1 234 ? -44.105 25.771 55.384 1.00 128.62 234 LEU E CA 1
ATOM 6111 C C . LEU E 1 234 ? -43.095 24.916 54.627 1.00 136.98 234 LEU E C 1
ATOM 6112 O O . LEU E 1 234 ? -42.760 25.204 53.466 1.00 143.48 234 LEU E O 1
ATOM 6117 N N . TYR E 1 235 ? -42.643 23.825 55.251 1.00 140.93 235 TYR E N 1
ATOM 6118 C CA . TYR E 1 235 ? -41.648 22.963 54.624 1.00 134.76 235 TYR E CA 1
ATOM 6119 C C . TYR E 1 235 ? -42.191 22.294 53.365 1.00 131.82 235 TYR E C 1
ATOM 6120 O O . TYR E 1 235 ? -41.502 22.251 52.341 1.00 130.56 235 TYR E O 1
ATOM 6129 N N . VAL E 1 236 ? -43.413 21.750 53.414 1.00 132.17 236 VAL E N 1
ATOM 6130 C CA . VAL E 1 236 ? -43.890 20.996 52.252 1.00 132.18 236 VAL E CA 1
ATOM 6131 C C . VAL E 1 236 ? -44.113 21.922 51.057 1.00 139.40 236 VAL E C 1
ATOM 6132 O O . VAL E 1 236 ? -43.713 21.600 49.926 1.00 135.52 236 VAL E O 1
ATOM 6136 N N . LYS E 1 237 ? -44.724 23.092 51.278 1.00 144.13 237 LYS E N 1
ATOM 6137 C CA . LYS E 1 237 ? -44.949 23.993 50.146 1.00 140.90 237 LYS E CA 1
ATOM 6138 C C . LYS E 1 237 ? -43.626 24.508 49.581 1.00 137.56 237 LYS E C 1
ATOM 6139 O O . LYS E 1 237 ? -43.394 24.471 48.356 1.00 138.91 237 LYS E O 1
ATOM 6145 N N . ASN E 1 238 ? -42.740 24.981 50.472 1.00 131.99 238 ASN E N 1
ATOM 6146 C CA . ASN E 1 238 ? -41.377 25.332 50.081 1.00 129.92 238 ASN E CA 1
ATOM 6147 C C . ASN E 1 238 ? -40.738 24.224 49.250 1.00 137.42 238 ASN E C 1
ATOM 6148 O O . ASN E 1 238 ? -40.000 24.494 48.294 1.00 143.54 238 ASN E O 1
ATOM 6153 N N . GLU E 1 239 ? -41.027 22.968 49.592 1.00 135.59 239 GLU E N 1
ATOM 6154 C CA . GLU E 1 239 ? -40.386 21.848 48.915 1.00 138.68 239 GLU E CA 1
ATOM 6155 C C . GLU E 1 239 ? -40.931 21.664 47.506 1.00 138.11 239 GLU E C 1
ATOM 6156 O O . GLU E 1 239 ? -40.164 21.413 46.568 1.00 136.45 239 GLU E O 1
ATOM 6162 N N . LYS E 1 240 ? -42.251 21.778 47.335 1.00 143.52 240 LYS E N 1
ATOM 6163 C CA . LYS E 1 240 ? -42.821 21.637 45.998 1.00 146.30 240 LYS E CA 1
ATOM 6164 C C . LYS E 1 240 ? -42.289 22.715 45.057 1.00 144.23 240 LYS E C 1
ATOM 6165 O O . LYS E 1 240 ? -41.758 22.411 43.974 1.00 137.95 240 LYS E O 1
ATOM 6171 N N . ARG E 1 241 ? -42.400 23.989 45.460 1.00 144.11 241 ARG E N 1
ATOM 6172 C CA . ARG E 1 241 ? -41.932 25.022 44.538 1.00 147.02 241 ARG E CA 1
ATOM 6173 C C . ARG E 1 241 ? -40.411 25.020 44.399 1.00 151.14 241 ARG E C 1
ATOM 6174 O O . ARG E 1 241 ? -39.893 25.452 43.361 1.00 153.46 241 ARG E O 1
ATOM 6182 N N . ALA E 1 242 ? -39.686 24.512 45.401 1.00 146.80 242 ALA E N 1
ATOM 6183 C CA . ALA E 1 242 ? -38.243 24.353 45.265 1.00 141.02 242 ALA E CA 1
ATOM 6184 C C . ALA E 1 242 ? -37.873 23.195 44.346 1.00 138.89 242 ALA E C 1
ATOM 6185 O O . ALA E 1 242 ? -36.743 23.156 43.849 1.00 130.72 242 ALA E O 1
ATOM 6187 N N . LYS E 1 243 ? -38.788 22.245 44.128 1.00 141.83 243 LYS E N 1
ATOM 6188 C CA . LYS E 1 243 ? -38.571 21.188 43.143 1.00 144.02 243 LYS E CA 1
ATOM 6189 C C . LYS E 1 243 ? -38.812 21.702 41.730 1.00 150.13 243 LYS E C 1
ATOM 6190 O O . LYS E 1 243 ? -37.994 21.479 40.820 1.00 152.42 243 LYS E O 1
ATOM 6196 N N . ASP E 1 244 ? -39.940 22.393 41.527 1.00 155.14 244 ASP E N 1
ATOM 6197 C CA . ASP E 1 244 ? -40.127 23.090 40.259 1.00 158.08 244 ASP E CA 1
ATOM 6198 C C . ASP E 1 244 ? -38.929 23.984 39.956 1.00 145.10 244 ASP E C 1
ATOM 6199 O O . ASP E 1 244 ? -38.488 24.082 38.805 1.00 135.64 244 ASP E O 1
ATOM 6204 N N . GLU E 1 245 ? -38.381 24.630 40.988 1.00 145.22 245 GLU E N 1
ATOM 6205 C CA . GLU E 1 245 ? -37.118 25.345 40.835 1.00 147.86 245 GLU E CA 1
ATOM 6206 C C . GLU E 1 245 ? -35.978 24.389 40.496 1.00 151.62 245 GLU E C 1
ATOM 6207 O O . GLU E 1 245 ? -35.067 24.738 39.730 1.00 152.93 245 GLU E O 1
ATOM 6213 N N . ASN E 1 246 ? -36.010 23.179 41.066 1.00 154.66 246 ASN E N 1
ATOM 6214 C CA . ASN E 1 246 ? -34.940 22.211 40.846 1.00 154.80 246 ASN E CA 1
ATOM 6215 C C . ASN E 1 246 ? -34.806 21.856 39.373 1.00 157.90 246 ASN E C 1
ATOM 6216 O O . ASN E 1 246 ? -33.694 21.592 38.900 1.00 157.77 246 ASN E O 1
ATOM 6221 N N . LYS E 1 247 ? -35.912 21.865 38.623 1.00 156.71 247 LYS E N 1
ATOM 6222 C CA . LYS E 1 247 ? -35.789 21.659 37.178 1.00 152.24 247 LYS E CA 1
ATOM 6223 C C . LYS E 1 247 ? -34.993 22.773 36.491 1.00 148.86 247 LYS E C 1
ATOM 6224 O O . LYS E 1 247 ? -34.417 22.541 35.422 1.00 142.48 247 LYS E O 1
ATOM 6230 N N . LEU E 1 248 ? -34.920 23.959 37.096 1.00 150.97 248 LEU E N 1
ATOM 6231 C CA . LEU E 1 248 ? -34.317 25.156 36.512 1.00 151.10 248 LEU E CA 1
ATOM 6232 C C . LEU E 1 248 ? -32.862 25.368 36.925 1.00 142.32 248 LEU E C 1
ATOM 6233 O O . LEU E 1 248 ? -32.010 25.694 36.078 1.00 129.93 248 LEU E O 1
ATOM 6238 N N . LYS E 1 249 ? -32.565 25.207 38.217 1.00 145.52 249 LYS E N 1
ATOM 6239 C CA . LYS E 1 249 ? -31.200 25.417 38.694 1.00 150.87 249 LYS E CA 1
ATOM 6240 C C . LYS E 1 249 ? -30.212 24.511 37.964 1.00 153.58 249 LYS E C 1
ATOM 6241 O O . LYS E 1 249 ? -29.102 24.940 37.621 1.00 151.01 249 LYS E O 1
ATOM 6247 N N . LEU E 1 250 ? -30.601 23.255 37.715 1.00 153.24 250 LEU E N 1
ATOM 6248 C CA . LEU E 1 250 ? -29.778 22.338 36.926 1.00 152.85 250 LEU E CA 1
ATOM 6249 C C . LEU E 1 250 ? -29.453 22.939 35.565 1.00 160.40 250 LEU E C 1
ATOM 6250 O O . LEU E 1 250 ? -28.285 23.009 35.161 1.00 163.46 250 LEU E O 1
ATOM 6255 N N . TYR E 1 251 ? -30.494 23.357 34.840 1.00 160.35 251 TYR E N 1
ATOM 6256 C CA . TYR E 1 251 ? -30.371 24.043 33.559 1.00 150.07 251 TYR E CA 1
ATOM 6257 C C . TYR E 1 251 ? -29.267 25.093 33.595 1.00 142.59 251 TYR E C 1
ATOM 6258 O O . TYR E 1 251 ? -28.255 24.991 32.882 1.00 140.02 251 TYR E O 1
ATOM 6267 N N . ALA E 1 252 ? -29.445 26.094 34.462 1.00 142.45 252 ALA E N 1
ATOM 6268 C CA . ALA E 1 252 ? -28.472 27.181 34.544 1.00 146.19 252 ALA E CA 1
ATOM 6269 C C . ALA E 1 252 ? -27.069 26.659 34.841 1.00 142.75 252 ALA E C 1
ATOM 6270 O O . ALA E 1 252 ? -26.087 27.086 34.215 1.00 138.95 252 ALA E O 1
ATOM 6272 N N . GLU E 1 253 ? -26.959 25.730 35.794 1.00 145.38 253 GLU E N 1
ATOM 6273 C CA . GLU E 1 253 ? -25.654 25.225 36.212 1.00 146.80 253 GLU E CA 1
ATOM 6274 C C . GLU E 1 253 ? -24.905 24.592 35.046 1.00 142.07 253 GLU E C 1
ATOM 6275 O O . GLU E 1 253 ? -23.795 25.014 34.698 1.00 126.85 253 GLU E O 1
ATOM 6281 N N . GLU E 1 254 ? -25.505 23.573 34.425 1.00 145.33 254 GLU E N 1
ATOM 6282 C CA . GLU E 1 254 ? -24.824 22.867 33.345 1.00 148.28 254 GLU E CA 1
ATOM 6283 C C . GLU E 1 254 ? -24.512 23.803 32.184 1.00 148.47 254 GLU E C 1
ATOM 6284 O O . GLU E 1 254 ? -23.443 23.702 31.564 1.00 145.45 254 GLU E O 1
ATOM 6290 N N . HIS E 1 255 ? -25.420 24.740 31.888 1.00 146.83 255 HIS E N 1
ATOM 6291 C CA . HIS E 1 255 ? -25.172 25.651 30.774 1.00 141.00 255 HIS E CA 1
ATOM 6292 C C . HIS E 1 255 ? -23.974 26.556 31.049 1.00 134.21 255 HIS E C 1
ATOM 6293 O O . HIS E 1 255 ? -23.099 26.713 30.189 1.00 129.90 255 HIS E O 1
ATOM 6300 N N . LEU E 1 256 ? -23.904 27.149 32.245 1.00 136.36 256 LEU E N 1
ATOM 6301 C CA . LEU E 1 256 ? -22.728 27.947 32.589 1.00 136.07 256 LEU E CA 1
ATOM 6302 C C . LEU E 1 256 ? -21.464 27.099 32.578 1.00 134.74 256 LEU E C 1
ATOM 6303 O O . LEU E 1 256 ? -20.383 27.581 32.217 1.00 121.41 256 LEU E O 1
ATOM 6308 N N . LYS E 1 257 ? -21.584 25.828 32.970 1.00 142.89 257 LYS E N 1
ATOM 6309 C CA . LYS E 1 257 ? -20.427 24.941 32.996 1.00 145.57 257 LYS E CA 1
ATOM 6310 C C . LYS E 1 257 ? -19.905 24.645 31.597 1.00 140.18 257 LYS E C 1
ATOM 6311 O O . LYS E 1 257 ? -18.694 24.471 31.413 1.00 125.56 257 LYS E O 1
ATOM 6317 N N . SER E 1 258 ? -20.794 24.581 30.602 1.00 145.06 258 SER E N 1
ATOM 6318 C CA . SER E 1 258 ? -20.352 24.249 29.250 1.00 145.30 258 SER E CA 1
ATOM 6319 C C . SER E 1 258 ? -19.592 25.398 28.594 1.00 149.63 258 SER E C 1
ATOM 6320 O O . SER E 1 258 ? -18.736 25.156 27.736 1.00 154.80 258 SER E O 1
ATOM 6323 N N . ILE E 1 259 ? -19.880 26.646 28.978 1.00 146.12 259 ILE E N 1
ATOM 6324 C CA . ILE E 1 259 ? -19.176 27.789 28.396 1.00 134.81 259 ILE E CA 1
ATOM 6325 C C . ILE E 1 259 ? -17.765 27.946 28.936 1.00 132.39 259 ILE E C 1
ATOM 6326 O O . ILE E 1 259 ? -16.984 28.735 28.388 1.00 132.45 259 ILE E O 1
ATOM 6331 N N . LEU E 1 260 ? -17.408 27.221 29.985 1.00 132.83 260 LEU E N 1
ATOM 6332 C CA . LEU E 1 260 ? -16.077 27.298 30.570 1.00 139.30 260 LEU E CA 1
ATOM 6333 C C . LEU E 1 260 ? -15.410 25.927 30.516 1.00 142.96 260 LEU E C 1
ATOM 6334 O O . LEU E 1 260 ? -15.996 24.939 30.065 1.00 142.98 260 LEU E O 1
ATOM 6339 N N . GLY E 1 261 ? -14.167 25.877 30.988 1.00 140.26 261 GLY E N 1
ATOM 6340 C CA . GLY E 1 261 ? -13.415 24.638 31.015 1.00 140.34 261 GLY E CA 1
ATOM 6341 C C . GLY E 1 261 ? -13.736 23.775 32.219 1.00 147.04 261 GLY E C 1
ATOM 6342 O O . GLY E 1 261 ? -12.848 23.127 32.781 1.00 145.15 261 GLY E O 1
ATOM 6343 N N . LEU E 1 262 ? -15.011 23.759 32.618 1.00 153.18 262 LEU E N 1
ATOM 6344 C CA . LEU E 1 262 ? -15.424 22.980 33.782 1.00 156.59 262 LEU E CA 1
ATOM 6345 C C . LEU E 1 262 ? -15.309 21.483 33.522 1.00 156.45 262 LEU E C 1
ATOM 6346 O O . LEU E 1 262 ? -14.893 20.727 34.408 1.00 155.82 262 LEU E O 1
ATOM 6351 N N . ASN E 1 263 ? -15.688 21.039 32.325 1.00 154.39 263 ASN E N 1
ATOM 6352 C CA . ASN E 1 263 ? -15.774 19.617 31.977 1.00 145.03 263 ASN E CA 1
ATOM 6353 C C . ASN E 1 263 ? -14.566 18.783 32.404 1.00 140.83 263 ASN E C 1
ATOM 6354 O O . ASN E 1 263 ? -13.439 19.274 32.454 1.00 140.31 263 ASN E O 1
ATOM 6359 N N . MET F 2 3 ? -27.100 -8.806 98.575 1.00 122.55 1 MET F N 1
ATOM 6360 C CA . MET F 2 3 ? -26.254 -7.625 98.703 1.00 120.23 1 MET F CA 1
ATOM 6361 C C . MET F 2 3 ? -24.773 -7.996 98.744 1.00 118.40 1 MET F C 1
ATOM 6362 O O . MET F 2 3 ? -23.906 -7.121 98.720 1.00 124.31 1 MET F O 1
ATOM 6367 N N . SER F 2 4 ? -24.487 -9.294 98.803 1.00 105.65 2 SER F N 1
ATOM 6368 C CA . SER F 2 4 ? -23.117 -9.779 98.887 1.00 97.05 2 SER F CA 1
ATOM 6369 C C . SER F 2 4 ? -22.499 -9.902 97.500 1.00 84.95 2 SER F C 1
ATOM 6370 O O . SER F 2 4 ? -23.133 -10.395 96.562 1.00 81.13 2 SER F O 1
ATOM 6373 N N . THR F 2 5 ? -21.246 -9.455 97.383 1.00 82.60 3 THR F N 1
ATOM 6374 C CA . THR F 2 5 ? -20.529 -9.559 96.116 1.00 82.79 3 THR F CA 1
ATOM 6375 C C . THR F 2 5 ? -20.106 -10.996 95.834 1.00 82.96 3 THR F C 1
ATOM 6376 O O . THR F 2 5 ? -20.263 -11.487 94.709 1.00 80.62 3 THR F O 1
ATOM 6380 N N . GLU F 2 6 ? -19.570 -11.685 96.842 1.00 85.00 4 GLU F N 1
ATOM 6381 C CA . GLU F 2 6 ? -19.108 -13.056 96.646 1.00 88.12 4 GLU F CA 1
ATOM 6382 C C . GLU F 2 6 ? -20.270 -13.995 96.334 1.00 78.98 4 GLU F C 1
ATOM 6383 O O . GLU F 2 6 ? -20.178 -14.821 95.416 1.00 79.13 4 GLU F O 1
ATOM 6389 N N . THR F 2 7 ? -21.371 -13.880 97.084 1.00 70.75 5 THR F N 1
ATOM 6390 C CA . THR F 2 7 ? -22.561 -14.677 96.801 1.00 62.17 5 THR F CA 1
ATOM 6391 C C . THR F 2 7 ? -23.001 -14.504 95.354 1.00 82.79 5 THR F C 1
ATOM 6392 O O . THR F 2 7 ? -23.241 -15.485 94.639 1.00 96.49 5 THR F O 1
ATOM 6396 N N . LEU F 2 8 ? -23.093 -13.251 94.903 1.00 81.13 6 LEU F N 1
ATOM 6397 C CA . LEU F 2 8 ? -23.561 -12.984 93.548 1.00 77.64 6 LEU F CA 1
ATOM 6398 C C . LEU F 2 8 ? -22.576 -13.501 92.507 1.00 67.23 6 LEU F C 1
ATOM 6399 O O . LEU F 2 8 ? -22.987 -13.969 91.440 1.00 76.19 6 LEU F O 1
ATOM 6404 N N . GLU F 2 9 ? -21.275 -13.419 92.791 1.00 53.07 7 GLU F N 1
ATOM 6405 C CA . GLU F 2 9 ? -20.285 -13.997 91.887 1.00 59.54 7 GLU F CA 1
ATOM 6406 C C . GLU F 2 9 ? -20.514 -15.497 91.726 1.00 71.66 7 GLU F C 1
ATOM 6407 O O . GLU F 2 9 ? -20.586 -16.018 90.599 1.00 83.03 7 GLU F O 1
ATOM 6413 N N . ILE F 2 10 ? -20.652 -16.203 92.853 1.00 67.77 8 ILE F N 1
ATOM 6414 C CA . ILE F 2 10 ? -20.905 -17.642 92.823 1.00 65.74 8 ILE F CA 1
ATOM 6415 C C . ILE F 2 10 ? -22.149 -17.947 91.999 1.00 53.38 8 ILE F C 1
ATOM 6416 O O . ILE F 2 10 ? -22.137 -18.813 91.115 1.00 55.45 8 ILE F O 1
ATOM 6421 N N . TYR F 2 11 ? -23.242 -17.229 92.277 1.00 50.78 9 TYR F N 1
ATOM 6422 C CA . TYR F 2 11 ? -24.487 -17.472 91.554 1.00 58.56 9 TYR F CA 1
ATOM 6423 C C . TYR F 2 11 ? -24.324 -17.213 90.062 1.00 73.85 9 TYR F C 1
ATOM 6424 O O . TYR F 2 11 ? -24.880 -17.942 89.233 1.00 69.58 9 TYR F O 1
ATOM 6433 N N . ARG F 2 12 ? -23.568 -16.176 89.701 1.00 69.64 10 ARG F N 1
ATOM 6434 C CA . ARG F 2 12 ? -23.387 -15.849 88.293 1.00 69.73 10 ARG F CA 1
ATOM 6435 C C . ARG F 2 12 ? -22.669 -16.976 87.564 1.00 67.89 10 ARG F C 1
ATOM 6436 O O . ARG F 2 12 ? -23.134 -17.449 86.519 1.00 69.90 10 ARG F O 1
ATOM 6444 N N . LYS F 2 13 ? -21.539 -17.436 88.112 1.00 65.32 11 LYS F N 1
ATOM 6445 C CA . LYS F 2 13 ? -20.823 -18.534 87.464 1.00 64.42 11 LYS F CA 1
ATOM 6446 C C . LYS F 2 13 ? -21.682 -19.794 87.398 1.00 65.29 11 LYS F C 1
ATOM 6447 O O . LYS F 2 13 ? -21.718 -20.484 86.368 1.00 73.32 11 LYS F O 1
ATOM 6453 N N . ALA F 2 14 ? -22.399 -20.097 88.483 1.00 57.09 12 ALA F N 1
ATOM 6454 C CA . ALA F 2 14 ? -23.164 -21.338 88.548 1.00 58.22 12 ALA F CA 1
ATOM 6455 C C . ALA F 2 14 ? -24.319 -21.328 87.556 1.00 56.22 12 ALA F C 1
ATOM 6456 O O . ALA F 2 14 ? -24.505 -22.283 86.793 1.00 52.82 12 ALA F O 1
ATOM 6458 N N . LEU F 2 15 ? -25.111 -20.255 87.559 1.00 58.94 13 LEU F N 1
ATOM 6459 C CA . LEU F 2 15 ? -26.239 -20.166 86.639 1.00 65.14 13 LEU F CA 1
ATOM 6460 C C . LEU F 2 15 ? -25.769 -20.095 85.193 1.00 63.44 13 LEU F C 1
ATOM 6461 O O . LEU F 2 15 ? -26.408 -20.668 84.302 1.00 72.70 13 LEU F O 1
ATOM 6466 N N . ASN F 2 16 ? -24.660 -19.395 84.933 1.00 46.43 14 ASN F N 1
ATOM 6467 C CA . ASN F 2 16 ? -24.115 -19.394 83.581 1.00 54.84 14 ASN F CA 1
ATOM 6468 C C . ASN F 2 16 ? -23.781 -20.810 83.133 1.00 61.53 14 ASN F C 1
ATOM 6469 O O . ASN F 2 16 ? -24.110 -21.206 82.008 1.00 62.29 14 ASN F O 1
ATOM 6474 N N . PHE F 2 17 ? -23.158 -21.599 84.013 1.00 74.08 15 PHE F N 1
ATOM 6475 C CA . PHE F 2 17 ? -22.889 -22.995 83.676 1.00 67.16 15 PHE F CA 1
ATOM 6476 C C . PHE F 2 17 ? -24.182 -23.762 83.417 1.00 64.54 15 PHE F C 1
ATOM 6477 O O . PHE F 2 17 ? -24.305 -24.474 82.412 1.00 64.15 15 PHE F O 1
ATOM 6485 N N . ASN F 2 18 ? -25.152 -23.642 84.328 1.00 64.61 16 ASN F N 1
ATOM 6486 C CA . ASN F 2 18 ? -26.398 -24.390 84.188 1.00 62.28 16 ASN F CA 1
ATOM 6487 C C . ASN F 2 18 ? -27.093 -24.063 82.875 1.00 67.56 16 ASN F C 1
ATOM 6488 O O . ASN F 2 18 ? -27.684 -24.944 82.242 1.00 83.72 16 ASN F O 1
ATOM 6493 N N . VAL F 2 19 ? -27.015 -22.807 82.440 1.00 67.24 17 VAL F N 1
ATOM 6494 C CA . VAL F 2 19 ? -27.714 -22.390 81.231 1.00 60.20 17 VAL F CA 1
ATOM 6495 C C . VAL F 2 19 ? -26.961 -22.834 79.985 1.00 65.94 17 VAL F C 1
ATOM 6496 O O . VAL F 2 19 ? -27.538 -23.459 79.087 1.00 69.60 17 VAL F O 1
ATOM 6500 N N . ILE F 2 20 ? -25.664 -22.519 79.907 1.00 58.60 18 ILE F N 1
ATOM 6501 C CA . ILE F 2 20 ? -24.879 -22.913 78.738 1.00 60.12 18 ILE F CA 1
ATOM 6502 C C . ILE F 2 20 ? -24.903 -24.423 78.557 1.00 68.26 18 ILE F C 1
ATOM 6503 O O . ILE F 2 20 ? -24.839 -24.924 77.427 1.00 71.64 18 ILE F O 1
ATOM 6508 N N . ALA F 2 21 ? -25.019 -25.171 79.658 1.00 78.59 19 ALA F N 1
ATOM 6509 C CA . ALA F 2 21 ? -25.064 -26.626 79.567 1.00 72.81 19 ALA F CA 1
ATOM 6510 C C . ALA F 2 21 ? -26.250 -27.100 78.735 1.00 74.78 19 ALA F C 1
ATOM 6511 O O . ALA F 2 21 ? -26.150 -28.097 78.011 1.00 77.49 19 ALA F O 1
ATOM 6513 N N . ARG F 2 22 ? -27.382 -26.396 78.817 1.00 64.46 20 ARG F N 1
ATOM 6514 C CA . ARG F 2 22 ? -28.557 -26.804 78.054 1.00 74.47 20 ARG F CA 1
ATOM 6515 C C . ARG F 2 22 ? -28.402 -26.535 76.563 1.00 75.67 20 ARG F C 1
ATOM 6516 O O . ARG F 2 22 ? -29.169 -27.083 75.765 1.00 76.64 20 ARG F O 1
ATOM 6524 N N . TYR F 2 23 ? -27.438 -25.702 76.171 1.00 76.47 21 TYR F N 1
ATOM 6525 C CA . TYR F 2 23 ? -27.116 -25.499 74.765 1.00 70.31 21 TYR F CA 1
ATOM 6526 C C . TYR F 2 23 ? -25.976 -26.401 74.313 1.00 71.70 21 TYR F C 1
ATOM 6527 O O . TYR F 2 23 ? -26.046 -26.999 73.234 1.00 73.27 21 TYR F O 1
ATOM 6536 N N . ASP F 2 24 ? -24.926 -26.504 75.125 1.00 66.72 22 ASP F N 1
ATOM 6537 C CA . ASP F 2 24 ? -23.786 -27.381 74.866 1.00 67.06 22 ASP F CA 1
ATOM 6538 C C . ASP F 2 24 ? -23.693 -28.345 76.040 1.00 83.72 22 ASP F C 1
ATOM 6539 O O . ASP F 2 24 ? -23.088 -28.022 77.075 1.00 89.90 22 ASP F O 1
ATOM 6544 N N . PRO F 2 25 ? -24.287 -29.537 75.932 1.00 80.53 23 PRO F N 1
ATOM 6545 C CA . PRO F 2 25 ? -24.308 -30.458 77.079 1.00 74.90 23 PRO F CA 1
ATOM 6546 C C . PRO F 2 25 ? -22.943 -30.996 77.474 1.00 78.68 23 PRO F C 1
ATOM 6547 O O . PRO F 2 25 ? -22.853 -31.693 78.493 1.00 85.26 23 PRO F O 1
ATOM 6551 N N . LYS F 2 26 ? -21.883 -30.700 76.724 1.00 67.15 24 LYS F N 1
ATOM 6552 C CA . LYS F 2 26 ? -20.555 -31.202 77.046 1.00 68.09 24 LYS F CA 1
ATOM 6553 C C . LYS F 2 26 ? -19.683 -30.173 77.751 1.00 74.34 24 LYS F C 1
ATOM 6554 O O . LYS F 2 26 ? -18.474 -30.389 77.880 1.00 78.05 24 LYS F O 1
ATOM 6560 N N . ILE F 2 27 ? -20.260 -29.063 78.214 1.00 71.56 25 ILE F N 1
ATOM 6561 C CA . ILE F 2 27 ? -19.472 -28.079 78.943 1.00 66.35 25 ILE F CA 1
ATOM 6562 C C . ILE F 2 27 ? -19.045 -28.667 80.282 1.00 78.77 25 ILE F C 1
ATOM 6563 O O . ILE F 2 27 ? -19.817 -29.356 80.963 1.00 80.59 25 ILE F O 1
ATOM 6568 N N . LYS F 2 28 ? -17.802 -28.404 80.658 1.00 75.22 26 LYS F N 1
ATOM 6569 C CA . LYS F 2 28 ? -17.187 -28.971 81.845 1.00 59.11 26 LYS F CA 1
ATOM 6570 C C . LYS F 2 28 ? -16.712 -27.925 82.845 1.00 66.08 26 LYS F C 1
ATOM 6571 O O . LYS F 2 28 ? -16.751 -28.188 84.049 1.00 71.34 26 LYS F O 1
ATOM 6577 N N . GLN F 2 29 ? -16.290 -26.744 82.387 1.00 64.34 27 GLN F N 1
ATOM 6578 C CA . GLN F 2 29 ? -15.814 -25.702 83.289 1.00 65.00 27 GLN F CA 1
ATOM 6579 C C . GLN F 2 29 ? -15.782 -24.362 82.566 1.00 71.63 27 GLN F C 1
ATOM 6580 O O . GLN F 2 29 ? -15.295 -24.277 81.435 1.00 81.67 27 GLN F O 1
ATOM 6586 N N . LEU F 2 30 ? -16.291 -23.320 83.224 1.00 59.30 28 LEU F N 1
ATOM 6587 C CA . LEU F 2 30 ? -16.171 -21.961 82.707 1.00 50.99 28 LEU F CA 1
ATOM 6588 C C . LEU F 2 30 ? -14.742 -21.470 82.889 1.00 58.48 28 LEU F C 1
ATOM 6589 O O . LEU F 2 30 ? -14.227 -21.441 84.011 1.00 68.62 28 LEU F O 1
ATOM 6594 N N . LEU F 2 31 ? -14.096 -21.079 81.794 1.00 63.61 29 LEU F N 1
ATOM 6595 C CA . LEU F 2 31 ? -12.729 -20.586 81.902 1.00 55.42 29 LEU F CA 1
ATOM 6596 C C . LEU F 2 31 ? -12.663 -19.066 81.934 1.00 59.14 29 LEU F C 1
ATOM 6597 O O . LEU F 2 31 ? -11.821 -18.500 82.638 1.00 66.49 29 LEU F O 1
ATOM 6602 N N . PHE F 2 32 ? -13.530 -18.392 81.184 1.00 62.28 30 PHE F N 1
ATOM 6603 C CA . PHE F 2 32 ? -13.488 -16.940 81.103 1.00 56.61 30 PHE F CA 1
ATOM 6604 C C . PHE F 2 32 ? -14.867 -16.400 80.758 1.00 61.65 30 PHE F C 1
ATOM 6605 O O . PHE F 2 32 ? -15.673 -17.072 80.108 1.00 65.60 30 PHE F O 1
ATOM 6613 N N . HIS F 2 33 ? -15.122 -15.169 81.192 1.00 65.93 31 HIS F N 1
ATOM 6614 C CA . HIS F 2 33 ? -16.400 -14.517 80.956 1.00 73.45 31 HIS F CA 1
ATOM 6615 C C . HIS F 2 33 ? -16.182 -13.011 80.886 1.00 79.47 31 HIS F C 1
ATOM 6616 O O . HIS F 2 33 ? -15.412 -12.453 81.673 1.00 79.36 31 HIS F O 1
ATOM 6623 N N . THR F 2 34 ? -16.853 -12.362 79.932 1.00 78.42 32 THR F N 1
ATOM 6624 C CA . THR F 2 34 ? -16.837 -10.914 79.796 1.00 66.69 32 THR F CA 1
ATOM 6625 C C . THR F 2 34 ? -18.258 -10.398 79.608 1.00 64.45 32 THR F C 1
ATOM 6626 O O . THR F 2 34 ? -19.074 -11.032 78.917 1.00 75.04 32 THR F O 1
ATOM 6630 N N . PRO F 2 35 ? -18.577 -9.246 80.213 1.00 59.37 33 PRO F N 1
ATOM 6631 C CA . PRO F 2 35 ? -19.982 -8.803 80.274 1.00 60.75 33 PRO F CA 1
ATOM 6632 C C . PRO F 2 35 ? -20.649 -8.620 78.924 1.00 62.21 33 PRO F C 1
ATOM 6633 O O . PRO F 2 35 ? -21.814 -9.003 78.767 1.00 68.94 33 PRO F O 1
ATOM 6637 N N . HIS F 2 36 ? -19.969 -8.033 77.946 1.00 58.98 34 HIS F N 1
ATOM 6638 C CA . HIS F 2 36 ? -20.623 -7.754 76.677 1.00 63.56 34 HIS F CA 1
ATOM 6639 C C . HIS F 2 36 ? -19.639 -7.924 75.533 1.00 64.46 34 HIS F C 1
ATOM 6640 O O . HIS F 2 36 ? -18.453 -7.612 75.671 1.00 83.51 34 HIS F O 1
ATOM 6647 N N . ALA F 2 37 ? -20.139 -8.429 74.408 1.00 47.64 35 ALA F N 1
ATOM 6648 C CA . ALA F 2 37 ? -19.323 -8.609 73.216 1.00 55.88 35 ALA F CA 1
ATOM 6649 C C . ALA F 2 37 ? -20.208 -8.509 71.983 1.00 59.08 35 ALA F C 1
ATOM 6650 O O . ALA F 2 37 ? -21.342 -8.997 71.984 1.00 70.35 35 ALA F O 1
ATOM 6652 N N . THR F 2 38 ? -19.682 -7.874 70.939 1.00 55.01 36 THR F N 1
ATOM 6653 C CA . THR F 2 38 ? -20.371 -7.722 69.664 1.00 61.98 36 THR F CA 1
ATOM 6654 C C . THR F 2 38 ? -19.569 -8.426 68.575 1.00 60.07 36 THR F C 1
ATOM 6655 O O . THR F 2 38 ? -18.334 -8.426 68.607 1.00 67.29 36 THR F O 1
ATOM 6659 N N . VAL F 2 39 ? -20.271 -9.028 67.613 1.00 53.26 37 VAL F N 1
ATOM 6660 C CA . VAL F 2 39 ? -19.663 -9.880 66.595 1.00 57.20 37 VAL F CA 1
ATOM 6661 C C . VAL F 2 39 ? -19.769 -9.215 65.228 1.00 68.89 37 VAL F C 1
ATOM 6662 O O . VAL F 2 39 ? -20.810 -8.645 64.879 1.00 70.45 37 VAL F O 1
ATOM 6666 N N . TYR F 2 40 ? -18.687 -9.300 64.451 1.00 70.95 38 TYR F N 1
ATOM 6667 C CA . TYR F 2 40 ? -18.671 -8.923 63.044 1.00 70.75 38 TYR F CA 1
ATOM 6668 C C . TYR F 2 40 ? -18.119 -10.090 62.238 1.00 64.94 38 TYR F C 1
ATOM 6669 O O . TYR F 2 40 ? -17.195 -10.772 62.680 1.00 70.70 38 TYR F O 1
ATOM 6678 N N . LYS F 2 41 ? -18.682 -10.332 61.063 1.00 69.85 39 LYS F N 1
ATOM 6679 C CA . LYS F 2 41 ? -18.132 -11.319 60.149 1.00 68.35 39 LYS F CA 1
ATOM 6680 C C . LYS F 2 41 ? -17.430 -10.614 58.998 1.00 77.14 39 LYS F C 1
ATOM 6681 O O . LYS F 2 41 ? -17.914 -9.599 58.487 1.00 76.77 39 LYS F O 1
ATOM 6687 N N . TRP F 2 42 ? -16.275 -11.148 58.609 1.00 78.03 40 TRP F N 1
ATOM 6688 C CA . TRP F 2 42 ? -15.514 -10.621 57.488 1.00 79.36 40 TRP F CA 1
ATOM 6689 C C . TRP F 2 42 ? -15.929 -11.334 56.209 1.00 83.92 40 TRP F C 1
ATOM 6690 O O . TRP F 2 42 ? -15.986 -12.568 56.164 1.00 81.17 40 TRP F O 1
ATOM 6701 N N . GLY F 2 43 ? -16.216 -10.552 55.177 1.00 89.26 41 GLY F N 1
ATOM 6702 C CA . GLY F 2 43 ? -16.611 -11.084 53.891 1.00 92.84 41 GLY F CA 1
ATOM 6703 C C . GLY F 2 43 ? -16.639 -9.970 52.872 1.00 98.78 41 GLY F C 1
ATOM 6704 O O . GLY F 2 43 ? -16.862 -8.810 53.237 1.00 107.17 41 GLY F O 1
ATOM 6705 N N . ASP F 2 44 ? -16.393 -10.295 51.602 1.00 100.16 42 ASP F N 1
ATOM 6706 C CA . ASP F 2 44 ? -16.343 -9.289 50.543 1.00 103.19 42 ASP F CA 1
ATOM 6707 C C . ASP F 2 44 ? -15.297 -8.222 50.869 1.00 94.24 42 ASP F C 1
ATOM 6708 O O . ASP F 2 44 ? -15.476 -7.036 50.588 1.00 97.05 42 ASP F O 1
ATOM 6713 N N . ASP F 2 45 ? -14.193 -8.655 51.482 1.00 94.50 43 ASP F N 1
ATOM 6714 C CA . ASP F 2 45 ? -13.128 -7.759 51.938 1.00 102.41 43 ASP F CA 1
ATOM 6715 C C . ASP F 2 45 ? -13.678 -6.620 52.795 1.00 93.62 43 ASP F C 1
ATOM 6716 O O . ASP F 2 45 ? -13.236 -5.473 52.695 1.00 92.02 43 ASP F O 1
ATOM 6721 N N . ASN F 2 46 ? -14.641 -6.938 53.659 1.00 92.75 44 ASN F N 1
ATOM 6722 C CA . ASN F 2 46 ? -15.292 -5.899 54.444 1.00 92.17 44 ASN F CA 1
ATOM 6723 C C . ASN F 2 46 ? -15.870 -6.509 55.716 1.00 86.24 44 ASN F C 1
ATOM 6724 O O . ASN F 2 46 ? -16.206 -7.697 55.753 1.00 80.60 44 ASN F O 1
ATOM 6729 N N . TRP F 2 47 ? -15.967 -5.685 56.760 1.00 78.71 45 TRP F N 1
ATOM 6730 C CA . TRP F 2 47 ? -16.610 -6.094 58.001 1.00 68.56 45 TRP F CA 1
ATOM 6731 C C . TRP F 2 47 ? -18.121 -5.929 57.909 1.00 85.73 45 TRP F C 1
ATOM 6732 O O . TRP F 2 47 ? -18.632 -5.005 57.272 1.00 87.57 45 TRP F O 1
ATOM 6743 N N . ASN F 2 48 ? -18.833 -6.832 58.578 1.00 90.77 46 ASN F N 1
ATOM 6744 C CA . ASN F 2 48 ? -20.290 -6.899 58.516 1.00 84.97 46 ASN F CA 1
ATOM 6745 C C . ASN F 2 48 ? -20.801 -7.206 59.918 1.00 81.24 46 ASN F C 1
ATOM 6746 O O . ASN F 2 48 ? -20.566 -8.299 60.435 1.00 75.02 46 ASN F O 1
ATOM 6751 N N . LYS F 2 49 ? -21.483 -6.246 60.541 1.00 82.43 47 LYS F N 1
ATOM 6752 C CA . LYS F 2 49 ? -22.001 -6.465 61.887 1.00 68.42 47 LYS F CA 1
ATOM 6753 C C . LYS F 2 49 ? -23.016 -7.602 61.881 1.00 79.24 47 LYS F C 1
ATOM 6754 O O . LYS F 2 49 ? -23.985 -7.582 61.118 1.00 79.53 47 LYS F O 1
ATOM 6760 N N . LEU F 2 50 ? -22.785 -8.599 62.732 1.00 78.34 48 LEU F N 1
ATOM 6761 C CA . LEU F 2 50 ? -23.671 -9.747 62.841 1.00 59.80 48 LEU F CA 1
ATOM 6762 C C . LEU F 2 50 ? -24.718 -9.526 63.927 1.00 63.40 48 LEU F C 1
ATOM 6763 O O . LEU F 2 50 ? -24.594 -8.645 64.780 1.00 78.12 48 LEU F O 1
ATOM 6768 N N . GLU F 2 51 ? -25.756 -10.356 63.888 1.00 65.03 49 GLU F N 1
ATOM 6769 C CA . GLU F 2 51 ? -26.861 -10.269 64.842 1.00 80.27 49 GLU F CA 1
ATOM 6770 C C . GLU F 2 51 ? -26.574 -11.110 66.090 1.00 87.12 49 GLU F C 1
ATOM 6771 O O . GLU F 2 51 ? -27.342 -11.990 66.478 1.00 95.13 49 GLU F O 1
ATOM 6777 N N . TYR F 2 52 ? -25.440 -10.817 66.724 1.00 84.74 50 TYR F N 1
ATOM 6778 C CA . TYR F 2 52 ? -25.052 -11.471 67.967 1.00 70.72 50 TYR F CA 1
ATOM 6779 C C . TYR F 2 52 ? -24.546 -10.420 68.942 1.00 66.69 50 TYR F C 1
ATOM 6780 O O . TYR F 2 52 ? -23.690 -9.602 68.589 1.00 65.38 50 TYR F O 1
ATOM 6789 N N . GLN F 2 53 ? -25.070 -10.450 70.168 1.00 53.37 51 GLN F N 1
ATOM 6790 C CA . GLN F 2 53 ? -24.701 -9.460 71.173 1.00 68.61 51 GLN F CA 1
ATOM 6791 C C . GLN F 2 53 ? -25.066 -9.940 72.573 1.00 76.07 51 GLN F C 1
ATOM 6792 O O . GLN F 2 53 ? -26.220 -10.306 72.825 1.00 76.36 51 GLN F O 1
ATOM 6798 N N . GLY F 2 54 ? -24.108 -9.930 73.489 1.00 68.41 52 GLY F N 1
ATOM 6799 C CA . GLY F 2 54 ? -24.378 -10.350 74.847 1.00 61.15 52 GLY F CA 1
ATOM 6800 C C . GLY F 2 54 ? -23.106 -10.778 75.554 1.00 67.23 52 GLY F C 1
ATOM 6801 O O . GLY F 2 54 ? -21.993 -10.535 75.085 1.00 66.14 52 GLY F O 1
ATOM 6802 N N . VAL F 2 55 ? -23.308 -11.417 76.709 1.00 72.94 53 VAL F N 1
ATOM 6803 C CA . VAL F 2 55 ? -22.187 -11.882 77.513 1.00 61.12 53 VAL F CA 1
ATOM 6804 C C . VAL F 2 55 ? -21.430 -12.962 76.760 1.00 55.06 53 VAL F C 1
ATOM 6805 O O . VAL F 2 55 ? -22.025 -13.825 76.102 1.00 61.60 53 VAL F O 1
ATOM 6809 N N . LEU F 2 56 ? -20.105 -12.912 76.839 1.00 65.75 54 LEU F N 1
ATOM 6810 C CA . LEU F 2 56 ? -19.261 -13.881 76.157 1.00 71.10 54 LEU F CA 1
ATOM 6811 C C . LEU F 2 56 ? -18.557 -14.754 77.182 1.00 63.05 54 LEU F C 1
ATOM 6812 O O . LEU F 2 56 ? -18.143 -14.273 78.240 1.00 64.69 54 LEU F O 1
ATOM 6817 N N . ALA F 2 57 ? -18.418 -16.036 76.864 1.00 54.70 55 ALA F N 1
ATOM 6818 C CA . ALA F 2 57 ? -17.800 -16.982 77.778 1.00 62.99 55 ALA F CA 1
ATOM 6819 C C . ALA F 2 57 ? -17.001 -18.010 76.996 1.00 64.13 55 ALA F C 1
ATOM 6820 O O . ALA F 2 57 ? -17.460 -18.521 75.970 1.00 71.43 55 ALA F O 1
ATOM 6822 N N . ILE F 2 58 ? -15.801 -18.304 77.489 1.00 67.00 56 ILE F N 1
ATOM 6823 C CA . ILE F 2 58 ? -14.958 -19.372 76.967 1.00 69.92 56 ILE F CA 1
ATOM 6824 C C . ILE F 2 58 ? -14.907 -20.481 78.006 1.00 70.10 56 ILE F C 1
ATOM 6825 O O . ILE F 2 58 ? -14.616 -20.224 79.182 1.00 67.40 56 ILE F O 1
ATOM 6830 N N . TYR F 2 59 ? -15.177 -21.711 77.574 1.00 60.19 57 TYR F N 1
ATOM 6831 C CA . TYR F 2 59 ? -15.358 -22.825 78.489 1.00 64.63 57 TYR F CA 1
ATOM 6832 C C . TYR F 2 59 ? -14.660 -24.074 77.966 1.00 66.60 57 TYR F C 1
ATOM 6833 O O . TYR F 2 59 ? -14.446 -24.240 76.764 1.00 63.24 57 TYR F O 1
ATOM 6842 N N . LEU F 2 60 ? -14.309 -24.954 78.902 1.00 78.78 58 LEU F N 1
ATOM 6843 C CA . LEU F 2 60 ? -13.719 -26.256 78.620 1.00 69.95 58 LEU F CA 1
ATOM 6844 C C . LEU F 2 60 ? -14.818 -27.285 78.377 1.00 65.54 58 LEU F C 1
ATOM 6845 O O . LEU F 2 60 ? -15.924 -27.166 78.908 1.00 76.74 58 LEU F O 1
ATOM 6850 N N . ARG F 2 61 ? -14.512 -28.296 77.561 1.00 57.50 59 ARG F N 1
ATOM 6851 C CA . ARG F 2 61 ? -15.491 -29.303 77.173 1.00 57.44 59 ARG F CA 1
ATOM 6852 C C . ARG F 2 61 ? -14.948 -30.699 77.453 1.00 64.14 59 ARG F C 1
ATOM 6853 O O . ARG F 2 61 ? -13.736 -30.929 77.418 1.00 74.32 59 ARG F O 1
ATOM 6861 N N . ASP F 2 62 ? -15.859 -31.633 77.735 1.00 56.18 60 ASP F N 1
ATOM 6862 C CA . ASP F 2 62 ? -15.504 -33.025 78.007 1.00 76.94 60 ASP F CA 1
ATOM 6863 C C . ASP F 2 62 ? -15.592 -33.816 76.705 1.00 79.83 60 ASP F C 1
ATOM 6864 O O . ASP F 2 62 ? -16.686 -34.032 76.173 1.00 90.76 60 ASP F O 1
ATOM 6869 N N . VAL F 2 63 ? -14.441 -34.253 76.196 1.00 78.16 61 VAL F N 1
ATOM 6870 C CA . VAL F 2 63 ? -14.391 -35.020 74.957 1.00 86.51 61 VAL F CA 1
ATOM 6871 C C . VAL F 2 63 ? -13.585 -36.294 75.176 1.00 96.11 61 VAL F C 1
ATOM 6872 O O . VAL F 2 63 ? -12.934 -36.799 74.253 1.00 101.44 61 VAL F O 1
ATOM 6876 N N . GLY F 2 64 ? -13.623 -36.823 76.402 1.00 91.11 62 GLY F N 1
ATOM 6877 C CA . GLY F 2 64 ? -12.953 -38.084 76.670 1.00 84.74 62 GLY F CA 1
ATOM 6878 C C . GLY F 2 64 ? -13.560 -39.239 75.898 1.00 89.97 62 GLY F C 1
ATOM 6879 O O . GLY F 2 64 ? -12.844 -40.120 75.413 1.00 94.59 62 GLY F O 1
ATOM 6880 N N . ASP F 2 65 ? -14.886 -39.251 75.774 1.00 98.10 63 ASP F N 1
ATOM 6881 C CA . ASP F 2 65 ? -15.567 -40.239 74.946 1.00 98.00 63 ASP F CA 1
ATOM 6882 C C . ASP F 2 65 ? -15.208 -40.025 73.482 1.00 99.18 63 ASP F C 1
ATOM 6883 O O . ASP F 2 65 ? -15.482 -38.962 72.916 1.00 91.07 63 ASP F O 1
ATOM 6888 N N . LYS F 2 66 ? -14.595 -41.036 72.866 1.00 106.49 64 LYS F N 1
ATOM 6889 C CA . LYS F 2 66 ? -14.135 -40.948 71.487 1.00 103.67 64 LYS F CA 1
ATOM 6890 C C . LYS F 2 66 ? -15.127 -41.548 70.492 1.00 104.48 64 LYS F C 1
ATOM 6891 O O . LYS F 2 66 ? -14.741 -41.869 69.363 1.00 121.21 64 LYS F O 1
ATOM 6897 N N . GLU F 2 67 ? -16.397 -41.702 70.881 1.00 93.12 65 GLU F N 1
ATOM 6898 C CA . GLU F 2 67 ? -17.421 -42.235 69.989 1.00 109.88 65 GLU F CA 1
ATOM 6899 C C . GLU F 2 67 ? -18.653 -41.341 69.903 1.00 112.49 65 GLU F C 1
ATOM 6900 O O . GLU F 2 67 ? -19.636 -41.721 69.255 1.00 119.09 65 GLU F O 1
ATOM 6906 N N . ALA F 2 68 ? -18.627 -40.169 70.531 1.00 107.61 66 ALA F N 1
ATOM 6907 C CA . ALA F 2 68 ? -19.741 -39.234 70.482 1.00 100.29 66 ALA F CA 1
ATOM 6908 C C . ALA F 2 68 ? -19.629 -38.360 69.239 1.00 89.02 66 ALA F C 1
ATOM 6909 O O . ALA F 2 68 ? -18.586 -37.746 68.994 1.00 94.34 66 ALA F O 1
ATOM 6911 N N . ILE F 2 69 ? -20.701 -38.307 68.461 1.00 87.27 67 ILE F N 1
ATOM 6912 C CA . ILE F 2 69 ? -20.777 -37.451 67.283 1.00 101.14 67 ILE F CA 1
ATOM 6913 C C . ILE F 2 69 ? -21.608 -36.226 67.637 1.00 94.49 67 ILE F C 1
ATOM 6914 O O . ILE F 2 69 ? -22.571 -36.317 68.409 1.00 96.23 67 ILE F O 1
ATOM 6919 N N . LEU F 2 70 ? -21.216 -35.074 67.104 1.00 89.53 68 LEU F N 1
ATOM 6920 C CA . LEU F 2 70 ? -21.953 -33.848 67.367 1.00 88.55 68 LEU F CA 1
ATOM 6921 C C . LEU F 2 70 ? -23.413 -34.013 66.952 1.00 89.42 68 LEU F C 1
ATOM 6922 O O . LEU F 2 70 ? -23.698 -34.598 65.900 1.00 97.55 68 LEU F O 1
ATOM 6927 N N . PRO F 2 71 ? -24.357 -33.514 67.745 1.00 83.98 69 PRO F N 1
ATOM 6928 C CA . PRO F 2 71 ? -25.773 -33.665 67.396 1.00 91.11 69 PRO F CA 1
ATOM 6929 C C . PRO F 2 71 ? -26.122 -32.952 66.097 1.00 96.03 69 PRO F C 1
ATOM 6930 O O . PRO F 2 71 ? -25.385 -32.096 65.603 1.00 88.84 69 PRO F O 1
ATOM 6934 N N . GLU F 2 72 ? -27.274 -33.327 65.544 1.00 102.87 70 GLU F N 1
ATOM 6935 C CA . GLU F 2 72 ? -27.776 -32.794 64.283 1.00 103.63 70 GLU F CA 1
ATOM 6936 C C . GLU F 2 72 ? -28.994 -31.925 64.567 1.00 97.97 70 GLU F C 1
ATOM 6942 N N . VAL F 2 73 ? -28.876 -30.626 64.297 1.00 107.85 71 VAL F N 1
ATOM 6943 C CA . VAL F 2 73 ? -29.944 -29.665 64.550 1.00 126.10 71 VAL F CA 1
ATOM 6944 C C . VAL F 2 73 ? -30.211 -28.890 63.266 1.00 137.95 71 VAL F C 1
ATOM 6945 O O . VAL F 2 73 ? -29.275 -28.379 62.639 1.00 140.46 71 VAL F O 1
ATOM 6949 N N . SER F 2 74 ? -31.483 -28.810 62.872 1.00 145.22 72 SER F N 1
ATOM 6950 C CA . SER F 2 74 ? -31.874 -28.010 61.718 1.00 147.66 72 SER F CA 1
ATOM 6951 C C . SER F 2 74 ? -31.866 -26.533 62.093 1.00 148.84 72 SER F C 1
ATOM 6952 O O . SER F 2 74 ? -32.386 -26.150 63.145 1.00 152.38 72 SER F O 1
ATOM 6955 N N . SER F 2 75 ? -31.265 -25.704 61.235 1.00 145.44 73 SER F N 1
ATOM 6956 C CA . SER F 2 75 ? -31.156 -24.280 61.545 1.00 148.49 73 SER F CA 1
ATOM 6957 C C . SER F 2 75 ? -32.525 -23.612 61.574 1.00 161.37 73 SER F C 1
ATOM 6958 O O . SER F 2 75 ? -32.747 -22.675 62.352 1.00 164.31 73 SER F O 1
ATOM 6961 N N . TYR F 2 76 ? -33.444 -24.067 60.714 1.00 165.11 74 TYR F N 1
ATOM 6962 C CA . TYR F 2 76 ? -34.838 -23.627 60.675 1.00 164.91 74 TYR F CA 1
ATOM 6963 C C . TYR F 2 76 ? -34.967 -22.184 60.180 1.00 167.78 74 TYR F C 1
ATOM 6964 O O . TYR F 2 76 ? -36.072 -21.732 59.864 1.00 172.14 74 TYR F O 1
ATOM 6973 N N . ASP F 2 77 ? -33.843 -21.464 60.075 1.00 173.85 75 ASP F N 1
ATOM 6974 C CA . ASP F 2 77 ? -33.797 -20.123 59.470 1.00 166.57 75 ASP F CA 1
ATOM 6975 C C . ASP F 2 77 ? -34.601 -19.103 60.291 1.00 165.92 75 ASP F C 1
ATOM 6976 O O . ASP F 2 77 ? -35.463 -18.396 59.766 1.00 164.92 75 ASP F O 1
ATOM 6981 N N . ASP F 2 78 ? -34.298 -19.023 61.589 1.00 162.18 76 ASP F N 1
ATOM 6982 C CA . ASP F 2 78 ? -34.948 -18.070 62.508 1.00 162.05 76 ASP F CA 1
ATOM 6983 C C . ASP F 2 78 ? -34.189 -17.952 63.835 1.00 161.52 76 ASP F C 1
ATOM 6984 O O . ASP F 2 78 ? -33.993 -16.853 64.366 1.00 151.26 76 ASP F O 1
ATOM 6989 N N . GLU F 2 86 ? -30.950 -16.904 57.615 1.00 126.08 84 GLU F N 1
ATOM 6990 C CA . GLU F 2 86 ? -30.197 -15.656 57.642 1.00 129.32 84 GLU F CA 1
ATOM 6991 C C . GLU F 2 86 ? -29.395 -15.490 56.353 1.00 134.35 84 GLU F C 1
ATOM 6992 O O . GLU F 2 86 ? -29.243 -16.442 55.585 1.00 139.21 84 GLU F O 1
ATOM 6998 N N . ALA F 2 87 ? -28.888 -14.275 56.122 1.00 131.08 85 ALA F N 1
ATOM 6999 C CA . ALA F 2 87 ? -28.139 -13.994 54.900 1.00 125.13 85 ALA F CA 1
ATOM 7000 C C . ALA F 2 87 ? -26.910 -14.888 54.788 1.00 133.44 85 ALA F C 1
ATOM 7001 O O . ALA F 2 87 ? -26.679 -15.518 53.748 1.00 134.78 85 ALA F O 1
ATOM 7003 N N . ASN F 2 88 ? -26.109 -14.957 55.851 1.00 143.40 86 ASN F N 1
ATOM 7004 C CA . ASN F 2 88 ? -24.926 -15.812 55.866 1.00 141.06 86 ASN F CA 1
ATOM 7005 C C . ASN F 2 88 ? -24.716 -16.354 57.271 1.00 132.47 86 ASN F C 1
ATOM 7006 O O . ASN F 2 88 ? -24.540 -15.584 58.222 1.00 122.66 86 ASN F O 1
ATOM 7011 N N . THR F 2 89 ? -24.716 -17.682 57.382 1.00 130.93 87 THR F N 1
ATOM 7012 C CA . THR F 2 89 ? -24.651 -18.484 58.588 1.00 128.74 87 THR F CA 1
ATOM 7013 C C . THR F 2 89 ? -23.440 -19.410 58.532 1.00 118.48 87 THR F C 1
ATOM 7014 O O . THR F 2 89 ? -23.129 -19.948 57.464 1.00 112.58 87 THR F O 1
ATOM 7018 N N . PRO F 2 90 ? -22.725 -19.594 59.643 1.00 115.10 88 PRO F N 1
ATOM 7019 C CA . PRO F 2 90 ? -21.526 -20.442 59.623 1.00 107.09 88 PRO F CA 1
ATOM 7020 C C . PRO F 2 90 ? -21.865 -21.896 59.334 1.00 96.42 88 PRO F C 1
ATOM 7021 O O . PRO F 2 90 ? -23.019 -22.324 59.375 1.00 109.79 88 PRO F O 1
ATOM 7025 N N . HIS F 2 91 ? -20.821 -22.669 59.042 1.00 77.13 89 HIS F N 1
ATOM 7026 C CA . HIS F 2 91 ? -20.981 -24.107 58.859 1.00 81.24 89 HIS F CA 1
ATOM 7027 C C . HIS F 2 91 ? -21.033 -24.755 60.236 1.00 76.72 89 HIS F C 1
ATOM 7028 O O . HIS F 2 91 ? -20.040 -24.744 60.972 1.00 85.44 89 HIS F O 1
ATOM 7035 N N . VAL F 2 92 ? -22.193 -25.303 60.593 1.00 76.98 90 VAL F N 1
ATOM 7036 C CA . VAL F 2 92 ? -22.310 -26.037 61.847 1.00 72.76 90 VAL F CA 1
ATOM 7037 C C . VAL F 2 92 ? -21.488 -27.315 61.734 1.00 74.69 90 VAL F C 1
ATOM 7038 O O . VAL F 2 92 ? -21.676 -28.109 60.806 1.00 82.31 90 VAL F O 1
ATOM 7042 N N . LEU F 2 93 ? -20.563 -27.508 62.674 1.00 69.97 91 LEU F N 1
ATOM 7043 C CA . LEU F 2 93 ? -19.658 -28.648 62.614 1.00 72.98 91 LEU F CA 1
ATOM 7044 C C . LEU F 2 93 ? -20.417 -29.959 62.759 1.00 83.44 91 LEU F C 1
ATOM 7045 O O . LEU F 2 93 ? -21.301 -30.100 63.609 1.00 85.06 91 LEU F O 1
ATOM 7050 N N . THR F 2 94 ? -20.065 -30.922 61.918 1.00 92.73 92 THR F N 1
ATOM 7051 C CA . THR F 2 94 ? -20.572 -32.280 62.017 1.00 94.89 92 THR F CA 1
ATOM 7052 C C . THR F 2 94 ? -19.428 -33.228 62.347 1.00 93.55 92 THR F C 1
ATOM 7053 O O . THR F 2 94 ? -18.253 -32.849 62.356 1.00 90.25 92 THR F O 1
ATOM 7057 N N . GLY F 2 95 ? -19.787 -34.471 62.628 1.00 93.08 93 GLY F N 1
ATOM 7058 C CA . GLY F 2 95 ? -18.798 -35.496 62.855 1.00 99.06 93 GLY F CA 1
ATOM 7059 C C . GLY F 2 95 ? -18.478 -35.700 64.321 1.00 99.16 93 GLY F C 1
ATOM 7060 O O . GLY F 2 95 ? -19.203 -35.280 65.227 1.00 100.37 93 GLY F O 1
ATOM 7061 N N . HIS F 2 96 ? -17.349 -36.363 64.546 1.00 99.24 94 HIS F N 1
ATOM 7062 C CA . HIS F 2 96 ? -16.956 -36.737 65.894 1.00 99.37 94 HIS F CA 1
ATOM 7063 C C . HIS F 2 96 ? -16.561 -35.511 66.709 1.00 100.57 94 HIS F C 1
ATOM 7064 O O . HIS F 2 96 ? -15.995 -34.541 66.195 1.00 103.33 94 HIS F O 1
ATOM 7071 N N . ASP F 2 97 ? -16.876 -35.569 67.999 1.00 99.99 95 ASP F N 1
ATOM 7072 C CA . ASP F 2 97 ? -16.653 -34.466 68.927 1.00 83.06 95 ASP F CA 1
ATOM 7073 C C . ASP F 2 97 ? -15.217 -34.549 69.426 1.00 80.81 95 ASP F C 1
ATOM 7074 O O . ASP F 2 97 ? -14.875 -35.416 70.230 1.00 84.39 95 ASP F O 1
ATOM 7079 N N . ILE F 2 98 ? -14.364 -33.647 68.945 1.00 77.50 96 ILE F N 1
ATOM 7080 C CA . ILE F 2 98 ? -12.944 -33.685 69.280 1.00 77.62 96 ILE F CA 1
ATOM 7081 C C . ILE F 2 98 ? -12.476 -32.316 69.747 1.00 83.30 96 ILE F C 1
ATOM 7082 O O . ILE F 2 98 ? -11.271 -32.072 69.869 1.00 86.39 96 ILE F O 1
ATOM 7087 N N . TYR F 2 99 ? -13.417 -31.420 70.010 1.00 79.53 97 TYR F N 1
ATOM 7088 C CA . TYR F 2 99 ? -13.119 -30.007 70.210 1.00 80.56 97 TYR F CA 1
ATOM 7089 C C . TYR F 2 99 ? -13.020 -29.722 71.704 1.00 78.92 97 TYR F C 1
ATOM 7090 O O . TYR F 2 99 ? -14.022 -29.781 72.424 1.00 76.99 97 TYR F O 1
ATOM 7099 N N . ASN F 2 100 ? -11.805 -29.403 72.159 1.00 78.38 98 ASN F N 1
ATOM 7100 C CA . ASN F 2 100 ? -11.543 -29.294 73.590 1.00 79.46 98 ASN F CA 1
ATOM 7101 C C . ASN F 2 100 ? -12.226 -28.076 74.198 1.00 83.44 98 ASN F C 1
ATOM 7102 O O . ASN F 2 100 ? -12.696 -28.134 75.340 1.00 85.34 98 ASN F O 1
ATOM 7107 N N . TYR F 2 101 ? -12.284 -26.962 73.470 1.00 75.23 99 TYR F N 1
ATOM 7108 C CA . T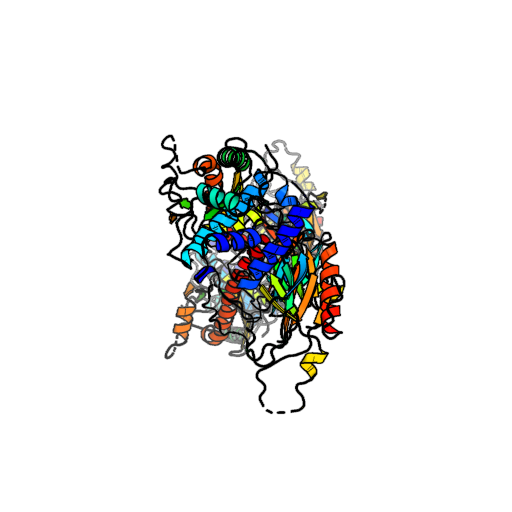YR F 2 101 ? -12.739 -25.713 74.063 1.00 69.02 99 TYR F CA 1
ATOM 7109 C C . TYR F 2 101 ? -13.888 -25.128 73.253 1.00 69.57 99 TYR F C 1
ATOM 7110 O O . TYR F 2 101 ? -14.118 -25.497 72.098 1.00 73.86 99 TYR F O 1
ATOM 7119 N N . GLY F 2 102 ? -14.613 -24.215 73.882 1.00 70.35 100 GLY F N 1
ATOM 7120 C CA . GLY F 2 102 ? -15.739 -23.566 73.239 1.00 67.17 100 GLY F CA 1
ATOM 7121 C C . GLY F 2 102 ? -15.829 -22.109 73.641 1.00 71.07 100 GLY F C 1
ATOM 7122 O O . GLY F 2 102 ? -15.384 -21.709 74.718 1.00 69.57 100 GLY F O 1
ATOM 7123 N N . LEU F 2 103 ? -16.398 -21.313 72.742 1.00 66.89 101 LEU F N 1
ATOM 7124 C CA . LEU F 2 103 ? -16.723 -19.917 72.983 1.00 61.51 101 LEU F CA 1
ATOM 7125 C C . LEU F 2 103 ? -18.190 -19.726 72.646 1.00 58.06 101 LEU F C 1
ATOM 7126 O O . LEU F 2 103 ? -18.690 -20.303 71.673 1.00 63.77 101 LEU F O 1
ATOM 7131 N N . ILE F 2 104 ? -18.880 -18.926 73.455 1.00 53.24 102 ILE F N 1
ATOM 7132 C CA . ILE F 2 104 ? -20.303 -18.693 73.258 1.00 53.59 102 ILE F CA 1
ATOM 7133 C C . ILE F 2 104 ? -20.633 -17.252 73.623 1.00 69.85 102 ILE F C 1
ATOM 7134 O O . ILE F 2 104 ? -20.043 -16.670 74.540 1.00 74.26 102 ILE F O 1
ATOM 7139 N N . ILE F 2 105 ? -21.557 -16.671 72.868 1.00 69.25 103 ILE F N 1
ATOM 7140 C CA . ILE F 2 105 ? -22.153 -15.383 73.176 1.00 66.76 103 ILE F CA 1
ATOM 7141 C C . ILE F 2 105 ? -23.641 -15.632 73.333 1.00 66.29 103 ILE F C 1
ATOM 7142 O O . ILE F 2 105 ? -24.324 -16.001 72.364 1.00 67.78 103 ILE F O 1
ATOM 7147 N N . MET F 2 106 ? -24.131 -15.471 74.559 1.00 63.14 104 MET F N 1
ATOM 7148 C CA . MET F 2 106 ? -25.557 -15.542 74.836 1.00 60.63 104 MET F CA 1
ATOM 7149 C C . MET F 2 106 ? -26.226 -14.332 74.204 1.00 53.44 104 MET F C 1
ATOM 7150 O O . MET F 2 106 ? -26.057 -13.201 74.670 1.00 61.54 104 MET F O 1
ATOM 7155 N N . ASN F 2 107 ? -26.974 -14.567 73.134 1.00 61.71 105 ASN F N 1
ATOM 7156 C CA . ASN F 2 107 ? -27.459 -13.482 72.298 1.00 64.59 105 ASN F CA 1
ATOM 7157 C C . ASN F 2 107 ? -28.642 -12.781 72.953 1.00 61.69 105 ASN F C 1
ATOM 7158 O O . ASN F 2 107 ? -29.599 -13.429 73.389 1.00 62.14 105 ASN F O 1
ATOM 7163 N N . ARG F 2 108 ? -28.562 -11.451 73.029 1.00 61.55 106 ARG F N 1
ATOM 7164 C CA . ARG F 2 108 ? -29.680 -10.617 73.446 1.00 57.54 106 ARG F CA 1
ATOM 7165 C C . ARG F 2 108 ? -30.611 -10.266 72.296 1.00 69.17 106 ARG F C 1
ATOM 7166 O O . ARG F 2 108 ? -31.768 -9.904 72.538 1.00 79.98 106 ARG F O 1
ATOM 7174 N N . ILE F 2 109 ? -30.131 -10.357 71.056 1.00 68.29 107 ILE F N 1
ATOM 7175 C CA . ILE F 2 109 ? -30.910 -9.911 69.907 1.00 74.94 107 ILE F CA 1
ATOM 7176 C C . ILE F 2 109 ? -31.942 -10.960 69.509 1.00 78.65 107 ILE F C 1
ATOM 7177 O O . ILE F 2 109 ? -33.139 -10.668 69.413 1.00 84.56 107 ILE F O 1
ATOM 7182 N N . ASN F 2 110 ? -31.500 -12.192 69.272 1.00 68.94 108 ASN F N 1
ATOM 7183 C CA . ASN F 2 110 ? -32.404 -13.281 68.918 1.00 68.26 108 ASN F CA 1
ATOM 7184 C C . ASN F 2 110 ? -31.962 -14.553 69.643 1.00 70.57 108 ASN F C 1
ATOM 7185 O O . ASN F 2 110 ? -30.859 -14.584 70.202 1.00 73.59 108 ASN F O 1
ATOM 7190 N N . PRO F 2 111 ? -32.782 -15.611 69.681 1.00 71.59 109 PRO F N 1
ATOM 7191 C CA . PRO F 2 111 ? -32.443 -16.778 70.514 1.00 74.20 109 PRO F CA 1
ATOM 7192 C C . PRO F 2 111 ? -31.320 -17.650 69.985 1.00 69.61 109 PRO F C 1
ATOM 7193 O O . PRO F 2 111 ? -31.041 -18.688 70.596 1.00 71.84 109 PRO F O 1
ATOM 7197 N N . ASP F 2 112 ? -30.672 -17.299 68.880 1.00 67.99 110 ASP F N 1
ATOM 7198 C CA . ASP F 2 112 ? -29.550 -18.084 68.382 1.00 75.66 110 ASP F CA 1
ATOM 7199 C C . ASP F 2 112 ? -28.255 -17.511 68.947 1.00 80.58 110 ASP F C 1
ATOM 7200 O O . ASP F 2 112 ? -27.927 -16.345 68.707 1.00 79.81 110 ASP F O 1
ATOM 7205 N N . ASN F 2 113 ? -27.530 -18.326 69.706 1.00 76.03 111 ASN F N 1
ATOM 7206 C CA . ASN F 2 113 ? -26.303 -17.884 70.348 1.00 69.65 111 ASN F CA 1
ATOM 7207 C C . ASN F 2 113 ? -25.118 -18.049 69.411 1.00 77.85 111 ASN F C 1
ATOM 7208 O O . ASN F 2 113 ? -25.123 -18.897 68.513 1.00 79.43 111 ASN F O 1
ATOM 7213 N N . PHE F 2 114 ? -24.093 -17.228 69.629 1.00 84.82 112 PHE F N 1
ATOM 7214 C CA . PHE F 2 114 ? -22.891 -17.323 68.811 1.00 70.08 112 PHE F CA 1
ATOM 7215 C C . PHE F 2 114 ? -21.964 -18.382 69.388 1.00 74.03 112 PHE F C 1
ATOM 7216 O O . PHE F 2 114 ? -21.752 -18.442 70.602 1.00 81.99 112 PHE F O 1
ATOM 7224 N N . SER F 2 115 ? -21.409 -19.218 68.518 1.00 69.14 113 SER F N 1
ATOM 7225 C CA . SER F 2 115 ? -20.630 -20.367 68.949 1.00 60.37 113 SER F CA 1
ATOM 7226 C C . SER F 2 115 ? -19.376 -20.503 68.106 1.00 75.01 113 SER F C 1
ATOM 7227 O O . SER F 2 115 ? -19.436 -20.422 66.875 1.00 82.44 113 SER F O 1
ATOM 7230 N N . LEU F 2 116 ? -18.247 -20.717 68.774 1.00 77.15 114 LEU F N 1
ATOM 7231 C CA . LEU F 2 116 ? -17.000 -21.066 68.111 1.00 67.84 114 LEU F CA 1
ATOM 7232 C C . LEU F 2 116 ? -16.375 -22.242 68.838 1.00 67.94 114 LEU F C 1
ATOM 7233 O O . LEU F 2 116 ? -16.327 -22.254 70.069 1.00 77.86 114 LEU F O 1
ATOM 7238 N N . ALA F 2 117 ? -15.907 -23.229 68.089 1.00 69.27 115 ALA F N 1
ATOM 7239 C CA . ALA F 2 117 ? -15.136 -24.310 68.679 1.00 60.94 115 ALA F CA 1
ATOM 7240 C C . ALA F 2 117 ? -13.657 -23.946 68.664 1.00 64.51 115 ALA F C 1
ATOM 7241 O O . ALA F 2 117 ? -13.182 -23.244 67.768 1.00 74.07 115 ALA F O 1
ATOM 7243 N N . ILE F 2 118 ? -12.931 -24.409 69.678 1.00 69.32 116 ILE F N 1
ATOM 7244 C CA . ILE F 2 118 ? -11.491 -24.187 69.754 1.00 66.55 116 ILE F CA 1
ATOM 7245 C C . ILE F 2 118 ? -10.800 -25.529 69.926 1.00 71.60 116 ILE F C 1
ATOM 7246 O O . ILE F 2 118 ? -11.139 -26.299 70.834 1.00 80.20 116 ILE F O 1
ATOM 7251 N N . ALA F 2 119 ? -9.832 -25.802 69.052 1.00 72.43 117 ALA F N 1
ATOM 7252 C CA . ALA F 2 119 ? -9.022 -27.004 69.088 1.00 90.01 117 ALA F CA 1
ATOM 7253 C C . ALA F 2 119 ? -7.556 -26.631 68.926 1.00 90.55 117 ALA F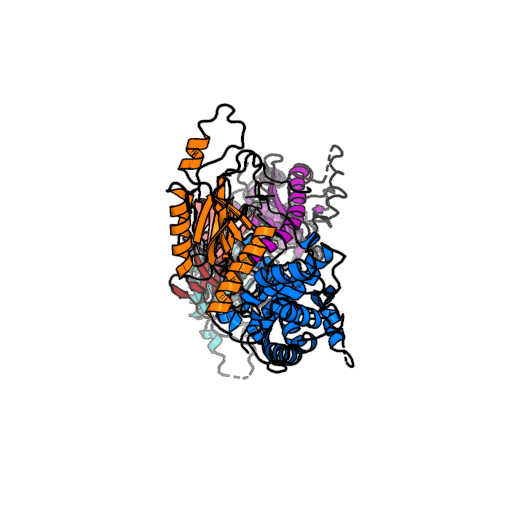 C 1
ATOM 7254 O O . ALA F 2 119 ? -7.221 -25.769 68.105 1.00 93.52 117 ALA F O 1
ATOM 7256 N N . PRO F 2 120 ? -6.663 -27.241 69.701 1.00 89.72 118 PRO F N 1
ATOM 7257 C CA . PRO F 2 120 ? -5.233 -26.978 69.519 1.00 86.30 118 PRO F CA 1
ATOM 7258 C C . PRO F 2 120 ? -4.759 -27.508 68.177 1.00 89.24 118 PRO F C 1
ATOM 7259 O O . PRO F 2 120 ? -5.353 -28.415 67.590 1.00 92.49 118 PRO F O 1
ATOM 7263 N N . ASN F 2 121 ? -3.674 -26.913 67.681 1.00 83.14 119 ASN F N 1
ATOM 7264 C CA . ASN F 2 121 ? -3.083 -27.404 66.440 1.00 88.06 119 ASN F CA 1
ATOM 7265 C C . ASN F 2 121 ? -2.656 -28.860 66.584 1.00 102.95 119 ASN F C 1
ATOM 7266 O O . ASN F 2 121 ? -2.837 -29.673 65.659 1.00 107.99 119 ASN F O 1
ATOM 7271 N N . SER F 2 122 ? -2.127 -29.211 67.763 1.00 105.55 120 SER F N 1
ATOM 7272 C CA . SER F 2 122 ? -1.644 -30.560 68.032 1.00 111.54 120 SER F CA 1
ATOM 7273 C C . SER F 2 122 ? -2.717 -31.614 67.803 1.00 112.31 120 SER F C 1
ATOM 7274 O O . SER F 2 122 ? -2.386 -32.763 67.491 1.00 117.82 120 SER F O 1
ATOM 7277 N N . VAL F 2 123 ? -3.990 -31.250 67.935 1.00 107.31 121 VAL F N 1
ATOM 7278 C CA . VAL F 2 123 ? -5.055 -32.225 67.743 1.00 105.74 121 VAL F CA 1
ATOM 7279 C C . VAL F 2 123 ? -5.389 -32.376 66.264 1.00 115.86 121 VAL F C 1
ATOM 7280 O O . VAL F 2 123 ? -5.515 -33.495 65.758 1.00 123.26 121 VAL F O 1
ATOM 7284 N N . LEU F 2 124 ? -5.495 -31.262 65.537 1.00 118.82 122 LEU F N 1
ATOM 7285 C CA . LEU F 2 124 ? -5.962 -31.308 64.157 1.00 122.58 122 LEU F CA 1
ATOM 7286 C C . LEU F 2 124 ? -4.911 -31.818 63.173 1.00 127.73 122 LEU F C 1
ATOM 7287 O O . LEU F 2 124 ? -5.288 -32.371 62.133 1.00 125.37 122 LEU F O 1
ATOM 7292 N N . ASN F 2 125 ? -3.609 -31.665 63.464 1.00 135.64 123 ASN F N 1
ATOM 7293 C CA . ASN F 2 125 ? -2.623 -32.239 62.548 1.00 138.92 123 ASN F CA 1
ATOM 7294 C C . ASN F 2 125 ? -2.498 -33.770 62.654 1.00 141.47 123 ASN F C 1
ATOM 7295 O O . ASN F 2 125 ? -1.497 -34.318 62.172 1.00 135.14 123 ASN F O 1
ATOM 7300 N N . LYS F 2 126 ? -3.459 -34.484 63.246 1.00 145.66 124 LYS F N 1
ATOM 7301 C CA . LYS F 2 126 ? -3.421 -35.944 63.280 1.00 142.58 124 LYS F CA 1
ATOM 7302 C C . LYS F 2 126 ? -4.176 -36.578 62.117 1.00 153.40 124 LYS F C 1
ATOM 7303 O O . LYS F 2 126 ? -4.407 -37.792 62.132 1.00 153.51 124 LYS F O 1
ATOM 7309 N N . ARG F 2 127 ? -4.563 -35.782 61.117 1.00 160.21 125 ARG F N 1
ATOM 7310 C CA . ARG F 2 127 ? -5.334 -36.301 59.990 1.00 162.47 125 ARG F CA 1
ATOM 7311 C C . ARG F 2 127 ? -4.574 -37.374 59.220 1.00 165.24 125 ARG F C 1
ATOM 7312 O O . ARG F 2 127 ? -5.192 -38.271 58.633 1.00 160.65 125 ARG F O 1
ATOM 7320 N N . LYS F 2 128 ? -3.245 -37.296 59.201 1.00 167.59 126 LYS F N 1
ATOM 7321 C CA . LYS F 2 128 ? -2.441 -38.310 58.532 1.00 168.21 126 LYS F CA 1
ATOM 7322 C C . LYS F 2 128 ? -2.638 -39.669 59.193 1.00 177.59 126 LYS F C 1
ATOM 7323 O O . LYS F 2 128 ? -2.842 -39.764 60.407 1.00 181.86 126 LYS F O 1
ATOM 7329 N N . LEU F 2 129 ? -2.581 -40.723 58.378 1.00 175.30 127 LEU F N 1
ATOM 7330 C CA . LEU F 2 129 ? -2.885 -42.096 58.798 1.00 167.99 127 LEU F CA 1
ATOM 7331 C C . LEU F 2 129 ? -4.303 -42.240 59.354 1.00 168.60 127 LEU F C 1
ATOM 7332 O O . LEU F 2 129 ? -5.083 -41.287 59.377 1.00 167.55 127 LEU F O 1
ATOM 7337 N N . ASN F 2 133 ? -11.199 -40.366 52.894 1.00 182.45 131 ASN F N 1
ATOM 7338 C CA . ASN F 2 133 ? -12.329 -39.635 53.457 1.00 181.94 131 ASN F CA 1
ATOM 7339 C C . ASN F 2 133 ? -12.073 -39.203 54.889 1.00 179.31 131 ASN F C 1
ATOM 7340 O O . ASN F 2 133 ? -11.502 -39.946 55.689 1.00 178.84 131 ASN F O 1
ATOM 7345 N N . ARG F 2 134 ? -12.504 -37.984 55.194 1.00 172.92 132 ARG F N 1
ATOM 7346 C CA . ARG F 2 134 ? -12.586 -37.494 56.558 1.00 161.06 132 ARG F CA 1
ATOM 7347 C C . ARG F 2 134 ? -13.886 -36.719 56.706 1.00 148.26 132 ARG F C 1
ATOM 7348 O O . ARG F 2 134 ? -14.331 -36.043 55.774 1.00 143.61 132 ARG F O 1
ATOM 7356 N N . GLU F 2 135 ? -14.502 -36.842 57.880 1.00 145.12 133 GLU F N 1
ATOM 7357 C CA . GLU F 2 135 ? -15.670 -3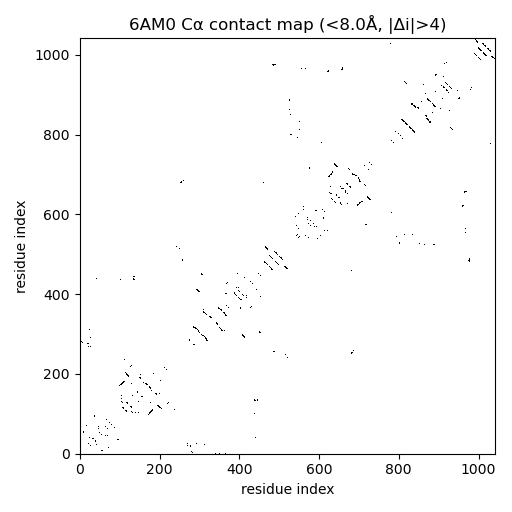6.037 58.212 1.00 129.26 133 GLU F CA 1
ATOM 7358 C C . GLU F 2 135 ? -15.300 -34.612 58.608 1.00 124.75 133 GLU F C 1
ATOM 7359 O O . GLU F 2 135 ? -16.192 -33.768 58.742 1.00 121.64 133 GLU F O 1
ATOM 7365 N N . GLU F 2 136 ? -14.013 -34.316 58.774 1.00 129.50 134 GLU F N 1
ATOM 7366 C CA . GLU F 2 136 ? -13.561 -33.012 59.235 1.00 126.66 134 GLU F CA 1
ATOM 7367 C C . GLU F 2 136 ? -12.898 -32.234 58.103 1.00 127.28 134 GLU F C 1
ATOM 7368 O O . GLU F 2 136 ? -12.281 -32.809 57.200 1.00 138.30 134 GLU F O 1
ATOM 7374 N N . GLU F 2 137 ? -13.042 -30.910 58.166 1.00 121.11 135 GLU F N 1
ATOM 7375 C CA . GLU F 2 137 ? -12.434 -29.985 57.214 1.00 126.40 135 GLU F CA 1
ATOM 7376 C C . GLU F 2 137 ? -11.729 -28.880 58.004 1.00 116.05 135 GLU F C 1
ATOM 7377 O O . GLU F 2 137 ? -12.065 -27.699 57.912 1.00 122.35 135 GLU F O 1
ATOM 7383 N N . LEU F 2 138 ? -10.732 -29.279 58.793 1.00 97.54 136 LEU F N 1
ATOM 7384 C CA . LEU F 2 138 ? -10.198 -28.453 59.869 1.00 89.58 136 LEU F CA 1
ATOM 7385 C C . LEU F 2 138 ? -8.824 -27.903 59.508 1.00 90.64 136 LEU F C 1
ATOM 7386 O O . LEU F 2 138 ? -7.962 -28.637 59.011 1.00 102.72 136 LEU F O 1
ATOM 7391 N N . GLU F 2 139 ? -8.622 -26.618 59.787 1.00 77.64 137 GLU F N 1
ATOM 7392 C CA . GLU F 2 139 ? -7.388 -25.892 59.543 1.00 83.51 137 GLU F CA 1
ATOM 7393 C C . GLU F 2 139 ? -7.005 -25.161 60.822 1.00 79.60 137 GLU F C 1
ATOM 7394 O O . GLU F 2 139 ? -7.889 -24.675 61.537 1.00 81.57 137 GLU F O 1
ATOM 7400 N N . PRO F 2 140 ? -5.715 -25.089 61.156 1.00 83.79 138 PRO F N 1
ATOM 7401 C CA . PRO F 2 140 ? -5.311 -24.424 62.402 1.00 79.39 138 PRO F CA 1
ATOM 7402 C C . PRO F 2 140 ? -5.890 -23.020 62.514 1.00 79.48 138 PRO F C 1
ATOM 7403 O O . PRO F 2 140 ? -5.868 -22.238 61.562 1.00 93.53 138 PRO F O 1
ATOM 7407 N N . MET F 2 141 ? -6.425 -22.712 63.693 1.00 69.84 139 MET F N 1
ATOM 7408 C CA . MET F 2 141 ? -7.017 -21.412 63.967 1.00 69.47 139 MET F CA 1
ATOM 7409 C C . MET F 2 141 ? -5.944 -20.343 64.131 1.00 77.23 139 MET F C 1
ATOM 7410 O O . MET F 2 141 ? -4.775 -20.629 64.405 1.00 83.82 139 MET F O 1
ATOM 7415 N N . LYS F 2 142 ? -6.363 -19.091 63.973 1.00 74.42 140 LYS F N 1
ATOM 7416 C CA . LYS F 2 142 ? -5.489 -17.948 64.188 1.00 66.87 140 LYS F CA 1
ATOM 7417 C C . LYS F 2 142 ? -6.226 -16.904 65.012 1.00 64.29 140 LYS F C 1
ATOM 7418 O O . LYS F 2 142 ? -7.458 -16.823 64.982 1.00 75.71 140 LYS F O 1
ATOM 7424 N N . VAL F 2 143 ? -5.464 -16.109 65.756 1.00 59.31 141 VAL F N 1
ATOM 7425 C CA . VAL F 2 143 ? -6.022 -15.025 66.555 1.00 61.48 141 VAL F CA 1
ATOM 7426 C C . VAL F 2 143 ? -5.023 -13.879 66.582 1.00 69.82 141 VAL F C 1
ATOM 7427 O O . VAL F 2 143 ? -3.813 -14.093 66.709 1.00 72.32 141 VAL F O 1
ATOM 7431 N N . GLU F 2 144 ? -5.531 -12.661 66.427 1.00 68.00 142 GLU F N 1
ATOM 7432 C CA . GLU F 2 144 ? -4.709 -11.471 66.571 1.00 67.07 142 GLU F CA 1
ATOM 7433 C C . GLU F 2 144 ? -5.596 -10.364 67.107 1.00 59.11 142 GLU F C 1
ATOM 7434 O O . GLU F 2 144 ? -6.812 -10.389 66.924 1.00 65.85 142 GLU F O 1
ATOM 7440 N N . VAL F 2 145 ? -4.988 -9.406 67.793 1.00 65.94 143 VAL F N 1
ATOM 7441 C CA . VAL F 2 145 ? -5.711 -8.273 68.351 1.00 60.04 143 VAL F CA 1
ATOM 7442 C C . VAL F 2 145 ? -5.082 -7.003 67.806 1.00 76.48 143 VAL F C 1
ATOM 7443 O O . VAL F 2 145 ? -3.855 -6.851 67.836 1.00 80.49 143 VAL F O 1
ATOM 7447 N N . ARG F 2 146 ? -5.913 -6.108 67.279 1.00 86.50 144 ARG F N 1
ATOM 7448 C CA . ARG F 2 146 ? -5.388 -4.847 66.779 1.00 80.27 144 ARG F CA 1
ATOM 7449 C C . ARG F 2 146 ? -6.496 -3.808 66.794 1.00 81.61 144 ARG F C 1
ATOM 7450 O O . ARG F 2 146 ? -7.652 -4.121 66.496 1.00 73.08 144 ARG F O 1
ATOM 7458 N N . ASP F 2 147 ? -6.127 -2.574 67.142 1.00 82.22 145 ASP F N 1
ATOM 7459 C CA . ASP F 2 147 ? -7.081 -1.476 67.272 1.00 81.83 145 ASP F CA 1
ATOM 7460 C C . ASP F 2 147 ? -8.282 -1.898 68.111 1.00 87.84 145 ASP F C 1
ATOM 7461 O O . ASP F 2 147 ? -9.435 -1.634 67.766 1.00 97.41 145 ASP F O 1
ATOM 7466 N N . ASP F 2 148 ? -7.995 -2.592 69.212 1.00 90.37 146 ASP F N 1
ATOM 7467 C CA . ASP F 2 148 ? -8.973 -3.032 70.202 1.00 93.33 146 ASP F CA 1
ATOM 7468 C C . ASP F 2 148 ? -9.994 -4.019 69.643 1.00 82.82 146 ASP F C 1
ATOM 7469 O O . ASP F 2 148 ? -11.032 -4.253 70.269 1.00 84.95 146 ASP F O 1
ATOM 7474 N N . LEU F 2 149 ? -9.729 -4.622 68.487 1.00 81.96 147 LEU F N 1
ATOM 7475 C CA . LEU F 2 149 ? -10.589 -5.658 67.932 1.00 64.92 147 LEU F CA 1
ATOM 7476 C C . LEU F 2 149 ? -9.878 -7.002 68.002 1.00 73.07 147 LEU F C 1
ATOM 7477 O O . LEU F 2 149 ? -8.674 -7.090 67.727 1.00 92.72 147 LEU F O 1
ATOM 7482 N N . VAL F 2 150 ? -10.622 -8.042 68.377 1.00 65.75 148 VAL F N 1
ATOM 7483 C CA . VAL F 2 150 ? -10.075 -9.388 68.528 1.00 63.22 148 VAL F CA 1
ATOM 7484 C C . VAL F 2 150 ? -10.514 -10.212 67.324 1.00 69.28 148 VAL F C 1
ATOM 7485 O O . VAL F 2 150 ? -11.662 -10.659 67.248 1.00 80.58 148 VAL F O 1
ATOM 7489 N N . MET F 2 151 ? -9.599 -10.433 66.389 1.00 68.06 149 MET F N 1
ATOM 7490 C CA . MET F 2 151 ? -9.886 -11.124 65.142 1.00 68.18 149 MET F CA 1
ATOM 7491 C C . MET F 2 151 ? -9.461 -12.586 65.220 1.00 65.42 149 MET F C 1
ATOM 7492 O O . MET F 2 151 ? -8.357 -12.902 65.678 1.00 71.94 149 MET F O 1
ATOM 7497 N N . ILE F 2 152 ? -10.341 -13.467 64.743 1.00 65.46 150 ILE F N 1
ATOM 7498 C CA . ILE F 2 152 ? -10.164 -14.913 64.806 1.00 57.20 150 ILE F CA 1
ATOM 7499 C C . ILE F 2 152 ? -10.429 -15.504 63.428 1.00 63.38 150 ILE F C 1
ATOM 7500 O O . ILE F 2 152 ? -11.413 -15.140 62.771 1.00 64.95 150 ILE F O 1
ATOM 7505 N N . LYS F 2 153 ? -9.552 -16.414 62.994 1.00 68.75 151 LYS F N 1
ATOM 7506 C CA . LYS F 2 153 ? -9.755 -17.245 61.808 1.00 67.23 151 LYS F CA 1
ATOM 7507 C C . LYS F 2 153 ? -10.004 -18.668 62.295 1.00 79.87 151 LYS F C 1
ATOM 7508 O O . LYS F 2 153 ? -9.120 -19.282 62.907 1.00 95.25 151 LYS F O 1
ATOM 7514 N N . THR F 2 154 ? -11.204 -19.183 62.024 1.00 69.71 152 THR F N 1
ATOM 7515 C CA . THR F 2 154 ? -11.697 -20.394 62.663 1.00 77.15 152 THR F CA 1
ATOM 7516 C C . THR F 2 154 ? -11.141 -21.647 61.991 1.00 88.10 152 THR F C 1
ATOM 7517 O O . THR F 2 154 ? -10.330 -21.591 61.062 1.00 89.76 152 THR F O 1
ATOM 7521 N N . LEU F 2 155 ? -11.603 -22.804 62.474 1.00 96.54 153 LEU F N 1
ATOM 7522 C CA . LEU F 2 155 ? -11.154 -24.084 61.941 1.00 90.69 153 LEU F CA 1
ATOM 7523 C C . LEU F 2 155 ? -11.676 -24.345 60.538 1.00 85.63 153 LEU F C 1
ATOM 7524 O O . LEU F 2 155 ? -11.090 -25.158 59.817 1.00 85.84 153 LEU F O 1
ATOM 7529 N N . LYS F 2 156 ? -12.767 -23.690 60.140 1.00 84.71 154 LYS F N 1
ATOM 7530 C CA . LYS F 2 156 ? -13.284 -23.796 58.782 1.00 89.55 154 LYS F CA 1
ATOM 7531 C C . LYS F 2 156 ? -13.044 -22.523 57.979 1.00 93.90 154 LYS F C 1
ATOM 7532 O O . LYS F 2 156 ? -13.745 -22.274 56.992 1.00 96.22 154 LYS F O 1
ATOM 7538 N N . LYS F 2 157 ? -12.079 -21.703 58.401 1.00 89.42 155 LYS F N 1
ATOM 7539 C CA . LYS F 2 157 ? -11.581 -20.553 57.651 1.00 80.36 155 LYS F CA 1
ATOM 7540 C C . LYS F 2 157 ? -12.573 -19.395 57.588 1.00 85.08 155 LYS F C 1
ATOM 7541 O O . LYS F 2 157 ? -12.402 -18.477 56.779 1.00 97.54 155 LYS F O 1
ATOM 7547 N N . GLU F 2 158 ? -13.617 -19.410 58.411 1.00 79.83 156 GLU F N 1
ATOM 7548 C CA . GLU F 2 158 ? -14.399 -18.201 58.624 1.00 67.71 156 GLU F CA 1
ATOM 7549 C C . GLU F 2 158 ? -13.575 -17.203 59.430 1.00 68.42 156 GLU F C 1
ATOM 7550 O O . GLU F 2 158 ? -12.751 -17.580 60.266 1.00 79.99 156 GLU F O 1
ATOM 7556 N N . VAL F 2 159 ? -13.790 -15.918 59.168 1.00 63.76 157 VAL F N 1
ATOM 7557 C CA . VAL F 2 159 ? -13.050 -14.859 59.846 1.00 69.34 157 VAL F CA 1
ATOM 7558 C C . VAL F 2 159 ? -14.042 -13.968 60.572 1.00 79.49 157 VAL F C 1
ATOM 7559 O O . VAL F 2 159 ? -14.874 -13.309 59.936 1.00 83.81 157 VAL F O 1
ATOM 7563 N N . TYR F 2 160 ? -13.947 -13.942 61.899 1.00 74.39 158 TYR F N 1
ATOM 7564 C CA . TYR F 2 160 ? -14.820 -13.131 62.728 1.00 57.43 158 TYR F CA 1
ATOM 7565 C C . TYR F 2 160 ? -14.003 -12.134 63.534 1.00 68.01 158 TYR F C 1
ATOM 7566 O O . TYR F 2 160 ? -12.803 -12.309 63.759 1.00 78.79 158 TYR F O 1
ATOM 7575 N N . GLY F 2 161 ? -14.684 -11.088 63.979 1.00 56.38 159 GLY F N 1
ATOM 7576 C CA . GLY F 2 161 ? -14.087 -10.057 64.793 1.00 58.02 159 GLY F CA 1
ATOM 7577 C C . GLY F 2 161 ? -14.967 -9.765 65.984 1.00 65.24 159 GLY F C 1
ATOM 7578 O O . GLY F 2 161 ? -16.118 -9.340 65.834 1.00 71.47 159 GLY F O 1
ATOM 7579 N N . ILE F 2 162 ? -14.439 -10.015 67.174 1.00 59.38 160 ILE F N 1
ATOM 7580 C CA . ILE F 2 162 ? -15.162 -9.822 68.419 1.00 55.31 160 ILE F CA 1
ATOM 7581 C C . ILE F 2 162 ? -14.688 -8.522 69.045 1.00 65.30 160 ILE F C 1
ATOM 7582 O O . ILE F 2 162 ? -13.478 -8.268 69.140 1.00 79.55 160 ILE F O 1
ATOM 7587 N N . TRP F 2 163 ? -15.643 -7.689 69.439 1.00 60.16 161 TRP F N 1
ATOM 7588 C CA . TRP F 2 163 ? -15.372 -6.414 70.086 1.00 65.97 161 TRP F CA 1
ATOM 7589 C C . TRP F 2 163 ? -15.934 -6.489 71.498 1.00 65.18 161 TRP F C 1
ATOM 7590 O O . TRP F 2 163 ? -17.152 -6.592 71.687 1.00 62.48 161 TRP F O 1
ATOM 7601 N N . VAL F 2 164 ? -15.053 -6.447 72.473 1.00 66.02 162 VAL F N 1
ATOM 7602 C CA . VAL F 2 164 ? -15.427 -6.595 73.870 1.00 72.83 162 VAL F CA 1
ATOM 7603 C C . VAL F 2 164 ? -15.684 -5.220 74.465 1.00 74.64 162 VAL F C 1
ATOM 7604 O O . VAL F 2 164 ? -14.937 -4.266 74.214 1.00 76.46 162 VAL F O 1
ATOM 7608 N N . HIS F 2 165 ? -16.759 -5.115 75.247 1.00 78.75 163 HIS F N 1
ATOM 7609 C CA . HIS F 2 165 ? -17.093 -3.858 75.905 1.00 73.50 163 HIS F CA 1
ATOM 7610 C C . HIS F 2 165 ? -15.975 -3.410 76.841 1.00 82.83 163 HIS F C 1
ATOM 7611 O O . HIS F 2 165 ? -15.396 -2.332 76.667 1.00 97.44 163 HIS F O 1
ATOM 7618 N N . THR F 2 166 ? -15.662 -4.222 77.842 1.00 77.68 164 THR F N 1
ATOM 7619 C CA . THR F 2 166 ? -14.647 -3.847 78.824 1.00 81.97 164 THR F CA 1
ATOM 7620 C C . THR F 2 166 ? -13.265 -3.919 78.185 1.00 79.33 164 THR F C 1
ATOM 7621 O O . THR F 2 166 ? -12.864 -4.994 77.718 1.00 71.50 164 THR F O 1
ATOM 7625 N N . PRO F 2 167 ? -12.509 -2.816 78.137 1.00 80.79 165 PRO F N 1
ATOM 7626 C CA . PRO F 2 167 ? -11.275 -2.817 77.329 1.00 77.78 165 PRO F CA 1
ATOM 7627 C C . PRO F 2 167 ? -10.189 -3.747 77.844 1.00 82.44 165 PRO F C 1
ATOM 7628 O O . PRO F 2 167 ? -9.549 -4.437 77.039 1.00 81.38 165 PRO F O 1
ATOM 7632 N N . GLU F 2 168 ? -9.952 -3.793 79.157 1.00 83.81 166 GLU F N 1
ATOM 7633 C CA . GLU F 2 168 ? -8.866 -4.622 79.671 1.00 90.33 166 GLU F CA 1
ATOM 7634 C C . GLU F 2 168 ? -9.111 -6.112 79.468 1.00 91.75 166 GLU F C 1
ATOM 7635 O O . GLU F 2 168 ? -8.184 -6.904 79.671 1.00 100.70 166 GLU F O 1
ATOM 7641 N N . ASP F 2 169 ? -10.322 -6.513 79.071 1.00 93.10 167 ASP F N 1
ATOM 7642 C CA . ASP F 2 169 ? -10.580 -7.906 78.726 1.00 89.28 167 ASP F CA 1
ATOM 7643 C C . ASP F 2 169 ? -10.191 -8.238 77.292 1.00 84.26 167 ASP F C 1
ATOM 7644 O O . ASP F 2 169 ? -9.954 -9.414 76.989 1.00 82.58 167 ASP F O 1
ATOM 7649 N N . ARG F 2 170 ? -10.120 -7.238 76.410 1.00 89.03 168 ARG F N 1
ATOM 7650 C CA . ARG F 2 170 ? -9.812 -7.495 75.006 1.00 78.68 168 ARG F CA 1
ATOM 7651 C C . ARG F 2 170 ? -8.509 -8.273 74.872 1.00 81.38 168 ARG F C 1
ATOM 7652 O O . ARG F 2 170 ? -8.493 -9.409 74.381 1.00 77.94 168 ARG F O 1
ATOM 7660 N N . GLN F 2 171 ? -7.409 -7.681 75.342 1.00 80.09 169 GLN F N 1
ATOM 7661 C CA . GLN F 2 171 ? -6.144 -8.403 75.421 1.00 80.19 169 GLN F CA 1
ATOM 7662 C C . GLN F 2 171 ? -6.323 -9.732 76.148 1.00 76.90 169 GLN F C 1
ATOM 7663 O O . GLN F 2 171 ? -5.853 -10.778 75.683 1.00 85.81 169 GLN F O 1
ATOM 7669 N N . ASN F 2 172 ? -7.045 -9.711 77.275 1.00 78.60 170 ASN F N 1
ATOM 7670 C CA . ASN F 2 172 ? -7.240 -10.929 78.057 1.00 72.98 170 ASN F CA 1
ATOM 7671 C C . ASN F 2 172 ? -7.886 -12.028 77.226 1.00 74.39 170 ASN F C 1
ATOM 7672 O O . ASN F 2 172 ? -7.588 -13.214 77.419 1.00 77.25 170 ASN F O 1
ATOM 7677 N N . ILE F 2 173 ? -8.770 -11.660 76.294 1.00 67.81 171 ILE F N 1
ATOM 7678 C CA . ILE F 2 173 ? -9.345 -12.661 75.399 1.00 62.34 171 ILE F CA 1
ATOM 7679 C C . ILE F 2 173 ? -8.253 -13.259 74.527 1.00 74.63 171 ILE F C 1
ATOM 7680 O O . ILE F 2 173 ? -8.050 -14.481 74.492 1.00 75.55 171 ILE F O 1
ATOM 7685 N N . TYR F 2 174 ? -7.511 -12.389 73.836 1.00 74.17 172 TYR F N 1
ATOM 7686 C CA . TYR F 2 174 ? -6.480 -12.832 72.907 1.00 78.82 172 TYR F CA 1
ATOM 7687 C C . TYR F 2 174 ? -5.541 -13.820 73.580 1.00 89.78 172 TYR F C 1
ATOM 7688 O O . TYR F 2 174 ? -5.449 -14.990 73.183 1.00 97.54 172 TYR F O 1
ATOM 7697 N N . GLU F 2 175 ? -4.895 -13.370 74.657 1.00 84.11 173 GLU F N 1
ATOM 7698 C CA . GLU F 2 175 ? -3.896 -14.184 75.335 1.00 77.87 173 GLU F CA 1
ATOM 7699 C C . GLU F 2 175 ? -4.450 -15.536 75.756 1.00 77.74 173 GLU F C 1
ATOM 7700 O O . GLU F 2 175 ? -3.700 -16.519 75.803 1.00 87.99 173 GLU F O 1
ATOM 7706 N N . LEU F 2 176 ? -5.752 -15.626 76.040 1.00 76.82 174 LEU F N 1
ATOM 7707 C CA . LEU F 2 176 ? -6.300 -16.930 76.396 1.00 64.41 174 LEU F CA 1
ATOM 7708 C C . LEU F 2 176 ? -6.390 -17.826 75.170 1.00 76.15 174 LEU F C 1
ATOM 7709 O O . LEU F 2 176 ? -5.848 -18.940 75.162 1.00 84.62 174 LEU F O 1
ATOM 7714 N N . ILE F 2 177 ? -7.038 -17.336 74.109 1.00 73.98 175 ILE F N 1
ATOM 7715 C CA . ILE F 2 177 ? -7.246 -18.159 72.921 1.00 72.47 175 ILE F CA 1
ATOM 7716 C C . ILE F 2 177 ? -5.911 -18.651 72.384 1.00 71.27 175 ILE F C 1
ATOM 7717 O O . ILE F 2 177 ? -5.732 -19.846 72.110 1.00 66.72 175 ILE F O 1
ATOM 7722 N N . LYS F 2 178 ? -4.943 -17.738 72.262 1.00 63.55 176 LYS F N 1
ATOM 7723 C CA . LYS F 2 178 ? -3.617 -18.121 71.792 1.00 74.40 176 LYS F CA 1
ATOM 7724 C C . LYS F 2 178 ? -3.072 -19.286 72.605 1.00 88.53 176 LYS F C 1
ATOM 7725 O O . LYS F 2 178 ? -2.612 -20.286 72.041 1.00 90.96 176 LYS F O 1
ATOM 7731 N N . TYR F 2 179 ? -3.162 -19.197 73.936 1.00 85.30 177 TYR F N 1
ATOM 7732 C CA . TYR F 2 179 ? -2.685 -20.297 74.765 1.00 79.69 177 TYR F CA 1
ATOM 7733 C C . TYR F 2 179 ? -3.370 -21.599 74.374 1.00 72.69 177 TYR F C 1
ATOM 7734 O O . TYR F 2 179 ? -2.707 -22.608 74.093 1.00 80.33 177 TYR F O 1
ATOM 7743 N N . LEU F 2 180 ? -4.704 -21.573 74.296 1.00 63.74 178 LEU F N 1
ATOM 7744 C CA . LEU F 2 180 ? -5.461 -22.781 73.994 1.00 68.23 178 LEU F CA 1
ATOM 7745 C C . LEU F 2 180 ? -5.070 -23.385 72.655 1.00 76.42 178 LEU F C 1
ATOM 7746 O O . LEU F 2 180 ? -5.357 -24.562 72.412 1.00 85.40 178 LEU F O 1
ATOM 7751 N N . LEU F 2 181 ? -4.407 -22.615 71.789 1.00 69.45 179 LEU F N 1
ATOM 7752 C CA . LEU F 2 181 ? -4.002 -23.126 70.488 1.00 80.02 179 LEU F CA 1
ATOM 7753 C C . LEU F 2 181 ? -2.620 -23.764 70.500 1.00 81.76 179 LEU F C 1
ATOM 7754 O O . LEU F 2 181 ? -2.372 -24.687 69.714 1.00 80.49 179 LEU F O 1
ATOM 7759 N N . GLU F 2 182 ? -1.714 -23.307 71.369 1.00 75.34 180 GLU F N 1
ATOM 7760 C CA . GLU F 2 182 ? -0.341 -23.802 71.315 1.00 85.08 180 GLU F CA 1
ATOM 7761 C C . GLU F 2 182 ? -0.129 -25.062 72.142 1.00 96.21 180 GLU F C 1
ATOM 7762 O O . GLU F 2 182 ? 0.842 -25.789 71.897 1.00 107.79 180 GLU F O 1
ATOM 7768 N N . ASN F 2 183 ? -1.006 -25.336 73.106 1.00 86.99 181 ASN F N 1
ATOM 7769 C CA . ASN F 2 183 ? -0.811 -26.421 74.054 1.00 97.82 181 ASN F CA 1
ATOM 7770 C C . ASN F 2 183 ? -1.996 -27.377 74.020 1.00 116.04 181 ASN F C 1
ATOM 7771 O O . ASN F 2 183 ? -3.127 -26.986 73.716 1.00 131.18 181 ASN F O 1
ATOM 7776 N N . GLU F 2 184 ? -1.717 -28.640 74.343 1.00 113.40 182 GLU F N 1
ATOM 7777 C CA . GLU F 2 184 ? -2.736 -29.663 74.519 1.00 119.93 182 GLU F CA 1
ATOM 7778 C C . GLU F 2 184 ? -3.492 -29.401 75.825 1.00 134.01 182 GLU F C 1
ATOM 7779 O O . GLU F 2 184 ? -3.076 -28.563 76.626 1.00 144.94 182 GLU F O 1
ATOM 7785 N N . PRO F 2 185 ? -4.619 -30.086 76.067 1.00 134.62 183 PRO F N 1
ATOM 7786 C CA . PRO F 2 185 ? -5.403 -29.796 77.281 1.00 134.16 183 PRO F CA 1
ATOM 7787 C C . PRO F 2 185 ? -4.607 -30.030 78.559 1.00 138.38 183 PRO F C 1
ATOM 7788 O O . PRO F 2 185 ? -3.874 -31.014 78.687 1.00 146.11 183 PRO F O 1
ATOM 7792 N N . THR F 2 186 ? -4.760 -29.103 79.515 1.00 138.47 184 THR F N 1
ATOM 7793 C CA . THR F 2 186 ? -4.007 -29.138 80.771 1.00 147.29 184 THR F CA 1
ATOM 7794 C C . THR F 2 186 ? -4.818 -28.799 82.018 1.00 145.54 184 THR F C 1
ATOM 7795 O O . THR F 2 186 ? -4.423 -29.230 83.108 1.00 144.50 184 THR F O 1
ATOM 7799 N N . ASP F 2 187 ? -5.916 -28.042 81.916 1.00 148.20 185 ASP F N 1
ATOM 7800 C CA . ASP F 2 187 ? -6.655 -27.501 83.062 1.00 133.36 185 ASP F CA 1
ATOM 7801 C C . ASP F 2 187 ? -5.726 -26.669 83.956 1.00 129.78 185 ASP F C 1
ATOM 7802 O O . ASP F 2 187 ? -5.370 -27.062 85.069 1.00 115.77 185 ASP F O 1
ATOM 7807 N N . SER F 2 188 ? -5.343 -25.493 83.442 1.00 135.44 186 SER F N 1
ATOM 7808 C CA . SER F 2 188 ? -4.244 -24.773 84.082 1.00 130.38 186 SER F CA 1
ATOM 7809 C C . SER F 2 188 ? -4.246 -23.248 83.975 1.00 131.79 186 SER F C 1
ATOM 7810 O O . SER F 2 188 ? -3.399 -22.605 84.604 1.00 141.79 186 SER F O 1
ATOM 7813 N N . PHE F 2 189 ? -5.138 -22.635 83.196 1.00 115.83 187 PHE F N 1
ATOM 7814 C CA . PHE F 2 189 ? -4.988 -21.202 82.969 1.00 112.43 187 PHE F CA 1
ATOM 7815 C C . PHE F 2 189 ? -6.318 -20.466 83.013 1.00 116.89 187 PHE F C 1
ATOM 7816 O O . PHE F 2 189 ? -7.384 -21.037 82.765 1.00 105.43 187 PHE F O 1
ATOM 7824 N N . THR F 2 190 ? -6.223 -19.176 83.335 1.00 121.27 188 THR F N 1
ATOM 7825 C CA . THR F 2 190 ? -7.364 -18.274 83.430 1.00 103.14 188 THR F CA 1
ATOM 7826 C C . THR F 2 190 ? -7.607 -17.592 82.094 1.00 78.17 188 THR F C 1
ATOM 7827 O O . THR F 2 190 ? -6.916 -16.634 81.749 1.00 80.47 188 THR F O 1
ATOM 7831 N N . HIS G 3 1 ? -35.089 15.728 86.576 1.00 143.28 355 HIS G N 1
ATOM 7832 C CA . HIS G 3 1 ? -35.188 14.656 85.595 1.00 145.02 355 HIS G CA 1
ATOM 7833 C C . HIS G 3 1 ? -34.866 15.163 84.185 1.00 149.29 355 HIS G C 1
ATOM 7834 O O . HIS G 3 1 ? -35.736 15.670 83.477 1.00 156.41 355 HIS G O 1
ATOM 7841 N N . SER G 3 2 ? -33.601 15.027 83.791 1.00 148.52 356 SER G N 1
ATOM 7842 C CA . SER G 3 2 ? -33.144 15.449 82.472 1.00 145.83 356 SER G CA 1
ATOM 7843 C C . SER G 3 2 ? -31.888 14.662 82.123 1.00 137.19 356 SER G C 1
ATOM 7844 O O . SER G 3 2 ? -31.359 13.906 82.943 1.00 135.64 356 SER G O 1
ATOM 7847 N N . LYS G 3 3 ? -31.418 14.848 80.886 1.00 129.97 357 LYS G N 1
ATOM 7848 C CA . LYS G 3 3 ? -30.263 14.129 80.345 1.00 123.23 357 LYS G CA 1
ATOM 7849 C C . LYS G 3 3 ? -30.500 12.621 80.310 1.00 120.19 357 LYS G C 1
ATOM 7850 O O . LYS G 3 3 ? -29.554 11.835 80.195 1.00 115.01 357 LYS G O 1
ATOM 7856 N N . CYS G 3 4 ? -31.757 12.202 80.397 1.00 116.29 358 CYS G N 1
ATOM 7857 C CA . CYS G 3 4 ? -32.076 10.793 80.560 1.00 111.67 358 CYS G CA 1
ATOM 7858 C C . CYS G 3 4 ? -32.071 10.076 79.216 1.00 102.95 358 CYS G C 1
ATOM 7859 O O . CYS G 3 4 ? -32.473 10.637 78.193 1.00 109.26 358 CYS G O 1
ATOM 7862 N N . TYR G 3 5 ? -31.597 8.832 79.223 1.00 98.08 359 TYR G N 1
ATOM 7863 C CA . TYR G 3 5 ? -31.593 7.980 78.043 1.00 97.74 359 TYR G CA 1
ATOM 7864 C C . TYR G 3 5 ? -32.274 6.658 78.372 1.00 90.64 359 TYR G C 1
ATOM 7865 O O . TYR G 3 5 ? -32.607 6.372 79.524 1.00 96.33 359 TYR G O 1
ATOM 7874 N N . ALA G 3 6 ? -32.453 5.834 77.343 1.00 78.06 360 ALA G N 1
ATOM 7875 C CA . ALA G 3 6 ? -33.197 4.591 77.461 1.00 74.50 360 ALA G CA 1
ATOM 7876 C C . ALA G 3 6 ? -32.369 3.427 76.938 1.00 90.62 360 ALA G C 1
ATOM 7877 O O . ALA G 3 6 ? -31.376 3.606 76.229 1.00 97.54 360 ALA G O 1
ATOM 7879 N N . GLY G 3 7 ? -32.797 2.222 77.307 1.00 89.19 361 GLY G N 1
ATOM 7880 C CA . GLY G 3 7 ? -32.166 1.007 76.843 1.00 82.30 361 GLY G CA 1
ATOM 7881 C C . GLY G 3 7 ? -30.852 0.724 77.545 1.00 78.71 361 GLY G C 1
ATOM 7882 O O . GLY G 3 7 ? -30.517 1.294 78.587 1.00 75.67 361 GLY G O 1
ATOM 7883 N N . ALA G 3 8 ? -30.096 -0.193 76.947 1.00 81.91 362 ALA G N 1
ATOM 7884 C CA . ALA G 3 8 ? -28.804 -0.570 77.500 1.00 84.71 362 ALA G CA 1
ATOM 7885 C C . ALA G 3 8 ? -27.780 0.538 77.278 1.00 87.96 362 ALA G C 1
ATOM 7886 O O . ALA G 3 8 ? -27.793 1.227 76.255 1.00 94.81 362 ALA G O 1
ATOM 7888 N N . THR G 3 9 ? -26.887 0.708 78.254 1.00 85.02 363 THR G N 1
ATOM 7889 C CA . THR G 3 9 ? -25.809 1.680 78.121 1.00 82.94 363 THR G CA 1
ATOM 7890 C C . THR G 3 9 ? -24.823 1.306 77.022 1.00 76.94 363 THR G C 1
ATOM 7891 O O . THR G 3 9 ? -24.114 2.181 76.515 1.00 95.82 363 THR G O 1
ATOM 7895 N N . PHE G 3 10 ? -24.756 0.030 76.654 1.00 72.81 364 PHE G N 1
ATOM 7896 C CA . PHE G 3 10 ? -23.882 -0.458 75.598 1.00 77.75 364 PHE G CA 1
ATOM 7897 C C . PHE G 3 10 ? -24.602 -0.638 74.268 1.00 79.01 364 PHE G C 1
ATOM 7898 O O . PHE G 3 10 ? -24.045 -1.255 73.355 1.00 98.74 364 PHE G O 1
ATOM 7906 N N . ALA G 3 11 ? -25.828 -0.119 74.143 1.00 78.04 365 ALA G N 1
ATOM 7907 C CA . ALA G 3 11 ? -26.658 -0.418 72.977 1.00 79.77 365 ALA G CA 1
ATOM 7908 C C . ALA G 3 11 ? -26.017 0.065 71.681 1.00 84.58 365 ALA G C 1
ATOM 7909 O O . ALA G 3 11 ? -26.107 -0.612 70.649 1.00 86.97 365 ALA G O 1
ATOM 7911 N N . THR G 3 12 ? -25.386 1.240 71.705 1.00 78.12 366 THR G N 1
ATOM 7912 C CA . THR G 3 12 ? -24.817 1.838 70.501 1.00 88.72 366 THR G CA 1
ATOM 7913 C C . THR G 3 12 ? -23.310 2.048 70.618 1.00 93.04 366 THR G C 1
ATOM 7914 O O . THR G 3 12 ? -22.743 2.870 69.891 1.00 94.71 366 THR G O 1
ATOM 7918 N N . GLU G 3 13 ? -22.648 1.321 71.522 1.00 92.10 367 GLU G N 1
ATOM 7919 C CA . GLU G 3 13 ? -21.215 1.487 71.730 1.00 77.48 367 GLU G CA 1
ATOM 7920 C C . GLU G 3 13 ? -20.383 0.660 70.763 1.00 80.00 367 GLU G C 1
ATOM 7921 O O . GLU G 3 13 ? -19.181 0.915 70.628 1.00 83.05 367 GLU G O 1
ATOM 7927 N N . ALA G 3 14 ? -20.978 -0.342 70.127 1.00 81.71 368 ALA G N 1
ATOM 7928 C CA . ALA G 3 14 ? -20.244 -1.146 69.165 1.00 81.15 368 ALA G CA 1
ATOM 7929 C C . ALA G 3 14 ? -19.834 -0.261 67.994 1.00 89.71 368 ALA G C 1
ATOM 7930 O O . ALA G 3 14 ? -20.685 0.434 67.422 1.00 96.71 368 ALA G O 1
ATOM 7932 N N . PRO G 3 15 ? -18.560 -0.242 67.615 1.00 84.56 369 PRO G N 1
ATOM 7933 C CA . PRO G 3 15 ? -18.135 0.649 66.534 1.00 80.14 369 PRO G CA 1
ATOM 7934 C C . PRO G 3 15 ? -18.657 0.176 65.188 1.00 79.71 369 PRO G C 1
ATOM 7935 O O . PRO G 3 15 ? -18.976 -0.996 64.979 1.00 72.01 369 PRO G O 1
ATOM 7939 N N . GLN G 3 16 ? -18.750 1.127 64.267 1.00 89.09 370 GLN G N 1
ATOM 7940 C CA . GLN G 3 16 ? -19.263 0.847 62.937 1.00 79.97 370 GLN G CA 1
ATOM 7941 C C . GLN G 3 16 ? -18.199 0.155 62.097 1.00 67.47 370 GLN G C 1
ATOM 7942 O O . GLN G 3 16 ? -16.998 0.341 62.302 1.00 63.76 370 GLN G O 1
ATOM 7948 N N . VAL G 3 17 ? -18.656 -0.651 61.137 1.00 69.98 371 VAL G N 1
ATOM 7949 C CA . VAL G 3 17 ? -17.749 -1.522 60.395 1.00 63.50 371 VAL G CA 1
ATOM 7950 C C . VAL G 3 17 ? -16.689 -0.722 59.655 1.00 70.29 371 VAL G C 1
ATOM 7951 O O . VAL G 3 17 ? -15.603 -1.236 59.360 1.00 81.09 371 VAL G O 1
ATOM 7955 N N . THR G 3 18 ? -16.979 0.538 59.340 1.00 72.81 372 THR G N 1
ATOM 7956 C CA . THR G 3 18 ? -16.041 1.361 58.589 1.00 85.89 372 THR G CA 1
ATOM 7957 C C . THR G 3 18 ? -14.830 1.809 59.401 1.00 90.59 372 THR G C 1
ATOM 7958 O O . THR G 3 18 ? -13.910 2.393 58.820 1.00 105.44 372 THR G O 1
ATOM 7962 N N . THR G 3 19 ? -14.795 1.563 60.710 1.00 73.29 373 THR G N 1
ATOM 7963 C CA . THR G 3 19 ? -13.676 2.001 61.538 1.00 78.02 373 THR G CA 1
ATOM 7964 C C . THR G 3 19 ? -12.816 0.849 62.051 1.00 83.63 373 THR G C 1
ATOM 7965 O O . THR G 3 19 ? -11.924 1.075 62.875 1.00 85.08 373 THR G O 1
ATOM 7969 N N . LEU G 3 20 ? -13.045 -0.366 61.579 1.00 86.74 374 LEU G N 1
ATOM 7970 C CA . LEU G 3 20 ? -12.356 -1.514 62.145 1.00 79.46 374 LEU G CA 1
ATOM 7971 C C . LEU G 3 20 ? -11.128 -1.875 61.319 1.00 85.99 374 LEU G C 1
ATOM 7972 O O . LEU G 3 20 ? -11.105 -1.667 60.102 1.00 90.88 374 LEU G O 1
ATOM 7977 N N . PRO G 3 21 ? -10.090 -2.415 61.957 1.00 90.47 375 PRO G N 1
ATOM 7978 C CA . PRO G 3 21 ? -8.872 -2.761 61.219 1.00 84.49 375 PRO G CA 1
ATOM 7979 C C . PRO G 3 21 ? -9.070 -3.988 60.346 1.00 81.16 375 PRO G C 1
ATOM 7980 O O . PRO G 3 21 ? -9.916 -4.844 60.615 1.00 80.66 375 PRO G O 1
ATOM 7984 N N . LYS G 3 22 ? -8.278 -4.060 59.281 1.00 89.39 376 LYS G N 1
ATOM 7985 C CA . LYS G 3 22 ? -8.320 -5.247 58.440 1.00 83.35 376 LYS G CA 1
ATOM 7986 C C . LYS G 3 22 ? -7.447 -6.347 59.042 1.00 77.91 376 LYS G C 1
ATOM 7987 O O . LYS G 3 22 ? -6.338 -6.072 59.508 1.00 78.04 376 LYS G O 1
ATOM 7993 N N . PRO G 3 23 ? -7.927 -7.589 59.064 1.00 81.31 377 PRO G N 1
ATOM 7994 C CA . PRO G 3 23 ? -7.100 -8.686 59.579 1.00 97.22 377 PRO G CA 1
ATOM 7995 C C . PRO G 3 23 ? -5.817 -8.813 58.771 1.00 106.11 377 PRO G C 1
ATOM 7996 O O . PRO G 3 23 ? -5.774 -8.501 57.579 1.00 113.02 377 PRO G O 1
ATOM 8000 N N . SER G 3 24 ? -4.761 -9.277 59.433 1.00 102.81 378 SER G N 1
ATOM 8001 C CA . SER G 3 24 ? -3.484 -9.490 58.769 1.00 98.81 378 SER G CA 1
ATOM 8002 C C . SER G 3 24 ? -3.344 -10.879 58.160 1.00 94.23 378 SER G C 1
ATOM 8003 O O . SER G 3 24 ? -2.260 -11.221 57.679 1.00 109.07 378 SER G O 1
ATOM 8006 N N . PHE G 3 25 ? -4.406 -11.682 58.156 1.00 88.39 379 PHE G N 1
ATOM 8007 C CA . PHE G 3 25 ? -4.376 -12.989 57.510 1.00 93.31 379 PHE G CA 1
ATOM 8008 C C . PHE G 3 25 ? -5.511 -13.164 56.506 1.00 101.21 379 PHE G C 1
ATOM 8009 O O . PHE G 3 25 ? -5.981 -14.282 56.280 1.00 101.58 379 PHE G O 1
ATOM 8017 N N . VAL G 3 26 ? -5.951 -12.071 55.890 1.00 103.28 380 VAL G N 1
ATOM 8018 C CA . VAL G 3 26 ? -6.843 -12.137 54.736 1.00 104.01 380 VAL G CA 1
ATOM 8019 C C . VAL G 3 26 ? -6.371 -11.140 53.678 1.00 113.40 380 VAL G C 1
ATOM 8020 O O . VAL G 3 26 ? -7.175 -10.470 53.028 1.00 116.88 380 VAL G O 1
ATOM 8024 N N . LEU H 4 2 ? -31.263 33.415 27.648 1.00 208.44 2 LEU H N 1
ATOM 8025 C CA . LEU H 4 2 ? -29.867 33.072 27.404 1.00 199.19 2 LEU H CA 1
ATOM 8026 C C . LEU H 4 2 ? -28.934 33.724 28.417 1.00 199.88 2 LEU H C 1
ATOM 8027 O O . LEU H 4 2 ? -27.847 33.214 28.686 1.00 194.05 2 LEU H O 1
ATOM 8032 N N . ASN H 4 3 ? -29.363 34.847 28.986 1.00 203.71 3 ASN H N 1
ATOM 8033 C CA . ASN H 4 3 ? -28.551 35.575 29.950 1.00 206.99 3 ASN H CA 1
ATOM 8034 C C . ASN H 4 3 ? -28.771 34.997 31.343 1.00 211.08 3 ASN H C 1
ATOM 8035 O O . ASN H 4 3 ? -29.912 34.734 31.738 1.00 210.45 3 ASN H O 1
ATOM 8040 N N . PHE H 4 4 ? -27.675 34.782 32.079 1.00 205.51 4 PHE H N 1
ATOM 8041 C CA . PHE H 4 4 ? -27.759 34.359 33.473 1.00 208.07 4 PHE H CA 1
ATOM 8042 C C . PHE H 4 4 ? -27.072 35.341 34.422 1.00 213.25 4 PHE H C 1
ATOM 8043 O O . PHE H 4 4 ? -26.685 34.952 35.529 1.00 220.76 4 PHE H O 1
ATOM 8051 N N . LYS H 4 5 ? -26.921 36.604 34.024 1.00 213.18 5 LYS H N 1
ATOM 8052 C CA . LYS H 4 5 ? -26.283 37.589 34.890 1.00 212.01 5 LYS H CA 1
ATOM 8053 C C . LYS H 4 5 ? -27.175 37.875 36.093 1.00 214.26 5 LYS H C 1
ATOM 8054 O O . LYS H 4 5 ? -28.388 38.052 35.948 1.00 214.56 5 LYS H O 1
ATOM 8060 N N . GLY H 4 6 ? -26.576 37.920 37.282 1.00 217.42 6 GLY H N 1
ATOM 8061 C CA . GLY H 4 6 ? -27.309 38.118 38.516 1.00 221.48 6 GLY H CA 1
ATOM 8062 C C . GLY H 4 6 ? -27.486 36.882 39.374 1.00 223.83 6 GLY H C 1
ATOM 8063 O O . GLY H 4 6 ? -27.863 37.017 40.546 1.00 227.58 6 GLY H O 1
ATOM 8064 N N . TYR H 4 7 ? -27.200 35.694 38.846 1.00 221.90 7 TYR H N 1
ATOM 8065 C CA . TYR H 4 7 ? -27.284 34.478 39.642 1.00 224.17 7 TYR H CA 1
ATOM 8066 C C . TYR H 4 7 ? -26.227 34.502 40.743 1.00 226.89 7 TYR H C 1
ATOM 8067 O O . TYR H 4 7 ? -25.133 35.045 40.573 1.00 225.93 7 TYR H O 1
ATOM 8076 N N . GLN H 4 8 ? -26.569 33.917 41.890 1.00 192.60 8 GLN H N 1
ATOM 8077 C CA . GLN H 4 8 ? -25.618 33.803 42.990 1.00 188.83 8 GLN H CA 1
ATOM 8078 C C . GLN H 4 8 ? -24.660 32.662 42.683 1.00 184.84 8 GLN H C 1
ATOM 8079 O O . GLN H 4 8 ? -25.090 31.519 42.500 1.00 182.46 8 GLN H O 1
ATOM 8085 N N . ILE H 4 9 ? -23.361 32.965 42.644 1.00 184.99 9 ILE H N 1
ATOM 8086 C CA . ILE H 4 9 ? -22.376 32.051 42.080 1.00 182.19 9 ILE H CA 1
ATOM 8087 C C . ILE H 4 9 ? -21.242 31.817 43.072 1.00 181.97 9 ILE H C 1
ATOM 8088 O O . ILE H 4 9 ? -20.891 32.692 43.870 1.00 187.38 9 ILE H O 1
ATOM 8093 N N . GLU H 4 10 ? -20.680 30.605 43.023 1.00 169.76 10 GLU H N 1
ATOM 8094 C CA . GLU H 4 10 ? -19.505 30.223 43.794 1.00 163.35 10 GLU H CA 1
ATOM 8095 C C . GLU H 4 10 ? -18.485 29.563 42.873 1.00 167.69 10 GLU H C 1
ATOM 8096 O O . GLU H 4 10 ? -18.850 28.744 42.025 1.00 173.30 10 GLU H O 1
ATOM 8102 N N . ILE H 4 11 ? -17.204 29.916 43.047 1.00 168.08 11 ILE H N 1
ATOM 8103 C CA . ILE H 4 11 ? -16.091 29.307 42.322 1.00 166.43 11 ILE H CA 1
ATOM 8104 C C . ILE H 4 11 ? -15.020 28.846 43.307 1.00 166.95 11 ILE H C 1
ATOM 8105 O O . ILE H 4 11 ? -14.975 29.286 44.462 1.00 179.10 11 ILE H O 1
ATOM 8110 N N . GLU H 4 12 ? -14.137 27.951 42.829 1.00 151.98 12 GLU H N 1
ATOM 8111 C CA . GLU H 4 12 ? -13.194 27.290 43.721 1.00 158.41 12 GLU H CA 1
ATOM 8112 C C . GLU H 4 12 ? -11.771 27.168 43.153 1.00 173.51 12 GLU H C 1
ATOM 8113 O O . GLU H 4 12 ? -11.489 27.391 41.965 1.00 161.41 12 GLU H O 1
ATOM 8119 N N . LEU H 4 13 ? -10.867 26.854 44.072 1.00 180.42 13 LEU H N 1
ATOM 8120 C CA . LEU H 4 13 ? -9.559 26.346 43.754 1.00 170.15 13 LEU H CA 1
ATOM 8121 C C . LEU H 4 13 ? -9.084 25.447 44.907 1.00 160.24 13 LEU H C 1
ATOM 8122 O O . LEU H 4 13 ? -9.251 25.766 46.089 1.00 152.30 13 LEU H O 1
ATOM 8127 N N . LYS H 4 17 ? -9.013 28.248 47.584 1.00 181.65 17 LYS H N 1
ATOM 8128 C CA . LYS H 4 17 ? -9.761 29.470 47.851 1.00 185.23 17 LYS H CA 1
ATOM 8129 C C . LYS H 4 17 ? -11.086 29.468 47.079 1.00 183.55 17 LYS H C 1
ATOM 8130 O O . LYS H 4 17 ? -11.110 29.099 45.901 1.00 190.27 17 LYS H O 1
ATOM 8136 N N . ARG H 4 18 ? -12.162 29.933 47.736 1.00 186.67 18 ARG H N 1
ATOM 8137 C CA . ARG H 4 18 ? -13.512 29.953 47.181 1.00 169.96 18 ARG H CA 1
ATOM 8138 C C . ARG H 4 18 ? -14.023 31.392 47.112 1.00 170.65 18 ARG H C 1
ATOM 8139 O O . ARG H 4 18 ? -13.893 32.153 48.077 1.00 178.76 18 ARG H O 1
ATOM 8147 N N . ILE H 4 19 ? -14.590 31.779 45.962 1.00 205.16 19 ILE H N 1
ATOM 8148 C CA . ILE H 4 19 ? -15.126 33.130 45.769 1.00 201.40 19 ILE H CA 1
ATOM 8149 C C . ILE H 4 19 ? -16.630 33.033 45.546 1.00 197.16 19 ILE H C 1
ATOM 8150 O O . ILE H 4 19 ? -17.103 32.178 44.792 1.00 194.62 19 ILE H O 1
ATOM 8155 N N . THR H 4 20 ? -17.383 33.914 46.195 1.00 196.46 20 THR H N 1
ATOM 8156 C CA . THR H 4 20 ? -18.831 33.968 46.040 1.00 192.65 20 THR H CA 1
ATOM 8157 C C . THR H 4 20 ? -19.202 35.343 45.519 1.00 191.13 20 THR H C 1
ATOM 8158 O O . THR H 4 20 ? -18.680 36.350 45.995 1.00 193.41 20 THR H O 1
ATOM 8162 N N . GLY H 4 21 ? -20.105 35.393 44.553 1.00 187.36 21 GLY H N 1
ATOM 8163 C CA . GLY H 4 21 ? -20.432 36.699 44.020 1.00 193.78 21 GLY H CA 1
ATOM 8164 C C . GLY H 4 21 ? -21.579 36.657 43.046 1.00 198.89 21 GLY H C 1
ATOM 8165 O O . GLY H 4 21 ? -22.119 35.594 42.723 1.00 203.97 21 GLY H O 1
ATOM 8166 N N . THR H 4 22 ? -21.935 37.856 42.583 1.00 199.65 22 THR H N 1
ATOM 8167 C CA . THR H 4 22 ? -23.004 38.030 41.614 1.00 197.00 22 THR H CA 1
ATOM 8168 C C . THR H 4 22 ? -22.416 38.063 40.214 1.00 203.48 22 THR H C 1
ATOM 8169 O O . THR H 4 22 ? -21.430 38.760 39.968 1.00 207.26 22 THR H O 1
ATOM 8173 N N . LEU H 4 23 ? -23.027 37.321 39.303 1.00 209.31 23 LEU H N 1
ATOM 8174 C CA . LEU H 4 23 ? -22.499 37.187 37.952 1.00 206.93 23 LEU H CA 1
ATOM 8175 C C . LEU H 4 23 ? -22.741 38.470 37.155 1.00 202.64 23 LEU H C 1
ATOM 8176 O O . LEU H 4 23 ? -23.892 38.847 36.891 1.00 199.99 23 LEU H O 1
ATOM 8181 N N . LYS H 4 24 ? -21.650 39.135 36.761 1.00 200.37 24 LYS H N 1
ATOM 8182 C CA . LYS H 4 24 ? -21.710 40.369 35.984 1.00 197.43 24 LYS H CA 1
ATOM 8183 C C . LYS H 4 24 ? -21.712 40.104 34.484 1.00 200.38 24 LYS H C 1
ATOM 8184 O O . LYS H 4 24 ? -22.455 40.760 33.750 1.00 203.91 24 LYS H O 1
ATOM 8190 N N . GLN H 4 25 ? -20.873 39.182 34.014 1.00 202.68 25 GLN H N 1
ATOM 8191 C CA . GLN H 4 25 ? -20.939 38.707 32.638 1.00 202.50 25 GLN H CA 1
ATOM 8192 C C . GLN H 4 25 ? -20.105 37.443 32.520 1.00 200.85 25 GLN H C 1
ATOM 8193 O O . GLN H 4 25 ? -19.222 37.180 33.343 1.00 207.28 25 GLN H O 1
ATOM 8199 N N . VAL H 4 26 ? -20.403 36.661 31.487 1.00 199.32 26 VAL H N 1
ATOM 8200 C CA . VAL H 4 26 ? -19.717 35.401 31.236 1.00 190.09 26 VAL H CA 1
ATOM 8201 C C . VAL H 4 26 ? -19.401 35.309 29.751 1.00 180.72 26 VAL H C 1
ATOM 8202 O O . VAL H 4 26 ? -20.234 35.636 28.898 1.00 166.05 26 VAL H O 1
ATOM 8206 N N . SER H 4 27 ? -18.185 34.877 29.450 1.00 173.32 27 SER H N 1
ATOM 8207 C CA . SER H 4 27 ? -17.733 34.606 28.097 1.00 172.71 27 SER H CA 1
ATOM 8208 C C . SER H 4 27 ? -16.932 33.310 28.127 1.00 175.94 27 SER H C 1
ATOM 8209 O O . SER H 4 27 ? -16.567 32.841 29.214 1.00 167.89 27 SER H O 1
ATOM 8212 N N . PRO H 4 28 ? -16.661 32.687 26.972 1.00 178.18 28 PRO H N 1
ATOM 8213 C CA . PRO H 4 28 ? -15.873 31.445 26.968 1.00 174.29 28 PRO H CA 1
ATOM 8214 C C . PRO H 4 28 ? -14.537 31.565 27.686 1.00 169.44 28 PRO H C 1
ATOM 8215 O O . PRO H 4 28 ? -13.975 30.559 28.131 1.00 166.24 28 PRO H O 1
ATOM 8219 N N . LYS H 4 29 ? -14.016 32.786 27.796 1.00 177.63 29 LYS H N 1
ATOM 8220 C CA . LYS H 4 29 ? -12.696 33.010 28.369 1.00 171.89 29 LYS H CA 1
ATOM 8221 C C . LYS H 4 29 ? -12.710 33.666 29.743 1.00 170.91 29 LYS H C 1
ATOM 8222 O O . LYS H 4 29 ? -11.804 33.406 30.539 1.00 170.70 29 LYS H O 1
ATOM 8228 N N . SER H 4 30 ? -13.726 34.461 30.076 1.00 176.23 30 SER H N 1
ATOM 8229 C CA . SER H 4 30 ? -13.652 35.274 31.281 1.00 168.44 30 SER H CA 1
ATOM 8230 C C . SER H 4 30 ? -14.970 35.260 32.041 1.00 166.63 30 SER H C 1
ATOM 8231 O O . SER H 4 30 ? -16.040 35.016 31.475 1.00 165.85 30 SER H O 1
ATOM 8234 N N . LEU H 4 31 ? -14.863 35.515 33.344 1.00 166.00 31 LEU H N 1
ATOM 8235 C CA . LEU H 4 31 ? -15.988 35.577 34.266 1.00 164.37 31 LEU H CA 1
ATOM 8236 C C . LEU H 4 31 ? -15.781 36.763 35.197 1.00 184.10 31 LEU H C 1
ATOM 8237 O O . LEU H 4 31 ? -14.701 36.920 35.778 1.00 178.80 31 LEU H O 1
ATOM 8242 N N . THR H 4 32 ? -16.809 37.601 35.323 1.00 188.38 32 THR H N 1
ATOM 8243 C CA . THR H 4 32 ? -16.768 38.801 36.148 1.00 189.03 32 THR H CA 1
ATOM 8244 C C . THR H 4 32 ? -17.827 38.715 37.240 1.00 181.34 32 THR H C 1
ATOM 8245 O O . THR H 4 32 ? -18.939 38.239 36.995 1.00 174.93 32 THR H O 1
ATOM 8249 N N . LEU H 4 33 ? -17.469 39.140 38.453 1.00 190.88 33 LEU H N 1
ATOM 8250 C CA . LEU H 4 33 ? -18.376 39.135 39.593 1.00 189.40 33 LEU H CA 1
ATOM 8251 C C . LEU H 4 33 ? -18.420 40.518 40.232 1.00 192.03 33 LEU H C 1
ATOM 8252 O O . LEU H 4 33 ? -17.488 41.316 40.099 1.00 186.88 33 LEU H O 1
ATOM 8257 N N . THR H 4 34 ? -19.527 40.799 40.919 1.00 182.63 34 THR H N 1
ATOM 8258 C CA . THR H 4 34 ? -19.633 41.973 41.775 1.00 201.45 34 THR H CA 1
ATOM 8259 C C . THR H 4 34 ? -19.977 41.521 43.193 1.00 220.41 34 THR H C 1
ATOM 8260 O O . THR H 4 34 ? -20.544 40.434 43.394 1.00 216.40 34 THR H O 1
ATOM 8264 N N . ASP H 4 35 ? -19.571 42.357 44.164 1.00 227.35 35 ASP H N 1
ATOM 8265 C CA . ASP H 4 35 ? -19.663 42.109 45.615 1.00 219.30 35 ASP H CA 1
ATOM 8266 C C . ASP H 4 35 ? -19.116 40.731 45.985 1.00 216.96 35 ASP H C 1
ATOM 8267 O O . ASP H 4 35 ? -19.681 40.004 46.805 1.00 217.33 35 ASP H O 1
ATOM 8272 N N . ALA H 4 36 ? -17.966 40.398 45.407 1.00 220.21 36 ALA H N 1
ATOM 8273 C CA . ALA H 4 36 ? -17.333 39.109 45.650 1.00 203.62 36 ALA H CA 1
ATOM 8274 C C . ALA H 4 36 ? -16.800 39.028 47.076 1.00 191.80 36 ALA H C 1
ATOM 8275 O O . ALA H 4 36 ? -16.027 39.886 47.509 1.00 189.54 36 ALA H O 1
ATOM 8277 N N . VAL H 4 37 ? -17.197 37.984 47.800 1.00 193.65 37 VAL H N 1
ATOM 8278 C CA . VAL H 4 37 ? -16.673 37.723 49.136 1.00 190.11 37 VAL H CA 1
ATOM 8279 C C . VAL H 4 37 ? -15.508 36.750 49.021 1.00 196.73 37 VAL H C 1
ATOM 8280 O O . VAL H 4 37 ? -15.529 35.825 48.199 1.00 196.12 37 VAL H O 1
ATOM 8284 N N . PHE H 4 38 ? -14.471 36.976 49.825 1.00 195.74 38 PHE H N 1
ATOM 8285 C CA . PHE H 4 38 ? -13.245 36.191 49.771 1.00 192.56 38 PHE H CA 1
ATOM 8286 C C . PHE H 4 38 ? -13.136 35.289 50.994 1.00 189.64 38 PHE H C 1
ATOM 8287 O O . PHE H 4 38 ? -13.440 35.705 52.117 1.00 187.69 38 PHE H O 1
ATOM 8295 N N . GLN H 4 39 ? -12.704 34.053 50.760 1.00 184.07 39 GLN H N 1
ATOM 8296 C CA . GLN H 4 39 ? -12.504 33.055 51.809 1.00 179.81 39 GLN H CA 1
ATOM 8297 C C . GLN H 4 39 ? -11.522 33.513 52.887 1.00 183.00 39 GLN H C 1
ATOM 8298 O O . GLN H 4 39 ? -10.888 34.563 52.768 1.00 186.51 39 GLN H O 1
ATOM 8304 N N . GLY H 4 42 ? -13.152 38.524 52.470 1.00 189.27 42 GLY H N 1
ATOM 8305 C CA . GLY H 4 42 ? -12.937 39.833 51.883 1.00 194.45 42 GLY H CA 1
ATOM 8306 C C . GLY H 4 42 ? -13.939 40.169 50.798 1.00 196.81 42 GLY H C 1
ATOM 8307 O O . GLY H 4 42 ? -14.243 39.331 49.958 1.00 197.57 42 GLY H O 1
ATOM 8308 N N . VAL H 4 43 ? -14.416 41.409 50.774 1.00 195.85 43 VAL H N 1
ATOM 8309 C CA . VAL H 4 43 ? -15.381 41.835 49.771 1.00 198.10 43 VAL H CA 1
ATOM 8310 C C . VAL H 4 43 ? -14.670 42.731 48.772 1.00 201.30 43 VAL H C 1
ATOM 8311 O O . VAL H 4 43 ? -13.667 43.385 49.083 1.00 204.76 43 VAL H O 1
ATOM 8315 N N . SER H 4 44 ? -15.201 42.759 47.551 1.00 209.87 44 SER H N 1
ATOM 8316 C CA . SER H 4 44 ? -14.631 43.526 46.476 1.00 208.62 44 SER H CA 1
ATOM 8317 C C . SER H 4 44 ? -15.773 43.925 45.552 1.00 209.00 44 SER H C 1
ATOM 8318 O O . SER H 4 44 ? -16.600 43.066 45.208 1.00 203.43 44 SER H O 1
ATOM 8321 N N . PRO H 4 45 ? -15.852 45.194 45.143 1.00 213.32 45 PRO H N 1
ATOM 8322 C CA . PRO H 4 45 ? -16.981 45.611 44.297 1.00 209.44 45 PRO H CA 1
ATOM 8323 C C . PRO H 4 45 ? -16.945 45.010 42.903 1.00 204.63 45 PRO H C 1
ATOM 8324 O O . PRO H 4 45 ? -18.009 44.758 42.324 1.00 195.33 45 PRO H O 1
ATOM 8328 N N . VAL H 4 46 ? -15.758 44.779 42.344 1.00 214.13 46 VAL H N 1
ATOM 8329 C CA . VAL H 4 46 ? -15.600 44.156 41.033 1.00 212.06 46 VAL H CA 1
ATOM 8330 C C . VAL H 4 46 ? -14.468 43.142 41.123 1.00 211.02 46 VAL H C 1
ATOM 8331 O O . VAL H 4 46 ? -13.396 43.446 41.656 1.00 214.91 46 VAL H O 1
ATOM 8335 N N . PHE H 4 47 ? -14.706 41.940 40.603 1.00 212.73 47 PHE H N 1
ATOM 8336 C CA . PHE H 4 47 ? -13.747 40.846 40.662 1.00 201.81 47 PHE H CA 1
ATOM 8337 C C . PHE H 4 47 ? -13.648 40.211 39.284 1.00 187.44 47 PHE H C 1
ATOM 8338 O O . PHE H 4 47 ? -14.665 39.811 38.709 1.00 187.17 47 PHE H O 1
ATOM 8346 N N . LYS H 4 48 ? -12.431 40.127 38.752 1.00 194.14 48 LYS H N 1
ATOM 8347 C CA . LYS H 4 48 ? -12.184 39.570 37.428 1.00 189.92 48 LYS H CA 1
ATOM 8348 C C . LYS H 4 48 ? -11.453 38.243 37.560 1.00 191.89 48 LYS H C 1
ATOM 8349 O O . LYS H 4 48 ? -10.415 38.167 38.227 1.00 184.47 48 LYS H O 1
ATOM 8355 N N . ILE H 4 49 ? -11.993 37.200 36.929 1.00 188.95 49 ILE H N 1
ATOM 8356 C CA . ILE H 4 49 ? -11.396 35.872 36.999 1.00 188.24 49 ILE H CA 1
ATOM 8357 C C . ILE H 4 49 ? -11.498 35.225 35.624 1.00 189.47 49 ILE H C 1
ATOM 8358 O O . ILE H 4 49 ? -12.424 35.497 34.855 1.00 191.89 49 ILE H O 1
ATOM 8363 N N . LYS H 4 50 ? -10.524 34.379 35.308 1.00 189.74 50 LYS H N 1
ATOM 8364 C CA . LYS H 4 50 ? -10.471 33.663 34.044 1.00 183.95 50 LYS H CA 1
ATOM 8365 C C . LYS H 4 50 ? -10.813 32.196 34.266 1.00 178.86 50 LYS H C 1
ATOM 8366 O O . LYS H 4 50 ? -10.547 31.635 35.332 1.00 179.69 50 LYS H O 1
ATOM 8372 N N . ALA H 4 51 ? -11.428 31.581 33.252 1.00 182.75 51 ALA H N 1
ATOM 8373 C CA . ALA H 4 51 ? -11.790 30.171 33.347 1.00 167.99 51 ALA H CA 1
ATOM 8374 C C . ALA H 4 51 ? -10.582 29.277 33.597 1.00 164.31 51 ALA H C 1
ATOM 8375 O O . ALA H 4 51 ? -10.754 28.118 33.989 1.00 162.87 51 ALA H O 1
ATOM 8377 N N . ASP H 4 52 ? -9.367 29.785 33.366 1.00 166.17 52 ASP H N 1
ATOM 8378 C CA . ASP H 4 52 ? -8.163 28.998 33.615 1.00 175.94 52 ASP H CA 1
ATOM 8379 C C . ASP H 4 52 ? -7.982 28.708 35.101 1.00 185.33 52 ASP H C 1
ATOM 8380 O O . ASP H 4 52 ? -7.521 27.623 35.475 1.00 186.72 52 ASP H O 1
ATOM 8385 N N . LYS H 4 53 ? -8.335 29.663 35.961 1.00 179.81 53 LYS H N 1
ATOM 8386 C CA . LYS H 4 53 ? -8.117 29.544 37.396 1.00 176.21 53 LYS H CA 1
ATOM 8387 C C . LYS H 4 53 ? -9.310 28.936 38.123 1.00 172.63 53 LYS H C 1
ATOM 8388 O O . LYS H 4 53 ? -9.329 28.920 39.358 1.00 184.12 53 LYS H O 1
ATOM 8394 N N . LEU H 4 54 ? -10.301 28.442 37.389 1.00 176.19 54 LEU H N 1
ATOM 8395 C CA . LEU H 4 54 ? -11.504 27.868 37.975 1.00 157.31 54 LEU H CA 1
ATOM 8396 C C . LEU H 4 54 ? -11.426 26.353 37.862 1.00 153.99 54 LEU H C 1
ATOM 8397 O O . LEU H 4 54 ? -11.342 25.816 36.755 1.00 142.01 54 LEU H O 1
ATOM 8402 N N . TYR H 4 55 ? -11.451 25.661 38.998 1.00 154.05 55 TYR H N 1
ATOM 8403 C CA . TYR H 4 55 ? -11.660 24.221 38.931 1.00 155.03 55 TYR H CA 1
ATOM 8404 C C . TYR H 4 55 ? -13.133 23.901 38.708 1.00 153.09 55 TYR H C 1
ATOM 8405 O O . TYR H 4 55 ? -13.473 23.096 37.833 1.00 152.97 55 TYR H O 1
ATOM 8414 N N . ASP H 4 56 ? -14.021 24.514 39.489 1.00 158.87 56 ASP H N 1
ATOM 8415 C CA . ASP H 4 56 ? -15.428 24.150 39.431 1.00 154.34 56 ASP H CA 1
ATOM 8416 C C . ASP H 4 56 ? -16.292 25.361 39.756 1.00 146.49 56 ASP H C 1
ATOM 8417 O O . ASP H 4 56 ? -15.839 26.334 40.365 1.00 142.69 56 ASP H O 1
ATOM 8422 N N . LEU H 4 57 ? -17.555 25.274 39.335 1.00 151.07 57 LEU H N 1
ATOM 8423 C CA . LEU H 4 57 ? -18.560 26.319 39.471 1.00 140.74 57 LEU H CA 1
ATOM 8424 C C . LEU H 4 57 ? -19.858 25.713 39.985 1.00 136.95 57 LEU H C 1
ATOM 8425 O O . LEU H 4 57 ? -20.227 24.601 39.600 1.00 138.95 57 LEU H O 1
ATOM 8430 N N . LYS H 4 58 ? -20.546 26.442 40.861 1.00 146.90 58 LYS H N 1
ATOM 8431 C CA . LYS H 4 58 ? -21.872 26.044 41.308 1.00 145.09 58 LYS H CA 1
ATOM 8432 C C . LYS H 4 58 ? -22.770 27.259 41.459 1.00 160.27 58 LYS H C 1
ATOM 8433 O O . LYS H 4 58 ? -22.312 28.356 41.788 1.00 165.29 58 LYS H O 1
ATOM 8439 N N . VAL H 4 59 ? -24.062 27.042 41.227 1.00 155.33 59 VAL H N 1
ATOM 8440 C CA . VAL H 4 59 ? -25.076 28.085 41.295 1.00 164.94 59 VAL H CA 1
ATOM 8441 C C . VAL H 4 59 ? -26.162 27.624 42.258 1.00 162.21 59 VAL H C 1
ATOM 8442 O O . VAL H 4 59 ? -26.589 26.465 42.209 1.00 168.57 59 VAL H O 1
ATOM 8446 N N . LEU H 4 60 ? -26.574 28.511 43.164 1.00 174.20 60 LEU H N 1
ATOM 8447 C CA . LEU H 4 60 ? -27.613 28.189 44.138 1.00 172.81 60 LEU H CA 1
ATOM 8448 C C . LEU H 4 60 ? -28.855 29.054 43.962 1.00 186.69 60 LEU H C 1
ATOM 8449 O O . LEU H 4 60 ? -29.959 28.518 43.822 1.00 185.30 60 LEU H O 1
ATOM 8454 N N . LYS H 4 61 ? -28.705 30.376 43.953 1.00 189.54 61 LYS H N 1
ATOM 8455 C CA . LYS H 4 61 ? -29.810 31.315 44.055 1.00 190.45 61 LYS H CA 1
ATOM 8456 C C . LYS H 4 61 ? -29.938 32.133 42.774 1.00 186.83 61 LYS H C 1
ATOM 8457 O O . LYS H 4 61 ? -28.954 32.372 42.068 1.00 185.97 61 LYS H O 1
ATOM 8463 N N . LEU H 4 62 ? -31.166 32.553 42.482 1.00 189.66 62 LEU H N 1
ATOM 8464 C CA . LEU H 4 62 ? -31.511 33.338 41.309 1.00 181.94 62 LEU H CA 1
ATOM 8465 C C . LEU H 4 62 ? -32.036 34.717 41.707 1.00 185.45 62 LEU H C 1
ATOM 8466 O O . LEU H 4 62 ? -32.553 34.898 42.814 1.00 177.37 62 LEU H O 1
ATOM 8471 N N . PRO H 4 63 ? -31.929 35.712 40.826 1.00 184.60 63 PRO H N 1
ATOM 8472 C CA . PRO H 4 63 ? -32.458 37.050 41.136 1.00 190.38 63 PRO H CA 1
ATOM 8473 C C . PRO H 4 63 ? -33.974 37.144 41.034 1.00 191.22 63 PRO H C 1
ATOM 8474 O O . PRO H 4 63 ? -34.545 38.150 41.485 1.00 193.67 63 PRO H O 1
ATOM 8478 N N . PRO H 4 64 ? -34.677 36.162 40.418 1.00 181.53 64 PRO H N 1
ATOM 8479 C CA . PRO H 4 64 ? -36.123 36.279 40.653 1.00 170.46 64 PRO H CA 1
ATOM 8480 C C . PRO H 4 64 ? -36.520 36.270 42.128 1.00 162.61 64 PRO H C 1
ATOM 8481 O O . PRO H 4 64 ? -36.930 37.323 42.619 1.00 156.60 64 PRO H O 1
#